Protein AF-A0A485KBS2-F1 (afdb_monomer_lite)

Secondary structure (DSSP, 8-state):
---SSS-----PPTTB-TTTTTSSBPTTEETTTTEEPP---TTSEEE--BTT----EEEPTTB-GGGTTSSBPTTEETTTTEEPPPPPTTEEE--BTT----EEEPTTB-TTTTTSSBPTTEETTTTEEPPP-TTSEEE--STT----EEEPTT--GGGTT----TTEEEETTTTEEEE-TTEETTTTEEPP---SSEEE--S--------S---S--------EEEPTTB-GGGTTSSBPTTEETTTTEEPPPPSSEEE--BTT----EEEPTTB-GGGTTSSBPTTEETTTTEEPPS--SSEEE--BTT---PEEEPTTEEP-SSSTTSEEPTTEETTTTEEPTTHHHHSSGGGGSEEEE--TT-SB-EEEEPTTEESTTS-EE---GGGGGGTHHHHHHHHHHHHHHGGGSTT---------------PPPPPPP--THHHHHHS-GGGGGGBPPGGGEEEEEEEEE-SSEEEEEEEEEETTEEEEEEEEEEPPPSS-HHHHHHHHHHHHHHHTT---TTBPPEEEEEEETTEEEEEEE--SEEHHHHHH-GGG-SPPPHHHHHHHHHHHHHHHHHHHHTTEE-S--SGGGEEE-TT--EEE--GGG-EE--SS----------GGG--GGGGT---HHHHHHHHHHHHHHHHHHHHHTS-TTTT----HHHHHHHHHTT------TTS-HHHHHHHHHHT-SSTTTSPPHHHHHHHTT-GGGGPPPPGGGGGG-----------------------------------

Radius of gyration: 54.66 Å; chains: 1; bounding box: 151×90×175 Å

Foldseek 3Di:
DDDPDDPPFQDEDPQADRVVSRPKGDAQFAACNRHHADCLPPPQWGAQHMHHGPSFTDGDPQADSVVSSPKGDAQFEAQNRHGADDAPPQWGFQHMHHGPSFTPGDPQADRVNSRPWGDAQFEACVRHHADQLPPFFGFQRGNHGPSFTDGDPPADSLLSGDDDDPQWDADSVVSDTDGDQQFADPVGHGADPLPDFWGFQRLPPPPPDDDDDDDPDDSPGPRQTPGHPQADSVPSRCKGDPQFEACVRHGQDDADQFGAQHMNHGPSFTDHDPQADSVVSRPKGDPQFEACVRHGADPAQDQFDFQHMHHGPSATDHDPQFAQDPVHHRQDGDQQFDDRVRAHAPCCVPCVDRLNVFFDWDCDPPDSHTATDGHPQFDDRSSPDGDDDDPPPPPPVVVVVVVVVPVVVPVVPPPPDDDDDDDDDDDDDDDDDDADFDDDPVVVVVLADPVGPQFEAECVQKAFDDFDDQDPFFTWTFIWGRDPVGTDTKIKGWGGDDPDDPVVNSVLVSFQCVLQVPDDDQQAWHWRHWYDDRRIIITITHDFDFFQLCCLPPPVNPAAPDVVLLLQLLLSVLVRLLSCVVQQKFQQADARRQWGQHPVRHTHGDDSSVMDHDDVPDQDDDPPHYDLQLFALCNVPDTDSLLRQLRVLSSSLLRLQCNGVSARWAHPPVDDSVRSSVVVLVPDGGDRDPLAQPLSVVLSCLSRDNDSVSRDGSVVVSVSSVPPSSRPHDDPVVVPPPPPDDDDDDDDDDDDDDDDDPPPDHDDSDPDDPDD

Organism: NCBI:txid120398

Structure (mmCIF, N/CA/C/O backbone):
data_AF-A0A485KBS2-F1
#
_entry.id   AF-A0A485KBS2-F1
#
loop_
_atom_site.group_PDB
_atom_site.id
_atom_site.type_symbol
_atom_site.label_atom_id
_atom_site.label_alt_id
_atom_site.label_comp_id
_atom_site.label_asym_id
_atom_site.label_entity_id
_atom_site.label_seq_id
_atom_site.pdbx_PDB_ins_code
_atom_site.Cartn_x
_atom_site.Cartn_y
_atom_site.Cartn_z
_atom_site.occupancy
_atom_site.B_iso_or_equiv
_atom_site.auth_seq_id
_atom_site.auth_comp_id
_atom_site.auth_asym_id
_atom_site.auth_atom_id
_atom_site.pdbx_PDB_model_num
ATOM 1 N N . MET A 1 1 ? -77.356 12.445 111.298 1.00 38.09 1 MET A N 1
ATOM 2 C CA . MET A 1 1 ? -77.947 12.709 112.631 1.00 38.09 1 MET A CA 1
ATOM 3 C C . MET A 1 1 ? -79.437 12.919 112.439 1.00 38.09 1 MET A C 1
ATOM 5 O O . MET A 1 1 ? -79.795 13.729 111.599 1.00 38.09 1 MET A O 1
ATOM 9 N N . ALA A 1 2 ? -80.283 12.173 113.151 1.00 38.12 2 ALA A N 1
ATOM 10 C CA . ALA A 1 2 ? -81.729 12.369 113.115 1.00 38.12 2 ALA A CA 1
ATOM 11 C C . ALA A 1 2 ? -82.112 13.521 114.058 1.00 38.12 2 ALA A C 1
ATOM 13 O O . ALA A 1 2 ? -81.892 13.429 115.265 1.00 38.12 2 ALA A O 1
ATOM 14 N N . GLY A 1 3 ? -82.644 14.602 113.489 1.00 41.22 3 GLY A N 1
ATOM 15 C CA . GLY A 1 3 ? -83.333 15.674 114.199 1.00 41.22 3 GLY A CA 1
ATOM 16 C C . GLY A 1 3 ? -84.840 15.514 114.015 1.00 41.22 3 GLY A C 1
ATOM 17 O O . GLY A 1 3 ? -85.313 15.184 112.934 1.00 41.22 3 GLY A O 1
ATOM 18 N N . ILE A 1 4 ? -85.566 15.682 115.111 1.00 54.38 4 ILE A N 1
ATOM 19 C CA . ILE A 1 4 ? -86.996 15.432 115.279 1.00 54.38 4 ILE A CA 1
ATOM 20 C C . ILE A 1 4 ? -87.801 16.491 114.494 1.00 54.38 4 ILE A C 1
ATOM 22 O O . ILE A 1 4 ? -87.544 17.680 114.653 1.00 54.38 4 ILE A O 1
ATOM 26 N N . ASN A 1 5 ? -88.779 16.033 113.696 1.00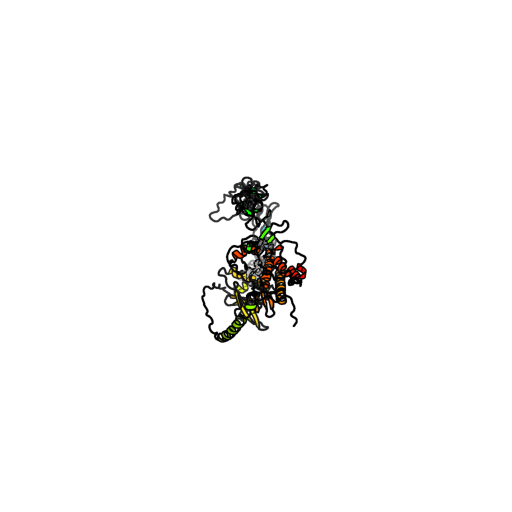 51.56 5 ASN A N 1
ATOM 27 C CA . ASN A 1 5 ? -89.671 16.759 112.763 1.00 51.56 5 ASN A CA 1
ATOM 28 C C . ASN A 1 5 ? -89.079 17.176 111.398 1.00 51.56 5 ASN A C 1
ATOM 30 O O . ASN A 1 5 ? -88.668 18.314 111.194 1.00 51.56 5 ASN A O 1
ATOM 34 N N . GLY A 1 6 ? -89.168 16.271 110.422 1.00 50.50 6 GLY A N 1
ATOM 35 C CA . GLY A 1 6 ? -88.982 16.520 108.989 1.00 50.50 6 GLY A CA 1
ATOM 36 C C . GLY A 1 6 ? -89.168 15.207 108.227 1.00 50.50 6 GLY A C 1
ATOM 37 O O . GLY A 1 6 ? -88.868 14.156 108.784 1.00 50.50 6 GLY A O 1
ATOM 38 N N . THR A 1 7 ? -89.747 15.238 107.030 1.00 56.06 7 THR A N 1
ATOM 39 C CA . THR A 1 7 ? -90.053 14.077 106.170 1.00 56.06 7 THR A CA 1
ATOM 40 C C . THR A 1 7 ? -88.865 13.111 106.088 1.00 56.06 7 THR A C 1
ATOM 42 O O . THR A 1 7 ? -87.730 13.563 106.055 1.00 56.06 7 THR A O 1
ATOM 45 N N . GLY A 1 8 ? -89.098 11.795 106.163 1.00 57.03 8 GLY A N 1
ATOM 46 C CA . GLY A 1 8 ? -88.063 10.763 106.354 1.00 57.03 8 GLY A CA 1
ATOM 47 C C . GLY A 1 8 ? -87.098 10.552 105.180 1.00 57.03 8 GLY A C 1
ATOM 48 O O . GLY A 1 8 ? -86.964 9.429 104.703 1.00 57.03 8 GLY A O 1
ATOM 49 N N . ASP A 1 9 ? -86.412 11.604 104.755 1.00 60.50 9 ASP A N 1
ATOM 50 C CA . ASP A 1 9 ? -85.468 11.613 103.647 1.00 60.50 9 ASP A CA 1
ATOM 51 C C . ASP A 1 9 ? -84.053 11.294 104.163 1.00 60.50 9 ASP A C 1
ATOM 53 O O . ASP A 1 9 ? -83.560 11.878 105.136 1.00 60.50 9 ASP A O 1
ATOM 57 N N . CYS A 1 10 ? -83.389 10.312 103.545 1.00 65.31 10 CYS A N 1
ATOM 58 C CA . CYS A 1 10 ? -82.023 9.933 103.896 1.00 65.31 10 CYS A CA 1
ATOM 59 C C . CYS A 1 10 ? -81.042 11.056 103.518 1.00 65.31 10 CYS A C 1
ATOM 61 O O . CYS A 1 10 ? -80.838 11.346 102.345 1.00 65.31 10 CYS A O 1
ATOM 63 N N . ALA A 1 11 ? -80.386 11.663 104.512 1.00 76.19 11 ALA A N 1
ATOM 64 C CA . ALA A 1 11 ? -79.285 12.594 104.268 1.00 76.19 11 ALA A CA 1
ATOM 65 C C . ALA A 1 11 ? -77.998 11.811 103.949 1.00 76.19 11 ALA A C 1
ATOM 67 O O . ALA A 1 11 ? -77.319 11.327 104.859 1.00 76.19 11 ALA A O 1
ATOM 68 N N . CYS A 1 12 ? -77.683 11.671 102.662 1.00 80.75 12 CYS A N 1
ATOM 69 C CA . CYS A 1 12 ? -76.478 10.994 102.186 1.00 80.75 12 CYS A CA 1
ATOM 70 C C . CYS A 1 12 ? -75.277 11.950 102.057 1.00 80.75 12 CYS A C 1
ATOM 72 O O . CYS A 1 12 ? -75.464 13.151 101.845 1.00 80.75 12 CYS A O 1
ATOM 74 N N . PRO A 1 13 ? -74.032 11.442 102.148 1.00 83.06 13 PRO A N 1
ATOM 75 C CA . PRO A 1 13 ? -72.854 12.169 101.676 1.00 83.06 13 PRO A CA 1
ATOM 76 C C . PRO A 1 13 ? -72.992 12.550 100.193 1.00 83.06 13 PRO A C 1
ATOM 78 O O . PRO A 1 13 ? -73.672 11.859 99.433 1.00 83.06 13 PRO A O 1
ATOM 81 N N . ALA A 1 14 ? -72.340 13.639 99.776 1.00 83.88 14 ALA A N 1
ATOM 82 C CA . ALA A 1 14 ? -72.397 14.114 98.392 1.00 83.88 14 ALA A CA 1
ATOM 83 C C . ALA A 1 14 ? -71.989 13.008 97.396 1.00 83.88 14 ALA A C 1
ATOM 85 O O . ALA A 1 14 ? -70.997 12.319 97.621 1.00 83.88 14 ALA A O 1
ATOM 86 N N . GLY A 1 15 ? -72.765 12.845 96.319 1.00 84.56 15 GLY A N 1
ATOM 87 C CA . GLY A 1 15 ? -72.539 11.835 95.276 1.00 84.56 15 GLY A CA 1
ATOM 88 C C . GLY A 1 15 ? -73.272 10.500 95.475 1.00 84.56 15 GLY A C 1
ATOM 89 O O . GLY A 1 15 ? -73.365 9.728 94.525 1.00 84.56 15 GLY A O 1
ATOM 90 N N . PHE A 1 16 ? -73.839 10.227 96.656 1.00 88.38 16 PHE A N 1
ATOM 91 C CA . PHE A 1 16 ? -74.647 9.026 96.925 1.00 88.38 16 PHE A CA 1
ATOM 92 C C . PHE A 1 16 ? -76.142 9.279 96.698 1.00 88.38 16 PHE A C 1
ATOM 94 O O . PHE A 1 16 ? -76.636 10.365 96.997 1.00 88.38 16 PHE A O 1
ATOM 101 N N . ASP A 1 17 ? -76.859 8.269 96.203 1.00 86.75 17 ASP A N 1
ATOM 102 C CA . ASP A 1 17 ? -78.280 8.353 95.855 1.00 86.75 17 ASP A CA 1
ATOM 103 C C . ASP A 1 17 ? -79.184 8.199 97.104 1.00 86.75 17 ASP A C 1
ATOM 105 O O . ASP A 1 17 ? -79.175 7.142 97.753 1.00 86.75 17 ASP A O 1
ATOM 109 N N . PRO A 1 18 ? -79.967 9.231 97.478 1.00 83.81 18 PRO A N 1
ATOM 110 C CA . PRO A 1 18 ? -80.898 9.164 98.604 1.00 83.81 18 PRO A CA 1
ATOM 111 C C . PRO A 1 18 ? -82.014 8.132 98.422 1.00 83.81 18 PRO A C 1
ATOM 113 O O . PRO A 1 18 ? -82.422 7.516 99.413 1.00 83.81 18 PRO A O 1
ATOM 116 N N . ASP A 1 19 ? -82.461 7.884 97.187 1.00 84.31 19 ASP A N 1
ATOM 117 C CA . ASP A 1 19 ? -83.569 6.967 96.886 1.00 84.31 19 ASP A CA 1
ATOM 118 C C . ASP A 1 19 ? -83.177 5.508 97.149 1.00 84.31 19 ASP A C 1
ATOM 120 O O . ASP A 1 19 ? -84.007 4.674 97.524 1.00 84.31 19 ASP A O 1
ATOM 124 N N . THR A 1 20 ? -81.880 5.199 97.053 1.00 84.50 20 THR A N 1
ATOM 125 C CA . THR A 1 20 ? -81.323 3.883 97.395 1.00 84.50 20 THR A CA 1
ATOM 126 C C . THR A 1 20 ? -80.817 3.801 98.832 1.00 84.50 20 THR A C 1
ATOM 128 O O . THR A 1 20 ? -80.126 2.846 99.194 1.00 84.50 20 THR A O 1
ATOM 131 N N . ARG A 1 21 ? -81.169 4.773 99.689 1.00 84.94 21 ARG A N 1
ATOM 132 C CA . ARG A 1 21 ? -80.670 4.892 101.071 1.00 84.94 21 ARG A CA 1
ATOM 133 C C . ARG A 1 21 ? -79.140 4.949 101.133 1.00 84.94 21 ARG A C 1
ATOM 135 O O . ARG A 1 21 ? -78.528 4.326 102.001 1.00 84.94 21 ARG A O 1
ATOM 142 N N . CYS A 1 22 ? -78.528 5.686 100.209 1.00 85.25 22 CYS A N 1
ATOM 143 C CA . CYS A 1 22 ? -77.080 5.837 100.073 1.00 85.25 22 CYS A CA 1
ATOM 144 C C . CYS A 1 22 ? -76.331 4.532 99.732 1.00 85.25 22 CYS A C 1
ATOM 146 O O . CYS A 1 22 ? -75.134 4.430 99.999 1.00 85.25 22 CYS A O 1
ATOM 148 N N . ALA A 1 23 ? -77.011 3.517 99.183 1.00 84.25 23 ALA A N 1
ATOM 149 C CA . ALA A 1 23 ? -76.381 2.244 98.818 1.00 84.25 23 ALA A CA 1
ATOM 150 C C . ALA A 1 23 ? -75.720 2.273 97.429 1.00 84.25 23 ALA A C 1
ATOM 152 O O . ALA A 1 23 ? -74.858 1.442 97.144 1.00 84.25 23 ALA A O 1
ATOM 153 N N . THR A 1 24 ? -76.111 3.213 96.567 1.00 89.44 24 THR A N 1
ATOM 154 C CA . THR A 1 24 ? -75.535 3.418 95.233 1.00 89.44 24 THR A CA 1
ATOM 155 C C . THR A 1 24 ? -75.072 4.857 95.053 1.00 89.44 24 THR A C 1
ATOM 157 O O . THR A 1 24 ? -75.486 5.764 95.776 1.00 89.44 24 THR A O 1
ATOM 160 N N . CYS A 1 25 ? -74.203 5.062 94.069 1.00 90.44 25 CYS A N 1
ATOM 161 C CA . CYS A 1 25 ? -73.851 6.398 93.618 1.00 90.44 25 CYS A CA 1
ATOM 162 C C . CYS A 1 25 ? -74.989 6.999 92.789 1.00 90.44 25 CYS A C 1
ATOM 164 O O . CYS A 1 25 ? -75.715 6.265 92.114 1.00 90.44 25 CYS A O 1
ATOM 166 N N . LEU A 1 26 ? -75.117 8.325 92.824 1.00 88.56 26 LEU A N 1
ATOM 167 C CA . LEU A 1 26 ? -75.896 9.073 91.842 1.00 88.56 26 LEU A CA 1
ATOM 168 C C . LEU A 1 26 ? -75.329 8.819 90.433 1.00 88.56 26 LEU A C 1
ATOM 170 O O . LEU A 1 26 ? -74.138 8.512 90.304 1.00 88.56 26 LEU A O 1
ATOM 174 N N . PRO A 1 27 ? -76.134 8.984 89.367 1.00 85.94 27 PRO A N 1
ATOM 175 C CA . PRO A 1 27 ? -75.633 8.916 87.997 1.00 85.94 27 PRO A CA 1
ATOM 176 C C . PRO A 1 27 ? -74.390 9.796 87.805 1.00 85.94 27 PRO A C 1
ATOM 178 O O . PRO A 1 27 ? -74.294 10.884 88.382 1.00 85.94 27 PRO A O 1
ATOM 181 N N . SER A 1 28 ? -73.431 9.332 86.998 1.00 84.19 28 SER A N 1
ATOM 182 C CA . SER A 1 28 ? -72.145 10.020 86.784 1.00 84.19 28 SER A CA 1
ATOM 183 C C . SER A 1 28 ? -71.289 10.184 88.048 1.00 84.19 28 SER A C 1
ATOM 185 O O . SER A 1 28 ? -70.494 11.117 88.132 1.00 84.19 28 SER A O 1
ATOM 187 N N . HIS A 1 29 ? -71.421 9.287 89.028 1.00 90.00 29 HIS A N 1
ATOM 188 C CA . HIS A 1 29 ? -70.497 9.164 90.157 1.00 90.00 29 HIS A CA 1
ATOM 189 C C . HIS A 1 29 ? -70.011 7.715 90.285 1.00 90.00 29 HIS A C 1
ATOM 191 O O . HIS A 1 29 ? -70.781 6.778 90.073 1.00 90.00 29 HIS A O 1
ATOM 197 N N . TYR A 1 30 ? -68.738 7.516 90.625 1.00 91.94 30 TYR A N 1
ATOM 198 C CA . TYR A 1 30 ? -68.086 6.208 90.596 1.00 91.94 30 TYR A CA 1
ATOM 199 C C . TYR A 1 30 ? -67.288 5.887 91.864 1.00 91.94 30 TYR A C 1
ATOM 201 O O . TYR A 1 30 ? -66.849 6.764 92.617 1.00 91.94 30 TYR A O 1
ATOM 209 N N . GLY A 1 31 ? -67.065 4.590 92.067 1.00 89.75 31 GLY A N 1
ATOM 210 C CA . GLY A 1 31 ? -66.231 4.049 93.132 1.00 89.75 31 GLY A CA 1
ATOM 211 C C . GLY A 1 31 ? -66.891 4.065 94.518 1.00 89.75 31 GLY A C 1
ATOM 212 O O . GLY A 1 31 ? -67.999 4.568 94.701 1.00 89.75 31 GLY A O 1
ATOM 213 N N . PRO A 1 32 ? -66.202 3.538 95.544 1.00 87.06 32 PRO A N 1
ATOM 214 C CA . PRO A 1 32 ? -66.773 3.332 96.879 1.00 87.06 32 PRO A CA 1
ATOM 215 C C . PRO A 1 32 ? -67.056 4.631 97.649 1.00 87.06 32 PRO A C 1
ATOM 217 O O . PRO A 1 32 ? -67.730 4.598 98.673 1.00 87.06 32 PRO A O 1
ATOM 220 N N . GLN A 1 33 ? -66.523 5.763 97.183 1.00 89.81 33 GLN A N 1
ATOM 221 C CA . GLN A 1 33 ? -66.775 7.094 97.742 1.00 89.81 33 GLN A CA 1
ATOM 222 C C . GLN A 1 33 ? -67.725 7.928 96.871 1.00 89.81 33 GLN A C 1
ATOM 224 O O . GLN A 1 33 ? -67.959 9.085 97.202 1.00 89.81 33 GLN A O 1
ATOM 229 N N . CYS A 1 34 ? -68.239 7.360 95.772 1.00 89.56 34 CYS A N 1
ATOM 230 C CA . CYS A 1 34 ? -69.084 8.039 94.793 1.00 89.56 34 CYS A CA 1
ATOM 231 C C . CYS A 1 34 ? -68.521 9.402 94.371 1.00 89.56 34 CYS A C 1
ATOM 233 O O . CYS A 1 34 ? -69.157 10.439 94.541 1.00 89.56 34 CYS A O 1
ATOM 235 N N . LEU A 1 35 ? -67.302 9.390 93.829 1.00 91.12 35 LEU A N 1
ATOM 236 C CA . LEU A 1 35 ? -66.651 10.576 93.274 1.00 91.12 35 LEU A CA 1
ATOM 237 C C . LEU A 1 35 ? -67.284 10.937 91.924 1.00 91.12 35 LEU A C 1
ATOM 239 O O . LEU A 1 35 ? -67.660 10.027 91.188 1.00 91.12 35 LEU A O 1
ATOM 243 N N . PRO A 1 36 ? -67.381 12.224 91.557 1.00 88.38 36 PRO A N 1
ATOM 244 C CA . PRO A 1 36 ? -67.933 12.614 90.265 1.00 88.38 36 PRO A CA 1
ATOM 245 C C . PRO A 1 36 ? -67.081 12.060 89.117 1.00 88.38 36 PRO A C 1
ATOM 247 O O . PRO A 1 36 ? -65.849 12.130 89.136 1.00 88.38 36 PRO A O 1
ATOM 250 N N . CYS A 1 37 ? -67.747 11.508 88.108 1.00 86.88 37 CYS A N 1
ATOM 251 C CA . CYS A 1 37 ? -67.139 11.147 86.839 1.00 86.88 37 CYS A CA 1
ATOM 252 C C . CYS A 1 37 ? -66.608 12.390 86.123 1.00 86.88 37 CYS A C 1
ATOM 254 O O . CYS A 1 37 ? -67.181 13.477 86.200 1.00 86.88 37 CYS A O 1
ATOM 256 N N . ARG A 1 38 ? -65.530 12.194 85.367 1.00 83.75 38 ARG A N 1
ATOM 257 C CA . ARG A 1 38 ? -65.091 13.148 84.345 1.00 83.75 38 ARG A CA 1
ATOM 258 C C . ARG A 1 38 ? -66.042 13.140 83.148 1.00 83.75 38 ARG A C 1
ATOM 260 O O . ARG A 1 38 ? -66.760 12.166 82.921 1.00 83.75 38 ARG A O 1
ATOM 267 N N . GLU A 1 39 ? -66.045 14.233 82.395 1.00 83.81 39 GLU A N 1
ATOM 268 C CA . GLU A 1 39 ? -66.892 14.395 81.216 1.00 83.81 39 GLU A CA 1
ATOM 269 C C . GLU A 1 39 ? -66.385 13.507 80.068 1.00 83.81 39 GLU A C 1
ATOM 271 O O . GLU A 1 39 ? -65.326 13.755 79.509 1.00 83.81 39 GLU A O 1
ATOM 276 N N . CYS A 1 40 ? -67.144 12.462 79.723 1.00 86.06 40 CYS A N 1
ATOM 277 C CA . CYS A 1 40 ? -66.803 11.512 78.652 1.00 86.06 40 CYS A CA 1
ATOM 278 C C . CYS A 1 40 ? -67.435 11.869 77.292 1.00 86.06 40 CYS A C 1
ATOM 280 O O . CYS A 1 40 ? -67.632 10.992 76.452 1.00 86.06 40 CYS A O 1
ATOM 282 N N . HIS A 1 41 ? -67.819 13.138 77.108 1.00 84.00 41 HIS A N 1
ATOM 283 C CA . HIS A 1 41 ? -68.405 13.685 75.879 1.00 84.00 41 HIS A CA 1
ATOM 284 C C . HIS A 1 41 ? -69.559 12.847 75.291 1.00 84.00 41 HIS A C 1
ATOM 286 O O . HIS A 1 41 ? -69.509 12.384 74.151 1.00 84.00 41 HIS A O 1
ATOM 292 N N . PHE A 1 42 ? -70.633 12.660 76.068 1.00 79.56 42 PHE A N 1
ATOM 293 C CA . PHE A 1 42 ? -71.865 12.007 75.604 1.00 79.56 42 PHE A CA 1
ATOM 294 C C . PHE A 1 42 ? -72.412 12.684 74.326 1.00 79.56 42 PHE A C 1
ATOM 296 O O . PHE A 1 42 ? -72.481 13.914 74.287 1.00 79.56 42 PHE A O 1
ATOM 303 N N . PRO A 1 43 ? -72.846 11.934 73.292 1.00 79.62 43 PRO A N 1
ATOM 304 C CA . PRO A 1 43 ? -73.061 10.483 73.254 1.00 79.62 43 PRO A CA 1
ATOM 305 C C . PRO A 1 43 ? -71.842 9.647 72.820 1.00 79.62 43 PRO A C 1
ATOM 307 O O . PRO A 1 43 ? -71.984 8.442 72.623 1.00 79.62 43 PRO A O 1
ATOM 310 N N . HIS A 1 44 ? -70.659 10.244 72.639 1.00 84.88 44 HIS A N 1
ATOM 311 C CA . HIS A 1 44 ? -69.475 9.552 72.107 1.00 84.88 44 HIS A CA 1
ATOM 312 C C . HIS A 1 44 ? -68.805 8.627 73.125 1.00 84.88 44 HIS A C 1
ATOM 314 O O . HIS A 1 44 ? -68.153 7.655 72.741 1.00 84.88 44 HIS A O 1
ATOM 320 N N . GLY A 1 45 ? -68.982 8.899 74.415 1.00 86.12 45 GLY A N 1
ATOM 321 C CA . GLY A 1 45 ? -68.510 8.046 75.492 1.00 86.12 45 GLY A CA 1
ATOM 322 C C . GLY A 1 45 ? -69.400 8.112 76.723 1.00 86.12 45 GLY A C 1
ATOM 323 O O . GLY A 1 45 ? -70.100 9.095 76.964 1.00 86.12 45 GLY A O 1
ATOM 324 N N . ASN A 1 46 ? -69.354 7.042 77.513 1.00 88.56 46 ASN A N 1
ATOM 325 C CA . ASN A 1 46 ? -70.005 6.960 78.817 1.00 88.56 46 ASN A CA 1
ATOM 326 C C . ASN A 1 46 ? -68.962 6.711 79.903 1.00 88.56 46 ASN A C 1
ATOM 328 O O . ASN A 1 46 ? -68.023 5.936 79.703 1.00 88.56 46 ASN A O 1
ATOM 332 N N . CYS A 1 47 ? -69.144 7.346 81.060 1.00 88.44 47 CYS A N 1
ATOM 333 C CA . CYS A 1 47 ? -68.349 7.018 82.234 1.00 88.44 47 CYS A CA 1
ATOM 334 C C . CYS A 1 47 ? -68.722 5.621 82.731 1.00 88.44 47 CYS A C 1
ATOM 336 O O . CYS A 1 47 ? -69.901 5.279 82.800 1.00 88.44 47 CYS A O 1
ATOM 338 N N . ASN A 1 48 ? -67.725 4.832 83.119 1.00 88.19 48 ASN A N 1
ATOM 339 C CA . ASN A 1 48 ? -67.950 3.627 83.905 1.00 88.19 48 ASN A CA 1
ATOM 340 C C . ASN A 1 48 ? -68.261 4.015 85.364 1.00 88.19 48 ASN A C 1
ATOM 342 O O . ASN A 1 48 ? -67.349 4.106 86.197 1.00 88.19 48 ASN A O 1
ATOM 346 N N . ASP A 1 49 ? -69.534 4.319 85.625 1.00 86.62 49 ASP A N 1
ATOM 347 C CA . ASP A 1 49 ? -70.061 4.847 86.882 1.00 86.62 49 ASP A CA 1
ATOM 348 C C . ASP A 1 49 ? -70.643 3.758 87.810 1.00 86.62 49 ASP A C 1
ATOM 350 O O . ASP A 1 49 ? -70.522 2.555 87.573 1.00 86.62 49 ASP A O 1
ATOM 354 N N . GLY A 1 50 ? -71.186 4.174 88.955 1.00 87.56 50 GLY A N 1
ATOM 355 C CA . GLY A 1 50 ? -71.684 3.281 89.997 1.00 87.56 50 GLY A CA 1
ATOM 356 C C . GLY A 1 50 ? -70.616 2.851 91.007 1.00 87.56 50 GLY A C 1
ATOM 357 O O . GLY A 1 50 ? -69.421 3.120 90.873 1.00 87.56 50 GLY A O 1
ATOM 358 N N . ILE A 1 51 ? -71.050 2.153 92.060 1.00 87.81 51 ILE A N 1
ATOM 359 C CA . ILE A 1 51 ? -70.206 1.875 93.238 1.00 87.81 51 ILE A CA 1
ATOM 360 C C . ILE A 1 51 ? -68.990 0.978 92.931 1.00 87.81 51 ILE A C 1
ATOM 362 O O . ILE A 1 51 ? -67.997 1.010 93.656 1.00 87.81 51 ILE A O 1
ATOM 366 N N . GLN A 1 52 ? -69.063 0.196 91.846 1.00 89.56 52 GLN A N 1
ATOM 367 C CA . GLN A 1 52 ? -67.973 -0.640 91.321 1.00 89.56 52 GLN A CA 1
ATOM 368 C C . GLN A 1 52 ? -67.277 -0.033 90.088 1.00 89.56 52 GLN A C 1
ATOM 370 O O . GLN A 1 52 ? -66.311 -0.611 89.590 1.00 89.56 52 GLN A O 1
ATOM 375 N N . GLY A 1 53 ? -67.758 1.107 89.588 1.00 86.31 53 GLY A N 1
ATOM 376 C CA . GLY A 1 53 ? -67.189 1.801 88.438 1.00 86.31 53 GLY A CA 1
ATOM 377 C C . GLY A 1 53 ? -65.790 2.347 88.727 1.00 86.31 53 GLY A C 1
ATOM 378 O O . GLY A 1 53 ? -65.456 2.676 89.868 1.00 86.31 53 GLY A O 1
ATOM 379 N N . ASN A 1 54 ? -64.957 2.445 87.688 1.00 88.06 54 ASN A N 1
ATOM 380 C CA . ASN A 1 54 ? -63.574 2.929 87.784 1.00 88.06 54 ASN A CA 1
ATOM 381 C C . ASN A 1 54 ? -63.375 4.359 87.252 1.00 88.06 54 ASN A C 1
ATOM 383 O O . ASN A 1 54 ? -62.242 4.838 87.232 1.00 88.06 54 ASN A O 1
ATOM 387 N N . GLY A 1 55 ? -64.441 5.025 86.794 1.00 85.31 55 GLY A N 1
ATOM 388 C CA . GLY A 1 55 ? -64.381 6.416 86.337 1.00 85.31 55 GLY A CA 1
ATOM 389 C C . GLY A 1 55 ? -63.645 6.634 85.009 1.00 85.31 55 GLY A C 1
ATOM 390 O O . GLY A 1 55 ? -63.357 7.776 84.639 1.00 85.31 55 GLY A O 1
ATOM 391 N N . LEU A 1 56 ? -63.291 5.563 84.290 1.00 88.69 56 LEU A N 1
ATOM 392 C CA . LEU A 1 56 ? -62.739 5.650 82.938 1.00 88.69 56 LEU A CA 1
ATOM 393 C C . LEU A 1 56 ? -63.868 5.820 81.914 1.00 88.69 56 LEU A C 1
ATOM 395 O O . LEU A 1 56 ? -64.951 5.252 82.072 1.00 88.69 56 LEU A O 1
ATOM 399 N N . CYS A 1 57 ? -63.592 6.569 80.849 1.00 89.19 57 CYS A N 1
ATOM 400 C CA . CYS A 1 57 ? -64.518 6.727 79.738 1.00 89.19 57 CYS A CA 1
ATOM 401 C C . CYS A 1 57 ? -64.460 5.510 78.807 1.00 89.19 57 CYS A C 1
ATOM 403 O O . CYS A 1 57 ? -63.388 5.101 78.360 1.00 89.19 57 CYS A O 1
ATOM 405 N N . SER A 1 58 ? -65.624 4.941 78.500 1.00 88.44 58 SER A N 1
ATOM 406 C CA . SER A 1 58 ? -65.790 3.930 77.457 1.00 88.44 58 SER A CA 1
ATOM 407 C C . SER A 1 58 ? -66.282 4.614 76.186 1.00 88.44 58 SER A C 1
ATOM 409 O O . SER A 1 58 ? -67.441 5.026 76.124 1.00 88.44 58 SER A O 1
ATOM 411 N N . CYS A 1 59 ? -65.407 4.741 75.188 1.00 89.06 59 CYS A N 1
ATOM 412 C CA . CYS A 1 59 ? -65.698 5.453 73.944 1.00 89.06 59 CYS A CA 1
ATOM 413 C C . CYS A 1 59 ? -66.317 4.555 72.867 1.00 89.06 59 CYS A C 1
ATOM 415 O O . CYS A 1 59 ? -66.032 3.357 72.791 1.00 89.06 59 CYS A O 1
ATOM 417 N N . ALA A 1 60 ? -67.125 5.152 71.993 1.00 87.44 60 ALA A N 1
ATOM 418 C CA . ALA A 1 60 ? -67.583 4.541 70.754 1.00 87.44 60 ALA A CA 1
ATOM 419 C C . ALA A 1 60 ? -66.409 4.280 69.788 1.00 87.44 60 ALA A C 1
ATOM 421 O O . ALA A 1 60 ? -65.348 4.902 69.875 1.00 87.44 60 ALA A O 1
ATOM 422 N N . VAL A 1 61 ? -66.601 3.346 68.851 1.00 87.00 61 VAL A N 1
ATOM 423 C CA . VAL A 1 61 ? -65.577 2.968 67.863 1.00 87.00 61 VAL A CA 1
ATOM 424 C C . VAL A 1 61 ? -65.111 4.201 67.083 1.00 87.00 61 VAL A C 1
ATOM 426 O O . VAL A 1 61 ? -65.935 4.932 66.545 1.00 87.00 61 VAL A O 1
ATOM 429 N N . GLY A 1 62 ? -63.793 4.407 67.021 1.00 85.88 62 GLY A N 1
ATOM 430 C CA . GLY A 1 62 ? -63.168 5.539 66.330 1.00 85.88 62 GLY A CA 1
ATOM 431 C C . GLY A 1 62 ? -62.829 6.734 67.226 1.00 85.88 62 GLY A C 1
ATOM 432 O O . GLY A 1 62 ? -62.049 7.577 66.795 1.00 85.88 62 GLY A O 1
ATOM 433 N N . TYR A 1 63 ? -63.327 6.797 68.467 1.00 90.19 63 TYR A N 1
ATOM 434 C CA . TYR A 1 63 ? -63.036 7.876 69.424 1.00 90.19 63 TYR A CA 1
ATOM 435 C C . TYR A 1 63 ? -61.912 7.504 70.391 1.00 90.19 63 TYR A C 1
ATOM 437 O O . TYR A 1 63 ? -61.811 6.369 70.857 1.00 90.19 63 TYR A O 1
ATOM 445 N N . ASN A 1 64 ? -61.058 8.468 70.715 1.00 88.06 64 ASN A N 1
ATOM 446 C CA . ASN A 1 64 ? -59.838 8.251 71.471 1.00 88.06 64 ASN A CA 1
ATOM 447 C C . ASN A 1 64 ? -60.077 8.293 72.992 1.00 88.06 64 ASN A C 1
ATOM 449 O O . ASN A 1 64 ? -60.372 9.335 73.578 1.00 88.06 64 ASN A O 1
ATOM 453 N N . ALA A 1 65 ? -59.894 7.141 73.642 1.00 85.12 65 ALA A N 1
ATOM 454 C CA . ALA A 1 65 ? -60.079 6.984 75.083 1.00 85.12 65 ALA A CA 1
ATOM 455 C C . ALA A 1 65 ? -59.017 7.686 75.942 1.00 85.12 65 ALA A C 1
ATOM 457 O O . ALA A 1 65 ? -59.261 7.909 77.125 1.00 85.12 65 ALA A O 1
ATOM 458 N N . SER A 1 66 ? -57.853 8.052 75.388 1.00 85.19 66 SER A N 1
ATOM 459 C CA . SER A 1 66 ? -56.827 8.779 76.153 1.00 85.19 66 SER A CA 1
ATOM 460 C C . SER A 1 66 ? -57.172 10.253 76.376 1.00 85.19 66 SER A C 1
ATOM 462 O O . SER A 1 66 ? -56.647 10.860 77.306 1.00 85.19 66 SER A O 1
ATOM 464 N N . VAL A 1 67 ? -58.072 10.802 75.558 1.00 86.62 67 VAL A N 1
ATOM 465 C CA . VAL A 1 67 ? -58.598 12.172 75.655 1.00 86.62 67 VAL A CA 1
ATOM 466 C C . VAL A 1 67 ? -60.088 12.164 75.994 1.00 86.62 67 VAL A C 1
ATOM 468 O O . VAL A 1 67 ? -60.837 13.019 75.540 1.00 86.62 67 VAL A O 1
ATOM 471 N N . ASP A 1 68 ? -60.536 11.164 76.758 1.00 88.06 68 ASP A N 1
ATOM 472 C CA . ASP A 1 68 ? -61.904 11.079 77.284 1.00 88.06 68 ASP A CA 1
ATOM 473 C C . ASP A 1 68 ? -63.003 11.152 76.202 1.00 88.06 68 ASP A C 1
ATOM 475 O O . ASP A 1 68 ? -64.081 11.701 76.410 1.00 88.06 68 ASP A O 1
ATOM 479 N N . CYS A 1 69 ? -62.735 10.549 75.036 1.00 89.38 69 CYS A N 1
ATOM 480 C CA . CYS A 1 69 ? -63.626 10.519 73.869 1.00 89.38 69 CYS A CA 1
ATOM 481 C C . CYS A 1 69 ? -63.867 11.896 73.220 1.00 89.38 69 CYS A C 1
ATOM 483 O O . CYS A 1 69 ? -64.792 12.048 72.420 1.00 89.38 69 CYS A O 1
ATOM 485 N N . ALA A 1 70 ? -63.030 12.887 73.541 1.00 87.25 70 ALA A N 1
ATOM 486 C CA . ALA A 1 70 ? -63.127 14.243 73.016 1.00 87.25 70 ALA A CA 1
ATOM 487 C C . ALA A 1 70 ? -62.630 14.391 71.570 1.00 87.25 70 ALA A C 1
ATOM 489 O O . ALA A 1 70 ? -62.882 15.430 70.974 1.00 87.25 70 ALA A O 1
ATOM 490 N N . ASP A 1 71 ? -61.918 13.402 71.014 1.00 89.75 71 ASP A N 1
ATOM 491 C CA . ASP A 1 71 ? -61.387 13.437 69.642 1.00 89.75 71 ASP A CA 1
ATOM 492 C C . ASP A 1 71 ? -61.331 12.032 69.015 1.00 89.75 71 ASP A C 1
ATOM 494 O O . ASP A 1 71 ? -61.517 11.022 69.702 1.00 89.75 71 ASP A O 1
ATOM 498 N N . CYS A 1 72 ? -61.071 11.953 67.713 1.00 90.44 72 CYS A N 1
ATOM 499 C CA . CYS A 1 72 ? -60.923 10.697 66.985 1.00 90.44 72 CYS A CA 1
ATOM 500 C C . CYS A 1 72 ? -59.558 10.033 67.224 1.00 90.44 72 CYS A C 1
ATOM 502 O O . CYS A 1 72 ? -58.556 10.686 67.508 1.00 90.44 72 CYS A O 1
ATOM 504 N N . MET A 1 73 ? -59.508 8.709 67.080 1.00 88.50 73 MET A N 1
ATOM 505 C CA . MET A 1 73 ? -58.258 7.957 66.976 1.00 88.50 73 MET A CA 1
ATOM 506 C C . MET A 1 73 ? -57.552 8.250 65.646 1.00 88.50 73 MET A C 1
ATOM 508 O O . MET A 1 73 ? -58.184 8.647 64.662 1.00 88.50 73 MET A O 1
ATOM 512 N N . ASP A 1 74 ? -56.248 7.975 65.590 1.00 84.88 74 ASP A N 1
ATOM 513 C CA . ASP A 1 74 ? -55.486 8.036 64.343 1.00 84.88 74 ASP A CA 1
ATOM 514 C C . ASP A 1 74 ? -56.173 7.187 63.263 1.00 84.88 74 ASP A C 1
ATOM 516 O O . ASP A 1 74 ? -56.575 6.046 63.500 1.00 84.88 74 ASP A O 1
ATOM 520 N N . SER A 1 75 ? -56.284 7.735 62.051 1.00 84.69 75 SER A N 1
ATOM 521 C CA . SER A 1 75 ? -57.023 7.143 60.919 1.00 84.69 75 SER A CA 1
ATOM 522 C C . SER A 1 75 ? -58.554 7.184 61.016 1.00 84.69 75 SER A C 1
ATOM 524 O O . SER A 1 75 ? -59.216 6.508 60.228 1.00 84.69 75 SER A O 1
ATOM 526 N N . PHE A 1 76 ? -59.131 7.990 61.907 1.00 90.00 76 PHE A N 1
ATOM 527 C CA . PHE A 1 76 ? -60.563 8.303 61.920 1.00 90.00 76 PHE A CA 1
ATOM 528 C C . PHE A 1 76 ? -60.781 9.818 61.838 1.00 90.00 76 PHE A C 1
ATOM 530 O O . PHE A 1 76 ? -59.997 10.589 62.389 1.00 90.00 76 PHE A O 1
ATOM 537 N N . PHE A 1 77 ? -61.819 10.264 61.129 1.00 91.62 77 PHE A N 1
ATOM 538 C CA . PHE A 1 77 ? -62.031 11.683 60.833 1.00 91.62 77 PHE A CA 1
ATOM 539 C C . PHE A 1 77 ? -63.499 12.113 60.898 1.00 91.62 77 PHE A C 1
ATOM 541 O O . PHE A 1 77 ? -64.423 11.299 60.785 1.00 91.62 77 PHE A O 1
ATOM 548 N N . GLY A 1 78 ? -63.696 13.423 61.027 1.00 88.25 78 GLY A N 1
ATOM 549 C CA . GLY A 1 78 ? -64.998 14.073 60.997 1.00 88.25 78 GLY A CA 1
ATOM 550 C C . GLY A 1 78 ? -65.781 13.937 62.307 1.00 88.25 78 GLY A C 1
ATOM 551 O O . GLY A 1 78 ? -65.347 13.265 63.243 1.00 88.25 78 GLY A O 1
ATOM 552 N N . PRO A 1 79 ? -66.981 14.538 62.383 1.00 84.69 79 PRO A N 1
ATOM 553 C CA . PRO A 1 79 ? -67.734 14.675 63.633 1.00 84.69 79 PRO A CA 1
ATOM 554 C C . PRO A 1 79 ? -68.205 13.341 64.231 1.00 84.69 79 PRO A C 1
ATOM 556 O O . PRO A 1 79 ? -68.527 13.283 65.414 1.00 84.69 79 PRO A O 1
ATOM 559 N N . THR A 1 80 ? -68.249 12.278 63.423 1.00 87.25 80 THR A N 1
ATOM 560 C CA . THR A 1 80 ? -68.635 10.922 63.841 1.00 87.25 80 THR A CA 1
ATOM 561 C C . THR A 1 80 ? -67.450 9.956 63.926 1.00 87.25 80 THR A C 1
ATOM 563 O O . THR A 1 80 ? -67.676 8.755 64.043 1.00 87.25 80 THR A O 1
ATOM 566 N N . CYS A 1 81 ? -66.213 10.444 63.767 1.00 89.88 81 CYS A N 1
ATOM 567 C CA . CYS A 1 81 ? -64.993 9.637 63.683 1.00 89.88 81 CYS A CA 1
ATOM 568 C C . CYS A 1 81 ? -65.136 8.428 62.744 1.00 89.88 81 CYS A C 1
ATOM 570 O O . CYS A 1 81 ? -65.044 7.276 63.161 1.00 89.88 81 CYS A O 1
ATOM 572 N N . ALA A 1 82 ? -65.388 8.686 61.459 1.00 89.56 82 ALA A N 1
ATOM 573 C CA . ALA A 1 82 ? -65.459 7.653 60.428 1.00 89.56 82 ALA A CA 1
ATOM 574 C C . ALA A 1 82 ? -64.049 7.194 60.004 1.00 89.56 82 ALA A C 1
ATOM 576 O O . ALA A 1 82 ? -63.126 8.008 60.000 1.00 89.56 82 ALA A O 1
ATOM 577 N N . PRO A 1 83 ? -63.846 5.921 59.618 1.00 89.25 83 PRO A N 1
ATOM 578 C CA . PRO A 1 83 ? -62.529 5.432 59.218 1.00 89.25 83 PRO A CA 1
ATOM 579 C C . PRO A 1 83 ? -62.039 6.105 57.929 1.00 89.25 83 PRO A C 1
ATOM 581 O O . PRO A 1 83 ? -62.751 6.180 56.924 1.00 89.25 83 PRO A O 1
ATOM 584 N N . CYS A 1 84 ? -60.784 6.545 57.943 1.00 87.88 84 CYS A N 1
ATOM 585 C CA . CYS A 1 84 ? -60.070 7.028 56.772 1.00 87.88 84 CYS A CA 1
ATOM 586 C C . CYS A 1 84 ? -59.882 5.906 55.746 1.00 87.88 84 CYS A C 1
ATOM 588 O O . CYS A 1 84 ? -59.551 4.767 56.078 1.00 87.88 84 CYS A O 1
ATOM 590 N N . LYS A 1 85 ? -59.985 6.253 54.461 1.00 86.00 85 LYS A N 1
ATOM 591 C CA . LYS A 1 85 ? -59.429 5.414 53.391 1.00 86.00 85 LYS A CA 1
ATOM 592 C C . LYS A 1 85 ? -57.893 5.447 53.466 1.00 86.00 85 LYS A C 1
ATOM 594 O O . LYS A 1 85 ? -57.313 6.421 53.946 1.00 86.00 85 LYS A O 1
ATOM 599 N N . SER A 1 86 ? -57.211 4.422 52.960 1.00 84.19 86 SER A N 1
ATOM 600 C CA . SER A 1 86 ? -55.742 4.407 52.918 1.00 84.19 86 SER A CA 1
ATOM 601 C C . SER A 1 86 ? -55.197 5.477 51.962 1.00 84.19 86 SER A C 1
ATOM 603 O O . SER A 1 86 ? -55.771 5.728 50.901 1.00 84.19 86 SER A O 1
ATOM 605 N N . CYS A 1 87 ? -54.122 6.154 52.359 1.00 87.06 87 CYS A N 1
ATOM 606 C CA . CYS A 1 87 ? -53.321 7.013 51.483 1.00 87.06 87 CYS A CA 1
ATOM 607 C C . CYS A 1 87 ? -52.118 6.216 50.963 1.00 87.06 87 CYS A C 1
ATOM 609 O O . CYS A 1 87 ? -51.712 5.229 51.583 1.00 87.06 87 CYS A O 1
ATOM 611 N N . HIS A 1 88 ? -51.551 6.619 49.826 1.00 86.38 88 HIS A N 1
ATOM 612 C CA . HIS A 1 88 ? -50.272 6.072 49.375 1.00 86.38 88 HIS A CA 1
ATOM 613 C C . HIS A 1 88 ? -49.150 6.430 50.370 1.00 86.38 88 HIS A C 1
ATOM 615 O O . HIS A 1 88 ? -49.289 7.369 51.150 1.00 86.38 88 HIS A O 1
ATOM 621 N N . ALA A 1 89 ? -48.011 5.729 50.321 1.00 82.81 89 ALA A N 1
ATOM 622 C CA . ALA A 1 89 ? -46.900 5.894 51.272 1.00 82.81 89 ALA A CA 1
ATOM 623 C C . ALA A 1 89 ? -46.321 7.326 51.360 1.00 82.81 89 ALA A C 1
ATOM 625 O O . ALA A 1 89 ? -45.549 7.622 52.266 1.00 82.81 89 ALA A O 1
ATOM 626 N N . GLN A 1 90 ? -46.683 8.204 50.421 1.00 84.31 90 GLN A N 1
ATOM 627 C CA . GLN A 1 90 ? -46.255 9.603 50.355 1.00 84.31 90 GLN A CA 1
ATOM 628 C C . GLN A 1 90 ? -47.252 10.590 50.998 1.00 84.31 90 GLN A C 1
ATOM 630 O O . GLN A 1 90 ? -47.100 11.800 50.821 1.00 84.31 90 GLN A O 1
ATOM 635 N N . GLY A 1 91 ? -48.270 10.116 51.726 1.00 86.25 91 GLY A N 1
ATOM 636 C CA . GLY A 1 91 ? -49.204 10.986 52.442 1.00 86.25 91 GLY A CA 1
ATOM 637 C C . GLY A 1 91 ? -49.905 10.334 53.631 1.00 86.25 91 GLY A C 1
ATOM 638 O O . GLY A 1 91 ? -49.879 9.117 53.808 1.00 86.25 91 GLY A O 1
ATOM 639 N N . VAL A 1 92 ? -50.540 11.172 54.452 1.00 88.88 92 VAL A N 1
ATOM 640 C CA . VAL A 1 92 ? -51.239 10.779 55.688 1.00 88.88 92 VAL A CA 1
ATOM 641 C C . VAL A 1 92 ? -52.678 11.291 55.643 1.00 88.88 92 VAL A C 1
ATOM 643 O O . VAL A 1 92 ? -52.945 12.335 55.055 1.00 88.88 92 VAL A O 1
ATOM 646 N N . CYS A 1 93 ? -53.626 10.558 56.230 1.00 88.94 93 CYS A N 1
ATOM 647 C CA . CYS A 1 93 ? -55.012 11.020 56.300 1.00 88.94 93 CYS A CA 1
ATOM 648 C C . CYS A 1 93 ? -55.134 12.266 57.189 1.00 88.94 93 CYS A C 1
ATOM 650 O O . CYS A 1 93 ? -54.572 12.293 58.283 1.00 88.94 93 CYS A O 1
ATOM 652 N N . ASN A 1 94 ? -55.921 13.250 56.762 1.00 88.81 94 ASN A N 1
ATOM 653 C CA . ASN A 1 94 ? -56.367 14.357 57.598 1.00 88.81 94 ASN A CA 1
ATOM 654 C C . ASN A 1 94 ? -57.422 13.856 58.605 1.00 88.81 94 ASN A C 1
ATOM 656 O O . ASN A 1 94 ? -58.622 13.833 58.314 1.00 88.81 94 ASN A O 1
ATOM 660 N N . HIS A 1 95 ? -56.945 13.359 59.746 1.00 87.94 95 HIS A N 1
ATOM 661 C CA . HIS A 1 95 ? -57.736 12.717 60.800 1.00 87.94 95 HIS A CA 1
ATOM 662 C C . HIS A 1 95 ? -58.152 13.702 61.912 1.00 87.94 95 HIS A C 1
ATOM 664 O O . HIS A 1 95 ? -57.784 14.874 61.888 1.00 87.94 95 HIS A O 1
ATOM 670 N N . GLY A 1 96 ? -58.922 13.223 62.895 1.00 86.81 96 GLY A N 1
ATOM 671 C CA . GLY A 1 96 ? -59.464 14.037 63.992 1.00 86.81 96 GLY A CA 1
ATOM 672 C C . GLY A 1 96 ? -60.858 14.598 63.695 1.00 86.81 96 GLY A C 1
ATOM 673 O O . GLY A 1 96 ? -61.359 14.508 62.570 1.00 86.81 96 GLY A O 1
ATOM 674 N N . LEU A 1 97 ? -61.497 15.202 64.697 1.00 85.19 97 LEU A N 1
ATOM 675 C CA . LEU A 1 97 ? -62.878 15.700 64.584 1.00 85.19 97 LEU A CA 1
ATOM 676 C C . LEU A 1 97 ? -63.070 16.781 63.515 1.00 85.19 97 LEU A C 1
ATOM 678 O O . LEU A 1 97 ? -64.124 16.842 62.883 1.00 85.19 97 LEU A O 1
ATOM 682 N N . ALA A 1 98 ? -62.059 17.629 63.317 1.00 86.50 98 ALA A N 1
ATOM 683 C CA . ALA A 1 98 ? -62.048 18.662 62.280 1.00 86.50 98 ALA A CA 1
ATOM 684 C C . ALA A 1 98 ? -61.472 18.167 60.940 1.00 86.50 98 ALA A C 1
ATOM 686 O O . ALA A 1 98 ? -61.462 18.917 59.964 1.00 86.50 98 ALA A O 1
ATOM 687 N N . GLY A 1 99 ? -60.975 16.928 60.897 1.00 86.06 99 GLY A N 1
ATOM 688 C CA . GLY A 1 99 ? -60.439 16.310 59.694 1.00 86.06 99 GLY A CA 1
ATOM 689 C C . GLY A 1 99 ? -61.536 16.006 58.677 1.00 86.06 99 GLY A C 1
ATOM 690 O O . GLY A 1 99 ? -62.671 15.685 59.032 1.00 86.06 99 GLY A O 1
ATOM 691 N N . ASP A 1 100 ? -61.186 16.084 57.397 1.00 87.88 100 ASP A N 1
ATOM 692 C CA . ASP A 1 100 ? -62.075 15.833 56.255 1.00 87.88 100 ASP A CA 1
ATOM 693 C C . ASP A 1 100 ? -61.802 14.488 55.558 1.00 87.88 100 ASP A C 1
ATOM 695 O O . ASP A 1 100 ? -62.491 14.128 54.600 1.00 87.88 100 ASP A O 1
ATOM 699 N N . GLY A 1 101 ? -60.811 13.725 56.035 1.00 85.62 101 GLY A N 1
ATOM 700 C CA . GLY A 1 101 ? -60.463 12.410 55.497 1.00 85.62 101 GLY A CA 1
ATOM 701 C C . GLY A 1 101 ? -59.686 12.443 54.177 1.00 85.62 101 GLY A C 1
ATOM 702 O O . GLY A 1 101 ? -59.426 11.383 53.584 1.00 85.62 101 GLY A O 1
ATOM 703 N N . ALA A 1 102 ? -59.310 13.634 53.700 1.00 87.88 102 ALA A N 1
ATOM 704 C CA . ALA A 1 102 ? -58.440 13.804 52.543 1.00 87.88 102 ALA A CA 1
ATOM 705 C C . ALA A 1 102 ? -56.998 13.378 52.869 1.00 87.88 102 ALA A C 1
ATOM 707 O O . ALA A 1 102 ? -56.594 13.319 54.030 1.00 87.88 102 ALA A O 1
ATOM 708 N N . CYS A 1 103 ? -56.208 13.049 51.845 1.00 90.25 103 CYS A N 1
ATOM 709 C CA . CYS A 1 103 ? -54.791 12.748 52.043 1.00 90.25 103 CYS A CA 1
ATOM 710 C C . CYS A 1 103 ? -53.968 14.037 52.012 1.00 90.25 103 CYS A C 1
ATOM 712 O O . CYS A 1 103 ? -53.978 14.764 51.023 1.00 90.25 103 CYS A O 1
ATOM 714 N N . LEU A 1 104 ? -53.206 14.275 53.072 1.00 89.06 104 LEU A N 1
ATOM 715 C CA . LEU A 1 104 ? -52.163 15.289 53.126 1.00 89.06 104 LEU A CA 1
ATOM 716 C C . LEU A 1 104 ? -50.900 14.697 52.491 1.00 89.06 104 LEU A C 1
ATOM 718 O O . LEU A 1 104 ? -50.212 13.876 53.104 1.00 89.06 104 LEU A O 1
ATOM 722 N N . CYS A 1 105 ? -50.639 15.058 51.235 1.00 89.38 105 CYS A N 1
ATOM 723 C CA . CYS A 1 105 ? -49.524 14.533 50.450 1.00 89.38 105 CYS A CA 1
ATOM 724 C C . CYS A 1 105 ? -48.240 15.353 50.616 1.00 89.38 105 CYS A C 1
ATOM 726 O O . CYS A 1 105 ? -48.275 16.554 50.892 1.00 89.38 105 CYS A O 1
ATOM 728 N N . ARG A 1 106 ? -47.091 14.712 50.381 1.00 87.50 106 ARG A N 1
ATOM 729 C CA . ARG A 1 106 ? -45.805 15.397 50.196 1.00 87.50 106 ARG A CA 1
ATOM 730 C C . ARG A 1 106 ? -45.857 16.338 48.983 1.00 87.50 106 ARG A C 1
ATOM 732 O O . ARG A 1 106 ? -46.573 16.074 48.021 1.00 87.50 106 ARG A O 1
ATOM 739 N N . GLU A 1 107 ? -45.076 17.419 49.025 1.00 85.25 107 GLU A N 1
ATOM 740 C CA . GLU A 1 107 ? -44.993 18.400 47.935 1.00 85.25 107 GLU A CA 1
ATOM 741 C C . GLU A 1 107 ? -44.780 17.724 46.569 1.00 85.25 107 GLU A C 1
ATOM 743 O O . GLU A 1 107 ? -43.922 16.853 46.429 1.00 85.25 107 GLU A O 1
ATOM 748 N N . GLY A 1 108 ? -45.579 18.131 45.579 1.00 83.19 108 GLY A N 1
ATOM 749 C CA . GLY A 1 108 ? -45.550 17.593 44.218 1.00 83.19 108 GLY A CA 1
ATOM 750 C C . GLY A 1 108 ? -46.503 16.423 43.961 1.00 83.19 108 GLY A C 1
ATOM 751 O O . GLY A 1 108 ? -46.724 16.108 42.797 1.00 83.19 108 GLY A O 1
ATOM 752 N N . PHE A 1 109 ? -47.101 15.812 44.990 1.00 87.56 109 PHE A N 1
ATOM 753 C CA . PHE A 1 109 ? -48.085 14.730 44.846 1.00 87.56 109 PHE A CA 1
ATOM 754 C C . PHE A 1 109 ? -49.526 15.239 44.965 1.00 87.56 109 PHE A C 1
ATOM 756 O O . PHE A 1 109 ? -49.826 16.111 45.782 1.00 87.56 109 PHE A O 1
ATOM 763 N N . ASP A 1 110 ? -50.421 14.648 44.177 1.00 87.00 110 ASP A N 1
ATOM 764 C CA . ASP A 1 110 ? -51.812 15.073 44.054 1.00 87.00 110 ASP A CA 1
ATOM 765 C C . ASP A 1 110 ? -52.710 14.417 45.121 1.00 87.00 110 ASP A C 1
ATOM 767 O O . ASP A 1 110 ? -52.827 13.186 45.206 1.00 87.00 110 ASP A O 1
ATOM 771 N N . ALA A 1 111 ? -53.367 15.257 45.925 1.00 85.44 111 ALA A N 1
ATOM 772 C CA . ALA A 1 111 ? -54.278 14.852 46.991 1.00 85.44 111 ALA A CA 1
ATOM 773 C C . ALA A 1 111 ? -55.566 14.199 46.470 1.00 85.44 111 ALA A C 1
ATOM 775 O O . ALA A 1 111 ? -56.065 13.268 47.115 1.00 85.44 111 ALA A O 1
ATOM 776 N N . ASP A 1 112 ? -56.052 14.591 45.288 1.00 85.62 112 ASP A N 1
ATOM 777 C CA . ASP A 1 112 ? -57.259 14.013 44.681 1.00 85.62 112 ASP A CA 1
ATOM 778 C C . ASP A 1 112 ? -57.027 12.549 44.289 1.00 85.62 112 ASP A C 1
ATOM 780 O O . ASP A 1 112 ? -57.905 11.693 44.429 1.00 85.62 112 ASP A O 1
ATOM 784 N N . THR A 1 113 ? -55.791 12.225 43.901 1.00 86.75 113 THR A N 1
ATOM 785 C CA . THR A 1 113 ? -55.349 10.847 43.629 1.00 86.75 113 THR A CA 1
ATOM 786 C C . THR A 1 113 ? -54.851 10.111 44.872 1.00 86.75 113 THR A C 1
ATOM 788 O O . THR A 1 113 ? -54.289 9.024 44.770 1.00 86.75 113 THR A O 1
ATOM 791 N N . ARG A 1 114 ? -55.053 10.665 46.075 1.00 89.31 114 ARG A N 1
ATOM 792 C CA . ARG A 1 114 ? -54.575 10.080 47.342 1.00 89.31 114 ARG A CA 1
ATOM 793 C C . ARG A 1 114 ? -53.058 9.832 47.348 1.00 89.31 114 ARG A C 1
ATOM 795 O O . ARG A 1 114 ? -52.584 8.846 47.925 1.00 89.31 114 ARG A O 1
ATOM 802 N N . CYS A 1 115 ? -52.312 10.751 46.734 1.00 89.19 115 CYS A N 1
ATOM 803 C CA . CYS A 1 115 ? -50.853 10.773 46.626 1.00 89.19 115 CYS A CA 1
ATOM 804 C C . CYS A 1 115 ? -50.243 9.666 45.749 1.00 89.19 115 CYS A C 1
ATOM 806 O O . CYS A 1 115 ? -49.091 9.279 45.974 1.00 89.19 115 CYS A O 1
ATOM 808 N N . THR A 1 116 ? -50.994 9.121 44.784 1.00 86.19 116 THR A N 1
ATOM 809 C CA . THR A 1 116 ? -50.440 8.158 43.816 1.00 86.19 116 THR A CA 1
ATOM 810 C C . THR A 1 116 ? -49.842 8.837 42.591 1.00 86.19 116 THR A C 1
ATOM 812 O O . THR A 1 116 ? -48.879 8.311 42.043 1.00 86.19 116 THR A O 1
ATOM 815 N N . ASN A 1 117 ? -50.376 9.992 42.180 1.00 86.38 117 ASN A N 1
ATOM 816 C CA . ASN A 1 117 ? -49.902 10.743 41.017 1.00 86.38 117 ASN A CA 1
ATOM 817 C C . ASN A 1 117 ? -49.241 12.064 41.415 1.00 86.38 117 ASN A C 1
ATOM 819 O O . ASN A 1 117 ? -49.406 12.552 42.534 1.00 86.38 117 ASN A O 1
ATOM 823 N N . CYS A 1 118 ? -48.505 12.641 40.466 1.00 86.50 118 CYS A N 1
ATOM 824 C CA . CYS A 1 118 ? -47.945 13.978 40.591 1.00 86.50 118 CYS A CA 1
ATOM 825 C C . CYS A 1 118 ? -48.997 15.052 40.304 1.00 86.50 118 CYS A C 1
ATOM 827 O O . CYS A 1 118 ? -49.863 14.873 39.449 1.00 86.50 118 CYS A O 1
ATOM 829 N N . SER A 1 119 ? -48.883 16.178 41.001 1.00 86.31 119 SER A N 1
ATOM 830 C CA . SER A 1 119 ? -49.615 17.406 40.706 1.00 86.31 119 SER A CA 1
ATOM 831 C C . SER A 1 119 ? -49.100 18.043 39.414 1.00 86.31 119 SER A C 1
ATOM 833 O O . SER A 1 119 ? -47.965 17.813 38.996 1.00 86.31 119 SER A O 1
ATOM 835 N N . THR A 1 120 ? -49.908 18.904 38.798 1.00 83.06 120 THR A N 1
ATOM 836 C CA . THR A 1 120 ? -49.558 19.594 37.547 1.00 83.06 120 THR A CA 1
ATOM 837 C C . THR A 1 120 ? -48.207 20.316 37.642 1.00 83.06 120 THR A C 1
ATOM 839 O O . THR A 1 120 ? -47.945 21.035 38.611 1.00 83.06 120 THR A O 1
ATOM 842 N N . ASN A 1 121 ? -47.372 20.187 36.607 1.00 79.31 121 ASN A N 1
ATOM 843 C CA . ASN A 1 121 ? -45.978 20.649 36.528 1.00 79.31 121 ASN A CA 1
ATOM 844 C C . ASN A 1 121 ? -44.976 19.903 37.426 1.00 79.31 121 ASN A C 1
ATOM 846 O O . ASN A 1 121 ? -43.916 20.458 37.731 1.00 79.31 121 ASN A O 1
ATOM 850 N N . TYR A 1 122 ? -45.266 18.672 37.840 1.00 85.12 122 TYR A N 1
ATOM 851 C CA . TYR A 1 122 ? -44.308 17.792 38.511 1.00 85.12 122 TYR A CA 1
ATOM 852 C C . TYR A 1 122 ? -44.236 16.442 37.787 1.00 85.12 122 TYR A C 1
ATOM 854 O O . TYR A 1 122 ? -45.267 15.894 37.431 1.00 85.12 122 TYR A O 1
ATOM 862 N N . PHE A 1 123 ? -43.038 15.893 37.568 1.00 87.44 123 PHE A N 1
ATOM 863 C CA . PHE A 1 123 ? -42.829 14.703 36.733 1.00 87.44 123 PHE A CA 1
ATOM 864 C C . PHE A 1 123 ? -41.961 13.629 37.402 1.00 87.44 123 PHE A C 1
ATOM 866 O O . PHE A 1 123 ? -41.159 13.907 38.303 1.00 87.44 123 PHE A O 1
ATOM 873 N N . GLY A 1 124 ? -42.091 12.393 36.920 1.00 82.94 124 GLY A N 1
ATOM 874 C CA . GLY A 1 124 ? -41.281 11.253 37.353 1.00 82.94 124 GLY A CA 1
ATOM 875 C C . GLY A 1 124 ? -41.694 10.652 38.702 1.00 82.94 124 GLY A C 1
ATOM 876 O O . GLY A 1 124 ? -42.545 11.174 39.416 1.00 82.94 124 GLY A O 1
ATOM 877 N N . ALA A 1 125 ? -41.046 9.548 39.086 1.00 81.06 125 ALA A N 1
ATOM 878 C CA . ALA A 1 125 ? -41.413 8.746 40.263 1.00 81.06 125 ALA A CA 1
ATOM 879 C C . ALA A 1 125 ? -41.366 9.499 41.610 1.00 81.06 125 ALA A C 1
ATOM 881 O O . ALA A 1 125 ? -42.040 9.110 42.560 1.00 81.06 125 ALA A O 1
ATOM 882 N N . ASN A 1 126 ? -40.577 10.573 41.689 1.00 84.56 126 ASN A N 1
ATOM 883 C CA . ASN A 1 126 ? -40.465 11.421 42.877 1.00 84.56 126 ASN A CA 1
ATOM 884 C C . ASN A 1 126 ? -41.256 12.733 42.761 1.00 84.56 126 ASN A C 1
ATOM 886 O O . ASN A 1 126 ? -41.114 13.573 43.644 1.00 84.56 126 ASN A O 1
ATOM 890 N N . CYS A 1 127 ? -42.027 12.924 41.683 1.00 85.88 127 CYS A N 1
ATOM 891 C CA . CYS A 1 127 ? -42.736 14.160 41.364 1.00 85.88 127 CYS A CA 1
ATOM 892 C C . CYS A 1 127 ? -41.828 15.388 41.506 1.00 85.88 127 CYS A C 1
ATOM 894 O O . CYS A 1 127 ? -41.935 16.168 42.446 1.00 85.88 127 CYS A O 1
ATOM 896 N N . THR A 1 128 ? -40.888 15.539 40.573 1.00 86.56 128 THR A N 1
ATOM 897 C CA . THR A 1 128 ? -39.923 16.649 40.521 1.00 86.56 128 THR A CA 1
ATOM 898 C C . THR A 1 128 ? -40.515 17.818 39.748 1.00 86.56 128 THR A C 1
ATOM 900 O O . THR A 1 128 ? -41.115 17.611 38.700 1.00 86.56 128 THR A O 1
ATOM 903 N N . ARG A 1 129 ? -40.333 19.057 40.216 1.00 86.06 129 ARG A N 1
ATOM 904 C CA . ARG A 1 129 ? -40.901 20.240 39.553 1.00 86.06 129 ARG A CA 1
ATOM 905 C C . ARG A 1 129 ? -40.326 20.438 38.143 1.00 86.06 129 ARG A C 1
ATOM 907 O O . ARG A 1 129 ? -39.110 20.493 37.968 1.00 86.06 129 ARG A O 1
ATOM 914 N N . CYS A 1 130 ? -41.201 20.619 37.161 1.00 82.69 130 CYS A N 1
ATOM 915 C CA . CYS A 1 130 ? -40.855 20.969 35.788 1.00 82.69 130 CYS A CA 1
ATOM 916 C C . CYS A 1 130 ? -40.188 22.348 35.690 1.00 82.69 130 CYS A C 1
ATOM 918 O O . CYS A 1 130 ? -40.555 23.300 36.386 1.00 82.69 130 CYS A O 1
ATOM 920 N N . ALA A 1 131 ? -39.248 22.482 34.754 1.00 76.50 131 ALA A N 1
ATOM 921 C CA . ALA A 1 131 ? -38.674 23.769 34.384 1.00 76.50 131 ALA A CA 1
ATOM 922 C C . ALA A 1 131 ? -39.603 24.515 33.395 1.00 76.50 131 ALA A C 1
ATOM 924 O O . ALA A 1 131 ? -40.268 23.895 32.575 1.00 76.50 131 ALA A O 1
ATOM 925 N N . SER A 1 132 ? -39.659 25.854 33.456 1.00 76.50 132 SER A N 1
ATOM 926 C CA . SER A 1 132 ? -40.586 26.666 32.634 1.00 76.50 132 SER A CA 1
ATOM 927 C C . SER A 1 132 ? -40.390 26.487 31.115 1.00 76.50 132 SER A C 1
ATOM 929 O O . SER A 1 132 ? -39.269 26.618 30.626 1.00 76.50 132 SER A O 1
ATOM 931 N N . CYS A 1 133 ? -41.470 26.274 30.356 1.00 76.56 133 CYS A N 1
ATOM 932 C CA . CYS A 1 133 ? -41.460 26.187 28.883 1.00 76.56 133 CYS A CA 1
ATOM 933 C C . CYS A 1 133 ? -41.730 27.541 28.194 1.00 76.56 133 CYS A C 1
ATOM 935 O O . CYS A 1 133 ? -42.344 27.599 27.130 1.00 76.56 133 CYS A O 1
ATOM 937 N N . HIS A 1 134 ? -41.340 28.645 28.850 1.00 72.69 134 HIS A N 1
ATOM 938 C CA . HIS A 1 134 ? -41.387 30.027 28.342 1.00 72.69 134 HIS A CA 1
ATOM 939 C C . HIS A 1 134 ? -42.730 30.475 27.717 1.00 72.69 134 HIS A C 1
ATOM 941 O O . HIS A 1 134 ? -42.776 31.424 26.938 1.00 72.69 134 HIS A O 1
ATOM 947 N N . GLY A 1 135 ? -43.839 29.834 28.105 1.00 70.12 135 GLY A N 1
ATOM 948 C CA . GLY A 1 135 ? -45.201 30.195 27.698 1.00 70.12 135 GLY A CA 1
ATOM 949 C C . GLY A 1 135 ? -45.599 29.795 26.271 1.00 70.12 135 GLY A C 1
ATOM 950 O O . GLY A 1 135 ? -46.624 30.276 25.797 1.00 70.12 135 GLY A O 1
ATOM 951 N N . ARG A 1 136 ? -44.811 28.955 25.584 1.00 74.62 136 ARG A N 1
ATOM 952 C CA . ARG A 1 136 ? -45.049 28.500 24.191 1.00 74.62 136 ARG A CA 1
ATOM 953 C C . ARG A 1 136 ? -45.029 26.968 24.062 1.00 74.62 136 ARG A C 1
ATOM 955 O O . ARG A 1 136 ? -44.543 26.404 23.081 1.00 74.62 136 ARG A O 1
ATOM 962 N N . GLY A 1 137 ? -45.478 26.304 25.122 1.00 78.06 137 GLY A N 1
ATOM 963 C CA . GLY A 1 137 ? -45.490 24.855 25.271 1.00 78.06 137 GLY A CA 1
ATOM 964 C C . GLY A 1 137 ? -45.842 24.439 26.697 1.00 78.06 137 GLY A C 1
ATOM 965 O O . GLY A 1 137 ? -45.999 25.284 27.584 1.00 78.06 137 GLY A O 1
ATOM 966 N N . TYR A 1 138 ? -45.936 23.134 26.927 1.00 83.19 138 TYR A N 1
ATOM 967 C CA . TYR A 1 138 ? -46.223 22.540 28.234 1.00 83.19 138 TYR A CA 1
ATOM 968 C C . TYR A 1 138 ? -45.182 21.479 28.604 1.00 83.19 138 TYR A C 1
ATOM 970 O O . TYR A 1 138 ? -44.505 20.927 27.740 1.00 83.19 138 TYR A O 1
ATOM 978 N N . CYS A 1 139 ? -45.017 21.216 29.901 1.00 84.44 139 CYS A N 1
ATOM 979 C CA . CYS A 1 139 ? -44.103 20.179 30.377 1.00 84.44 139 CYS A CA 1
ATOM 980 C C . CYS A 1 139 ? -44.748 18.796 30.250 1.00 84.44 139 CYS A C 1
ATOM 982 O O . CYS A 1 139 ? -45.932 18.648 30.540 1.00 84.44 139 CYS A O 1
ATOM 984 N N . ASN A 1 140 ? -43.970 17.776 29.889 1.00 83.94 140 ASN A N 1
ATOM 985 C CA . ASN A 1 140 ? -44.371 16.380 30.044 1.00 83.94 140 ASN A CA 1
ATOM 986 C C . ASN A 1 140 ? -44.353 15.982 31.533 1.00 83.94 140 ASN A C 1
ATOM 988 O O . ASN A 1 140 ? -43.388 15.398 32.030 1.00 83.94 140 ASN A O 1
ATOM 992 N N . ASP A 1 141 ? -45.417 16.342 32.246 1.00 80.88 141 ASP A N 1
ATOM 993 C CA . ASP A 1 141 ? -45.567 16.275 33.702 1.00 80.88 141 ASP A CA 1
ATOM 994 C C . ASP A 1 141 ? -46.261 14.996 34.204 1.00 80.88 141 ASP A C 1
ATOM 996 O O . ASP A 1 141 ? -46.886 14.965 35.260 1.00 80.88 141 ASP A O 1
ATOM 1000 N N . THR A 1 142 ? -46.148 13.899 33.453 1.00 76.38 142 THR A N 1
ATOM 1001 C CA . THR A 1 142 ? -46.702 12.602 33.869 1.00 76.38 142 THR A CA 1
ATOM 1002 C C . THR A 1 142 ? -45.741 11.834 34.792 1.00 76.38 142 THR A C 1
ATOM 1004 O O . THR A 1 142 ? -44.536 12.094 34.830 1.00 76.38 142 THR A O 1
ATOM 1007 N N . LEU A 1 143 ? -46.245 10.824 35.520 1.00 75.19 143 LEU A N 1
ATOM 1008 C CA . LEU A 1 143 ? -45.422 9.921 36.354 1.00 75.19 143 LEU A CA 1
ATOM 1009 C C . LEU A 1 143 ? -44.307 9.208 35.566 1.00 75.19 143 LEU A C 1
ATOM 1011 O O . LEU A 1 143 ? -43.256 8.899 36.124 1.00 75.19 143 LEU A O 1
ATOM 1015 N N . VAL A 1 144 ? -44.549 8.944 34.279 1.00 78.31 144 VAL A N 1
ATOM 1016 C CA . VAL A 1 144 ? -43.589 8.366 33.319 1.00 78.31 144 VAL A CA 1
ATOM 1017 C C . VAL A 1 144 ? -42.946 9.425 32.416 1.00 78.31 144 VAL A C 1
ATOM 1019 O O . VAL A 1 144 ? -42.173 9.087 31.524 1.00 78.31 144 VAL A O 1
ATOM 1022 N N . GLY A 1 145 ? -43.279 10.697 32.629 1.00 73.25 145 GLY A N 1
ATOM 1023 C CA . GLY A 1 145 ? -42.757 11.823 31.875 1.00 73.25 145 GLY A CA 1
ATOM 1024 C C . GLY A 1 145 ? -41.291 12.088 32.194 1.00 73.25 145 GLY A C 1
ATOM 1025 O O . GLY A 1 145 ? -40.795 11.768 33.274 1.00 73.25 145 GLY A O 1
ATOM 1026 N N . ASP A 1 146 ? -40.599 12.686 31.233 1.00 80.19 146 ASP A N 1
ATOM 1027 C CA . ASP A 1 146 ? -39.174 13.021 31.278 1.00 80.19 146 ASP A CA 1
ATOM 1028 C C . ASP A 1 146 ? -38.911 14.496 31.626 1.00 80.19 146 ASP A C 1
ATOM 1030 O O . ASP A 1 146 ? -37.757 14.921 31.700 1.00 80.19 146 ASP A O 1
ATOM 1034 N N . GLY A 1 147 ? -39.971 15.283 31.844 1.00 78.75 147 GLY A N 1
ATOM 1035 C CA . GLY A 1 147 ? -39.879 16.699 32.192 1.00 78.75 147 GLY A CA 1
ATOM 1036 C C . GLY A 1 147 ? -39.483 17.613 31.031 1.00 78.75 147 GLY A C 1
ATOM 1037 O O . GLY A 1 147 ? -39.175 18.785 31.261 1.00 78.75 147 GLY A O 1
ATOM 1038 N N . GLN A 1 148 ? -39.472 17.108 29.791 1.00 83.94 148 GLN A N 1
ATOM 1039 C CA . GLN A 1 148 ? -39.181 17.916 28.608 1.00 83.94 148 GLN A CA 1
ATOM 1040 C C . GLN A 1 148 ? -40.375 18.784 28.190 1.00 83.94 148 GLN A C 1
ATOM 1042 O O . GLN A 1 148 ? -41.536 18.460 28.450 1.00 83.94 148 GLN A O 1
ATOM 1047 N N . CYS A 1 149 ? -40.078 19.903 27.523 1.00 82.44 149 CYS A N 1
ATOM 1048 C CA . CYS A 1 149 ? -41.097 20.794 26.978 1.00 82.44 149 CYS A CA 1
ATOM 1049 C C . CYS A 1 149 ? -41.644 20.255 25.656 1.00 82.44 149 CYS A C 1
ATOM 1051 O O . CYS A 1 149 ? -40.903 20.083 24.688 1.00 82.44 149 CYS A O 1
ATOM 1053 N N . VAL A 1 150 ? -42.957 20.073 25.596 1.00 82.25 150 VAL A N 1
ATOM 1054 C CA . VAL A 1 150 ? -43.708 19.879 24.359 1.00 82.25 150 VAL A CA 1
ATOM 1055 C C . VAL A 1 150 ? -44.098 21.261 23.842 1.00 82.25 150 VAL A C 1
ATOM 1057 O O . VAL A 1 150 ? -44.875 21.970 24.482 1.00 82.25 150 VAL A O 1
ATOM 1060 N N . CYS A 1 151 ? -43.505 21.670 22.723 1.00 81.69 151 CYS A N 1
ATOM 1061 C CA . CYS A 1 151 ? -43.645 23.024 22.191 1.00 81.69 151 CYS A CA 1
ATOM 1062 C C . CYS A 1 151 ? -44.752 23.152 21.138 1.00 81.69 151 CYS A C 1
ATOM 1064 O O . CYS A 1 151 ? -45.060 22.194 20.429 1.00 81.69 151 CYS A O 1
ATOM 1066 N N . ASP A 1 152 ? -45.294 24.364 21.002 1.00 79.38 152 ASP A N 1
ATOM 1067 C CA . ASP A 1 152 ? -46.218 24.720 19.924 1.00 79.38 152 ASP A CA 1
ATOM 1068 C C . ASP A 1 152 ? -45.547 24.593 18.538 1.00 79.38 152 ASP A C 1
ATOM 1070 O O . ASP A 1 152 ? -44.321 24.621 18.400 1.00 79.38 152 ASP A O 1
ATOM 1074 N N . VAL A 1 153 ? -46.351 24.479 17.476 1.00 68.81 153 VAL A N 1
ATOM 1075 C CA . VAL A 1 153 ? -45.850 24.345 16.095 1.00 68.81 153 VAL A CA 1
ATOM 1076 C C . VAL A 1 153 ? -44.923 25.517 15.737 1.00 68.81 153 VAL A C 1
ATOM 1078 O O . VAL A 1 153 ? -45.320 26.676 15.831 1.00 68.81 153 VAL A O 1
ATOM 1081 N N . GLY A 1 154 ? -43.694 25.207 15.305 1.00 60.47 154 GLY A N 1
ATOM 1082 C CA . GLY A 1 154 ? -42.651 26.193 14.970 1.00 60.47 154 GLY A CA 1
ATOM 1083 C C . GLY A 1 154 ? -41.588 26.400 16.056 1.00 60.47 154 GLY A C 1
ATOM 1084 O O . GLY A 1 154 ? -40.622 27.124 15.833 1.00 60.47 154 GLY A O 1
ATOM 1085 N N . TYR A 1 155 ? -41.726 25.736 17.202 1.00 65.69 155 TYR A N 1
ATOM 1086 C CA . TYR A 1 155 ? -40.799 25.812 18.327 1.00 65.69 155 TYR A CA 1
ATOM 1087 C C . TYR A 1 155 ? -40.170 24.445 18.611 1.00 65.69 155 TYR A C 1
ATOM 1089 O O . TYR A 1 155 ? -40.798 23.407 18.405 1.00 65.69 155 TYR A O 1
ATOM 1097 N N . THR A 1 156 ? -38.926 24.424 19.098 1.00 70.12 156 THR A N 1
ATOM 1098 C CA . THR A 1 156 ? -38.212 23.161 19.352 1.00 70.12 156 THR A CA 1
ATOM 1099 C C . THR A 1 156 ? -38.105 22.857 20.851 1.00 70.12 156 THR A C 1
ATOM 1101 O O . THR A 1 156 ? -37.810 23.767 21.635 1.00 70.12 156 THR A O 1
ATOM 1104 N N . PRO A 1 157 ? -38.263 21.586 21.272 1.00 66.94 157 PRO A N 1
ATOM 1105 C CA . PRO A 1 157 ? -38.004 21.162 22.652 1.00 66.94 157 PRO A CA 1
ATOM 1106 C C . PRO A 1 157 ? -36.576 21.478 23.117 1.00 66.94 157 PRO A C 1
ATOM 1108 O O . PRO A 1 157 ? -36.369 21.855 24.270 1.00 66.94 157 PRO A O 1
ATOM 1111 N N . ALA A 1 158 ? -35.600 21.412 22.200 1.00 68.31 158 ALA A N 1
ATOM 1112 C CA . ALA A 1 158 ? -34.199 21.751 22.459 1.00 68.31 158 ALA A CA 1
ATOM 1113 C C . ALA A 1 158 ? -34.003 23.226 22.851 1.00 68.31 158 ALA A C 1
ATOM 1115 O O . ALA A 1 158 ? -33.143 23.533 23.673 1.00 68.31 158 ALA A O 1
ATOM 1116 N N . SER A 1 159 ? -34.824 24.131 22.307 1.00 65.00 159 SER A N 1
ATOM 1117 C CA . SER A 1 159 ? -34.809 25.556 22.649 1.00 65.00 159 SER A CA 1
ATOM 1118 C C . SER A 1 159 ? -35.761 25.939 23.776 1.00 65.00 159 SER A C 1
ATOM 1120 O O . SER A 1 159 ? -35.982 27.129 24.000 1.00 65.00 159 SER A O 1
ATOM 1122 N N . ARG A 1 160 ? -36.356 24.959 24.479 1.00 70.38 160 ARG A N 1
ATOM 1123 C CA . ARG A 1 160 ? -37.402 25.184 25.497 1.00 70.38 160 ARG A CA 1
ATOM 1124 C C . ARG A 1 160 ? -38.493 26.142 25.003 1.00 70.38 160 ARG A C 1
ATOM 1126 O O . ARG A 1 160 ? -39.010 26.961 25.762 1.00 70.38 160 ARG A O 1
ATOM 1133 N N . CYS A 1 161 ? -38.816 26.015 23.719 1.00 73.88 161 CYS A N 1
ATOM 1134 C CA . CYS A 1 161 ? -39.821 26.788 23.009 1.00 73.88 161 CYS A CA 1
ATOM 1135 C C . CYS A 1 161 ? -39.513 28.293 22.810 1.00 73.88 161 CYS A C 1
ATOM 1137 O O . CYS A 1 161 ? -40.418 29.125 22.865 1.00 73.88 161 CYS A O 1
ATOM 1139 N N . VAL A 1 162 ? -38.254 28.659 22.524 1.00 68.00 162 VAL A N 1
ATOM 1140 C CA . VAL A 1 162 ? -37.832 30.029 22.134 1.00 68.00 162 VAL A CA 1
ATOM 1141 C C . VAL A 1 162 ? -37.630 30.151 20.608 1.00 68.00 162 VAL A C 1
ATOM 1143 O O . VAL A 1 162 ? -37.139 29.202 19.991 1.00 68.00 162 VAL A O 1
ATOM 1146 N N . LEU A 1 163 ? -37.998 31.303 20.013 1.00 65.12 163 LEU A N 1
ATOM 1147 C CA . LEU A 1 163 ? -37.807 31.663 18.589 1.00 65.12 163 LEU A CA 1
ATOM 1148 C C . LEU A 1 163 ? -36.633 32.658 18.428 1.00 65.12 163 LEU A C 1
ATOM 1150 O O . LEU A 1 163 ? -36.519 33.573 19.244 1.00 65.12 163 LEU A O 1
ATOM 1154 N N . CYS A 1 164 ? -35.805 32.506 17.388 1.00 66.81 164 CYS A N 1
ATOM 1155 C CA . CYS A 1 164 ? -34.752 33.460 16.994 1.00 66.81 164 CYS A CA 1
ATOM 1156 C C . CYS A 1 164 ? -35.173 34.274 15.754 1.00 66.81 164 CYS A C 1
ATOM 1158 O O . CYS A 1 164 ? -36.003 33.801 14.980 1.00 66.81 164 CYS A O 1
ATOM 1160 N N . ASP A 1 165 ? -34.622 35.483 15.580 1.00 64.31 165 ASP A N 1
ATOM 1161 C CA . ASP A 1 165 ? -34.893 36.353 14.420 1.00 64.31 165 ASP A CA 1
ATOM 1162 C C . ASP A 1 165 ? -34.305 35.784 13.109 1.00 64.31 165 ASP A C 1
ATOM 1164 O O . ASP A 1 165 ? -33.339 35.020 13.132 1.00 64.31 165 ASP A O 1
ATOM 1168 N N . ASP A 1 166 ? -34.842 36.191 11.951 1.00 59.25 166 ASP A N 1
ATOM 1169 C CA . ASP A 1 166 ? -34.353 35.753 10.633 1.00 59.25 166 ASP A CA 1
ATOM 1170 C C . ASP A 1 166 ? -32.846 36.023 10.462 1.00 59.25 166 ASP A C 1
ATOM 1172 O O . ASP A 1 166 ? -32.364 37.146 10.634 1.00 59.25 166 ASP A O 1
ATOM 1176 N N . GLY A 1 167 ? -32.091 34.976 10.116 1.00 59.50 167 GLY A N 1
ATOM 1177 C CA . GLY A 1 167 ? -30.625 35.016 10.036 1.00 59.50 167 GLY A CA 1
ATOM 1178 C C . GLY A 1 167 ? -29.901 34.650 11.340 1.00 59.50 167 GLY A C 1
ATOM 1179 O O . GLY A 1 167 ? -28.669 34.705 11.370 1.00 59.50 167 GLY A O 1
ATOM 1180 N N . TRP A 1 168 ? -30.629 34.238 12.386 1.00 68.69 168 TRP A N 1
ATOM 1181 C CA . TRP A 1 168 ? -30.093 33.790 13.676 1.00 68.69 168 TRP A CA 1
ATOM 1182 C C . TRP A 1 168 ? -30.559 32.365 14.034 1.00 68.69 168 TRP A C 1
ATOM 1184 O O . TRP A 1 168 ? -31.739 32.047 13.941 1.00 68.69 168 TRP A O 1
ATOM 1194 N N . ASP A 1 169 ? -29.639 31.528 14.519 1.00 67.44 169 ASP A N 1
ATOM 1195 C CA . ASP A 1 169 ? -29.874 30.161 15.006 1.00 67.44 169 ASP A CA 1
ATOM 1196 C C . ASP A 1 169 ? -29.782 30.078 16.540 1.00 67.44 169 ASP A C 1
ATOM 1198 O O . ASP A 1 169 ? -28.993 30.781 17.170 1.00 67.44 169 ASP A O 1
ATOM 1202 N N . PHE A 1 170 ? -30.549 29.184 17.173 1.00 68.81 170 PHE A N 1
ATOM 1203 C CA . PHE A 1 170 ? -30.504 28.985 18.627 1.00 68.81 170 PHE A CA 1
ATOM 1204 C C . PHE A 1 170 ? -29.316 28.107 19.051 1.00 68.81 170 PHE A C 1
ATOM 1206 O O . PHE A 1 170 ? -29.182 26.972 18.594 1.00 68.81 170 PHE A O 1
ATOM 1213 N N . ASN A 1 171 ? -28.481 28.595 19.973 1.00 66.94 171 ASN A N 1
ATOM 1214 C CA . ASN A 1 171 ? -27.407 27.812 20.581 1.00 66.94 171 ASN A CA 1
ATOM 1215 C C . ASN A 1 171 ? -27.895 27.143 21.886 1.00 66.94 171 ASN A C 1
ATOM 1217 O O . ASN A 1 171 ? -28.131 27.845 22.875 1.00 66.94 171 ASN A O 1
ATOM 1221 N N . PRO A 1 172 ? -28.004 25.800 21.938 1.00 58.59 172 PRO A N 1
ATOM 1222 C CA . PRO A 1 172 ? -28.513 25.083 23.109 1.00 58.59 172 PRO A CA 1
ATOM 1223 C C . PRO A 1 172 ? -27.545 25.070 24.299 1.00 58.59 172 PRO A C 1
ATOM 1225 O O . PRO A 1 172 ? -27.974 24.848 25.428 1.00 58.59 172 PRO A O 1
ATOM 1228 N N . THR A 1 173 ? -26.255 25.333 24.082 1.00 65.00 173 THR A N 1
ATOM 1229 C CA . THR A 1 173 ? -25.243 25.375 25.148 1.00 65.00 173 THR A CA 1
ATOM 1230 C C . THR A 1 173 ? -25.288 26.699 25.902 1.00 65.00 173 THR A C 1
ATOM 1232 O O . THR A 1 173 ? -25.185 26.725 27.126 1.00 65.00 173 THR A O 1
ATOM 1235 N N . THR A 1 174 ? -25.438 27.811 25.178 1.00 63.59 174 THR A N 1
ATOM 1236 C CA . THR A 1 174 ? -25.466 29.160 25.767 1.00 63.59 174 THR A CA 1
ATOM 1237 C C . THR A 1 174 ? -26.878 29.677 26.021 1.00 63.59 174 THR A C 1
ATOM 1239 O O . THR A 1 174 ? -27.027 30.713 26.663 1.00 63.59 174 THR A O 1
ATOM 1242 N N . MET A 1 175 ? -27.906 28.964 25.543 1.00 62.22 175 MET A N 1
ATOM 1243 C CA . MET A 1 175 ? -29.318 29.355 25.630 1.00 62.22 175 MET A CA 1
ATOM 1244 C C . MET A 1 175 ? -29.588 30.736 25.003 1.00 62.22 175 MET A C 1
ATOM 1246 O O . MET A 1 175 ? -30.354 31.537 25.537 1.00 62.22 175 MET A O 1
ATOM 1250 N N . SER A 1 176 ? -28.940 31.037 23.872 1.00 64.94 176 SER A N 1
ATOM 1251 C CA . SER A 1 176 ? -29.026 32.335 23.186 1.00 64.94 176 SER A CA 1
ATOM 1252 C C . SER A 1 176 ? -29.060 32.183 21.665 1.00 64.94 176 SER A C 1
ATOM 1254 O O . SER A 1 176 ? -28.470 31.251 21.121 1.00 64.94 176 SER A O 1
ATOM 1256 N N . CYS A 1 177 ? -29.686 33.131 20.966 1.00 69.00 177 CYS A N 1
ATOM 1257 C CA . CYS A 1 177 ? -29.612 33.211 19.506 1.00 69.00 177 CYS A CA 1
ATOM 1258 C C . CYS A 1 177 ? -28.222 33.695 19.064 1.00 69.00 177 CYS A C 1
ATOM 1260 O O . CYS A 1 177 ? -27.677 34.645 19.627 1.00 69.00 177 CYS A O 1
ATOM 1262 N N . GLN A 1 178 ? -27.646 33.040 18.063 1.00 68.88 178 GLN A N 1
ATOM 1263 C CA . GLN A 1 178 ? -26.357 33.354 17.449 1.00 68.88 178 GLN A CA 1
ATOM 1264 C C . GLN A 1 178 ? -26.517 33.466 15.932 1.00 68.88 178 GLN A C 1
ATOM 1266 O O . GLN A 1 178 ? -27.495 32.988 15.377 1.00 68.88 178 GLN A O 1
ATOM 1271 N N . CYS A 1 179 ? -25.564 34.088 15.248 1.00 69.25 179 CYS A N 1
ATOM 1272 C CA . CYS A 1 179 ? -25.649 34.265 13.801 1.00 69.25 179 CYS A CA 1
ATOM 1273 C C . CYS A 1 179 ? -25.712 32.932 13.043 1.00 69.25 179 CYS A C 1
ATOM 1275 O O . CYS A 1 179 ? -24.886 32.053 13.305 1.00 69.25 179 CYS A O 1
ATOM 1277 N N . ALA A 1 180 ? -26.651 32.794 12.103 1.00 66.25 180 ALA A N 1
ATOM 1278 C CA . ALA A 1 180 ? -26.788 31.594 11.283 1.00 66.25 180 ALA A CA 1
ATOM 1279 C C . ALA A 1 180 ? -25.547 31.392 10.380 1.00 66.25 180 ALA A C 1
ATOM 1281 O O . ALA A 1 180 ? -24.946 32.379 9.948 1.00 66.25 180 ALA A O 1
ATOM 1282 N N . PRO A 1 181 ? -25.176 30.146 10.017 1.00 62.88 181 PRO A N 1
ATOM 1283 C CA . PRO A 1 181 ? -23.929 29.817 9.310 1.00 62.88 181 PRO A CA 1
ATOM 1284 C C . PRO A 1 181 ? -23.642 30.586 8.007 1.00 62.88 181 PRO A C 1
ATOM 1286 O O . PRO A 1 181 ? -22.484 30.733 7.630 1.00 62.88 181 PRO A O 1
ATOM 1289 N N . ASN A 1 182 ? -24.673 31.100 7.327 1.00 67.06 182 ASN A N 1
ATOM 1290 C CA . ASN A 1 182 ? -24.550 31.850 6.066 1.00 67.06 182 ASN A CA 1
ATOM 1291 C C . ASN A 1 182 ? -24.629 33.380 6.241 1.00 67.06 182 ASN A C 1
ATOM 1293 O O . ASN A 1 182 ? -24.896 34.106 5.277 1.00 67.06 182 ASN A O 1
ATOM 1297 N N . HIS A 1 183 ? -24.448 33.870 7.467 1.00 72.94 183 HIS A N 1
ATOM 1298 C CA . HIS A 1 183 ? -24.530 35.283 7.819 1.00 72.94 183 HIS A CA 1
ATOM 1299 C C . HIS A 1 183 ? -23.281 35.722 8.596 1.00 72.94 183 HIS A C 1
ATOM 1301 O O . HIS A 1 183 ? -22.648 34.921 9.279 1.00 72.94 183 HIS A O 1
ATOM 1307 N N . TYR A 1 184 ? -22.901 36.997 8.482 1.00 74.38 184 TYR A N 1
ATOM 1308 C CA . TYR A 1 184 ? -21.676 37.531 9.081 1.00 74.38 184 TYR A CA 1
ATOM 1309 C C . TYR A 1 184 ? -21.888 38.868 9.801 1.00 74.38 184 TYR A C 1
ATOM 1311 O O . TYR A 1 184 ? -22.796 39.652 9.493 1.00 74.38 184 TYR A O 1
ATOM 1319 N N . GLY A 1 185 ? -20.990 39.143 10.748 1.00 65.69 185 GLY A N 1
ATOM 1320 C CA . GLY A 1 185 ? -20.919 40.402 11.485 1.00 65.69 185 GLY A CA 1
ATOM 1321 C C . GLY A 1 185 ? -21.991 40.575 12.576 1.00 65.69 185 GLY A C 1
ATOM 1322 O O . GLY A 1 185 ? -22.894 39.755 12.724 1.00 65.69 185 GLY A O 1
ATOM 1323 N N . PRO A 1 186 ? -21.929 41.679 13.345 1.00 62.19 186 PRO A N 1
ATOM 1324 C CA . PRO A 1 186 ? -22.769 41.907 14.529 1.00 62.19 186 PRO A CA 1
ATOM 1325 C C . PRO A 1 186 ? -24.258 42.135 14.223 1.00 62.19 186 PRO A C 1
ATOM 1327 O O . PRO A 1 186 ? -25.065 42.217 15.142 1.00 62.19 186 PRO A O 1
ATOM 1330 N N . SER A 1 187 ? -24.622 42.271 12.946 1.00 68.31 187 SER A N 1
ATOM 1331 C CA . SER A 1 187 ? -26.008 42.439 12.488 1.00 68.31 187 SER A CA 1
ATOM 1332 C C . SER A 1 187 ? -26.493 41.272 11.626 1.00 68.31 187 SER A C 1
ATOM 1334 O O . SER A 1 187 ? -27.507 41.432 10.960 1.00 68.31 187 SER A O 1
ATOM 1336 N N . CYS A 1 188 ? -25.750 40.160 11.573 1.00 67.56 188 CYS A N 1
ATOM 1337 C CA . CYS A 1 188 ? -26.078 38.969 10.786 1.00 67.56 188 CYS A CA 1
ATOM 1338 C C . CYS A 1 188 ? -26.544 39.263 9.364 1.00 67.56 188 CYS A C 1
ATOM 1340 O O . CYS A 1 188 ? -27.677 38.993 8.982 1.00 67.56 188 CYS A O 1
ATOM 1342 N N . ARG A 1 189 ? -25.646 39.838 8.560 1.00 75.56 189 ARG A N 1
ATOM 1343 C CA . ARG A 1 189 ? -25.916 40.113 7.143 1.00 75.56 189 ARG A CA 1
ATOM 1344 C C . ARG A 1 189 ? -25.666 38.868 6.309 1.00 75.56 189 ARG A C 1
ATOM 1346 O O . ARG A 1 189 ? -24.710 38.150 6.582 1.00 75.56 189 ARG A O 1
ATOM 1353 N N . SER A 1 190 ? -26.483 38.637 5.284 1.00 74.06 190 SER A N 1
ATOM 1354 C CA . SER A 1 190 ? -26.311 37.492 4.387 1.00 74.06 190 SER A CA 1
ATOM 1355 C C . SER A 1 190 ? -24.986 37.578 3.637 1.00 74.06 190 SER A C 1
ATOM 1357 O O . SER A 1 190 ? -24.594 38.639 3.146 1.00 74.06 190 SER A O 1
ATOM 1359 N N . CYS A 1 191 ? -24.293 36.451 3.557 1.00 74.56 191 CYS A N 1
ATOM 1360 C CA . CYS A 1 191 ? -23.030 36.345 2.850 1.00 74.56 191 CYS A CA 1
ATOM 1361 C C . CYS A 1 191 ? -23.190 36.464 1.320 1.00 74.56 191 CYS A C 1
ATOM 1363 O O . CYS A 1 191 ? -24.189 35.991 0.772 1.00 74.56 191 CYS A O 1
ATOM 1365 N N . PRO A 1 192 ? -22.210 37.058 0.608 1.00 72.81 192 PRO A N 1
ATOM 1366 C CA . PRO A 1 192 ? -22.159 37.009 -0.853 1.00 72.81 192 PRO A CA 1
ATOM 1367 C C . PRO A 1 192 ? -22.018 35.562 -1.361 1.00 72.81 192 PRO A C 1
ATOM 1369 O O . PRO A 1 192 ? -21.538 34.683 -0.645 1.00 72.81 192 PRO A O 1
ATOM 1372 N N . ILE A 1 193 ? -22.443 35.305 -2.606 1.00 74.69 193 ILE A N 1
ATOM 1373 C CA . ILE A 1 193 ? -22.370 33.969 -3.217 1.00 74.69 193 ILE A CA 1
ATOM 1374 C C . ILE A 1 193 ? -20.897 33.621 -3.475 1.00 74.69 193 ILE A C 1
ATOM 1376 O O . ILE A 1 193 ? -20.311 34.096 -4.444 1.00 74.69 193 ILE A O 1
ATOM 1380 N N . CYS A 1 194 ? -20.321 32.796 -2.599 1.00 74.19 194 CYS A N 1
ATOM 1381 C CA . CYS A 1 194 ? -18.978 32.216 -2.739 1.00 74.19 194 CYS A CA 1
ATOM 1382 C C . CYS A 1 194 ? -19.002 30.798 -3.353 1.00 74.19 194 CYS A C 1
ATOM 1384 O O . CYS A 1 194 ? -17.961 30.174 -3.525 1.00 74.19 194 CYS A O 1
ATOM 1386 N N . ALA A 1 195 ? -20.198 30.269 -3.642 1.00 68.25 195 ALA A N 1
ATOM 1387 C CA . ALA A 1 195 ? -20.412 28.908 -4.125 1.00 68.25 195 ALA A CA 1
ATOM 1388 C C . ALA A 1 195 ? -20.115 28.774 -5.635 1.00 68.25 195 ALA A C 1
ATOM 1390 O O . ALA A 1 195 ? -20.428 29.700 -6.389 1.00 68.25 195 ALA A O 1
ATOM 1391 N N . PRO A 1 196 ? -19.585 27.620 -6.097 1.00 70.94 196 PRO A N 1
ATOM 1392 C CA . PRO A 1 196 ? -19.450 26.359 -5.354 1.00 70.94 196 PRO A CA 1
ATOM 1393 C C . PRO A 1 196 ? -18.155 26.191 -4.544 1.00 70.94 196 PRO A C 1
ATOM 1395 O O . PRO A 1 196 ? -18.122 25.315 -3.687 1.00 70.94 196 PRO A O 1
ATOM 1398 N N . HIS A 1 197 ? -17.117 26.994 -4.793 1.00 81.12 197 HIS A N 1
ATOM 1399 C CA . HIS A 1 197 ? -15.736 26.671 -4.394 1.00 81.12 197 HIS A CA 1
ATOM 1400 C C . HIS A 1 197 ? -15.140 27.641 -3.370 1.00 81.12 197 HIS A C 1
ATOM 1402 O O . HIS A 1 197 ? -13.975 28.042 -3.434 1.00 81.12 197 HIS A O 1
ATOM 1408 N N . GLY A 1 198 ? -15.975 28.082 -2.438 1.00 78.19 198 GLY A N 1
ATOM 1409 C CA . GLY A 1 198 ? -15.566 28.967 -1.367 1.00 78.19 198 GLY A CA 1
ATOM 1410 C C . GLY A 1 198 ? -16.656 29.158 -0.330 1.00 78.19 198 GLY A C 1
ATOM 1411 O O . GLY A 1 198 ? -17.847 28.943 -0.572 1.00 78.19 198 GLY A O 1
ATOM 1412 N N . ARG A 1 199 ? -16.236 29.601 0.852 1.00 81.94 199 ARG A N 1
ATOM 1413 C CA . ARG A 1 199 ? -17.116 29.890 1.984 1.00 81.94 199 ARG A CA 1
ATOM 1414 C C . ARG A 1 199 ? -16.970 31.328 2.435 1.00 81.94 199 ARG A C 1
ATOM 1416 O O . ARG A 1 199 ? -15.912 31.929 2.321 1.00 81.94 199 ARG A O 1
ATOM 1423 N N . CYS A 1 200 ? -18.031 31.888 2.983 1.00 79.25 200 CYS A N 1
ATOM 1424 C CA . CYS A 1 200 ? -17.993 33.235 3.530 1.00 79.25 200 CYS A CA 1
ATOM 1425 C C . CYS A 1 200 ? -17.270 33.271 4.881 1.00 79.25 200 CYS A C 1
ATOM 1427 O O . CYS A 1 200 ? -17.499 32.415 5.736 1.00 79.25 200 CYS A O 1
ATOM 1429 N N . ASN A 1 201 ? -16.446 34.291 5.112 1.00 76.12 201 ASN A N 1
ATOM 1430 C CA . ASN A 1 201 ? -15.865 34.571 6.419 1.00 76.12 201 ASN A CA 1
ATOM 1431 C C . ASN A 1 201 ? -16.929 35.131 7.384 1.00 76.12 201 ASN A C 1
ATOM 1433 O O . ASN A 1 201 ? -17.071 36.347 7.551 1.00 76.12 201 ASN A O 1
ATOM 1437 N N . ALA A 1 202 ? -17.679 34.226 8.014 1.00 67.38 202 ALA A N 1
ATOM 1438 C CA . ALA A 1 202 ? -18.737 34.539 8.974 1.00 67.38 202 ALA A CA 1
ATOM 1439 C C . ALA A 1 202 ? -18.212 34.930 10.371 1.00 67.38 202 ALA A C 1
ATOM 1441 O O . ALA A 1 202 ? -18.939 35.531 11.161 1.00 67.38 202 ALA A O 1
ATOM 1442 N N . GLY A 1 203 ? -16.941 34.637 10.682 1.00 62.91 203 GLY A N 1
ATOM 1443 C CA . GLY A 1 203 ? -16.330 34.934 11.984 1.00 62.91 203 GLY A CA 1
ATOM 1444 C C . GLY A 1 203 ? -16.800 34.042 13.139 1.00 62.91 203 GLY A C 1
ATOM 1445 O O . GLY A 1 203 ? -16.522 34.369 14.289 1.00 62.91 203 GLY A O 1
ATOM 1446 N N . ASN A 1 204 ? -17.493 32.942 12.829 1.00 57.41 204 ASN A N 1
ATOM 1447 C CA . ASN A 1 204 ? -17.988 31.935 13.773 1.00 57.41 204 ASN A CA 1
ATOM 1448 C C . ASN A 1 204 ? -17.223 30.596 13.666 1.00 57.41 204 ASN A C 1
ATOM 1450 O O . ASN A 1 204 ? -17.697 29.579 14.170 1.00 57.41 204 ASN A O 1
ATOM 1454 N N . ASP A 1 205 ? -16.051 30.578 13.012 1.00 48.84 205 ASP A N 1
ATOM 1455 C CA . ASP A 1 205 ? -15.229 29.370 12.865 1.00 48.84 205 ASP A CA 1
ATOM 1456 C C . ASP A 1 205 ? -14.769 28.906 14.256 1.00 48.84 205 ASP A C 1
ATOM 1458 O O . ASP A 1 205 ? -13.859 29.472 14.862 1.00 48.84 205 ASP A O 1
ATOM 1462 N N . GLY A 1 206 ? -15.438 27.873 14.776 1.00 46.72 206 GLY A N 1
ATOM 1463 C CA . GLY A 1 206 ? -15.223 27.236 16.078 1.00 46.72 206 GLY A CA 1
ATOM 1464 C C . GLY A 1 206 ? -13.869 26.539 16.244 1.00 46.72 206 GLY A C 1
ATOM 1465 O O . GLY A 1 206 ? -13.778 25.516 16.921 1.00 46.72 206 GLY A O 1
ATOM 1466 N N . THR A 1 207 ? -12.798 27.065 15.653 1.00 38.09 207 THR A N 1
ATOM 1467 C CA . THR A 1 207 ? -11.435 26.642 15.954 1.00 38.09 207 THR A CA 1
ATOM 1468 C C . THR A 1 207 ? -11.024 27.233 17.298 1.00 38.09 207 THR A C 1
ATOM 1470 O O . THR A 1 207 ? -10.661 28.405 17.401 1.00 38.09 207 THR A O 1
ATOM 1473 N N . LEU A 1 208 ? -11.079 26.397 18.337 1.00 40.50 208 LEU A N 1
ATOM 1474 C CA . LEU A 1 208 ? -10.377 26.582 19.605 1.00 40.50 208 LEU A CA 1
ATOM 1475 C C . LEU A 1 208 ? -8.873 26.767 19.341 1.00 40.50 208 LEU A C 1
ATOM 1477 O O . LEU A 1 208 ? -8.096 25.817 19.371 1.00 40.50 208 LEU A O 1
ATOM 1481 N N . SER A 1 209 ? -8.452 28.003 19.090 1.00 32.81 209 SER A N 1
ATOM 1482 C CA . SER A 1 209 ? -7.055 28.408 19.194 1.00 32.81 209 SER A CA 1
ATOM 1483 C C . SER A 1 209 ? -6.821 28.975 20.591 1.00 32.81 209 SER A C 1
ATOM 1485 O O . SER A 1 209 ? -7.247 30.080 20.907 1.00 32.81 209 SER A O 1
ATOM 1487 N N . SER A 1 210 ? -6.166 28.152 21.408 1.00 37.22 210 SER A N 1
ATOM 1488 C CA . SER A 1 210 ? -5.435 28.435 22.646 1.00 37.22 210 SER A CA 1
ATOM 1489 C C . SER A 1 210 ? -5.388 29.883 23.169 1.00 37.22 210 SER A C 1
ATOM 1491 O O . SER A 1 210 ? -4.853 30.789 22.537 1.00 37.22 210 SER A O 1
ATOM 1493 N N . SER A 1 211 ? -5.719 29.967 24.463 1.00 41.81 211 SER A N 1
ATOM 1494 C CA . SER A 1 211 ? -5.189 30.867 25.501 1.00 41.81 211 SER A CA 1
ATOM 1495 C C . SER A 1 211 ? -5.593 32.352 25.503 1.00 41.81 211 SER A C 1
ATOM 1497 O O . SER A 1 211 ? -5.287 33.111 24.595 1.00 41.81 211 SER A O 1
ATOM 1499 N N . TYR A 1 212 ? -6.138 32.735 26.668 1.00 37.41 212 TYR A N 1
ATOM 1500 C CA . TYR A 1 212 ? -6.440 34.071 27.207 1.00 37.41 212 TYR A CA 1
ATOM 1501 C C . TYR A 1 212 ? -7.810 34.710 26.881 1.00 37.41 212 TYR A C 1
ATOM 1503 O O . TYR A 1 212 ? -8.022 35.302 25.835 1.00 37.41 212 TYR A O 1
ATOM 1511 N N . HIS A 1 213 ? -8.685 34.648 27.899 1.00 35.00 213 HIS A N 1
ATOM 1512 C CA . HIS A 1 213 ? -9.896 35.442 28.177 1.00 35.00 213 HIS A CA 1
ATOM 1513 C C . HIS A 1 213 ? -10.986 35.570 27.087 1.00 35.00 213 HIS A C 1
ATOM 1515 O O . HIS A 1 213 ? -10.817 36.315 26.124 1.00 35.00 213 HIS A O 1
ATOM 1521 N N . PRO A 1 214 ? -12.192 34.999 27.296 1.00 36.72 214 PRO A N 1
ATOM 1522 C CA . PRO A 1 214 ? -13.339 35.311 26.454 1.00 36.72 214 PRO A CA 1
ATOM 1523 C C . PRO A 1 214 ? -13.888 36.697 26.827 1.00 36.72 214 PRO A C 1
ATOM 1525 O O . PRO A 1 214 ? -14.375 36.909 27.936 1.00 36.72 214 PRO A O 1
ATOM 1528 N N . SER A 1 215 ? -13.808 37.650 25.897 1.00 33.75 215 SER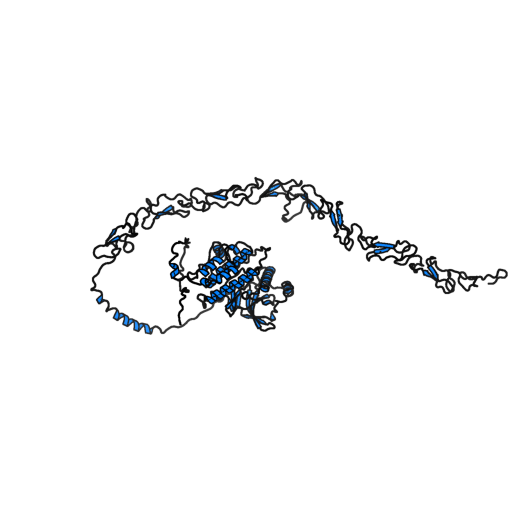 A N 1
ATOM 1529 C CA . SER A 1 215 ? -14.626 38.871 25.917 1.00 33.75 215 SER A CA 1
ATOM 1530 C C . SER A 1 215 ? -15.797 38.716 24.934 1.00 33.75 215 SER A C 1
ATOM 1532 O O . SER A 1 215 ? -15.578 38.197 23.840 1.00 33.75 215 SER A O 1
ATOM 1534 N N . PRO A 1 216 ? -17.025 39.182 25.238 1.00 40.03 216 PRO A N 1
ATOM 1535 C CA . PRO A 1 216 ? -18.243 38.710 24.561 1.00 40.03 216 PRO A CA 1
ATOM 1536 C C . PRO A 1 216 ? -18.567 39.369 23.204 1.00 40.03 216 PRO A C 1
ATOM 1538 O O . PRO A 1 216 ? -19.703 39.283 22.751 1.00 40.03 216 PRO A O 1
ATOM 1541 N N . HIS A 1 217 ? -17.636 40.076 22.547 1.00 41.38 217 HIS A N 1
ATOM 1542 C CA . HIS A 1 217 ? -18.022 41.079 21.535 1.00 41.38 217 HIS A CA 1
ATOM 1543 C C . HIS A 1 217 ? -17.262 41.116 20.200 1.00 41.38 217 HIS A C 1
ATOM 1545 O O . HIS A 1 217 ? -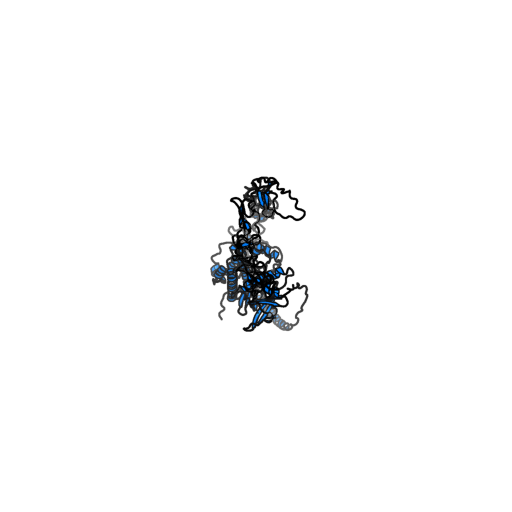17.300 42.148 19.533 1.00 41.38 217 HIS A O 1
ATOM 1551 N N . ARG A 1 218 ? -16.617 40.043 19.724 1.00 43.75 218 ARG A N 1
ATOM 1552 C CA . ARG A 1 218 ? -16.042 40.065 18.358 1.00 43.75 218 ARG A CA 1
ATOM 1553 C C . ARG A 1 218 ? -16.175 38.746 17.593 1.00 43.75 218 ARG A C 1
ATOM 1555 O O . ARG A 1 218 ? -15.179 38.084 17.338 1.00 43.75 218 ARG A O 1
ATOM 1562 N N . ALA A 1 219 ? -17.383 38.435 17.123 1.00 50.31 219 ALA A N 1
ATOM 1563 C CA . ALA A 1 219 ? -17.521 37.695 15.866 1.00 50.31 219 ALA A CA 1
ATOM 1564 C C . ALA A 1 219 ? -17.106 38.653 14.729 1.00 50.31 219 ALA A C 1
ATOM 1566 O O . ALA A 1 219 ? -17.885 39.490 14.276 1.00 50.31 219 ALA A O 1
ATOM 1567 N N . SER A 1 220 ? -15.821 38.628 14.371 1.00 55.34 220 SER A N 1
ATOM 1568 C CA . SER A 1 220 ? -15.172 39.573 13.447 1.00 55.34 220 SER A CA 1
ATOM 1569 C C . SER A 1 220 ? -15.124 39.038 12.009 1.00 55.34 220 SER A C 1
ATOM 1571 O O . SER A 1 220 ? -14.099 39.155 11.340 1.00 55.34 220 SER A O 1
ATOM 1573 N N . GLY A 1 221 ? -16.203 38.413 11.539 1.00 63.12 221 GLY A N 1
ATOM 1574 C CA . GLY A 1 221 ? -16.328 38.026 10.134 1.00 63.12 221 GLY A CA 1
ATOM 1575 C C . GLY A 1 221 ? -16.493 39.265 9.259 1.00 63.12 221 GLY A C 1
ATOM 1576 O O . GLY A 1 221 ? -17.328 40.118 9.562 1.00 63.12 221 GLY A O 1
ATOM 1577 N N . ASP A 1 222 ? -15.695 39.392 8.199 1.00 73.88 222 ASP A N 1
ATOM 1578 C CA . ASP A 1 222 ? -15.724 40.535 7.275 1.00 73.88 222 ASP A CA 1
ATOM 1579 C C . ASP A 1 222 ? -16.547 40.272 6.001 1.00 73.88 222 ASP A C 1
ATOM 1581 O O . ASP A 1 222 ? -16.695 41.170 5.169 1.00 73.88 222 ASP A O 1
ATOM 1585 N N . GLY A 1 223 ? -17.114 39.069 5.858 1.00 72.50 223 GLY A N 1
ATOM 1586 C CA . GLY A 1 223 ? -17.976 38.693 4.737 1.00 72.50 223 GLY A CA 1
ATOM 1587 C C . GLY A 1 223 ? -17.238 38.432 3.426 1.00 72.50 223 GLY A C 1
ATOM 1588 O O . GLY A 1 223 ? -17.883 38.276 2.390 1.00 72.50 223 GLY A O 1
ATOM 1589 N N . ARG A 1 224 ? -15.899 38.393 3.438 1.00 80.50 224 ARG A N 1
ATOM 1590 C CA . ARG A 1 224 ? -15.105 38.015 2.262 1.00 80.50 224 ARG A CA 1
ATOM 1591 C C . ARG A 1 224 ? -15.212 36.517 1.998 1.00 80.50 224 ARG A C 1
ATOM 1593 O O . ARG A 1 224 ? -15.324 35.727 2.934 1.00 80.50 224 ARG A O 1
ATOM 1600 N N . CYS A 1 225 ? -15.150 36.131 0.727 1.00 82.75 225 CYS A N 1
ATOM 1601 C CA . CYS A 1 225 ? -15.057 34.726 0.365 1.00 82.75 225 CYS A CA 1
ATOM 1602 C C . CYS A 1 225 ? -13.655 34.198 0.687 1.00 82.75 225 CYS A C 1
ATOM 1604 O O . CYS A 1 225 ? -12.652 34.763 0.260 1.00 82.75 225 CYS A O 1
ATOM 1606 N N . ILE A 1 226 ? -13.613 33.118 1.452 1.00 82.88 226 ILE A N 1
ATOM 1607 C CA . ILE A 1 226 ? -12.462 32.250 1.655 1.00 82.88 226 ILE A CA 1
ATOM 1608 C C . ILE A 1 226 ? -12.587 31.171 0.585 1.00 82.88 226 ILE A C 1
ATOM 1610 O O . ILE A 1 226 ? -13.457 30.303 0.689 1.00 82.88 226 ILE A O 1
ATOM 1614 N N . CYS A 1 227 ? -11.787 31.276 -0.470 1.00 85.38 227 CYS A N 1
ATOM 1615 C CA . CYS A 1 227 ? -11.843 30.337 -1.578 1.00 85.38 227 CYS A CA 1
ATOM 1616 C C . CYS A 1 227 ? -11.104 29.040 -1.264 1.00 85.38 227 CYS A C 1
ATOM 1618 O O . CYS A 1 227 ? -10.126 29.023 -0.512 1.00 85.38 227 CYS A O 1
ATOM 1620 N N . ASP A 1 228 ? -11.574 27.952 -1.866 1.00 86.19 228 ASP A N 1
ATOM 1621 C CA . ASP A 1 228 ? -10.870 26.680 -1.843 1.00 86.19 228 ASP A CA 1
ATOM 1622 C C . ASP A 1 228 ? -9.518 26.806 -2.577 1.00 86.19 228 ASP A C 1
ATOM 1624 O O . ASP A 1 228 ? -9.351 27.662 -3.456 1.00 86.19 228 ASP A O 1
ATOM 1628 N N . PRO A 1 229 ? -8.519 25.967 -2.251 1.00 84.81 229 PRO A N 1
ATOM 1629 C CA . PRO A 1 229 ? -7.212 26.022 -2.898 1.00 84.81 229 PRO A CA 1
ATOM 1630 C C . PRO A 1 229 ? -7.310 25.962 -4.429 1.00 84.81 229 PRO A C 1
ATOM 1632 O O . PRO A 1 229 ? -7.962 25.081 -4.980 1.00 84.81 229 PRO A O 1
ATOM 1635 N N . GLY A 1 230 ? -6.638 26.894 -5.112 1.00 82.44 230 GLY A N 1
ATOM 1636 C CA . GLY A 1 230 ? -6.640 26.996 -6.578 1.00 82.44 230 GLY A CA 1
ATOM 1637 C C . GLY A 1 230 ? -7.698 27.937 -7.156 1.00 82.44 230 GLY A C 1
ATOM 1638 O O . GLY A 1 230 ? -7.609 28.304 -8.329 1.00 82.44 230 GLY A O 1
ATOM 1639 N N . TRP A 1 231 ? -8.640 28.407 -6.339 1.00 86.81 231 TRP A N 1
ATOM 1640 C CA . TRP A 1 231 ? -9.661 29.374 -6.729 1.00 86.81 231 TRP A CA 1
ATOM 1641 C C . TRP A 1 231 ? -9.235 30.807 -6.411 1.00 86.81 231 TRP A C 1
ATOM 1643 O O . TRP A 1 231 ? -8.428 31.072 -5.524 1.00 86.81 231 TRP A O 1
ATOM 1653 N N . SER A 1 232 ? -9.741 31.751 -7.198 1.00 84.12 232 SER A N 1
ATOM 1654 C CA . SER A 1 232 ? -9.310 33.143 -7.168 1.00 84.12 232 SER A CA 1
ATOM 1655 C C . SER A 1 232 ? -10.180 33.995 -6.243 1.00 84.12 232 SER A C 1
ATOM 1657 O O . SER A 1 232 ? -11.338 34.307 -6.558 1.00 84.12 232 SER A O 1
ATOM 1659 N N . ASP A 1 233 ? -9.569 34.456 -5.149 1.00 79.31 233 ASP A N 1
ATOM 1660 C CA . ASP A 1 233 ? -10.157 35.348 -4.137 1.00 79.31 233 ASP A CA 1
ATOM 1661 C C . ASP A 1 233 ? -10.687 36.670 -4.713 1.00 79.31 233 ASP A C 1
ATOM 1663 O O . ASP A 1 233 ? -11.590 37.287 -4.151 1.00 79.31 233 ASP A O 1
ATOM 1667 N N . SER A 1 234 ? -10.168 37.114 -5.863 1.00 80.19 234 SER A N 1
ATOM 1668 C CA . SER A 1 234 ? -10.600 38.358 -6.514 1.00 80.19 234 SER A CA 1
ATOM 1669 C C . SER A 1 234 ? -11.940 38.244 -7.248 1.00 80.19 234 SER A C 1
ATOM 1671 O O . SER A 1 234 ? -12.498 39.259 -7.661 1.00 80.19 234 SER A O 1
ATOM 1673 N N . THR A 1 235 ? -12.466 37.027 -7.417 1.00 76.94 235 THR A N 1
ATOM 1674 C CA . THR A 1 235 ? -13.667 36.750 -8.224 1.00 76.94 235 THR A CA 1
ATOM 1675 C C . THR A 1 235 ? -14.743 35.977 -7.466 1.00 76.94 235 THR A C 1
ATOM 1677 O O . THR A 1 235 ? -15.574 35.328 -8.087 1.00 76.94 235 THR A O 1
ATOM 1680 N N . ASN A 1 236 ? -14.751 36.028 -6.131 1.00 79.31 236 ASN A N 1
ATOM 1681 C CA . ASN A 1 236 ? -15.679 35.250 -5.297 1.00 79.31 236 ASN A CA 1
ATOM 1682 C C . ASN A 1 236 ? -15.605 33.735 -5.571 1.00 79.31 236 ASN A C 1
ATOM 1684 O O . ASN A 1 236 ? -16.625 33.054 -5.552 1.00 79.31 236 ASN A O 1
ATOM 1688 N N . CYS A 1 237 ? -14.401 33.215 -5.835 1.00 85.50 237 CYS A N 1
ATOM 1689 C CA . CYS A 1 237 ? -14.151 31.778 -5.978 1.00 85.50 237 CYS A CA 1
ATOM 1690 C C . CYS A 1 237 ? -14.847 31.111 -7.177 1.00 85.50 237 CYS A C 1
ATOM 1692 O O . CYS A 1 237 ? -15.178 29.932 -7.126 1.00 85.50 237 CYS A O 1
ATOM 1694 N N . VAL A 1 238 ? -15.064 31.855 -8.268 1.00 83.38 238 VAL A N 1
ATOM 1695 C CA . VAL A 1 238 ? -15.676 31.321 -9.506 1.00 83.38 238 VAL A CA 1
ATOM 1696 C C . VAL A 1 238 ? -14.691 31.187 -10.669 1.00 83.38 238 VAL A C 1
ATOM 1698 O O . VAL A 1 238 ? -15.048 30.686 -11.734 1.00 83.38 238 VAL A O 1
ATOM 1701 N N . THR A 1 239 ? -13.449 31.647 -10.497 1.00 85.31 239 THR A N 1
ATOM 1702 C CA . THR A 1 239 ? -12.374 31.481 -11.485 1.00 85.31 239 THR A CA 1
ATOM 1703 C C . THR A 1 239 ? -11.119 30.919 -10.836 1.00 85.31 239 THR A C 1
ATOM 1705 O O . THR A 1 239 ? -10.920 31.070 -9.631 1.00 85.31 239 THR A O 1
ATOM 1708 N N . CYS A 1 240 ? -10.266 30.289 -11.641 1.00 86.56 240 CYS A N 1
ATOM 1709 C CA . CYS A 1 240 ? -9.011 29.724 -11.167 1.00 86.56 240 CYS A CA 1
ATOM 1710 C C . CYS A 1 240 ? -7.953 30.800 -10.939 1.00 86.56 240 CYS A C 1
ATOM 1712 O O . CYS A 1 240 ? -7.834 31.762 -11.702 1.00 86.56 240 CYS A O 1
ATOM 1714 N N . MET A 1 241 ? -7.149 30.599 -9.903 1.00 87.94 241 MET A N 1
ATOM 1715 C CA . MET A 1 241 ? -5.891 31.302 -9.707 1.00 87.94 241 MET A CA 1
ATOM 1716 C C . MET A 1 241 ? -4.912 30.936 -10.837 1.00 87.94 241 MET A C 1
ATOM 1718 O O . MET A 1 241 ? -5.002 29.859 -11.426 1.00 87.94 241 MET A O 1
ATOM 1722 N N . SER A 1 242 ? -3.963 31.822 -11.153 1.00 86.06 242 SER A N 1
ATOM 1723 C CA . SER A 1 242 ? -2.936 31.503 -12.155 1.00 86.06 242 SER A CA 1
ATOM 1724 C C . SER A 1 242 ? -2.146 30.255 -11.752 1.00 86.06 242 SER A C 1
ATOM 1726 O O . SER A 1 242 ? -1.827 30.063 -10.577 1.00 86.06 242 SER A O 1
ATOM 1728 N N . GLY A 1 243 ? -1.858 29.394 -12.728 1.00 84.38 243 GLY A N 1
ATOM 1729 C CA . GLY A 1 243 ? -1.299 28.065 -12.488 1.00 84.38 243 GLY A CA 1
ATOM 1730 C C . GLY A 1 243 ? -2.329 27.005 -12.088 1.00 84.38 243 GLY A C 1
ATOM 1731 O O . GLY A 1 243 ? -1.925 25.914 -11.702 1.00 84.38 243 GLY A O 1
ATOM 1732 N N . TYR A 1 244 ? -3.629 27.283 -12.197 1.00 88.44 244 TYR A N 1
ATOM 1733 C CA . TYR A 1 244 ? -4.701 26.299 -12.039 1.00 88.44 244 TYR A CA 1
ATOM 1734 C C . TYR A 1 244 ? -5.636 26.331 -13.256 1.00 88.44 244 TYR A C 1
ATOM 1736 O O . TYR A 1 244 ? -5.861 27.391 -13.850 1.00 88.44 244 TYR A O 1
ATOM 1744 N N . PHE A 1 245 ? -6.158 25.172 -13.661 1.00 89.69 245 PHE A N 1
ATOM 1745 C CA . PHE A 1 245 ? -6.911 25.016 -14.905 1.00 89.69 245 PHE A CA 1
ATOM 1746 C C . PHE A 1 245 ? -8.155 24.131 -14.768 1.00 89.69 245 PHE A C 1
ATOM 1748 O O . PHE A 1 245 ? -8.258 23.294 -13.870 1.00 89.69 245 PHE A O 1
ATOM 1755 N N . GLY A 1 246 ? -9.081 24.288 -15.713 1.00 85.88 246 GLY A N 1
ATOM 1756 C CA . GLY A 1 246 ? -10.292 23.475 -15.812 1.00 85.88 246 GLY A CA 1
ATOM 1757 C C . GLY A 1 246 ? -11.397 23.882 -14.834 1.00 85.88 246 GLY A C 1
ATOM 1758 O O . GLY A 1 246 ? -11.264 24.838 -14.072 1.00 85.88 246 GLY A O 1
ATOM 1759 N N . LEU A 1 247 ? -12.513 23.150 -14.879 1.00 83.19 247 LEU A N 1
ATOM 1760 C CA . LEU A 1 247 ? -13.719 23.462 -14.101 1.00 83.19 247 LEU A CA 1
ATOM 1761 C C . LEU A 1 247 ? -13.532 23.306 -12.588 1.00 83.19 247 LEU A C 1
ATOM 1763 O O . LEU A 1 247 ? -14.211 23.994 -11.842 1.00 83.19 247 LEU A O 1
ATOM 1767 N N . ASP A 1 248 ? -12.595 22.461 -12.159 1.00 86.00 248 ASP A N 1
ATOM 1768 C CA . ASP A 1 248 ? -12.287 22.230 -10.742 1.00 86.00 248 ASP A CA 1
ATOM 1769 C C . ASP A 1 248 ? -11.042 23.002 -10.272 1.00 86.00 248 ASP A C 1
ATOM 1771 O O . ASP A 1 248 ? -10.565 22.785 -9.160 1.00 86.00 248 ASP A O 1
ATOM 1775 N N . CYS A 1 249 ? -10.485 23.870 -11.129 1.00 87.38 249 CYS A N 1
ATOM 1776 C CA . CYS A 1 249 ? -9.232 24.585 -10.893 1.00 87.38 249 CYS A CA 1
ATOM 1777 C C . CYS A 1 249 ? -8.128 23.665 -10.360 1.00 87.38 249 CYS A C 1
ATOM 1779 O O . CYS A 1 249 ? -7.578 23.876 -9.283 1.00 87.38 249 CYS A O 1
ATOM 1781 N N . ALA A 1 250 ? -7.800 22.633 -11.136 1.00 87.25 250 ALA A N 1
ATOM 1782 C CA . ALA A 1 250 ? -6.727 21.698 -10.835 1.00 87.25 250 ALA A CA 1
ATOM 1783 C C . ALA A 1 250 ? -5.356 22.346 -11.060 1.00 87.25 250 ALA A C 1
ATOM 1785 O O . ALA A 1 250 ? -5.183 23.155 -11.970 1.00 87.25 250 ALA A O 1
ATOM 1786 N N . LEU A 1 251 ? -4.361 21.976 -10.251 1.00 88.56 251 LEU A N 1
ATOM 1787 C CA . LEU A 1 251 ? -3.011 22.524 -10.376 1.00 88.56 251 LEU A CA 1
ATOM 1788 C C . LEU A 1 251 ? -2.415 22.187 -11.751 1.00 88.56 251 LEU A C 1
ATOM 1790 O O . LEU A 1 251 ? -2.339 21.022 -12.148 1.00 88.56 251 LEU A O 1
ATOM 1794 N N . CYS A 1 252 ? -1.939 23.210 -12.454 1.00 86.50 252 CYS A N 1
ATOM 1795 C CA . CYS A 1 252 ? -1.179 23.044 -13.680 1.00 86.50 252 CYS A CA 1
ATOM 1796 C C . CYS A 1 252 ? 0.096 22.246 -13.431 1.00 86.50 252 CYS A C 1
ATOM 1798 O O . CYS A 1 252 ? 0.839 22.476 -12.472 1.00 86.50 252 CYS A O 1
ATOM 1800 N N . ARG A 1 253 ? 0.404 21.347 -14.366 1.00 83.88 253 ARG A N 1
ATOM 1801 C CA . ARG A 1 253 ? 1.690 20.653 -14.373 1.00 83.88 253 ARG A CA 1
ATOM 1802 C C . ARG A 1 253 ? 2.814 21.655 -14.625 1.00 83.88 253 ARG A C 1
ATOM 1804 O O . ARG A 1 253 ? 2.627 22.681 -15.281 1.00 83.88 253 ARG A O 1
ATOM 1811 N N . LYS A 1 254 ? 4.002 21.347 -14.103 1.00 85.69 254 LYS A N 1
ATOM 1812 C CA . LYS A 1 254 ? 5.198 22.132 -14.412 1.00 85.69 254 LYS A CA 1
ATOM 1813 C C . LYS A 1 254 ? 5.598 21.846 -15.853 1.00 85.69 254 LYS A C 1
ATOM 1815 O O . LYS A 1 254 ? 5.953 20.722 -16.179 1.00 85.69 254 LYS A O 1
ATOM 1820 N N . CYS A 1 255 ? 5.543 22.875 -16.682 1.00 87.94 255 CYS A N 1
ATOM 1821 C CA . CYS A 1 255 ? 6.099 22.838 -18.023 1.00 87.94 255 CYS A CA 1
ATOM 1822 C C . CYS A 1 255 ? 7.572 23.238 -17.942 1.00 87.94 255 CYS A C 1
ATOM 1824 O O . CYS A 1 255 ? 7.906 24.154 -17.190 1.00 87.94 255 CYS A O 1
ATOM 1826 N N . GLY A 1 256 ? 8.445 22.556 -18.684 1.00 87.25 256 GLY A N 1
ATOM 1827 C CA . GLY A 1 256 ? 9.866 22.895 -18.777 1.00 87.25 256 GLY A CA 1
ATOM 1828 C C . GLY A 1 256 ? 10.074 24.256 -19.448 1.00 87.25 256 GLY A C 1
ATOM 1829 O O . GLY A 1 256 ? 9.869 25.308 -18.850 1.00 87.25 256 GLY A O 1
ATOM 1830 N N . ASN A 1 257 ? 10.454 24.259 -20.725 1.00 88.31 257 ASN A N 1
ATOM 1831 C CA . ASN A 1 257 ? 10.546 25.486 -21.524 1.00 88.31 257 ASN A CA 1
ATOM 1832 C C . ASN A 1 257 ? 9.198 25.841 -22.174 1.00 88.31 257 ASN A C 1
ATOM 1834 O O . ASN A 1 257 ? 9.049 25.853 -23.400 1.00 88.31 257 ASN A O 1
ATOM 1838 N N . GLY A 1 258 ? 8.192 26.129 -21.350 1.00 88.19 258 GLY A N 1
ATOM 1839 C CA . GLY A 1 258 ? 6.845 26.477 -21.798 1.00 88.19 258 GLY A CA 1
ATOM 1840 C C . GLY A 1 258 ? 5.976 27.039 -20.679 1.00 88.19 258 GLY A C 1
ATOM 1841 O O . GLY A 1 258 ? 6.441 27.252 -19.561 1.00 88.19 258 GLY A O 1
ATOM 1842 N N . ARG A 1 259 ? 4.697 27.267 -20.977 1.00 90.25 259 ARG A N 1
ATOM 1843 C CA . ARG A 1 259 ? 3.689 27.647 -19.976 1.00 90.25 259 ARG A CA 1
ATOM 1844 C C . ARG A 1 259 ? 2.515 26.682 -20.007 1.00 90.25 259 ARG A C 1
ATOM 1846 O O . ARG A 1 259 ? 2.188 26.160 -21.068 1.00 90.25 259 ARG A O 1
ATOM 1853 N N . CYS A 1 260 ? 1.880 26.477 -18.862 1.00 88.75 260 CYS A N 1
ATOM 1854 C CA . CYS A 1 260 ? 0.625 25.740 -18.813 1.00 88.75 260 CYS A CA 1
ATOM 1855 C C . CYS A 1 260 ? -0.498 26.578 -19.432 1.00 88.75 260 CYS A C 1
ATOM 1857 O O . CYS A 1 260 ? -0.530 27.797 -19.251 1.00 88.75 260 CYS A O 1
ATOM 1859 N N . ASP A 1 261 ? -1.407 25.921 -20.143 1.00 89.38 261 ASP A N 1
ATOM 1860 C CA . ASP A 1 261 ? -2.704 26.474 -20.519 1.00 89.38 261 ASP A CA 1
ATOM 1861 C C . ASP A 1 261 ? -3.633 26.506 -19.292 1.00 89.38 261 ASP A C 1
ATOM 1863 O O . ASP A 1 261 ? -4.413 25.578 -19.053 1.00 89.38 261 ASP A O 1
ATOM 1867 N N . ASP A 1 262 ? -3.463 27.544 -18.467 1.00 86.50 262 ASP A N 1
ATOM 1868 C CA . ASP A 1 262 ? -4.220 27.784 -17.239 1.00 86.50 262 ASP A CA 1
ATOM 1869 C C . ASP A 1 262 ? -5.545 28.527 -17.506 1.00 86.50 262 ASP A C 1
ATOM 1871 O O . ASP A 1 262 ? -5.869 28.851 -18.648 1.00 86.50 262 ASP A O 1
ATOM 1875 N N . SER A 1 263 ? -6.335 28.772 -16.454 1.00 82.44 263 SER A N 1
ATOM 1876 C CA . SER A 1 263 ? -7.715 29.308 -16.446 1.00 82.44 263 SER A CA 1
ATOM 1877 C C . SER A 1 263 ? -8.819 28.255 -16.358 1.00 82.44 263 SER A C 1
ATOM 1879 O O . SER A 1 263 ? -8.641 27.085 -16.690 1.00 82.44 263 SER A O 1
ATOM 1881 N N . SER A 1 264 ? -10.024 28.700 -15.989 1.00 81.75 264 SER A N 1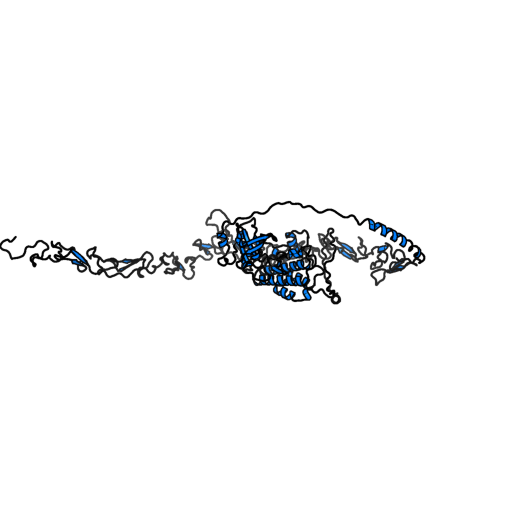
ATOM 1882 C CA . SER A 1 264 ? -11.217 27.845 -15.905 1.00 81.75 264 SER A CA 1
ATOM 1883 C C . SER A 1 264 ? -11.634 27.210 -17.238 1.00 81.75 264 SER A C 1
ATOM 1885 O O . SER A 1 264 ? -12.432 26.275 -17.249 1.00 81.75 264 SER A O 1
ATOM 1887 N N . ARG A 1 265 ? -11.098 27.694 -18.369 1.00 86.06 265 ARG A N 1
ATOM 1888 C CA . ARG A 1 265 ? -11.277 27.105 -19.710 1.00 86.06 265 ARG A CA 1
ATOM 1889 C C . ARG A 1 265 ? -10.002 26.472 -20.273 1.00 86.06 265 ARG A C 1
ATOM 1891 O O . ARG A 1 265 ? -10.042 25.957 -21.387 1.00 86.06 265 ARG A O 1
ATOM 1898 N N . GLY A 1 266 ? -8.897 26.550 -19.538 1.00 84.50 266 GLY A N 1
ATOM 1899 C CA . GLY A 1 266 ? -7.617 25.983 -19.934 1.00 84.50 266 GLY A CA 1
ATOM 1900 C C . GLY A 1 266 ? -7.663 24.459 -19.950 1.00 84.50 266 GLY A C 1
ATOM 1901 O O . GLY A 1 266 ? -8.410 23.828 -19.199 1.00 84.50 266 GLY A O 1
ATOM 1902 N N . THR A 1 267 ? -6.859 23.864 -20.824 1.00 86.88 267 THR A N 1
ATOM 1903 C CA . THR A 1 267 ? -6.732 22.409 -20.992 1.00 86.88 267 THR A CA 1
ATOM 1904 C C . THR A 1 267 ? -5.712 21.780 -20.044 1.00 86.88 267 THR A C 1
ATOM 1906 O O . THR A 1 267 ? -5.652 20.554 -19.935 1.00 86.88 267 THR A O 1
ATOM 1909 N N . GLY A 1 268 ? -4.885 22.598 -19.384 1.00 84.88 268 GLY A N 1
ATOM 1910 C CA . GLY A 1 268 ? -3.803 22.141 -18.511 1.00 84.88 268 GLY A CA 1
ATOM 1911 C C . GLY A 1 268 ? -2.615 21.523 -19.235 1.00 84.88 268 GLY A C 1
ATOM 1912 O O . GLY A 1 268 ? -1.707 21.000 -18.587 1.00 84.88 268 GLY A O 1
ATOM 1913 N N . GLN A 1 269 ? -2.615 21.553 -20.569 1.00 89.56 269 GLN A N 1
ATOM 1914 C CA . GLN A 1 269 ? -1.500 21.086 -21.380 1.00 89.56 269 GLN A CA 1
ATOM 1915 C C . GLN A 1 269 ? -0.396 22.140 -21.451 1.00 89.56 269 GLN A C 1
ATOM 1917 O O . GLN A 1 269 ? -0.636 23.347 -21.360 1.00 89.56 269 GLN A O 1
ATOM 1922 N N . CYS A 1 270 ? 0.837 21.674 -21.630 1.00 90.19 270 CYS A N 1
ATOM 1923 C CA . CYS A 1 270 ? 1.981 22.555 -21.776 1.00 90.19 270 CYS A CA 1
ATOM 1924 C C . CYS A 1 270 ? 2.070 23.135 -23.190 1.00 90.19 270 CYS A C 1
ATOM 1926 O O . CYS A 1 270 ? 2.216 22.421 -24.181 1.00 90.19 270 CYS A O 1
ATOM 1928 N N . ILE A 1 271 ? 2.055 24.461 -23.269 1.00 90.75 271 ILE A N 1
ATOM 1929 C CA . ILE A 1 271 ? 2.337 25.224 -24.480 1.00 90.75 271 ILE A CA 1
ATOM 1930 C C . ILE A 1 271 ? 3.853 25.442 -24.541 1.00 90.75 271 ILE A C 1
ATOM 1932 O O . ILE A 1 271 ? 4.403 26.291 -23.830 1.00 90.75 271 ILE A O 1
ATOM 1936 N N . CYS A 1 272 ? 4.530 24.643 -25.369 1.00 91.06 272 CYS A N 1
ATOM 1937 C CA . CYS A 1 272 ? 5.989 24.620 -25.469 1.00 91.06 272 CYS A CA 1
ATOM 1938 C C . CYS A 1 272 ? 6.572 25.717 -26.358 1.00 91.06 272 CYS A C 1
ATOM 1940 O O . CYS A 1 272 ? 6.011 26.093 -27.388 1.00 91.06 272 CYS A O 1
ATOM 1942 N N . SER A 1 273 ? 7.763 26.183 -25.981 1.00 90.81 273 SER A N 1
ATOM 1943 C CA . SER A 1 273 ? 8.600 27.023 -26.836 1.00 90.81 273 SER A CA 1
ATOM 1944 C C . SER A 1 273 ? 9.102 26.228 -28.047 1.00 90.81 273 SER A C 1
ATOM 1946 O O . SER A 1 273 ? 9.235 25.004 -28.001 1.00 90.81 273 SER A O 1
ATOM 1948 N N . ARG A 1 274 ? 9.403 26.920 -29.152 1.00 89.75 274 ARG A N 1
ATOM 1949 C CA . ARG A 1 274 ? 9.857 26.289 -30.402 1.00 89.75 274 ARG A CA 1
ATOM 1950 C C . ARG A 1 274 ? 11.075 25.383 -30.165 1.00 89.75 274 ARG A C 1
ATOM 1952 O O . ARG A 1 274 ? 12.048 25.822 -29.566 1.00 89.75 274 ARG A O 1
ATOM 1959 N N . GLY A 1 275 ? 11.020 24.156 -30.689 1.00 86.12 275 GLY A N 1
ATOM 1960 C CA . GLY A 1 275 ? 12.092 23.159 -30.577 1.00 86.12 275 GLY A CA 1
ATOM 1961 C C . GLY A 1 275 ? 11.948 22.192 -29.396 1.00 86.12 275 GLY A C 1
ATOM 1962 O O . GLY A 1 275 ? 12.657 21.191 -29.362 1.00 86.12 275 GLY A O 1
ATOM 1963 N N . TYR A 1 276 ? 11.012 22.432 -28.473 1.00 90.19 276 TYR A N 1
ATOM 1964 C CA . TYR A 1 276 ? 10.715 21.546 -27.343 1.00 90.19 276 TYR A CA 1
ATOM 1965 C C . TYR A 1 276 ? 9.485 20.678 -27.622 1.00 90.19 276 TYR A C 1
ATOM 1967 O O . TYR A 1 276 ? 8.533 21.125 -28.262 1.00 90.19 276 TYR A O 1
ATOM 1975 N N . SER A 1 277 ? 9.507 19.433 -27.148 1.00 88.56 277 SER A N 1
ATOM 1976 C CA . SER A 1 277 ? 8.449 18.453 -27.400 1.00 88.56 277 SER A CA 1
ATOM 1977 C C . SER A 1 277 ? 7.301 18.576 -26.398 1.00 88.56 277 SER A C 1
ATOM 1979 O O . SER A 1 277 ? 7.525 18.545 -25.181 1.00 88.56 277 SER A O 1
ATOM 1981 N N . THR A 1 278 ? 6.070 18.633 -26.912 1.00 86.69 278 THR A N 1
ATOM 1982 C CA . THR A 1 278 ? 4.828 18.575 -26.126 1.00 86.69 278 THR A CA 1
ATOM 1983 C C . THR A 1 278 ? 4.614 17.213 -25.468 1.00 86.69 278 THR A C 1
ATOM 1985 O O . THR A 1 278 ? 3.995 17.154 -24.416 1.00 86.69 278 THR A O 1
ATOM 1988 N N . GLU A 1 279 ? 5.179 16.132 -26.016 1.00 86.62 279 GLU A N 1
ATOM 1989 C CA . GLU A 1 279 ? 5.144 14.792 -25.398 1.00 86.62 279 GLU A CA 1
ATOM 1990 C C . GLU A 1 279 ? 5.978 14.717 -24.115 1.00 86.62 279 GLU A C 1
ATOM 1992 O O . GLU A 1 279 ? 5.750 13.875 -23.253 1.00 86.62 279 GLU A O 1
ATOM 1997 N N . SER A 1 280 ? 6.962 15.607 -23.993 1.00 86.44 280 SER A N 1
ATOM 1998 C CA . SER A 1 280 ? 7.856 15.687 -22.841 1.00 86.44 280 SER A CA 1
ATOM 1999 C C . SER A 1 280 ? 7.528 16.844 -21.902 1.00 86.44 280 SER A C 1
ATOM 2001 O O . SER A 1 280 ? 8.411 17.270 -21.165 1.00 86.44 280 SER A O 1
ATOM 2003 N N . ASP A 1 281 ? 6.330 17.431 -21.987 1.00 88.50 281 ASP A N 1
ATOM 2004 C CA . ASP A 1 281 ? 5.947 18.628 -21.220 1.00 88.50 281 ASP A CA 1
ATOM 2005 C C . ASP A 1 281 ? 6.991 19.765 -21.323 1.00 88.50 281 ASP A C 1
ATOM 2007 O O . ASP A 1 281 ? 7.295 20.489 -20.371 1.00 88.50 281 ASP A O 1
ATOM 2011 N N . CYS A 1 282 ? 7.567 19.927 -22.518 1.00 91.56 282 CYS A N 1
ATOM 2012 C CA . CYS A 1 282 ? 8.609 20.901 -22.845 1.00 91.56 282 CYS A CA 1
ATOM 2013 C C . CYS A 1 282 ? 9.946 20.712 -22.110 1.00 91.56 282 CYS A C 1
ATOM 2015 O O . CYS A 1 282 ? 10.740 21.656 -22.043 1.00 91.56 282 CYS A O 1
ATOM 2017 N N . TYR A 1 283 ? 10.207 19.532 -21.545 1.00 88.94 283 TYR A N 1
ATOM 2018 C CA . TYR A 1 283 ? 11.498 19.217 -20.937 1.00 88.94 283 TYR A CA 1
ATOM 2019 C C . TYR A 1 283 ? 12.521 18.764 -21.970 1.00 88.94 283 TYR A C 1
ATOM 2021 O O . TYR A 1 283 ? 13.671 19.162 -21.868 1.00 88.94 283 TYR A O 1
ATOM 2029 N N . ASN A 1 284 ? 12.123 17.991 -22.981 1.00 90.50 284 ASN A N 1
ATOM 2030 C CA . ASN A 1 284 ? 13.030 17.492 -24.011 1.00 90.50 284 ASN A CA 1
ATOM 2031 C C . ASN A 1 284 ? 12.880 18.240 -25.336 1.00 90.50 284 ASN A C 1
ATOM 2033 O O . ASN A 1 284 ? 11.849 18.846 -25.637 1.00 90.50 284 ASN A O 1
ATOM 2037 N N . CYS A 1 285 ? 13.920 18.143 -26.162 1.00 89.94 285 CYS A N 1
ATOM 2038 C CA . CYS A 1 285 ? 13.877 18.626 -27.534 1.00 89.94 285 CYS A CA 1
ATOM 2039 C C . CYS A 1 285 ? 12.951 17.763 -28.392 1.00 89.94 285 CYS A C 1
ATOM 2041 O O . CYS A 1 285 ? 12.924 16.540 -28.255 1.00 89.94 285 CYS A O 1
ATOM 2043 N N . ALA A 1 286 ? 12.222 18.406 -29.297 1.00 88.12 286 ALA A N 1
ATOM 2044 C CA . ALA A 1 286 ? 11.503 17.734 -30.367 1.00 88.12 286 ALA A CA 1
ATOM 2045 C C . ALA A 1 286 ? 12.484 17.060 -31.340 1.00 88.12 286 ALA A C 1
ATOM 2047 O O . ALA A 1 286 ? 13.665 17.416 -31.413 1.00 88.12 286 ALA A O 1
ATOM 2048 N N . GLN A 1 287 ? 11.992 16.083 -32.103 1.00 85.56 287 GLN A N 1
ATOM 2049 C CA . GLN A 1 287 ? 12.798 15.390 -33.105 1.00 85.56 287 GLN A CA 1
ATOM 2050 C C . GLN A 1 287 ? 13.431 16.396 -34.080 1.00 85.56 287 GLN A C 1
ATOM 2052 O O . GLN A 1 287 ? 12.772 17.321 -34.555 1.00 85.56 287 GLN A O 1
ATOM 2057 N N . GLY A 1 288 ? 14.731 16.237 -34.347 1.00 81.19 288 GLY A N 1
ATOM 2058 C CA . GLY A 1 288 ? 15.496 17.174 -35.175 1.00 81.19 288 GLY A CA 1
ATOM 2059 C C . GLY A 1 288 ? 16.001 18.423 -34.442 1.00 81.19 288 GLY A C 1
ATOM 2060 O O . GLY A 1 288 ? 16.539 19.312 -35.095 1.00 81.19 288 GLY A O 1
ATOM 2061 N N . PHE A 1 289 ? 15.874 18.501 -33.113 1.00 87.38 289 PHE A N 1
ATOM 2062 C CA . PHE A 1 289 ? 16.462 19.557 -32.282 1.00 87.38 289 PHE A CA 1
ATOM 2063 C C . PHE A 1 289 ? 17.397 18.961 -31.216 1.00 87.38 289 PHE A C 1
ATOM 2065 O O . PHE A 1 289 ? 17.176 17.846 -30.742 1.00 87.38 289 PHE A O 1
ATOM 2072 N N . PHE A 1 290 ? 18.454 19.683 -30.841 1.00 88.94 290 PHE A N 1
ATOM 2073 C CA . PHE A 1 290 ? 19.507 19.195 -29.948 1.00 88.94 290 PHE A CA 1
ATOM 2074 C C . PHE A 1 290 ? 20.042 20.265 -28.985 1.00 88.94 290 PHE A C 1
ATOM 2076 O O . PHE A 1 290 ? 19.907 21.468 -29.220 1.00 88.94 290 PHE A O 1
ATOM 2083 N N . GLY A 1 291 ? 20.694 19.810 -27.915 1.00 85.00 291 GLY A N 1
ATOM 2084 C CA . GLY A 1 291 ? 21.370 20.652 -26.930 1.00 85.00 291 GLY A CA 1
ATOM 2085 C C . GLY A 1 291 ? 20.433 21.303 -25.908 1.00 85.00 291 GLY A C 1
ATOM 2086 O O . GLY A 1 291 ? 19.212 21.203 -25.993 1.00 85.00 291 GLY A O 1
ATOM 2087 N N . ALA A 1 292 ? 21.017 22.012 -24.937 1.00 84.44 292 ALA A N 1
ATOM 2088 C CA . ALA A 1 292 ? 20.291 22.586 -23.795 1.00 84.44 292 ALA A CA 1
ATOM 2089 C C . ALA A 1 292 ? 19.202 23.607 -24.175 1.00 84.44 292 ALA A C 1
ATOM 2091 O O . ALA A 1 292 ? 18.271 23.817 -23.407 1.00 84.44 292 ALA A O 1
ATOM 2092 N N . ASN A 1 293 ? 19.322 24.222 -25.355 1.00 88.06 293 ASN A N 1
ATOM 2093 C CA . ASN A 1 293 ? 18.352 25.183 -25.879 1.00 88.06 293 ASN A CA 1
ATOM 2094 C C . ASN A 1 293 ? 17.493 24.610 -27.017 1.00 88.06 293 ASN A C 1
ATOM 2096 O O . ASN A 1 293 ? 16.768 25.371 -27.654 1.00 88.06 293 ASN A O 1
ATOM 2100 N N . CYS A 1 294 ? 17.607 23.307 -27.303 1.00 88.50 294 CYS A N 1
ATOM 2101 C CA . CYS A 1 294 ? 16.916 22.626 -28.394 1.00 88.50 294 CYS A CA 1
ATOM 2102 C C . CYS A 1 294 ? 17.008 23.385 -29.722 1.00 88.50 294 CYS A C 1
ATOM 2104 O O . CYS A 1 294 ? 16.012 23.830 -30.288 1.00 88.50 294 CYS A O 1
ATOM 2106 N N . THR A 1 295 ? 18.233 23.549 -30.218 1.00 88.56 295 THR A N 1
ATOM 2107 C CA . THR A 1 295 ? 18.535 24.146 -31.524 1.00 88.56 295 THR A CA 1
ATOM 2108 C C . THR A 1 295 ? 18.333 23.133 -32.643 1.00 88.56 295 THR A C 1
ATOM 2110 O O . THR A 1 295 ? 18.580 21.950 -32.443 1.00 88.56 295 THR A O 1
ATOM 2113 N N . ALA A 1 296 ? 17.899 23.569 -33.827 1.00 85.94 296 ALA A N 1
ATOM 2114 C CA . ALA A 1 296 ? 17.670 22.657 -34.950 1.00 85.94 296 ALA A CA 1
ATOM 2115 C C . ALA A 1 296 ? 18.973 21.964 -35.390 1.00 85.94 296 ALA A C 1
ATOM 2117 O O . ALA A 1 296 ? 20.014 22.613 -35.503 1.00 85.94 296 ALA A O 1
ATOM 2118 N N . CYS A 1 297 ? 18.902 20.659 -35.654 1.00 85.12 297 CYS A N 1
ATOM 2119 C CA . CYS A 1 297 ? 19.978 19.871 -36.248 1.00 85.12 297 CYS A CA 1
ATOM 2120 C C . CYS A 1 297 ? 20.374 20.417 -37.632 1.00 85.12 297 CYS A C 1
ATOM 2122 O O . CYS A 1 297 ? 19.520 20.958 -38.346 1.00 85.12 297 CYS A O 1
ATOM 2124 N N . PRO A 1 298 ? 21.643 20.239 -38.048 1.00 74.69 298 PRO A N 1
ATOM 2125 C CA . PRO A 1 298 ? 22.044 20.439 -39.437 1.00 74.69 298 PRO A CA 1
ATOM 2126 C C . PRO A 1 298 ? 21.165 19.583 -40.358 1.00 74.69 298 PRO A C 1
ATOM 2128 O O . PRO A 1 298 ? 20.898 18.424 -40.048 1.00 74.69 298 PRO A O 1
ATOM 2131 N N . GLN A 1 299 ? 20.683 20.161 -41.460 1.00 66.62 299 GLN A N 1
ATOM 2132 C CA . GLN A 1 299 ? 19.646 19.530 -42.284 1.00 66.62 299 GLN A CA 1
ATOM 2133 C C . GLN A 1 299 ? 20.124 18.334 -43.121 1.00 66.62 299 GLN A C 1
ATOM 2135 O O . GLN A 1 299 ? 19.274 17.591 -43.599 1.00 66.62 299 GLN A O 1
ATOM 2140 N N . ASP A 1 300 ? 21.433 18.129 -43.294 1.00 73.25 300 ASP A N 1
ATOM 2141 C CA . ASP A 1 300 ? 21.957 17.104 -44.199 1.00 73.25 300 ASP A CA 1
ATOM 2142 C C . ASP A 1 300 ? 23.088 16.298 -43.542 1.00 73.25 300 ASP A C 1
ATOM 2144 O O . ASP A 1 300 ? 24.238 16.736 -43.478 1.00 73.25 300 ASP A O 1
ATOM 2148 N N . CYS A 1 301 ? 22.732 15.135 -42.990 1.00 78.38 301 CYS A N 1
ATOM 2149 C CA . CYS A 1 301 ? 23.684 14.152 -42.474 1.00 78.38 301 CYS A CA 1
ATOM 2150 C C . CYS A 1 301 ? 24.060 13.095 -43.525 1.00 78.38 301 CYS A C 1
ATOM 2152 O O . CYS A 1 301 ? 24.645 12.087 -43.138 1.00 78.38 301 CYS A O 1
ATOM 2154 N N . GLY A 1 302 ? 23.716 13.282 -44.810 1.00 82.25 302 GLY A N 1
ATOM 2155 C CA . GLY A 1 302 ? 23.962 12.289 -45.856 1.00 82.25 302 GLY A CA 1
ATOM 2156 C C . GLY A 1 302 ? 23.403 10.912 -45.476 1.00 82.25 302 GLY A C 1
ATOM 2157 O O . GLY A 1 302 ? 22.207 10.772 -45.223 1.00 82.25 302 GLY A O 1
ATOM 2158 N N . HIS A 1 303 ? 24.287 9.914 -45.387 1.00 84.31 303 HIS A N 1
ATOM 2159 C CA . HIS A 1 303 ? 23.992 8.563 -44.893 1.00 84.31 303 HIS A CA 1
ATOM 2160 C C . HIS A 1 303 ? 24.258 8.449 -43.382 1.00 84.31 303 HIS A C 1
ATOM 2162 O O . HIS A 1 303 ? 25.242 7.848 -42.937 1.00 84.31 303 HIS A O 1
ATOM 2168 N N . GLY A 1 304 ? 23.425 9.117 -42.582 1.00 82.19 304 GLY A N 1
ATOM 2169 C CA . GLY A 1 304 ? 23.558 9.121 -41.130 1.00 82.19 304 GLY A CA 1
ATOM 2170 C C . GLY A 1 304 ? 22.440 9.855 -40.393 1.00 82.19 304 GLY A C 1
ATOM 2171 O O . GLY A 1 304 ? 21.551 10.469 -40.981 1.00 82.19 304 GLY A O 1
ATOM 2172 N N . THR A 1 305 ? 22.499 9.826 -39.063 1.00 86.88 305 THR A N 1
ATOM 2173 C CA . THR A 1 305 ? 21.491 10.415 -38.169 1.00 86.88 305 THR A CA 1
ATOM 2174 C C . THR A 1 305 ? 22.083 11.510 -37.285 1.00 86.88 305 THR A C 1
ATOM 2176 O O . THR A 1 305 ? 23.171 11.369 -36.727 1.00 86.88 305 THR A O 1
ATOM 2179 N N . CYS A 1 306 ? 21.379 12.637 -37.135 1.00 86.44 306 CYS A N 1
ATOM 2180 C CA . CYS A 1 306 ? 21.800 13.695 -36.213 1.00 86.44 306 CYS A CA 1
ATOM 2181 C C . CYS A 1 306 ? 21.624 13.246 -34.757 1.00 86.44 306 CYS A C 1
ATOM 2183 O O . CYS A 1 306 ? 20.571 12.731 -34.380 1.00 86.44 306 CYS A O 1
ATOM 2185 N N . SER A 1 307 ? 22.616 13.525 -33.910 1.00 86.38 307 SER A N 1
ATOM 2186 C CA . SER A 1 307 ? 22.490 13.391 -32.458 1.00 86.38 307 SER A CA 1
ATOM 2187 C C . SER A 1 307 ? 21.526 14.449 -31.892 1.00 86.38 307 SER A C 1
ATOM 2189 O O . SER A 1 307 ? 21.944 15.532 -31.476 1.00 86.38 307 SER A O 1
ATOM 2191 N N . SER A 1 308 ? 20.226 14.140 -31.915 1.00 82.56 308 SER A N 1
ATOM 2192 C CA . SER A 1 308 ? 19.141 14.969 -31.374 1.00 82.56 308 SER A CA 1
ATOM 2193 C C . SER A 1 308 ? 18.884 14.731 -29.878 1.00 82.56 308 SER A C 1
ATOM 2195 O O . SER A 1 308 ? 19.359 13.755 -29.298 1.00 82.56 308 SER A O 1
ATOM 2197 N N . GLY A 1 309 ? 18.093 15.603 -29.251 1.00 83.94 309 GLY A N 1
ATOM 2198 C CA . GLY A 1 309 ? 17.752 15.546 -27.826 1.00 83.94 309 GLY A CA 1
ATOM 2199 C C . GLY A 1 309 ? 18.601 16.482 -26.961 1.00 83.94 309 GLY A C 1
ATOM 2200 O O . GLY A 1 309 ? 19.574 17.075 -27.423 1.00 83.94 309 GLY A O 1
ATOM 2201 N N . MET A 1 310 ? 18.252 16.614 -25.677 1.00 83.38 310 MET A N 1
ATOM 2202 C CA . MET A 1 310 ? 18.914 17.569 -24.768 1.00 83.38 310 MET A CA 1
ATOM 2203 C C . MET A 1 310 ? 20.414 17.313 -24.574 1.00 83.38 310 MET A C 1
ATOM 2205 O O . MET A 1 310 ? 21.190 18.253 -24.426 1.00 83.38 310 MET A O 1
ATOM 2209 N N . LEU A 1 311 ? 20.812 16.038 -24.577 1.00 84.31 311 LEU A N 1
ATOM 2210 C CA . LEU A 1 311 ? 22.212 15.606 -24.503 1.00 84.31 311 LEU A CA 1
ATOM 2211 C C . LEU A 1 311 ? 22.836 15.406 -25.891 1.00 84.31 311 LEU A C 1
ATOM 2213 O O . LEU A 1 311 ? 24.000 15.024 -25.993 1.00 84.31 311 LEU A O 1
ATOM 2217 N N . GLY A 1 312 ? 22.053 15.628 -26.948 1.00 81.12 312 GLY A N 1
ATOM 2218 C CA . GLY A 1 312 ? 22.506 15.518 -28.320 1.00 81.12 312 GLY A CA 1
ATOM 2219 C C . GLY A 1 312 ? 23.555 16.579 -28.625 1.00 81.12 312 GLY A C 1
ATOM 2220 O O . GLY A 1 312 ? 23.403 17.748 -28.267 1.00 81.12 312 GLY A O 1
ATOM 2221 N N . SER A 1 313 ? 24.631 16.170 -29.287 1.00 80.62 313 SER A N 1
ATOM 2222 C CA . SER A 1 313 ? 25.730 17.051 -29.696 1.00 80.62 313 SER A CA 1
ATOM 2223 C C . SER A 1 313 ? 25.444 17.793 -31.002 1.00 80.62 313 SER A C 1
ATOM 2225 O O . SER A 1 313 ? 26.242 18.638 -31.403 1.00 80.62 313 SER A O 1
ATOM 2227 N N . GLY A 1 314 ? 24.358 17.443 -31.704 1.00 78.88 314 GLY A N 1
ATOM 2228 C CA . GLY A 1 314 ? 24.062 17.952 -33.045 1.00 78.88 314 GLY A CA 1
ATOM 2229 C C . GLY A 1 314 ? 25.025 17.459 -34.122 1.00 78.88 314 GLY A C 1
ATOM 2230 O O . GLY A 1 314 ? 24.971 17.923 -35.258 1.00 78.88 314 GLY A O 1
ATOM 2231 N N . THR A 1 315 ? 25.922 16.531 -33.780 1.00 83.25 315 THR A N 1
ATOM 2232 C CA . THR A 1 315 ? 26.826 15.889 -34.735 1.00 83.25 315 THR A CA 1
ATOM 2233 C C . THR A 1 315 ? 26.117 14.725 -35.411 1.00 83.25 315 THR A C 1
ATOM 2235 O O . THR A 1 315 ? 25.419 13.956 -34.750 1.00 83.25 315 THR A O 1
ATOM 2238 N N . CYS A 1 316 ? 26.334 14.567 -36.713 1.00 85.38 316 CYS A N 1
ATOM 2239 C CA . CYS A 1 316 ? 25.861 13.405 -37.455 1.00 85.38 316 CYS A CA 1
ATOM 2240 C C . CYS A 1 316 ? 26.651 12.151 -37.061 1.00 85.38 316 CYS A C 1
ATOM 2242 O O . CYS A 1 316 ? 27.882 12.182 -37.013 1.00 85.38 316 CYS A O 1
ATOM 2244 N N . SER A 1 317 ? 25.938 11.065 -36.790 1.00 86.31 317 SER A N 1
ATOM 2245 C CA . SER A 1 317 ? 26.467 9.711 -36.684 1.00 86.31 317 SER A CA 1
ATOM 2246 C C . SER A 1 317 ? 26.259 9.021 -38.023 1.00 86.31 317 SER A C 1
ATOM 2248 O O . SER A 1 317 ? 25.122 8.923 -38.474 1.00 86.31 317 SER A O 1
ATOM 2250 N N . CYS A 1 318 ? 27.340 8.577 -38.653 1.00 86.88 318 CYS A N 1
ATOM 2251 C CA . CYS A 1 318 ? 27.285 7.953 -39.970 1.00 86.88 318 CYS A CA 1
ATOM 2252 C C . CYS A 1 318 ? 26.901 6.478 -39.885 1.00 86.88 318 CYS A C 1
ATOM 2254 O O . CYS A 1 318 ? 27.249 5.810 -38.908 1.00 86.88 318 CYS A O 1
ATOM 2256 N N . ASP A 1 319 ? 26.205 5.994 -40.910 1.00 87.06 319 ASP A N 1
ATOM 2257 C CA . ASP A 1 319 ? 25.894 4.579 -41.081 1.00 87.06 319 ASP A CA 1
ATOM 2258 C C . ASP A 1 319 ? 27.181 3.770 -41.342 1.00 87.06 319 ASP A C 1
ATOM 2260 O O . ASP A 1 319 ? 28.242 4.322 -41.656 1.00 87.06 319 ASP A O 1
ATOM 2264 N N . GLU A 1 320 ? 27.119 2.448 -41.171 1.00 84.25 320 GLU A N 1
ATOM 2265 C CA . GLU A 1 320 ? 28.286 1.572 -41.318 1.00 84.25 320 GLU A CA 1
ATOM 2266 C C . GLU A 1 320 ? 28.949 1.739 -42.696 1.00 84.25 320 GLU A C 1
ATOM 2268 O O . GLU A 1 320 ? 28.279 1.826 -43.721 1.00 84.25 320 GLU A O 1
ATOM 2273 N N . GLY A 1 321 ? 30.281 1.835 -42.712 1.00 82.31 321 GLY A N 1
ATOM 2274 C CA . GLY A 1 321 ? 31.053 2.085 -43.931 1.00 82.31 321 GLY A CA 1
ATOM 2275 C C . GLY A 1 321 ? 31.182 3.559 -44.330 1.00 82.31 321 GLY A C 1
ATOM 2276 O O . GLY A 1 321 ? 32.055 3.873 -45.138 1.00 82.31 321 GLY A O 1
ATOM 2277 N N . TRP A 1 322 ? 30.424 4.483 -43.729 1.00 88.44 322 TRP A N 1
ATOM 2278 C CA . TRP A 1 322 ? 30.481 5.915 -44.037 1.00 88.44 322 TRP A CA 1
ATOM 2279 C C . TRP A 1 322 ? 31.371 6.693 -43.062 1.00 88.44 322 TRP A C 1
ATOM 2281 O O . TRP A 1 322 ? 31.320 6.549 -41.841 1.00 88.44 322 TRP A O 1
ATOM 2291 N N . ALA A 1 323 ? 32.215 7.558 -43.612 1.00 84.62 323 ALA A N 1
ATOM 2292 C CA . ALA A 1 323 ? 33.171 8.368 -42.882 1.00 84.62 323 ALA A CA 1
ATOM 2293 C C . ALA A 1 323 ? 32.561 9.702 -42.444 1.00 84.62 323 ALA A C 1
ATOM 2295 O O . ALA A 1 323 ? 31.897 10.414 -43.204 1.00 84.62 323 ALA A O 1
ATOM 2296 N N . TRP A 1 324 ? 32.863 10.079 -41.205 1.00 85.56 324 TRP A N 1
ATOM 2297 C CA . TRP A 1 324 ? 32.495 11.377 -40.665 1.00 85.56 324 TRP A CA 1
ATOM 2298 C C . TRP A 1 324 ? 33.488 12.468 -41.090 1.00 85.56 324 TRP A C 1
ATOM 2300 O O . TRP A 1 324 ? 34.704 12.297 -40.989 1.00 85.56 324 TRP A O 1
ATOM 2310 N N . SER A 1 325 ? 32.968 13.625 -41.507 1.00 79.19 325 SER A N 1
ATOM 2311 C CA . SER A 1 325 ? 33.744 14.825 -41.835 1.00 79.19 325 SER A CA 1
ATOM 2312 C C . SER A 1 325 ? 33.011 16.083 -41.370 1.00 79.19 325 SER A C 1
ATOM 2314 O O . SER A 1 325 ? 31.785 16.124 -41.331 1.00 79.19 325 SER A O 1
ATOM 2316 N N . ARG A 1 326 ? 33.764 17.140 -41.029 1.00 74.50 326 ARG A N 1
ATOM 2317 C CA . ARG A 1 326 ? 33.197 18.423 -40.569 1.00 74.50 326 ARG A CA 1
ATOM 2318 C C . ARG A 1 326 ? 32.482 19.219 -41.663 1.00 74.50 326 ARG A C 1
ATOM 2320 O O . ARG A 1 326 ? 31.687 20.085 -41.321 1.00 74.50 326 ARG A O 1
ATOM 2327 N N . GLN A 1 327 ? 32.823 19.001 -42.933 1.00 76.62 327 GLN A N 1
ATOM 2328 C CA . GLN A 1 327 ? 32.239 19.749 -44.054 1.00 76.62 327 GLN A CA 1
ATOM 2329 C C . GLN A 1 327 ? 31.053 19.000 -44.666 1.00 76.62 327 GLN A C 1
ATOM 2331 O O . GLN A 1 327 ? 29.994 19.593 -44.807 1.00 76.62 327 GLN A O 1
ATOM 2336 N N . ASN A 1 328 ? 31.222 17.701 -44.936 1.00 78.75 328 ASN A N 1
ATOM 2337 C CA . ASN A 1 328 ? 30.188 16.821 -45.484 1.00 78.75 328 ASN A CA 1
ATOM 2338 C C . ASN A 1 328 ? 30.163 15.515 -44.665 1.00 78.75 328 ASN A C 1
ATOM 2340 O O . ASN A 1 328 ? 30.933 14.595 -44.956 1.00 78.75 328 ASN A O 1
ATOM 2344 N N . PRO A 1 329 ? 29.391 15.446 -43.571 1.00 81.62 329 PRO A N 1
ATOM 2345 C CA . PRO A 1 329 ? 29.333 14.247 -42.749 1.00 81.62 329 PRO A CA 1
ATOM 2346 C C . PRO A 1 329 ? 28.638 13.110 -43.506 1.00 81.62 329 PRO A C 1
ATOM 2348 O O . PRO A 1 329 ? 27.574 13.311 -44.077 1.00 81.62 329 PRO A O 1
ATOM 2351 N N . CYS A 1 330 ? 29.226 11.911 -43.468 1.00 86.06 330 CYS A N 1
ATOM 2352 C CA . CYS A 1 330 ? 28.606 10.677 -43.960 1.00 86.06 330 CYS A CA 1
ATOM 2353 C C . CYS A 1 330 ? 28.327 10.661 -45.471 1.00 86.06 330 CYS A C 1
ATOM 2355 O O . CYS A 1 330 ? 27.327 10.115 -45.928 1.00 86.06 330 CYS A O 1
ATOM 2357 N N . THR A 1 331 ? 29.225 11.266 -46.253 1.00 85.12 331 THR A N 1
ATOM 2358 C CA . THR A 1 331 ? 29.137 11.302 -47.725 1.00 85.12 331 THR A CA 1
ATOM 2359 C C . THR A 1 331 ? 30.315 10.619 -48.426 1.00 85.12 331 THR A C 1
ATOM 2361 O O . THR A 1 331 ? 30.388 10.621 -49.650 1.00 85.12 331 THR A O 1
ATOM 2364 N N . THR A 1 332 ? 31.283 10.088 -47.679 1.00 86.25 332 THR A N 1
ATOM 2365 C CA . THR A 1 332 ? 32.469 9.390 -48.210 1.00 86.25 332 THR A CA 1
ATOM 2366 C C . THR A 1 332 ? 32.684 8.088 -47.456 1.00 86.25 332 THR A C 1
ATOM 2368 O O . THR A 1 332 ? 32.353 8.039 -46.279 1.00 86.25 332 THR A O 1
ATOM 2371 N N . CYS A 1 333 ? 33.287 7.072 -48.069 1.00 87.31 333 CYS A N 1
ATOM 2372 C CA . CYS A 1 333 ? 33.515 5.784 -47.408 1.00 87.31 333 CYS A CA 1
ATOM 2373 C C . CYS A 1 333 ? 34.690 5.796 -46.420 1.00 87.31 333 CYS A C 1
ATOM 2375 O O . CYS A 1 333 ? 35.667 6.531 -46.590 1.00 87.31 333 CYS A O 1
ATOM 2377 N N . LEU A 1 334 ? 34.610 4.947 -45.396 1.00 89.00 334 LEU A N 1
ATOM 2378 C CA . LEU A 1 334 ? 35.719 4.616 -44.505 1.00 89.00 334 LEU A CA 1
ATOM 2379 C C . LEU A 1 334 ? 36.808 3.821 -45.252 1.00 89.00 334 LEU A C 1
ATOM 2381 O O . LEU A 1 334 ? 36.514 3.131 -46.230 1.00 89.00 334 LEU A O 1
ATOM 2385 N N . PRO A 1 335 ? 38.071 3.865 -44.789 1.00 86.81 335 PRO A N 1
ATOM 2386 C CA . PRO A 1 335 ? 39.128 3.011 -45.323 1.00 86.81 335 PRO A CA 1
ATOM 2387 C C . PRO A 1 335 ? 38.715 1.531 -45.330 1.00 86.81 335 PRO A C 1
ATOM 2389 O O . PRO A 1 335 ? 38.201 1.028 -44.334 1.00 86.81 335 PRO A O 1
ATOM 2392 N N . GLY A 1 336 ? 38.921 0.853 -46.464 1.00 82.62 336 GLY A N 1
ATOM 2393 C CA . GLY A 1 336 ? 38.511 -0.543 -46.663 1.00 82.62 336 GLY A CA 1
ATOM 2394 C C . GLY A 1 336 ? 37.097 -0.742 -47.205 1.00 82.62 336 GLY A C 1
ATOM 2395 O O . GLY A 1 336 ? 36.760 -1.862 -47.584 1.00 82.62 336 GLY A O 1
ATOM 2396 N N . TYR A 1 337 ? 36.300 0.325 -47.292 1.00 88.31 337 TYR A N 1
ATOM 2397 C CA . TYR A 1 337 ? 34.985 0.324 -47.922 1.00 88.31 337 TYR A CA 1
ATOM 2398 C C . TYR A 1 337 ? 35.057 0.998 -49.294 1.00 88.31 337 TYR A C 1
ATOM 2400 O O . TYR A 1 337 ? 35.746 2.007 -49.464 1.00 88.31 337 TYR A O 1
ATOM 2408 N N . ILE A 1 338 ? 34.368 0.439 -50.287 1.00 84.38 338 ILE A N 1
ATOM 2409 C CA . ILE A 1 338 ? 34.430 0.905 -51.679 1.00 84.38 338 ILE A CA 1
ATOM 2410 C C . ILE A 1 338 ? 33.042 0.997 -52.317 1.00 84.38 338 ILE A C 1
ATOM 2412 O O . ILE A 1 338 ? 32.089 0.361 -51.872 1.00 84.38 338 ILE A O 1
ATOM 2416 N N . GLY A 1 339 ? 32.950 1.742 -53.419 1.00 82.56 339 GLY A N 1
ATOM 2417 C CA . GLY A 1 339 ? 31.713 1.891 -54.186 1.00 82.56 339 GLY A CA 1
ATOM 2418 C C . GLY A 1 339 ? 30.746 2.940 -53.615 1.00 82.56 339 GLY A C 1
ATOM 2419 O O . GLY A 1 339 ? 31.042 3.558 -52.595 1.00 82.56 339 GLY A O 1
ATOM 2420 N N . PRO A 1 340 ? 29.610 3.178 -54.296 1.00 79.31 340 PRO A N 1
ATOM 2421 C CA . PRO A 1 340 ? 28.647 4.222 -53.931 1.00 79.31 340 PRO A CA 1
ATOM 2422 C C . PRO A 1 340 ? 27.901 3.937 -52.622 1.00 79.31 340 PRO A C 1
ATOM 2424 O O . PRO A 1 340 ? 27.491 4.880 -51.959 1.00 79.31 340 PRO A O 1
ATOM 2427 N N . ASP A 1 341 ? 27.780 2.665 -52.240 1.00 83.56 341 ASP A N 1
ATOM 2428 C CA . ASP A 1 341 ? 27.106 2.231 -51.009 1.00 83.56 341 ASP A CA 1
ATOM 2429 C C . ASP A 1 341 ? 28.089 1.926 -49.868 1.00 83.56 341 ASP A C 1
ATOM 2431 O O . ASP A 1 341 ? 27.687 1.387 -48.843 1.00 83.56 341 ASP A O 1
ATOM 2435 N N . CYS A 1 342 ? 29.381 2.231 -50.059 1.00 86.50 342 CYS A N 1
ATOM 2436 C CA . CYS A 1 342 ? 30.452 1.958 -49.104 1.00 86.50 342 CYS A CA 1
ATOM 2437 C C . CYS A 1 342 ? 30.390 0.533 -48.532 1.00 86.50 342 CYS A C 1
ATOM 2439 O O . CYS A 1 342 ? 30.135 0.348 -47.347 1.00 86.50 342 CYS A O 1
ATOM 2441 N N . VAL A 1 343 ? 30.649 -0.478 -49.371 1.00 86.25 343 VAL A N 1
ATOM 2442 C CA . VAL A 1 343 ? 30.665 -1.899 -48.968 1.00 86.25 343 VAL A CA 1
ATOM 2443 C C . VAL A 1 343 ? 32.066 -2.357 -48.569 1.00 86.25 343 VAL A C 1
ATOM 2445 O O . VAL A 1 343 ? 33.053 -1.948 -49.185 1.00 86.25 343 VAL A O 1
ATOM 2448 N N . LEU A 1 344 ? 32.167 -3.212 -47.546 1.00 88.75 344 LEU A N 1
ATOM 2449 C CA . LEU A 1 344 ? 33.450 -3.668 -47.000 1.00 88.75 344 LEU A CA 1
ATOM 2450 C C . LEU A 1 344 ? 34.181 -4.583 -47.988 1.00 88.75 344 LEU A C 1
ATOM 2452 O O . LEU A 1 344 ? 33.596 -5.531 -48.508 1.00 88.75 344 LEU A O 1
ATOM 2456 N N . CYS A 1 345 ? 35.474 -4.358 -48.201 1.00 88.56 345 CYS A N 1
ATOM 2457 C CA . CYS A 1 345 ? 36.312 -5.265 -48.976 1.00 88.56 345 CYS A CA 1
ATOM 2458 C C . CYS A 1 345 ? 36.813 -6.457 -48.150 1.00 88.56 345 CYS A C 1
ATOM 2460 O O . CYS A 1 345 ? 37.383 -6.257 -47.071 1.00 88.56 345 CYS A O 1
ATOM 2462 N N . PRO A 1 346 ? 36.695 -7.691 -48.671 1.00 84.94 346 PRO A N 1
ATOM 2463 C CA . PRO A 1 346 ? 37.278 -8.871 -48.045 1.00 84.94 346 PRO A CA 1
ATOM 2464 C C . PRO A 1 346 ? 38.791 -8.734 -47.816 1.00 84.94 346 PRO A C 1
ATOM 2466 O O . PRO A 1 346 ? 39.499 -8.081 -48.585 1.00 84.94 346 PRO A O 1
ATOM 2469 N N . GLY A 1 347 ? 39.288 -9.332 -46.731 1.00 76.44 347 GLY A N 1
ATOM 2470 C CA . GLY A 1 347 ? 40.703 -9.294 -46.338 1.00 76.44 347 GLY A CA 1
ATOM 2471 C C . GLY A 1 347 ? 41.168 -7.989 -45.670 1.00 76.44 347 GLY A C 1
ATOM 2472 O O . GLY A 1 347 ? 42.214 -7.986 -45.021 1.00 76.44 347 GLY A O 1
ATOM 2473 N N . TYR A 1 348 ? 40.397 -6.893 -45.745 1.00 85.81 348 TYR A N 1
ATOM 2474 C CA . TYR A 1 348 ? 40.809 -5.598 -45.182 1.00 85.81 348 TYR A CA 1
ATOM 2475 C C . TYR A 1 348 ? 40.868 -5.583 -43.651 1.00 85.81 348 TYR A C 1
ATOM 2477 O O . TYR A 1 348 ? 41.832 -5.075 -43.084 1.00 85.81 348 TYR A O 1
ATOM 2485 N N . LEU A 1 349 ? 39.868 -6.159 -42.973 1.00 82.62 349 LEU A N 1
ATOM 2486 C CA . LEU A 1 349 ? 39.821 -6.176 -41.503 1.00 82.62 349 LEU A CA 1
ATOM 2487 C C . LEU A 1 349 ? 40.991 -6.950 -40.878 1.00 82.62 349 LEU A C 1
ATOM 2489 O O . LEU A 1 349 ? 41.407 -6.629 -39.768 1.00 82.62 349 LEU A O 1
ATOM 2493 N N . GLU A 1 350 ? 41.522 -7.948 -41.585 1.00 79.19 350 GLU A N 1
ATOM 2494 C CA . GLU A 1 350 ? 42.583 -8.823 -41.078 1.00 79.19 350 GLU A CA 1
ATOM 2495 C C . GLU A 1 350 ? 43.986 -8.311 -41.424 1.00 79.19 350 GLU A C 1
ATOM 2497 O O . GLU A 1 350 ? 44.902 -8.413 -40.610 1.00 79.19 350 GLU A O 1
ATOM 2502 N N . SER A 1 351 ? 44.164 -7.733 -42.615 1.00 78.44 351 SER A N 1
ATOM 2503 C CA . SER A 1 351 ? 45.482 -7.338 -43.136 1.00 78.44 351 SER A CA 1
ATOM 2504 C C . SER A 1 351 ? 45.732 -5.825 -43.161 1.00 78.44 351 SER A C 1
ATOM 2506 O O . SER A 1 351 ? 46.861 -5.389 -43.384 1.00 78.44 351 SER A O 1
ATOM 2508 N N . GLY A 1 352 ? 44.689 -5.005 -42.991 1.00 82.56 352 GLY A N 1
ATOM 2509 C CA . GLY A 1 352 ? 44.730 -3.560 -43.244 1.00 82.56 352 GLY A CA 1
ATOM 2510 C C . GLY A 1 352 ? 44.879 -3.185 -44.726 1.00 82.56 352 GLY A C 1
ATOM 2511 O O . GLY A 1 352 ? 45.011 -2.003 -45.051 1.00 82.56 352 GLY A O 1
ATOM 2512 N N . LEU A 1 353 ? 44.863 -4.171 -45.629 1.00 84.31 353 LEU A N 1
ATOM 2513 C CA . LEU A 1 353 ? 45.024 -4.028 -47.072 1.00 84.31 353 LEU A CA 1
ATOM 2514 C C . LEU A 1 353 ? 43.808 -4.628 -47.788 1.00 84.31 353 LEU A C 1
ATOM 2516 O O . LEU A 1 353 ? 43.278 -5.667 -47.400 1.00 84.31 353 LEU A O 1
ATOM 2520 N N . LEU A 1 354 ? 43.342 -3.968 -48.848 1.00 85.38 354 LEU A N 1
ATOM 2521 C CA . LEU A 1 354 ? 42.235 -4.485 -49.659 1.00 85.38 354 LEU A CA 1
ATOM 2522 C C . LEU A 1 354 ? 42.662 -5.833 -50.269 1.00 85.38 354 LEU A C 1
ATOM 2524 O O . LEU A 1 354 ? 43.767 -5.925 -50.804 1.00 85.38 354 LEU A O 1
ATOM 2528 N N . CYS A 1 355 ? 41.822 -6.870 -50.161 1.00 87.81 355 CYS A N 1
ATOM 2529 C CA . CYS A 1 355 ? 42.120 -8.216 -50.670 1.00 87.81 355 CYS A CA 1
ATOM 2530 C C . CYS A 1 355 ? 43.448 -8.790 -50.157 1.00 87.81 355 CYS A C 1
ATOM 2532 O O . CYS A 1 355 ? 44.223 -9.364 -50.921 1.00 87.81 355 CYS A O 1
ATOM 2534 N N . SER A 1 356 ? 43.756 -8.556 -48.878 1.00 84.44 356 SER A N 1
ATOM 2535 C CA . SER A 1 356 ? 45.000 -9.000 -48.231 1.00 84.44 356 SER A CA 1
ATOM 2536 C C . SER A 1 356 ? 46.287 -8.491 -48.894 1.00 84.44 356 SER A C 1
ATOM 2538 O O . SER A 1 356 ? 47.369 -9.004 -48.628 1.00 84.44 356 SER A O 1
ATOM 2540 N N . GLY A 1 357 ? 46.187 -7.467 -49.753 1.00 86.81 357 GLY A N 1
ATOM 2541 C CA . GLY A 1 357 ? 47.298 -6.963 -50.564 1.00 86.81 357 GLY A CA 1
ATOM 2542 C C . GLY A 1 357 ? 47.642 -7.829 -51.782 1.00 86.81 357 GLY A C 1
ATOM 2543 O O . GLY A 1 357 ? 48.662 -7.579 -52.421 1.00 86.81 357 GLY A O 1
ATOM 2544 N N . HIS A 1 358 ? 46.811 -8.823 -52.104 1.00 88.44 358 HIS A N 1
ATOM 2545 C CA . HIS A 1 358 ? 47.035 -9.825 -53.151 1.00 88.44 358 HIS A CA 1
ATOM 2546 C C . HIS A 1 358 ? 45.878 -9.880 -54.158 1.00 88.44 358 HIS A C 1
ATOM 2548 O O . HIS A 1 358 ? 45.514 -10.955 -54.636 1.00 88.44 358 HIS A O 1
ATOM 2554 N N . GLY A 1 359 ? 45.262 -8.733 -54.451 1.00 87.38 359 GLY A N 1
ATOM 2555 C CA . GLY A 1 359 ? 44.183 -8.632 -55.427 1.00 87.38 359 GLY A CA 1
ATOM 2556 C C . GLY A 1 359 ? 43.563 -7.240 -55.520 1.00 87.38 359 GLY A C 1
ATOM 2557 O O . GLY A 1 359 ? 43.949 -6.312 -54.804 1.00 87.38 359 GLY A O 1
ATOM 2558 N N . VAL A 1 360 ? 42.569 -7.099 -56.398 1.00 89.06 360 VAL A N 1
ATOM 2559 C CA . VAL A 1 360 ? 41.782 -5.868 -56.575 1.00 89.06 360 VAL A CA 1
ATOM 2560 C C . VAL A 1 360 ? 40.366 -6.084 -56.054 1.00 89.06 360 VAL A C 1
ATOM 2562 O O . VAL A 1 360 ? 39.724 -7.079 -56.379 1.00 89.06 360 VAL A O 1
ATOM 2565 N N . CYS A 1 361 ? 39.866 -5.145 -55.248 1.00 88.31 361 CYS A N 1
ATOM 2566 C CA . CYS A 1 361 ? 38.506 -5.202 -54.722 1.00 88.31 361 CYS A CA 1
ATOM 2567 C C . CYS A 1 361 ? 37.536 -4.431 -55.626 1.00 88.31 361 CYS A C 1
ATOM 2569 O O . CYS A 1 361 ? 37.775 -3.260 -55.933 1.00 88.31 361 CYS A O 1
ATOM 2571 N N . VAL A 1 362 ? 36.426 -5.060 -56.009 1.00 87.69 362 VAL A N 1
ATOM 2572 C CA . VAL A 1 362 ? 35.369 -4.464 -56.837 1.00 87.69 362 VAL A CA 1
ATOM 2573 C C . VAL A 1 362 ? 34.018 -4.477 -56.106 1.00 87.69 362 VAL A C 1
ATOM 2575 O O . VAL A 1 362 ? 33.683 -5.466 -55.444 1.00 87.69 362 VAL A O 1
ATOM 2578 N N . PRO A 1 363 ? 33.218 -3.394 -56.184 1.00 81.31 363 PRO A N 1
ATOM 2579 C CA . PRO A 1 363 ? 31.900 -3.357 -55.563 1.00 81.31 363 PRO A CA 1
ATOM 2580 C C . PRO A 1 363 ? 30.912 -4.180 -56.399 1.00 81.31 363 PRO A C 1
ATOM 2582 O O . PRO A 1 363 ? 30.870 -4.056 -57.624 1.00 81.31 363 PRO A O 1
ATOM 2585 N N . HIS A 1 364 ? 30.096 -5.012 -55.752 1.00 76.81 364 HIS A N 1
ATOM 2586 C CA . HIS A 1 364 ? 29.097 -5.837 -56.432 1.00 76.81 364 HIS A CA 1
ATOM 2587 C C . HIS A 1 364 ? 27.687 -5.382 -56.042 1.00 76.81 364 HIS A C 1
ATOM 2589 O O . HIS A 1 364 ? 27.314 -5.475 -54.879 1.00 76.81 364 HIS A O 1
ATOM 2595 N N . ALA A 1 365 ? 26.875 -4.971 -57.022 1.00 63.84 365 ALA A N 1
ATOM 2596 C CA . ALA A 1 365 ? 25.583 -4.291 -56.822 1.00 63.84 365 ALA A CA 1
ATOM 2597 C C . ALA A 1 365 ? 24.521 -5.051 -55.988 1.00 63.84 365 ALA A C 1
ATOM 2599 O O . ALA A 1 365 ? 23.517 -4.470 -55.604 1.00 63.84 365 ALA A O 1
ATOM 2600 N N . ASN A 1 366 ? 24.742 -6.339 -55.703 1.00 68.69 366 ASN A N 1
ATOM 2601 C CA . ASN A 1 366 ? 23.808 -7.229 -54.995 1.00 68.69 366 ASN A CA 1
ATOM 2602 C C . ASN A 1 366 ? 24.415 -7.893 -53.743 1.00 68.69 366 ASN A C 1
ATOM 2604 O O . ASN A 1 366 ? 23.885 -8.896 -53.264 1.00 68.69 366 ASN A O 1
ATOM 2608 N N . ARG A 1 367 ? 25.561 -7.422 -53.240 1.00 66.88 367 ARG A N 1
ATOM 2609 C CA . ARG A 1 367 ? 26.192 -7.977 -52.032 1.00 66.88 367 ARG A CA 1
ATOM 2610 C C . ARG A 1 367 ? 26.559 -6.857 -51.068 1.00 66.88 367 ARG A C 1
ATOM 2612 O O . ARG A 1 367 ? 27.024 -5.810 -51.493 1.00 66.88 367 ARG A O 1
ATOM 2619 N N . SER A 1 368 ? 26.414 -7.121 -49.772 1.00 73.19 368 SER A N 1
ATOM 2620 C CA . SER A 1 368 ? 26.843 -6.227 -48.684 1.00 73.19 368 SER A CA 1
ATOM 2621 C C . SER A 1 368 ? 28.367 -6.163 -48.501 1.00 73.19 368 SER A C 1
ATOM 2623 O O . SER A 1 368 ? 28.863 -5.439 -47.644 1.00 73.19 368 SER A O 1
ATOM 2625 N N . VAL A 1 369 ? 29.119 -6.928 -49.299 1.00 78.38 369 VAL A N 1
ATOM 2626 C CA . VAL A 1 369 ? 30.575 -7.066 -49.231 1.00 78.38 369 VAL A CA 1
ATOM 2627 C C . VAL A 1 369 ? 31.127 -7.015 -50.658 1.00 78.38 369 VAL A C 1
ATOM 2629 O O . VAL A 1 369 ? 30.540 -7.600 -51.575 1.00 78.38 369 VAL A O 1
ATOM 2632 N N . GLY A 1 370 ? 32.245 -6.313 -50.847 1.00 82.69 370 GLY A N 1
ATOM 2633 C CA . GLY A 1 370 ? 32.992 -6.284 -52.104 1.00 82.69 370 GLY A CA 1
ATOM 2634 C C . GLY A 1 370 ? 33.515 -7.669 -52.499 1.00 82.69 370 GLY A C 1
ATOM 2635 O O . GLY A 1 370 ? 33.529 -8.604 -51.700 1.00 82.69 370 GLY A O 1
ATOM 2636 N N . ILE A 1 371 ? 33.942 -7.822 -53.748 1.00 87.75 371 ILE A N 1
ATOM 2637 C CA . ILE A 1 371 ? 34.534 -9.067 -54.253 1.00 87.75 371 ILE A CA 1
ATOM 2638 C C . ILE A 1 371 ? 36.003 -8.814 -54.566 1.00 87.75 371 ILE A C 1
ATOM 2640 O O . ILE A 1 371 ? 36.334 -7.802 -55.181 1.00 87.75 371 ILE A O 1
ATOM 2644 N N . CYS A 1 372 ? 36.870 -9.733 -54.146 1.00 88.56 372 CYS A N 1
ATOM 2645 C CA . CYS A 1 372 ? 38.292 -9.686 -54.448 1.00 88.56 372 CYS A CA 1
ATOM 2646 C C . CYS A 1 372 ? 38.639 -10.530 -55.673 1.00 88.56 372 CYS A C 1
ATOM 2648 O O . CYS A 1 372 ? 38.338 -11.721 -55.729 1.00 88.56 372 CYS A O 1
ATOM 2650 N N . GLU A 1 373 ? 39.312 -9.911 -56.637 1.00 90.19 373 GLU A N 1
ATOM 2651 C CA . GLU A 1 373 ? 39.958 -10.585 -57.760 1.00 90.19 373 GLU A CA 1
ATOM 2652 C C . GLU A 1 373 ? 41.427 -10.844 -57.395 1.00 90.19 373 GLU A C 1
ATOM 2654 O O . GLU A 1 373 ? 42.222 -9.905 -57.339 1.00 90.19 373 GLU A O 1
ATOM 2659 N N . CYS A 1 374 ? 41.771 -12.102 -57.088 1.00 87.94 374 CYS A N 1
ATOM 2660 C CA . CYS A 1 374 ? 43.074 -12.474 -56.525 1.00 87.94 374 CYS A CA 1
ATOM 2661 C C . CYS A 1 374 ? 44.204 -12.610 -57.550 1.00 87.94 374 CYS A C 1
ATOM 2663 O O . CYS A 1 374 ? 44.014 -13.121 -58.655 1.00 87.94 374 CYS A O 1
ATOM 2665 N N . ASP A 1 375 ? 45.411 -12.235 -57.125 1.00 86.75 375 ASP A N 1
ATOM 2666 C CA . ASP A 1 375 ? 46.662 -12.440 -57.846 1.00 86.75 375 ASP A CA 1
ATOM 2667 C C . ASP A 1 375 ? 47.014 -13.934 -57.965 1.00 86.75 375 ASP A C 1
ATOM 2669 O O . ASP A 1 375 ? 46.663 -14.771 -57.128 1.00 86.75 375 ASP A O 1
ATOM 2673 N N . ALA A 1 376 ? 47.775 -14.294 -59.004 1.00 75.50 376 ALA A N 1
ATOM 2674 C CA . ALA A 1 376 ? 48.135 -15.685 -59.272 1.00 75.50 376 ALA A CA 1
ATOM 2675 C C . ALA A 1 376 ? 48.867 -16.348 -58.081 1.00 75.50 376 ALA A C 1
ATOM 2677 O O . ALA A 1 376 ? 49.926 -15.872 -57.655 1.00 75.50 376 ALA A O 1
ATOM 2678 N N . ARG A 1 377 ? 48.350 -17.515 -57.649 1.00 75.19 377 ARG A N 1
ATOM 2679 C CA . ARG A 1 377 ? 48.754 -18.350 -56.484 1.00 75.19 377 ARG A CA 1
ATOM 2680 C C . ARG A 1 377 ? 48.087 -18.010 -55.149 1.00 75.19 377 ARG A C 1
ATOM 2682 O O . ARG A 1 377 ? 48.378 -18.688 -54.164 1.00 75.19 377 ARG A O 1
ATOM 2689 N N . TYR A 1 378 ? 47.186 -17.032 -55.135 1.00 80.88 378 TYR A N 1
ATOM 2690 C CA . TYR A 1 378 ? 46.339 -16.734 -53.988 1.00 80.88 378 TYR A CA 1
ATOM 2691 C C . TYR A 1 378 ? 44.884 -17.085 -54.298 1.00 80.88 378 TYR A C 1
ATOM 2693 O O . TYR A 1 378 ? 44.381 -16.839 -55.393 1.00 80.88 378 TYR A O 1
ATOM 2701 N N . THR A 1 379 ? 44.214 -17.701 -53.333 1.00 80.44 379 THR A N 1
ATOM 2702 C CA . THR A 1 379 ? 42.794 -18.065 -53.396 1.00 80.44 379 THR A CA 1
ATOM 2703 C C . THR A 1 379 ? 42.116 -17.690 -52.077 1.00 80.44 379 THR A C 1
ATOM 2705 O O . THR A 1 379 ? 42.781 -17.245 -51.143 1.00 80.44 379 THR A O 1
ATOM 2708 N N . GLY A 1 380 ? 40.794 -17.821 -51.996 1.00 80.62 380 GLY A N 1
ATOM 2709 C CA . GLY A 1 380 ? 40.016 -17.363 -50.839 1.00 80.62 380 GLY A CA 1
ATOM 2710 C C . GLY A 1 380 ? 39.191 -16.115 -51.147 1.00 80.62 380 GLY A C 1
ATOM 2711 O O . GLY A 1 380 ? 39.275 -15.555 -52.240 1.00 80.62 380 GLY A O 1
ATOM 2712 N N . ILE A 1 381 ? 38.337 -15.711 -50.205 1.00 83.38 381 ILE A N 1
ATOM 2713 C CA . ILE A 1 381 ? 37.347 -14.638 -50.422 1.00 83.38 381 ILE A CA 1
ATOM 2714 C C . ILE A 1 381 ? 38.022 -13.257 -50.388 1.00 83.38 381 ILE A C 1
ATOM 2716 O O . ILE A 1 381 ? 37.547 -12.329 -51.039 1.00 83.38 381 ILE A O 1
ATOM 2720 N N . GLY A 1 382 ? 39.144 -13.131 -49.680 1.00 85.62 382 GLY A N 1
ATOM 2721 C CA . GLY A 1 382 ? 40.014 -11.960 -49.605 1.00 85.62 382 GLY A CA 1
ATOM 2722 C C . GLY A 1 382 ? 41.466 -12.252 -49.996 1.00 85.62 382 GLY A C 1
ATOM 2723 O O . GLY A 1 382 ? 42.352 -11.543 -49.525 1.00 85.62 382 GLY A O 1
ATOM 2724 N N . CYS A 1 383 ? 41.712 -13.259 -50.843 1.00 87.12 383 CYS A N 1
ATOM 2725 C CA . CYS A 1 383 ? 43.038 -13.642 -51.354 1.00 87.12 383 CYS A CA 1
ATOM 2726 C C . CYS A 1 383 ? 44.060 -14.054 -50.280 1.00 87.12 383 CYS A C 1
ATOM 2728 O O . CYS A 1 383 ? 45.262 -13.837 -50.422 1.00 87.12 383 CYS A O 1
ATOM 2730 N N . GLU A 1 384 ? 43.575 -14.651 -49.198 1.00 83.12 384 GLU A N 1
ATOM 2731 C CA . GLU A 1 384 ? 44.336 -15.003 -48.001 1.00 83.12 384 GLU A CA 1
ATOM 2732 C C . GLU A 1 384 ? 45.072 -16.355 -48.083 1.00 83.12 384 GLU A C 1
ATOM 2734 O O . GLU A 1 384 ? 46.004 -16.603 -47.317 1.00 83.12 384 GLU A O 1
ATOM 2739 N N . VAL A 1 385 ? 44.689 -17.246 -49.004 1.00 81.56 385 VAL A N 1
ATOM 2740 C CA . VAL A 1 385 ? 45.218 -18.618 -49.076 1.00 81.56 385 VAL A CA 1
ATOM 2741 C C . VAL A 1 385 ? 46.318 -18.734 -50.128 1.00 81.56 385 VAL A C 1
ATOM 2743 O O . VAL A 1 385 ? 46.045 -18.662 -51.325 1.00 81.56 385 VAL A O 1
ATOM 2746 N N . TYR A 1 386 ? 47.550 -18.992 -49.680 1.00 76.81 386 TYR A N 1
ATOM 2747 C CA . TYR A 1 386 ? 48.709 -19.291 -50.531 1.00 76.81 386 TYR A CA 1
ATOM 2748 C C . TYR A 1 386 ? 48.914 -20.809 -50.701 1.00 76.81 386 TYR A C 1
ATOM 2750 O O . TYR A 1 386 ? 49.025 -21.531 -49.708 1.00 76.81 386 TYR A O 1
ATOM 2758 N N . GLU A 1 387 ? 49.036 -21.318 -51.931 1.00 71.00 387 GLU A N 1
ATOM 2759 C CA . GLU A 1 387 ? 49.291 -22.753 -52.175 1.00 71.00 387 GLU A CA 1
ATOM 2760 C C . GLU A 1 387 ? 50.795 -23.133 -52.103 1.00 71.00 387 GLU A C 1
ATOM 2762 O O . GLU A 1 387 ? 51.624 -22.574 -52.824 1.00 71.00 387 GLU A O 1
ATOM 2767 N N . PHE A 1 388 ? 51.163 -24.128 -51.266 1.00 56.25 388 PHE A N 1
ATOM 2768 C CA . PHE A 1 388 ? 52.551 -24.612 -51.038 1.00 56.25 388 PHE A CA 1
ATOM 2769 C C . PHE A 1 388 ? 52.727 -26.129 -51.363 1.00 56.25 388 PHE A C 1
ATOM 2771 O O . PHE A 1 388 ? 51.805 -26.899 -51.092 1.00 56.25 388 PHE A O 1
ATOM 2778 N N . PRO A 1 389 ? 53.884 -26.631 -51.879 1.00 55.19 389 PRO A N 1
ATOM 2779 C CA . PRO A 1 389 ? 54.031 -28.030 -52.327 1.00 55.19 389 PRO A CA 1
ATOM 2780 C C . PRO A 1 389 ? 54.355 -29.034 -51.194 1.00 55.19 389 PRO A C 1
ATOM 2782 O O . PRO A 1 389 ? 55.221 -28.797 -50.355 1.00 55.19 389 PRO A O 1
ATOM 2785 N N . LEU A 1 390 ? 53.721 -30.213 -51.228 1.00 54.03 390 LEU A N 1
ATOM 2786 C CA . LEU A 1 390 ? 53.564 -31.198 -50.135 1.00 54.03 390 LEU A CA 1
ATOM 2787 C C . LEU A 1 390 ? 54.821 -31.923 -49.575 1.00 54.03 390 LEU A C 1
ATOM 2789 O O . LEU A 1 390 ? 54.686 -32.785 -48.708 1.00 54.03 390 LEU A O 1
ATOM 2793 N N . ALA A 1 391 ? 56.044 -31.640 -50.029 1.00 55.97 391 ALA A N 1
ATOM 2794 C CA . ALA A 1 391 ? 57.210 -32.502 -49.753 1.00 55.97 391 ALA A CA 1
ATOM 2795 C C . ALA A 1 391 ? 57.819 -32.387 -48.331 1.00 55.97 391 ALA A C 1
ATOM 2797 O O . ALA A 1 391 ? 58.635 -33.221 -47.945 1.00 55.97 391 ALA A O 1
ATOM 2798 N N . LEU A 1 392 ? 57.442 -31.381 -47.534 1.00 56.00 392 LEU A N 1
ATOM 2799 C CA . LEU A 1 392 ? 58.124 -31.035 -46.271 1.00 56.00 392 LEU A CA 1
ATOM 2800 C C . LEU A 1 392 ? 57.471 -31.634 -45.004 1.00 56.00 392 LEU A C 1
ATOM 2802 O O . LEU A 1 392 ? 58.088 -31.672 -43.941 1.00 56.00 392 LEU A O 1
ATOM 2806 N N . VAL A 1 393 ? 56.244 -32.156 -45.107 1.00 58.47 393 VAL A N 1
ATOM 2807 C CA . VAL A 1 393 ? 55.422 -32.565 -43.947 1.00 58.47 393 VAL A CA 1
ATOM 2808 C C . VAL A 1 393 ? 55.867 -33.902 -43.329 1.00 58.47 393 VAL A C 1
ATOM 2810 O O . VAL A 1 393 ? 55.728 -34.107 -42.124 1.00 58.47 393 VAL A O 1
ATOM 2813 N N . CYS A 1 394 ? 56.483 -34.803 -44.098 1.00 56.41 394 CYS A N 1
ATOM 2814 C CA . CYS A 1 394 ? 56.842 -36.140 -43.604 1.00 56.41 394 CYS A CA 1
ATOM 2815 C C . CYS A 1 394 ? 58.036 -36.166 -42.624 1.00 56.41 394 CYS A C 1
ATOM 2817 O O . CYS A 1 394 ? 58.180 -37.129 -41.875 1.00 56.41 394 CYS A O 1
ATOM 2819 N N . GLY A 1 395 ? 58.883 -35.130 -42.588 1.00 57.06 395 GLY A N 1
ATOM 2820 C CA . GLY A 1 395 ? 60.101 -35.119 -41.761 1.00 57.06 395 GLY A CA 1
ATOM 2821 C C . GLY A 1 395 ? 59.881 -34.810 -40.274 1.00 57.06 395 GLY A C 1
ATOM 2822 O O . GLY A 1 395 ? 60.652 -35.257 -39.429 1.00 57.06 395 GLY A O 1
ATOM 2823 N N . LEU A 1 396 ? 58.822 -34.072 -39.928 1.00 61.25 396 LEU A N 1
ATOM 2824 C CA . LEU A 1 396 ? 58.623 -33.550 -38.567 1.00 61.25 396 LEU A CA 1
ATOM 2825 C C . LEU A 1 396 ? 57.902 -34.532 -37.625 1.00 61.25 396 LEU A C 1
ATOM 2827 O O . LEU A 1 396 ? 58.040 -34.432 -36.406 1.00 61.25 396 LEU A O 1
ATOM 2831 N N . GLY A 1 397 ? 57.191 -35.527 -38.167 1.00 62.62 397 GLY A N 1
ATOM 2832 C CA . GLY A 1 397 ? 56.393 -36.473 -37.376 1.00 62.62 397 GLY A CA 1
ATOM 2833 C C . GLY A 1 397 ? 57.206 -37.421 -36.483 1.00 62.62 397 GLY A C 1
ATOM 2834 O O . GLY A 1 397 ? 56.717 -37.858 -35.444 1.00 62.62 397 GLY A O 1
ATOM 2835 N N . LEU A 1 398 ? 58.463 -37.712 -36.832 1.00 63.09 398 LEU A N 1
ATOM 2836 C CA . LEU A 1 398 ? 59.284 -38.693 -36.106 1.00 63.09 398 LEU A CA 1
ATOM 2837 C C . LEU A 1 398 ? 59.921 -38.142 -34.817 1.00 63.09 398 LEU A C 1
ATOM 2839 O O . LEU A 1 398 ? 60.279 -38.917 -33.934 1.00 63.09 398 LEU A O 1
ATOM 2843 N N . ILE A 1 399 ? 60.028 -36.818 -34.667 1.00 65.81 399 ILE A N 1
ATOM 2844 C CA . ILE A 1 399 ? 60.705 -36.176 -33.523 1.00 65.81 399 ILE A CA 1
ATOM 2845 C C . ILE A 1 399 ? 59.776 -36.074 -32.298 1.00 65.81 399 ILE A C 1
ATOM 2847 O O . ILE A 1 399 ? 60.228 -36.153 -31.156 1.00 65.81 399 ILE A O 1
ATOM 2851 N N . VAL A 1 400 ? 58.464 -35.963 -32.519 1.00 63.88 400 VAL A N 1
ATOM 2852 C CA . VAL A 1 400 ? 57.460 -35.725 -31.464 1.00 63.88 400 VAL A CA 1
ATOM 2853 C C . VAL A 1 400 ? 57.181 -36.973 -30.614 1.00 63.88 400 VAL A C 1
ATOM 2855 O O . VAL A 1 400 ? 56.868 -36.867 -29.431 1.00 63.88 400 VAL A O 1
ATOM 2858 N N . LEU A 1 401 ? 57.344 -38.175 -31.171 1.00 66.38 401 LEU A N 1
ATOM 2859 C CA . LEU A 1 401 ? 57.033 -39.417 -30.452 1.00 66.38 401 LEU A CA 1
ATOM 2860 C C . LEU A 1 401 ? 58.078 -39.782 -29.382 1.00 66.38 401 LEU A C 1
ATOM 2862 O O . LEU A 1 401 ? 57.750 -40.467 -28.414 1.00 66.38 401 LEU A O 1
ATOM 2866 N N . ALA A 1 402 ? 59.314 -39.289 -29.499 1.00 61.41 402 ALA A N 1
ATOM 2867 C CA . ALA A 1 402 ? 60.386 -39.583 -28.546 1.00 61.41 402 ALA A CA 1
ATOM 2868 C C . ALA A 1 402 ? 60.306 -38.743 -27.254 1.00 61.41 402 ALA A C 1
ATOM 2870 O O . ALA A 1 402 ? 60.736 -39.195 -26.192 1.00 61.41 402 ALA A O 1
ATOM 2871 N N . THR A 1 403 ? 59.736 -37.536 -27.313 1.00 64.19 403 THR A N 1
ATOM 2872 C CA . THR A 1 403 ? 59.695 -36.596 -26.177 1.00 64.19 403 THR A CA 1
ATOM 2873 C C . THR A 1 403 ? 58.575 -36.916 -25.182 1.00 64.19 403 THR A C 1
ATOM 2875 O O . THR A 1 403 ? 58.745 -36.738 -23.975 1.00 64.19 403 THR A O 1
ATOM 2878 N N . LEU A 1 404 ? 57.460 -37.481 -25.654 1.00 64.50 404 LEU A N 1
ATOM 2879 C CA . LEU A 1 404 ? 56.300 -37.826 -24.823 1.00 64.50 404 LEU A CA 1
ATOM 2880 C C . LEU A 1 404 ? 56.552 -39.009 -23.868 1.00 64.50 404 LEU A C 1
ATOM 2882 O O . LEU A 1 404 ? 55.969 -39.062 -22.784 1.00 64.50 404 LEU A O 1
ATOM 2886 N N . GLY A 1 405 ? 57.474 -39.916 -24.205 1.00 63.78 405 GLY A N 1
ATOM 2887 C CA . GLY A 1 405 ? 57.815 -41.065 -23.357 1.00 63.78 405 GLY A CA 1
ATOM 2888 C C . GLY A 1 405 ? 58.560 -40.703 -22.063 1.00 63.78 405 GLY A C 1
ATOM 2889 O O . GLY A 1 405 ? 58.434 -41.404 -21.061 1.00 63.78 405 GLY A O 1
ATOM 2890 N N . PHE A 1 406 ? 59.304 -39.592 -22.044 1.00 57.47 406 PHE A N 1
ATOM 2891 C CA . PHE A 1 406 ? 60.165 -39.217 -20.913 1.00 57.47 406 PHE A CA 1
ATOM 2892 C C . PHE A 1 406 ? 59.405 -38.480 -19.792 1.00 57.47 406 PHE A C 1
ATOM 2894 O O . PHE A 1 406 ? 59.707 -38.650 -18.610 1.00 57.47 406 PHE A O 1
ATOM 2901 N N . CYS A 1 407 ? 58.361 -37.716 -20.132 1.00 53.62 407 CYS A N 1
ATOM 2902 C CA . CYS A 1 407 ? 57.585 -36.927 -19.164 1.00 53.62 407 CYS A CA 1
ATOM 2903 C C . CYS A 1 407 ? 56.701 -37.770 -18.229 1.00 53.62 407 CYS A C 1
ATOM 2905 O O . CYS A 1 407 ? 56.506 -37.404 -17.068 1.00 53.62 407 CYS A O 1
ATOM 2907 N N . MET A 1 408 ? 56.192 -38.917 -18.689 1.00 57.38 408 MET A N 1
ATOM 2908 C CA . MET A 1 408 ? 55.244 -39.723 -17.906 1.00 57.38 408 MET A CA 1
ATOM 2909 C C . MET A 1 408 ? 55.874 -40.423 -16.687 1.00 57.38 408 MET A C 1
ATOM 2911 O O . MET A 1 408 ? 55.179 -40.702 -15.708 1.00 57.38 408 MET A O 1
ATOM 2915 N N . CYS A 1 409 ? 57.189 -40.664 -16.691 1.00 51.03 409 CYS A N 1
ATOM 2916 C CA . CYS A 1 409 ? 57.891 -41.309 -15.574 1.00 51.03 409 CYS A CA 1
ATOM 2917 C C . CYS A 1 409 ? 58.163 -40.364 -14.387 1.00 51.03 409 CYS A C 1
ATOM 2919 O O . CYS A 1 409 ? 58.241 -40.822 -13.245 1.00 51.03 409 CYS A O 1
ATOM 2921 N N . SER A 1 410 ? 58.255 -39.054 -14.624 1.00 54.66 410 SER A N 1
ATOM 2922 C CA . SER A 1 410 ? 58.630 -38.057 -13.606 1.00 54.66 410 SER A CA 1
ATOM 2923 C C . SER A 1 410 ? 57.454 -37.620 -12.721 1.00 54.66 410 SER A C 1
ATOM 2925 O O . SER A 1 410 ? 57.629 -37.351 -11.533 1.00 54.66 410 SER A O 1
ATOM 2927 N N . MET A 1 411 ? 56.231 -37.631 -13.262 1.00 53.09 411 MET A N 1
ATOM 2928 C CA . MET A 1 411 ? 55.017 -37.153 -12.579 1.00 53.09 411 MET A CA 1
ATOM 2929 C C . MET A 1 411 ? 54.513 -38.090 -11.466 1.00 53.09 411 MET A C 1
ATOM 2931 O O . MET A 1 411 ? 53.823 -37.651 -10.549 1.00 53.09 411 MET A O 1
ATOM 2935 N N . ARG A 1 412 ? 54.890 -39.378 -11.470 1.00 50.69 412 ARG A N 1
ATOM 2936 C CA . ARG A 1 412 ? 54.425 -40.359 -10.464 1.00 50.69 412 ARG A CA 1
ATOM 2937 C C . ARG A 1 412 ? 55.102 -40.246 -9.088 1.00 50.69 412 ARG A C 1
ATOM 2939 O O . ARG A 1 412 ? 54.682 -40.935 -8.163 1.00 50.69 412 ARG A O 1
ATOM 2946 N N . ARG A 1 413 ? 56.125 -39.396 -8.916 1.00 47.84 413 ARG A N 1
ATOM 2947 C CA . ARG A 1 413 ? 56.873 -39.266 -7.645 1.00 47.84 413 ARG A CA 1
ATOM 2948 C C . ARG A 1 413 ? 56.438 -38.106 -6.737 1.00 47.84 413 ARG A C 1
ATOM 2950 O O . ARG A 1 413 ? 56.800 -38.130 -5.567 1.00 47.84 413 ARG A O 1
ATOM 2957 N N . LEU A 1 414 ? 55.642 -37.144 -7.213 1.00 48.41 414 LEU A N 1
ATOM 2958 C CA . LEU A 1 414 ? 55.310 -35.923 -6.451 1.00 48.41 414 LEU A CA 1
ATOM 2959 C C . LEU A 1 414 ? 53.930 -35.915 -5.762 1.00 48.41 414 LEU A C 1
ATOM 2961 O O . LEU A 1 414 ? 53.662 -35.031 -4.959 1.00 48.41 414 LEU A O 1
ATOM 2965 N N . ALA A 1 415 ? 53.073 -36.914 -5.982 1.00 46.88 415 ALA A N 1
ATOM 2966 C CA . ALA A 1 415 ? 51.697 -36.929 -5.460 1.00 46.88 415 ALA A CA 1
ATOM 2967 C C . ALA A 1 415 ? 51.529 -37.499 -4.026 1.00 46.88 415 ALA A C 1
ATOM 2969 O O . ALA A 1 415 ? 50.445 -37.956 -3.676 1.00 46.88 415 ALA A O 1
ATOM 2970 N N . ARG A 1 416 ? 52.578 -37.528 -3.186 1.00 46.47 416 ARG A N 1
ATOM 2971 C CA . ARG A 1 416 ? 52.544 -38.176 -1.849 1.00 46.47 416 ARG A CA 1
ATOM 2972 C C . ARG A 1 416 ? 52.625 -37.251 -0.624 1.00 46.47 416 ARG A C 1
ATOM 2974 O O . ARG A 1 416 ? 52.786 -37.763 0.478 1.00 46.47 416 ARG A O 1
ATOM 2981 N N . GLN A 1 417 ? 52.475 -35.933 -0.748 1.00 37.53 417 GLN A N 1
ATOM 2982 C CA . GLN A 1 417 ? 52.496 -35.037 0.421 1.00 37.53 417 GLN A CA 1
ATOM 2983 C C . GLN A 1 417 ? 51.361 -34.010 0.396 1.00 37.53 417 GLN A C 1
ATOM 2985 O O . GLN A 1 417 ? 51.454 -32.957 -0.220 1.00 37.53 417 GLN A O 1
ATOM 2990 N N . THR A 1 418 ? 50.302 -34.320 1.134 1.00 38.91 418 THR A N 1
ATOM 2991 C CA . THR A 1 418 ? 49.256 -33.393 1.585 1.00 38.91 418 THR A CA 1
ATOM 2992 C C . THR A 1 418 ? 49.099 -33.587 3.085 1.00 38.91 418 THR A C 1
ATOM 2994 O O . THR A 1 418 ? 49.040 -34.749 3.484 1.00 38.91 418 THR A O 1
ATOM 2997 N N . GLN A 1 419 ? 49.012 -32.507 3.879 1.00 36.78 419 GLN A N 1
ATOM 2998 C CA . GLN A 1 419 ? 48.162 -32.359 5.082 1.00 36.78 419 GLN A CA 1
ATOM 2999 C C . GLN A 1 419 ? 48.393 -31.003 5.805 1.00 36.78 419 GLN A C 1
ATOM 3001 O O . GLN A 1 419 ? 49.496 -30.463 5.780 1.00 36.78 419 GLN A O 1
ATOM 3006 N N . ILE A 1 420 ? 47.347 -30.584 6.544 1.00 33.81 420 ILE A N 1
ATOM 3007 C CA . ILE A 1 420 ? 47.248 -29.642 7.691 1.00 33.81 420 ILE A CA 1
ATOM 3008 C C . ILE A 1 420 ? 46.897 -28.146 7.420 1.00 33.81 420 ILE A C 1
ATOM 3010 O O . ILE A 1 420 ? 47.779 -27.366 7.085 1.00 33.81 420 ILE A O 1
ATOM 3014 N N . PHE A 1 421 ? 45.634 -27.720 7.665 1.00 26.36 421 PHE A N 1
ATOM 3015 C CA . PHE A 1 421 ? 45.192 -26.860 8.809 1.00 26.36 421 PHE A CA 1
ATOM 3016 C C . PHE A 1 421 ? 43.695 -26.426 8.750 1.00 26.36 421 PHE A C 1
ATOM 3018 O O . PHE A 1 421 ? 43.156 -26.158 7.682 1.00 26.36 421 PHE A O 1
ATOM 3025 N N . HIS A 1 422 ? 43.050 -26.345 9.928 1.00 31.25 422 HIS A N 1
ATOM 3026 C CA . HIS A 1 422 ? 41.637 -25.977 10.220 1.00 31.25 422 HIS A CA 1
ATOM 3027 C C . HIS A 1 422 ? 41.591 -24.681 11.119 1.00 31.25 422 HIS A C 1
ATOM 3029 O O . HIS A 1 422 ? 42.665 -24.141 11.383 1.00 31.25 422 HIS A O 1
ATOM 3035 N N . PRO A 1 423 ? 40.437 -24.119 11.585 1.00 42.56 423 PRO A N 1
ATOM 3036 C CA . PRO A 1 423 ? 40.100 -22.677 11.552 1.00 42.56 423 PRO A CA 1
ATOM 3037 C C . PRO A 1 423 ? 39.988 -21.993 12.947 1.00 42.56 423 PRO A C 1
ATOM 3039 O O . PRO A 1 423 ? 40.032 -22.673 13.970 1.00 42.56 423 PRO A O 1
ATOM 3042 N N . GLN A 1 424 ? 39.770 -20.664 13.027 1.00 30.33 424 GLN A N 1
ATOM 3043 C CA . GLN A 1 424 ? 39.401 -19.985 14.291 1.00 30.33 424 GLN A CA 1
ATOM 3044 C C . GLN A 1 424 ? 38.321 -18.886 14.193 1.00 30.33 424 GLN A C 1
ATOM 3046 O O . GLN A 1 424 ? 38.188 -18.170 13.206 1.00 30.33 424 GLN A O 1
ATOM 3051 N N . VAL A 1 425 ? 37.582 -18.824 15.308 1.00 33.03 425 VAL A N 1
ATOM 3052 C CA . VAL A 1 425 ? 36.389 -18.071 15.737 1.00 33.03 425 VAL A CA 1
ATOM 3053 C C . VAL A 1 425 ? 36.699 -16.616 16.125 1.00 33.03 425 VAL A C 1
ATOM 3055 O O . VAL A 1 425 ? 37.730 -16.368 16.741 1.00 33.03 425 VAL A O 1
ATOM 3058 N N . LEU A 1 426 ? 35.754 -15.681 15.927 1.00 32.50 426 LEU A N 1
ATOM 3059 C CA . LEU A 1 426 ? 35.751 -14.371 16.604 1.00 32.50 426 LEU A CA 1
ATOM 3060 C C . LEU A 1 426 ? 34.351 -13.957 17.107 1.00 32.50 426 LEU A C 1
ATOM 3062 O O . LEU A 1 426 ? 33.409 -13.795 16.339 1.00 32.50 426 LEU A O 1
ATOM 3066 N N . ARG A 1 427 ? 34.266 -13.763 18.433 1.00 31.23 427 ARG A N 1
ATOM 3067 C CA . ARG A 1 427 ? 33.199 -13.096 19.204 1.00 31.23 427 ARG A CA 1
ATOM 3068 C C . ARG A 1 427 ? 33.304 -11.569 19.071 1.00 31.23 427 ARG A C 1
ATOM 3070 O O . ARG A 1 427 ? 34.401 -11.036 19.226 1.00 31.23 427 ARG A O 1
ATOM 3077 N N . ARG A 1 428 ? 32.169 -10.862 19.010 1.00 28.56 428 ARG A N 1
ATOM 3078 C CA . ARG A 1 428 ? 31.990 -9.515 19.598 1.00 28.56 428 ARG A CA 1
ATOM 3079 C C . ARG A 1 428 ? 30.500 -9.191 19.735 1.00 28.56 428 ARG A C 1
ATOM 3081 O O . ARG A 1 428 ? 29.751 -9.402 18.793 1.00 28.56 428 ARG A O 1
ATOM 3088 N N . GLY A 1 429 ? 30.086 -8.727 20.914 1.00 30.28 429 GLY A N 1
ATOM 3089 C CA . GLY A 1 429 ? 28.702 -8.349 21.207 1.00 30.28 429 GLY A CA 1
ATOM 3090 C C . GLY A 1 429 ? 28.500 -6.842 21.319 1.00 30.28 429 GLY A C 1
ATOM 3091 O O . GLY A 1 429 ? 29.473 -6.120 21.512 1.00 30.28 429 GLY A O 1
ATOM 3092 N N . SER A 1 430 ? 27.235 -6.415 21.261 1.00 25.77 430 SER A N 1
ATOM 3093 C CA . SER A 1 430 ? 26.666 -5.285 22.016 1.00 25.77 430 SER A CA 1
ATOM 3094 C C . SER A 1 430 ? 25.168 -5.104 21.708 1.00 25.77 430 SER A C 1
ATOM 3096 O O . SER A 1 430 ? 24.761 -5.221 20.555 1.00 25.77 430 SER A O 1
ATOM 3098 N N . THR A 1 431 ? 24.413 -4.729 22.755 1.00 29.14 431 THR A N 1
ATOM 3099 C CA . THR A 1 431 ? 23.049 -4.139 22.805 1.00 29.14 431 THR A CA 1
ATOM 3100 C C . THR A 1 431 ? 21.828 -5.031 22.516 1.00 29.14 431 THR A C 1
ATOM 3102 O O . THR A 1 431 ? 21.390 -5.166 21.382 1.00 29.14 431 THR A O 1
ATOM 3105 N N . PHE A 1 432 ? 21.220 -5.552 23.593 1.00 32.12 432 PHE A N 1
ATOM 3106 C CA . PHE A 1 432 ? 19.831 -6.038 23.638 1.00 32.12 432 PHE A CA 1
ATOM 3107 C C . PHE A 1 432 ? 18.888 -4.881 24.042 1.00 32.12 432 PHE A C 1
ATOM 3109 O O . PHE A 1 432 ? 19.231 -4.162 24.985 1.00 32.12 432 PHE A O 1
ATOM 3116 N N . PRO A 1 433 ? 17.722 -4.683 23.397 1.00 35.81 433 PRO A N 1
ATOM 3117 C CA . PRO A 1 433 ? 16.702 -3.751 23.879 1.00 35.81 433 PRO A CA 1
ATOM 3118 C C . PRO A 1 433 ? 15.948 -4.338 25.089 1.00 35.81 433 PRO A C 1
ATOM 3120 O O . PRO A 1 433 ? 15.727 -5.546 25.167 1.00 35.81 433 PRO A O 1
ATOM 3123 N N . GLY A 1 434 ? 15.621 -3.479 26.061 1.00 36.53 434 GLY A N 1
ATOM 3124 C CA . GLY A 1 434 ? 15.053 -3.839 27.367 1.00 36.53 434 GLY A CA 1
ATOM 3125 C C . GLY A 1 434 ? 13.583 -4.283 27.340 1.00 36.53 434 GLY A C 1
ATOM 3126 O O . GLY A 1 434 ? 12.822 -3.907 26.454 1.00 36.53 434 GLY A O 1
ATOM 3127 N N . TYR A 1 435 ? 13.206 -5.083 28.342 1.00 40.53 435 TYR A N 1
ATOM 3128 C CA . TYR A 1 435 ? 11.870 -5.659 28.541 1.00 40.53 435 TYR A CA 1
ATOM 3129 C C . TYR A 1 435 ? 10.972 -4.722 29.374 1.00 40.53 435 TYR A C 1
ATOM 3131 O O . TYR A 1 435 ? 11.457 -4.114 30.327 1.00 40.53 435 TYR A O 1
ATOM 3139 N N . LEU A 1 436 ? 9.676 -4.626 29.047 1.00 40.78 436 LEU A N 1
ATOM 3140 C CA . LEU A 1 436 ? 8.660 -3.948 29.862 1.00 40.78 436 LEU A CA 1
ATOM 3141 C C . LEU A 1 436 ? 7.927 -4.960 30.760 1.00 40.78 436 LEU A C 1
ATOM 3143 O O . LEU A 1 436 ? 7.575 -6.055 30.325 1.00 40.78 436 LEU A O 1
ATOM 3147 N N . GLU A 1 437 ? 7.687 -4.570 32.008 1.00 41.91 437 GLU A N 1
ATOM 3148 C CA . GLU A 1 437 ? 7.040 -5.360 33.056 1.00 41.91 437 GLU A CA 1
ATOM 3149 C C . GLU A 1 437 ? 5.530 -5.046 33.122 1.00 41.91 437 GLU A C 1
ATOM 3151 O O . GLU A 1 437 ? 5.143 -3.892 33.284 1.00 41.91 437 GLU A O 1
ATOM 3156 N N . ILE A 1 438 ? 4.659 -6.057 33.017 1.00 45.22 438 ILE A N 1
ATOM 3157 C CA . ILE A 1 438 ? 3.205 -5.926 33.264 1.00 45.22 438 ILE A CA 1
ATOM 3158 C C . ILE A 1 438 ? 2.921 -6.262 34.727 1.00 45.22 438 ILE A C 1
ATOM 3160 O O . ILE A 1 438 ? 3.351 -7.318 35.175 1.00 45.22 438 ILE A O 1
ATOM 3164 N N . SER A 1 439 ? 2.217 -5.400 35.467 1.00 42.75 439 SER A N 1
ATOM 3165 C CA . SER A 1 439 ? 2.150 -5.372 36.938 1.00 42.75 439 SER A CA 1
ATOM 3166 C C . SER A 1 439 ? 1.310 -6.454 37.633 1.00 42.75 439 SER A C 1
ATOM 3168 O O . SER A 1 439 ? 1.690 -6.810 38.752 1.00 42.75 439 SER A O 1
ATOM 3170 N N . ASP A 1 440 ? 0.279 -7.055 37.025 1.00 44.78 440 ASP A N 1
ATOM 3171 C CA . ASP A 1 440 ? -0.521 -8.090 37.715 1.00 44.78 440 ASP A CA 1
ATOM 3172 C C . ASP A 1 440 ? -1.297 -9.047 36.773 1.00 44.78 440 ASP A C 1
ATOM 3174 O O . ASP A 1 440 ? -1.500 -8.760 35.596 1.00 44.78 440 ASP A O 1
ATOM 3178 N N . VAL A 1 441 ? -1.705 -10.218 37.283 1.00 45.06 441 VAL A N 1
ATOM 3179 C CA . VAL A 1 441 ? -2.429 -11.294 36.559 1.00 45.06 441 VAL A CA 1
ATOM 3180 C C . VAL A 1 441 ? -3.879 -10.899 36.234 1.00 45.06 441 VAL A C 1
ATOM 3182 O O . VAL A 1 441 ? -4.445 -11.374 35.250 1.00 45.06 441 VAL A O 1
ATOM 3185 N N . SER A 1 442 ? -4.458 -9.980 37.009 1.00 50.06 442 SER A N 1
ATOM 3186 C CA . SER A 1 442 ? -5.792 -9.400 36.795 1.00 50.06 442 SER A CA 1
ATOM 3187 C C . SER A 1 442 ? -5.906 -8.598 35.493 1.00 50.06 442 SER A C 1
ATOM 3189 O O . SER A 1 442 ? -6.982 -8.549 34.897 1.00 50.06 442 SER A O 1
ATOM 3191 N N . ASP A 1 443 ? -4.798 -8.050 34.985 1.00 48.66 443 ASP A N 1
ATOM 3192 C CA . ASP A 1 443 ? -4.780 -7.380 33.685 1.00 48.66 443 ASP A CA 1
ATOM 3193 C C . ASP A 1 443 ? -4.955 -8.394 32.536 1.00 48.66 443 ASP A C 1
ATOM 3195 O O . ASP A 1 443 ? -5.596 -8.086 31.535 1.00 48.66 443 ASP A O 1
ATOM 3199 N N . LEU A 1 444 ? -4.480 -9.641 32.686 1.00 50.22 444 LEU A N 1
ATOM 3200 C CA . LEU A 1 444 ? -4.648 -10.707 31.685 1.00 50.22 444 LEU A CA 1
ATOM 3201 C C . LEU A 1 444 ? -6.110 -11.146 31.532 1.00 50.22 444 LEU A C 1
ATOM 3203 O O . LEU A 1 444 ? -6.553 -11.369 30.409 1.00 50.22 444 LEU A O 1
ATOM 3207 N N . GLU A 1 445 ? -6.880 -11.182 32.623 1.00 48.69 445 GLU A N 1
ATOM 3208 C CA . GLU A 1 445 ? -8.335 -11.400 32.575 1.00 48.69 445 GLU A CA 1
ATOM 3209 C C . GLU A 1 445 ? -9.096 -10.202 31.970 1.00 48.69 445 GLU A C 1
ATOM 3211 O O . GLU A 1 445 ? -10.176 -10.379 31.418 1.00 48.69 445 GLU A O 1
ATOM 3216 N N . PHE A 1 446 ? -8.523 -8.992 31.999 1.00 44.22 446 PHE A N 1
ATOM 3217 C CA . PHE A 1 446 ? -9.039 -7.810 31.292 1.00 44.22 446 PHE A CA 1
ATOM 3218 C C . PHE A 1 446 ? -8.595 -7.755 29.811 1.00 44.22 446 PHE A C 1
ATOM 3220 O O . PHE A 1 446 ? -9.238 -7.126 28.963 1.00 44.22 446 PHE A O 1
ATOM 3227 N N . PHE A 1 447 ? -7.490 -8.418 29.450 1.00 45.00 447 PHE A N 1
ATOM 3228 C CA . PHE A 1 447 ? -6.985 -8.496 28.071 1.00 45.00 447 PHE A CA 1
ATOM 3229 C C . PHE A 1 447 ? -7.770 -9.458 27.178 1.00 45.00 447 PHE A C 1
ATOM 3231 O O . PHE A 1 447 ? -7.685 -9.346 25.953 1.00 45.00 447 PHE A O 1
ATOM 3238 N N . VAL A 1 448 ? -8.544 -10.347 27.792 1.00 49.75 448 VAL A N 1
ATOM 3239 C CA . VAL A 1 448 ? -9.111 -11.562 27.222 1.00 49.75 448 VAL A CA 1
ATOM 3240 C C . VAL A 1 448 ? -10.610 -11.538 27.554 1.00 49.75 448 VAL A C 1
ATOM 3242 O O . VAL A 1 448 ? -10.985 -11.663 28.710 1.00 49.75 448 VAL A O 1
ATOM 3245 N N . SER A 1 449 ? -11.482 -11.280 26.570 1.00 47.66 449 SER A N 1
ATOM 3246 C CA . SER A 1 449 ? -12.948 -11.209 26.756 1.00 47.66 449 SER A CA 1
ATOM 3247 C C . SER A 1 449 ? -13.554 -12.424 27.496 1.00 47.66 449 SER A C 1
ATOM 3249 O O . SER A 1 449 ? -12.933 -13.480 27.617 1.00 47.66 449 SER A O 1
ATOM 3251 N N . ALA A 1 450 ? -14.805 -12.327 27.951 1.00 45.94 450 ALA A N 1
ATOM 3252 C CA . ALA A 1 450 ? -15.489 -13.434 28.632 1.00 45.94 450 ALA A CA 1
ATOM 3253 C C . ALA A 1 450 ? -15.534 -14.752 27.814 1.00 45.94 450 ALA A C 1
ATOM 3255 O O . ALA A 1 450 ? -15.553 -15.826 28.411 1.00 45.94 450 ALA A O 1
ATOM 3256 N N . ASP A 1 451 ? -15.440 -14.677 26.479 1.00 50.62 451 ASP A N 1
ATOM 3257 C CA . ASP A 1 451 ? -15.425 -15.822 25.549 1.00 50.62 451 ASP A CA 1
ATOM 3258 C C . ASP A 1 451 ? -14.063 -16.540 25.438 1.00 50.62 451 ASP A C 1
ATOM 3260 O O . ASP A 1 451 ? -13.894 -17.445 24.626 1.00 50.62 451 ASP A O 1
ATOM 3264 N N . SER A 1 452 ? -13.050 -16.121 26.203 1.00 53.75 452 SER A N 1
ATOM 3265 C CA . SER A 1 452 ? -11.652 -16.482 25.929 1.00 53.75 452 SER A CA 1
ATOM 3266 C C . SER A 1 452 ? -10.890 -17.215 27.038 1.00 53.75 452 SER A C 1
ATOM 3268 O O . SER A 1 452 ? -9.677 -17.404 26.954 1.00 53.75 452 SER A O 1
ATOM 3270 N N . ARG A 1 453 ? -11.606 -17.734 28.039 1.00 56.22 453 ARG A N 1
ATOM 3271 C CA . ARG A 1 453 ? -11.033 -18.676 29.018 1.00 56.22 453 ARG A CA 1
ATOM 3272 C C . ARG A 1 453 ? -10.638 -20.028 28.405 1.00 56.22 453 ARG A C 1
ATOM 3274 O O . ARG A 1 453 ? -9.791 -20.709 28.972 1.00 56.22 453 ARG A O 1
ATOM 3281 N N . ASP A 1 454 ? -11.178 -20.374 27.238 1.00 67.06 454 ASP A N 1
ATOM 3282 C CA . ASP A 1 454 ? -10.986 -21.687 26.606 1.00 67.06 454 ASP A CA 1
ATOM 3283 C C . ASP A 1 454 ? -9.592 -21.901 25.990 1.00 67.06 454 ASP A C 1
ATOM 3285 O O . ASP A 1 454 ? -9.199 -23.040 25.745 1.00 67.06 454 ASP A O 1
ATOM 3289 N N . TRP A 1 455 ? -8.823 -20.833 25.751 1.00 82.31 455 TRP A N 1
ATOM 3290 C CA . TRP A 1 455 ? -7.499 -20.904 25.113 1.00 82.31 455 TRP A CA 1
ATOM 3291 C C . TRP A 1 455 ? -6.346 -20.415 26.000 1.00 82.31 455 TRP A C 1
ATOM 3293 O O . TRP A 1 455 ? -5.226 -20.223 25.518 1.00 82.31 455 TRP A O 1
ATOM 3303 N N . LEU A 1 456 ? -6.579 -20.214 27.300 1.00 85.31 456 LEU A N 1
ATOM 3304 C CA . LEU A 1 456 ? -5.506 -19.913 28.246 1.00 85.31 456 LEU A CA 1
ATOM 3305 C C . LEU A 1 456 ? -4.802 -21.209 28.669 1.00 85.31 456 LEU A C 1
ATOM 3307 O O . LEU A 1 456 ? -5.403 -22.097 29.271 1.00 85.31 456 LEU A O 1
ATOM 3311 N N . ILE A 1 457 ? -3.510 -21.303 28.375 1.00 88.88 457 ILE A N 1
ATOM 3312 C CA . ILE A 1 457 ? -2.661 -22.439 28.724 1.00 88.88 457 ILE A CA 1
ATOM 3313 C C . ILE A 1 457 ? -1.835 -22.062 29.962 1.00 88.88 457 ILE A C 1
ATOM 3315 O O . ILE A 1 457 ? -1.095 -21.076 29.909 1.00 88.88 457 ILE A O 1
ATOM 3319 N N . PRO A 1 458 ? -1.922 -22.824 31.071 1.00 87.81 458 PRO A N 1
ATOM 3320 C CA . PRO A 1 458 ? -1.019 -22.654 32.205 1.00 87.81 458 PRO A CA 1
ATOM 3321 C C . PRO A 1 458 ? 0.429 -22.831 31.754 1.00 87.81 458 PRO A C 1
ATOM 3323 O O . PRO A 1 458 ? 0.739 -23.791 31.046 1.00 87.81 458 PRO A O 1
ATOM 3326 N N . PHE A 1 459 ? 1.332 -21.944 32.169 1.00 89.25 459 PHE A N 1
ATOM 3327 C CA . PHE A 1 459 ? 2.729 -22.033 31.738 1.00 89.25 459 PHE A CA 1
ATOM 3328 C C . PHE A 1 459 ? 3.402 -23.319 32.226 1.00 89.25 459 PHE A C 1
ATOM 3330 O O . PHE A 1 459 ? 4.271 -23.856 31.550 1.00 89.25 459 PHE A O 1
ATOM 3337 N N . GLU A 1 460 ? 2.949 -23.871 33.349 1.00 89.50 460 GLU A N 1
ATOM 3338 C CA . GLU A 1 460 ? 3.393 -25.154 33.899 1.00 89.50 460 GLU A CA 1
ATOM 3339 C C . GLU A 1 460 ? 3.060 -26.337 32.978 1.00 89.50 460 GLU A C 1
ATOM 3341 O O . GLU A 1 460 ? 3.690 -27.390 33.068 1.00 89.50 460 GLU A O 1
ATOM 3346 N N . ALA A 1 461 ? 2.093 -26.171 32.071 1.00 89.81 461 ALA A N 1
ATOM 3347 C CA . ALA A 1 461 ? 1.795 -27.149 31.034 1.00 89.81 461 ALA A CA 1
ATOM 3348 C C . ALA A 1 461 ? 2.783 -27.078 29.856 1.00 89.81 461 ALA A C 1
ATOM 3350 O O . ALA A 1 461 ? 2.706 -27.915 28.959 1.00 89.81 461 ALA A O 1
ATOM 3351 N N . LEU A 1 462 ? 3.706 -26.113 29.827 1.00 93.75 462 LEU A N 1
ATOM 3352 C CA . LEU A 1 462 ? 4.687 -25.928 28.762 1.00 93.75 462 LEU A CA 1
ATOM 3353 C C . LEU A 1 462 ? 6.105 -26.199 29.273 1.00 93.75 462 LEU A C 1
ATOM 3355 O O . LEU A 1 462 ? 6.605 -25.535 30.177 1.00 93.75 462 LEU A O 1
ATOM 3359 N N . THR A 1 463 ? 6.810 -27.114 28.613 1.00 93.38 463 THR A N 1
ATOM 3360 C CA . THR A 1 463 ? 8.257 -27.283 28.784 1.00 93.38 463 THR A CA 1
ATOM 3361 C C . THR A 1 463 ? 8.971 -26.683 27.579 1.00 93.38 463 THR A C 1
ATOM 3363 O O . THR A 1 463 ? 9.011 -27.303 26.513 1.00 93.38 463 THR A O 1
ATOM 3366 N N . LEU A 1 464 ? 9.540 -25.483 27.739 1.00 92.44 464 LEU A N 1
ATOM 3367 C CA . LEU A 1 464 ? 10.373 -24.855 26.707 1.00 92.44 464 LEU A CA 1
ATOM 3368 C C . LEU A 1 464 ? 11.640 -25.691 26.484 1.00 92.44 464 LEU A C 1
ATOM 3370 O O . LEU A 1 464 ? 12.348 -26.005 27.441 1.00 92.44 464 LEU A O 1
ATOM 3374 N N . GLN A 1 465 ? 11.931 -26.051 25.233 1.00 92.44 465 GLN A N 1
ATOM 3375 C CA . GLN A 1 465 ? 13.125 -26.820 24.876 1.00 92.44 465 GLN A CA 1
ATOM 3376 C C . GLN A 1 465 ? 14.129 -25.936 24.123 1.00 92.44 465 GLN A C 1
ATOM 3378 O O . GLN A 1 465 ? 14.708 -25.018 24.702 1.00 92.44 465 GLN A O 1
ATOM 3383 N N . ARG A 1 466 ? 14.379 -26.213 22.838 1.00 92.06 466 ARG A N 1
ATOM 3384 C CA . ARG A 1 466 ? 15.371 -25.489 22.036 1.00 92.06 466 ARG A CA 1
ATOM 3385 C C . ARG A 1 466 ? 14.773 -24.243 21.392 1.00 92.06 466 ARG A C 1
ATOM 3387 O O . ARG A 1 466 ? 13.651 -24.276 20.891 1.00 92.06 466 ARG A O 1
ATOM 3394 N N . GLU A 1 467 ? 15.557 -23.173 21.337 1.00 92.31 467 GLU A N 1
ATOM 3395 C CA . GLU A 1 467 ? 15.265 -22.019 20.484 1.00 92.31 467 GLU A CA 1
ATOM 3396 C C . GLU A 1 467 ? 15.395 -22.444 19.014 1.00 92.31 467 GLU A C 1
ATOM 3398 O O . GLU A 1 467 ? 16.387 -23.064 18.622 1.00 92.31 467 GLU A O 1
ATOM 3403 N N . VAL A 1 468 ? 14.367 -22.162 18.216 1.00 86.31 468 VAL A N 1
ATOM 3404 C CA . VAL A 1 468 ? 14.313 -22.504 16.784 1.00 86.31 468 VAL A CA 1
ATOM 3405 C C . VAL A 1 468 ? 14.298 -21.275 15.885 1.00 86.31 468 VAL A C 1
ATOM 3407 O O . VAL A 1 468 ? 14.603 -21.388 14.702 1.00 86.31 468 VAL A O 1
ATOM 3410 N N . GLY A 1 469 ? 13.991 -20.101 16.434 1.00 80.12 469 GLY A N 1
ATOM 3411 C CA . GLY A 1 469 ? 14.002 -18.855 15.685 1.00 80.12 469 GLY A CA 1
ATOM 3412 C C . GLY A 1 469 ? 14.017 -17.637 16.595 1.00 80.12 469 GLY A C 1
ATOM 3413 O O . GLY A 1 469 ? 13.480 -17.660 17.701 1.00 80.12 469 GLY A O 1
ATOM 3414 N N . ASN A 1 470 ? 14.620 -16.564 16.098 1.00 79.00 470 ASN A N 1
ATOM 3415 C CA . ASN A 1 470 ? 14.686 -15.275 16.764 1.00 79.00 470 ASN A CA 1
ATOM 3416 C C . ASN A 1 470 ? 14.427 -14.183 15.724 1.00 79.00 470 ASN A C 1
ATOM 3418 O O . ASN A 1 470 ? 15.235 -13.993 14.813 1.00 79.00 470 ASN A O 1
ATOM 3422 N N . GLY A 1 471 ? 13.270 -13.536 15.817 1.00 67.81 471 GLY A N 1
ATOM 3423 C CA . GLY A 1 471 ? 12.797 -12.558 14.845 1.00 67.81 471 GLY A CA 1
ATOM 3424 C C . GLY A 1 471 ? 12.413 -11.231 15.488 1.00 67.81 471 GLY A C 1
ATOM 3425 O O . GLY A 1 471 ? 12.536 -11.028 16.690 1.00 67.81 471 GLY A O 1
ATOM 3426 N N . THR A 1 472 ? 11.897 -10.312 14.679 1.00 64.56 472 THR A N 1
ATOM 3427 C CA . THR A 1 472 ? 11.465 -8.980 15.133 1.00 64.56 472 THR A CA 1
ATOM 3428 C C . THR A 1 472 ? 10.302 -9.027 16.125 1.00 64.56 472 THR A C 1
ATOM 3430 O O . THR A 1 472 ? 10.218 -8.175 17.004 1.00 64.56 472 THR A O 1
ATOM 3433 N N . SER A 1 473 ? 9.420 -10.022 16.006 1.00 66.31 473 SER A N 1
ATOM 3434 C CA . SER A 1 473 ? 8.226 -10.180 16.841 1.00 66.31 473 SER A CA 1
ATOM 3435 C C . SER A 1 473 ? 8.473 -10.968 18.134 1.00 66.31 473 SER A C 1
ATOM 3437 O O . SER A 1 473 ? 7.677 -10.880 19.069 1.00 66.31 473 SER A O 1
ATOM 3439 N N . GLY A 1 474 ? 9.568 -11.729 18.229 1.00 76.75 474 GLY A N 1
ATOM 3440 C CA . GLY A 1 474 ? 9.830 -12.587 19.381 1.00 76.75 474 GLY A CA 1
ATOM 3441 C C . GLY A 1 474 ? 10.825 -13.717 19.125 1.00 76.75 474 GLY A C 1
ATOM 3442 O O . GLY A 1 474 ? 11.355 -13.884 18.025 1.00 76.75 474 GLY A O 1
ATOM 3443 N N . GLN A 1 475 ? 11.025 -14.538 20.154 1.00 86.19 475 GLN A N 1
ATOM 3444 C CA . GLN A 1 475 ? 11.759 -15.803 20.070 1.00 86.19 475 GLN A CA 1
ATOM 3445 C C . GLN A 1 475 ? 10.804 -16.976 20.021 1.00 86.19 475 GLN A C 1
ATOM 3447 O O . GLN A 1 475 ? 9.843 -17.025 20.781 1.00 86.19 475 GLN A O 1
ATOM 3452 N N . VAL A 1 476 ? 11.099 -17.953 19.180 1.00 90.12 476 VAL A N 1
ATOM 3453 C CA . VAL A 1 476 ? 10.297 -19.163 19.033 1.00 90.12 476 VAL A CA 1
ATOM 3454 C C . VAL A 1 476 ? 11.075 -20.341 19.594 1.00 90.12 476 VAL A C 1
ATOM 3456 O O . VAL A 1 476 ? 12.225 -20.581 19.221 1.00 90.12 476 VAL A O 1
ATOM 3459 N N . PHE A 1 477 ? 10.427 -21.092 20.475 1.00 93.06 477 PHE A N 1
ATOM 3460 C CA . PHE A 1 477 ? 10.953 -22.308 21.077 1.00 93.06 477 PHE A CA 1
ATOM 3461 C C . PHE A 1 477 ? 10.175 -23.513 20.561 1.00 93.06 477 PHE A C 1
ATOM 3463 O O . PHE A 1 477 ? 8.944 -23.497 20.548 1.00 93.06 477 PHE A O 1
ATOM 3470 N N . GLN A 1 478 ? 10.883 -24.582 20.202 1.00 94.56 478 GLN A N 1
ATOM 3471 C CA . GLN A 1 478 ? 10.273 -25.905 20.224 1.00 94.56 478 GLN A CA 1
ATOM 3472 C C . GLN A 1 478 ? 10.012 -26.255 21.689 1.00 94.56 478 GLN A C 1
ATOM 3474 O O . GLN A 1 478 ? 10.908 -26.115 22.522 1.00 94.56 478 GLN A O 1
ATOM 3479 N N . SER A 1 479 ? 8.803 -26.699 22.000 1.00 95.00 479 SER A N 1
ATOM 3480 C CA . SER A 1 479 ? 8.375 -26.972 23.369 1.00 95.00 479 SER A CA 1
ATOM 3481 C C . SER A 1 479 ? 7.502 -28.220 23.431 1.00 95.00 479 SER A C 1
ATOM 3483 O O . SER A 1 479 ? 6.930 -28.643 22.426 1.00 95.00 479 SER A O 1
ATOM 3485 N N . LEU A 1 480 ? 7.378 -28.801 24.621 1.00 94.88 480 LEU A N 1
ATOM 3486 C CA . LEU A 1 480 ? 6.375 -29.827 24.905 1.00 94.88 480 LEU A CA 1
ATOM 3487 C C . LEU A 1 480 ? 5.179 -29.183 25.595 1.00 94.88 480 LEU A C 1
ATOM 3489 O O . LEU A 1 480 ? 5.350 -28.484 26.590 1.00 94.88 480 LEU A O 1
ATOM 3493 N N . TYR A 1 481 ? 3.985 -29.448 25.081 1.00 94.44 481 TYR A N 1
ATOM 3494 C CA . TYR A 1 481 ? 2.722 -29.096 25.711 1.00 94.44 481 TYR A CA 1
ATOM 3495 C C . TYR A 1 481 ? 2.104 -30.334 26.364 1.00 94.44 481 TYR A C 1
ATOM 3497 O O . TYR A 1 481 ? 1.785 -31.318 25.693 1.00 94.44 481 TYR A O 1
ATOM 3505 N N . HIS A 1 482 ? 1.961 -30.281 27.684 1.00 90.94 482 HIS A N 1
ATOM 3506 C CA . HIS A 1 482 ? 1.395 -31.319 28.535 1.00 90.94 482 HIS A CA 1
ATOM 3507 C C . HIS A 1 482 ? -0.117 -31.110 28.650 1.00 90.94 482 HIS A C 1
ATOM 3509 O O . HIS A 1 482 ? -0.589 -30.307 29.452 1.00 90.94 482 HIS A O 1
ATOM 3515 N N . SER A 1 483 ? -0.887 -31.829 27.836 1.00 82.38 483 SER A N 1
ATOM 3516 C CA . SER A 1 483 ? -2.353 -31.803 27.882 1.00 82.38 483 SER A CA 1
ATOM 3517 C C . SER A 1 483 ? -2.901 -33.082 28.524 1.00 82.38 483 SER A C 1
ATOM 3519 O O . SER A 1 483 ? -2.201 -34.092 28.608 1.00 82.38 483 SER A O 1
ATOM 3521 N N . GLY A 1 484 ? -4.174 -33.083 28.936 1.00 69.81 484 GLY A N 1
ATOM 3522 C CA . GLY A 1 484 ? -4.831 -34.268 29.513 1.00 69.81 484 GLY A CA 1
ATOM 3523 C C . GLY A 1 484 ? -4.858 -35.507 28.598 1.00 69.81 484 GLY A C 1
ATOM 3524 O O . GLY A 1 484 ? -5.135 -36.601 29.079 1.00 69.81 484 GLY A O 1
ATOM 3525 N N . GLY A 1 485 ? -4.544 -35.352 27.303 1.00 68.50 485 GLY A N 1
ATOM 3526 C CA . GLY A 1 485 ? -4.414 -36.435 26.320 1.00 68.50 485 GLY A CA 1
ATOM 3527 C C . GLY A 1 485 ? -2.974 -36.875 26.012 1.00 68.50 485 GLY A C 1
ATOM 3528 O O . GLY A 1 485 ? -2.788 -37.734 25.155 1.00 68.50 485 GLY A O 1
ATOM 3529 N N . GLY A 1 486 ? -1.958 -36.305 26.675 1.00 79.25 486 GLY A N 1
ATOM 3530 C CA . GLY A 1 486 ? -0.539 -36.603 26.449 1.00 79.25 486 GLY A CA 1
ATOM 3531 C C . GLY A 1 486 ? 0.301 -35.379 26.064 1.00 79.25 486 GLY A C 1
ATOM 3532 O O . GLY A 1 486 ? -0.168 -34.235 26.088 1.00 79.25 486 GLY A O 1
ATOM 3533 N N . ASN A 1 487 ? 1.565 -35.635 25.713 1.00 86.88 487 ASN A N 1
ATOM 3534 C CA . ASN A 1 487 ? 2.533 -34.600 25.346 1.00 86.88 487 ASN A CA 1
ATOM 3535 C C . ASN A 1 487 ? 2.497 -34.343 23.837 1.00 86.88 487 ASN A C 1
ATOM 3537 O O . ASN A 1 487 ? 2.717 -35.266 23.056 1.00 86.88 487 ASN A O 1
ATOM 3541 N N . SER A 1 488 ? 2.285 -33.090 23.440 1.00 90.44 488 SER A N 1
ATOM 3542 C CA . SER A 1 488 ? 2.359 -32.645 22.042 1.00 90.44 488 SER A CA 1
ATOM 3543 C C . SER A 1 488 ? 3.568 -31.737 21.835 1.00 9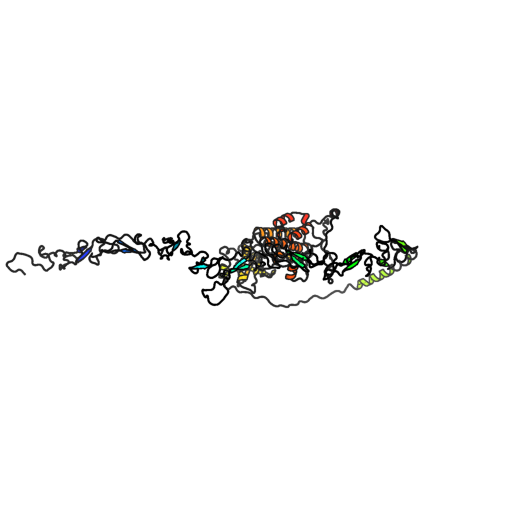0.44 488 SER A C 1
ATOM 3545 O O . SER A 1 488 ? 3.902 -30.942 22.713 1.00 90.44 488 SER A O 1
ATOM 3547 N N . VAL A 1 489 ? 4.236 -31.843 20.687 1.00 93.50 489 VAL A N 1
ATOM 3548 C CA . VAL A 1 489 ? 5.317 -30.917 20.322 1.00 93.50 489 VAL A CA 1
ATOM 3549 C C . VAL A 1 489 ? 4.691 -29.660 19.723 1.00 93.50 489 VAL A C 1
ATOM 3551 O O . VAL A 1 489 ? 3.928 -29.748 18.767 1.00 93.50 489 VAL A O 1
ATOM 3554 N N . VAL A 1 490 ? 5.009 -28.496 20.286 1.00 95.12 490 VAL A N 1
ATOM 3555 C CA . VAL A 1 490 ? 4.426 -27.201 19.903 1.00 95.12 490 VAL A CA 1
ATOM 3556 C C . VAL A 1 490 ? 5.506 -26.139 19.711 1.00 95.12 490 VAL A C 1
ATOM 3558 O O . VAL A 1 490 ? 6.603 -26.230 20.268 1.00 95.12 490 VAL A O 1
ATOM 3561 N N . ALA A 1 491 ? 5.198 -25.119 18.916 1.00 94.81 491 ALA A N 1
ATOM 3562 C CA . ALA A 1 491 ? 5.985 -23.901 18.823 1.00 94.81 491 ALA A CA 1
ATOM 3563 C C . ALA A 1 491 ? 5.456 -22.883 19.837 1.00 94.81 491 ALA A C 1
ATOM 3565 O O . ALA A 1 491 ? 4.275 -22.532 19.824 1.00 94.81 491 ALA A O 1
ATOM 3566 N N . VAL A 1 492 ? 6.336 -22.394 20.708 1.00 93.81 492 VAL A N 1
ATOM 3567 C CA . VAL A 1 492 ? 6.019 -21.363 21.700 1.00 93.81 492 VAL A CA 1
ATOM 3568 C C . VAL A 1 492 ? 6.765 -20.087 21.338 1.00 93.81 492 VAL A C 1
ATOM 3570 O O . VAL A 1 492 ? 7.984 -20.005 21.491 1.00 93.81 492 VAL A O 1
ATOM 3573 N N . LYS A 1 493 ? 6.031 -19.088 20.849 1.00 90.38 493 LYS A N 1
ATOM 3574 C CA . LYS A 1 493 ? 6.550 -17.765 20.493 1.00 90.38 493 LYS A CA 1
ATOM 3575 C C . LYS A 1 493 ? 6.479 -16.850 21.713 1.00 90.38 493 LYS A C 1
ATOM 3577 O O . LYS A 1 493 ? 5.402 -16.438 22.130 1.00 90.38 493 LYS A O 1
ATOM 3582 N N . ARG A 1 494 ? 7.641 -16.545 22.280 1.00 87.31 494 ARG A N 1
ATOM 3583 C CA . ARG A 1 494 ? 7.875 -15.550 23.327 1.00 87.31 494 ARG A CA 1
ATOM 3584 C C . ARG A 1 494 ? 7.993 -14.168 22.697 1.00 87.31 494 ARG A C 1
ATOM 3586 O O . ARG A 1 494 ? 8.957 -13.914 21.979 1.00 87.31 494 ARG A O 1
ATOM 3593 N N . LEU A 1 495 ? 7.048 -13.278 22.967 1.00 80.06 495 LEU A N 1
ATOM 3594 C CA . LEU A 1 495 ? 7.001 -11.967 22.314 1.00 80.06 495 LEU A CA 1
ATOM 3595 C C . LEU A 1 495 ? 8.003 -10.974 22.920 1.00 80.06 495 LEU A C 1
ATOM 3597 O O . LEU A 1 495 ? 8.216 -10.953 24.134 1.00 80.06 495 LEU A O 1
ATOM 3601 N N . TYR A 1 496 ? 8.616 -10.145 22.068 1.00 69.00 496 TYR A N 1
ATOM 3602 C CA . TYR A 1 496 ? 9.506 -9.061 22.497 1.00 69.00 496 TYR A CA 1
ATOM 3603 C C . TYR A 1 496 ? 8.726 -7.794 22.854 1.00 69.00 496 TYR A C 1
ATOM 3605 O O . TYR A 1 496 ? 7.787 -7.418 22.160 1.00 69.00 496 TYR A O 1
ATOM 3613 N N . SER A 1 497 ? 9.164 -7.093 23.902 1.00 56.59 497 SER A N 1
ATOM 3614 C CA . SER A 1 497 ? 8.637 -5.769 24.237 1.00 56.59 497 SER A CA 1
ATOM 3615 C C . SER A 1 497 ? 9.287 -4.701 23.350 1.00 56.59 497 SER A C 1
ATOM 3617 O O . SER A 1 497 ? 10.516 -4.602 23.348 1.00 56.59 497 SER A O 1
ATOM 3619 N N . PRO A 1 498 ? 8.527 -3.855 22.634 1.00 47.81 498 PRO A N 1
ATOM 3620 C CA . PRO A 1 498 ? 9.089 -2.662 22.018 1.00 47.81 498 PRO A CA 1
ATOM 3621 C C . PRO A 1 498 ? 9.510 -1.646 23.098 1.00 47.81 498 PRO A C 1
ATOM 3623 O O . PRO A 1 498 ? 8.920 -1.579 24.175 1.00 47.81 498 PRO A O 1
ATOM 3626 N N . VAL A 1 499 ? 10.524 -0.828 22.794 1.00 42.97 499 VAL A N 1
ATOM 3627 C CA . VAL A 1 499 ? 11.033 0.270 23.653 1.00 42.97 499 VAL A CA 1
ATOM 3628 C C . VAL A 1 499 ? 9.985 1.392 23.831 1.00 42.97 499 VAL A C 1
ATOM 3630 O O . VAL A 1 499 ? 10.113 2.254 24.696 1.00 42.97 499 VAL A O 1
ATOM 3633 N N . THR A 1 500 ? 8.918 1.372 23.029 1.00 40.28 500 THR A N 1
ATOM 3634 C CA . THR A 1 500 ? 7.846 2.370 22.967 1.00 40.28 500 THR A CA 1
ATOM 3635 C C . THR A 1 500 ? 6.503 1.789 23.424 1.00 40.28 500 THR A C 1
ATOM 3637 O O . THR A 1 500 ? 5.939 0.957 22.722 1.00 40.28 500 THR A O 1
ATOM 3640 N N . GLY A 1 501 ? 5.972 2.285 24.549 1.00 49.91 501 GLY A N 1
ATOM 3641 C CA . GLY A 1 501 ? 4.541 2.281 24.904 1.00 49.91 501 GLY A CA 1
ATOM 3642 C C . GLY A 1 501 ? 3.866 0.921 25.158 1.00 49.91 501 GLY A C 1
ATOM 3643 O O . GLY A 1 501 ? 3.600 0.157 24.236 1.00 49.91 501 GLY A O 1
ATOM 3644 N N . GLN A 1 502 ? 3.463 0.678 26.408 1.00 53.28 502 GLN A N 1
ATOM 3645 C CA . GLN A 1 502 ? 2.712 -0.508 26.854 1.00 53.28 502 GLN A CA 1
ATOM 3646 C C . GLN A 1 502 ? 1.419 -0.764 26.046 1.00 53.28 502 GLN A C 1
ATOM 3648 O O . GLN A 1 502 ? 1.074 -1.913 25.779 1.00 53.28 502 GLN A O 1
ATOM 3653 N N . GLU A 1 503 ? 0.742 0.294 25.588 1.00 57.12 503 GLU A N 1
ATOM 3654 C CA . GLU A 1 503 ? -0.503 0.215 24.805 1.00 57.12 503 GLU A CA 1
ATOM 3655 C C . GLU A 1 503 ? -0.309 -0.365 23.392 1.00 57.12 503 GLU A C 1
ATOM 3657 O O . GLU A 1 503 ? -1.152 -1.119 22.900 1.00 57.12 503 GLU A O 1
ATOM 3662 N N . TYR A 1 504 ? 0.820 -0.069 22.736 1.00 56.78 504 TYR A N 1
ATOM 3663 C CA . TYR A 1 504 ? 1.096 -0.547 21.378 1.00 56.78 504 TYR A CA 1
ATOM 3664 C C . TYR A 1 504 ? 1.267 -2.069 21.357 1.00 56.78 504 TYR A C 1
ATOM 3666 O O . TYR A 1 504 ? 0.628 -2.769 20.568 1.00 56.78 504 TYR A O 1
ATOM 3674 N N . PHE A 1 505 ? 2.065 -2.587 22.293 1.00 62.66 505 PHE A N 1
ATOM 3675 C CA . PHE A 1 505 ? 2.298 -4.019 22.470 1.00 62.66 505 PHE A CA 1
ATOM 3676 C C . PHE A 1 505 ? 1.004 -4.786 22.786 1.00 62.66 505 PHE A C 1
ATOM 3678 O O . PHE A 1 505 ? 0.751 -5.845 22.210 1.00 62.66 505 PHE A O 1
ATOM 3685 N N . GLN A 1 506 ? 0.139 -4.219 23.634 1.00 62.56 506 GLN A N 1
ATOM 3686 C CA . GLN A 1 506 ? -1.169 -4.801 23.953 1.00 62.56 506 GLN A CA 1
ATOM 3687 C C . GLN A 1 506 ? -2.083 -4.889 22.725 1.00 62.56 506 GLN A C 1
ATOM 3689 O O . GLN A 1 506 ? -2.764 -5.898 22.534 1.00 62.56 506 GLN A O 1
ATOM 3694 N N . SER A 1 507 ? -2.093 -3.857 21.876 1.00 63.66 507 SER A N 1
ATOM 3695 C CA . SER A 1 507 ? -2.914 -3.838 20.660 1.00 63.66 507 SER A CA 1
ATOM 3696 C C . SER A 1 507 ? -2.467 -4.883 19.629 1.00 63.66 507 SER A C 1
ATOM 3698 O O . SER A 1 507 ? -3.311 -5.562 19.042 1.00 63.66 507 SER A O 1
ATOM 3700 N N . PHE A 1 508 ? -1.153 -5.068 19.467 1.00 64.69 508 PHE A N 1
ATOM 3701 C CA . PHE A 1 508 ? -0.559 -6.062 18.573 1.00 64.69 508 PHE A CA 1
ATOM 3702 C C . PHE A 1 508 ? -0.873 -7.488 19.037 1.00 64.69 508 PHE A C 1
ATOM 3704 O O . PHE A 1 508 ? -1.395 -8.291 18.265 1.00 64.69 508 PHE A O 1
ATOM 3711 N N . PHE A 1 509 ? -0.650 -7.777 20.324 1.00 72.31 509 PHE A N 1
ATOM 3712 C CA . PHE A 1 509 ? -0.939 -9.086 20.908 1.00 72.31 509 PHE A CA 1
ATOM 3713 C C . PHE A 1 509 ? -2.423 -9.453 20.805 1.00 72.31 509 PHE A C 1
ATOM 3715 O O . PHE A 1 509 ? -2.763 -10.532 20.318 1.00 72.31 509 PHE A O 1
ATOM 3722 N N . ARG A 1 510 ? -3.324 -8.541 21.205 1.00 71.31 510 ARG A N 1
ATOM 3723 C CA . ARG A 1 510 ? -4.776 -8.760 21.094 1.00 71.31 510 ARG A CA 1
ATOM 3724 C C . ARG A 1 510 ? -5.183 -9.029 19.647 1.00 71.31 510 ARG A C 1
ATOM 3726 O O . ARG A 1 510 ? -6.004 -9.911 19.404 1.00 71.31 510 ARG A O 1
ATOM 3733 N N . ARG A 1 511 ? -4.599 -8.308 18.684 1.00 71.06 511 ARG A N 1
ATOM 3734 C CA . ARG A 1 511 ? -4.875 -8.505 17.257 1.00 71.06 511 ARG A CA 1
ATOM 3735 C C . ARG A 1 511 ? -4.423 -9.884 16.777 1.00 71.06 511 ARG A C 1
ATOM 3737 O O . ARG A 1 511 ? -5.271 -10.615 16.270 1.00 71.06 511 ARG A O 1
ATOM 3744 N N . GLU A 1 512 ? -3.156 -10.253 16.975 1.00 77.44 512 GLU A N 1
ATOM 3745 C CA . GLU A 1 512 ? -2.599 -11.544 16.529 1.00 77.44 512 GLU A CA 1
ATOM 3746 C C . GLU A 1 512 ? -3.411 -12.720 17.100 1.00 77.44 512 GLU A C 1
ATOM 3748 O O . GLU A 1 512 ? -3.843 -13.595 16.351 1.00 77.44 512 GLU A O 1
ATOM 3753 N N . VAL A 1 513 ? -3.741 -12.685 18.396 1.00 80.94 513 VAL A N 1
ATOM 3754 C CA . VAL A 1 513 ? -4.539 -13.731 19.065 1.00 80.94 513 VAL A CA 1
ATOM 3755 C C . VAL A 1 513 ? -5.996 -13.752 18.588 1.00 80.94 513 VAL A C 1
ATOM 3757 O O . VAL A 1 513 ? -6.553 -14.823 18.335 1.00 80.94 513 VAL A O 1
ATOM 3760 N N . SER A 1 514 ? -6.634 -12.588 18.418 1.00 79.00 514 SER A N 1
ATOM 3761 C CA . SER A 1 514 ? -8.031 -12.509 17.954 1.00 79.00 514 SER A CA 1
ATOM 3762 C C . SER A 1 514 ? -8.228 -13.009 16.520 1.00 79.00 514 SER A C 1
ATOM 3764 O O . SER A 1 514 ? -9.316 -13.478 16.183 1.00 79.00 514 SER A O 1
ATOM 3766 N N . ILE A 1 515 ? -7.188 -12.908 15.686 1.00 82.75 515 ILE A N 1
ATOM 3767 C CA . ILE A 1 515 ? -7.163 -13.471 14.337 1.00 82.75 515 ILE A CA 1
ATOM 3768 C C . ILE A 1 515 ? -6.898 -14.974 14.438 1.00 82.75 515 ILE A C 1
ATOM 3770 O O . ILE A 1 515 ? -7.749 -15.756 14.024 1.00 82.75 515 ILE A O 1
ATOM 3774 N N . LEU A 1 516 ? -5.780 -15.382 15.048 1.00 87.06 516 LEU A N 1
ATOM 3775 C CA . LEU A 1 516 ? -5.357 -16.784 15.147 1.00 87.06 516 LEU A CA 1
ATOM 3776 C C . LEU A 1 516 ? -6.427 -17.704 15.748 1.00 87.06 516 LEU A C 1
ATOM 3778 O O . LEU A 1 516 ? -6.672 -18.781 15.216 1.00 87.06 516 LEU A O 1
ATOM 3782 N N . SER A 1 517 ? -7.117 -17.261 16.801 1.00 85.69 517 SER A N 1
ATOM 3783 C CA . SER A 1 517 ? -8.185 -18.036 17.459 1.00 85.69 517 SER A CA 1
ATOM 3784 C C . SER A 1 517 ? -9.374 -18.372 16.551 1.00 85.69 517 SER A C 1
ATOM 3786 O O . SER A 1 517 ? -10.121 -19.308 16.833 1.00 85.69 517 SER A O 1
ATOM 3788 N N . LYS A 1 518 ? -9.556 -17.643 15.444 1.00 85.12 518 LYS A N 1
ATOM 3789 C CA . LYS A 1 518 ? -10.657 -17.842 14.489 1.00 85.12 518 LYS A CA 1
ATOM 3790 C C . LYS A 1 518 ? -10.245 -18.651 13.258 1.00 85.12 518 LYS A C 1
ATOM 3792 O O . LYS A 1 518 ? -11.107 -18.996 12.448 1.00 85.12 518 LYS A O 1
ATOM 3797 N N . LEU A 1 519 ? -8.959 -18.958 13.094 1.00 89.50 519 LEU A N 1
ATOM 3798 C CA . LEU A 1 519 ? -8.430 -19.614 11.901 1.00 89.50 519 LEU A CA 1
ATOM 3799 C C . LEU A 1 519 ? -8.280 -21.118 12.124 1.00 89.50 519 LEU A C 1
ATOM 3801 O O . LEU A 1 519 ? -7.539 -21.567 12.990 1.00 89.50 519 LEU A O 1
ATOM 3805 N N . HIS A 1 520 ? -8.981 -21.897 11.301 1.00 91.75 520 HIS A N 1
ATOM 3806 C CA . HIS A 1 520 ? -8.915 -23.355 11.303 1.00 91.75 520 HIS A CA 1
ATOM 3807 C C . HIS A 1 520 ? -8.862 -23.850 9.861 1.00 91.75 520 HIS A C 1
ATOM 3809 O O . HIS A 1 520 ? -9.881 -23.876 9.170 1.00 91.75 520 HIS A O 1
ATOM 3815 N N . HIS A 1 521 ? -7.666 -24.210 9.401 1.00 95.56 521 HIS A N 1
ATOM 3816 C CA . HIS A 1 521 ? -7.429 -24.692 8.046 1.00 95.56 521 HIS A CA 1
ATOM 3817 C C . HIS A 1 521 ? -6.160 -25.557 8.020 1.00 95.56 521 HIS A C 1
ATOM 3819 O O . HIS A 1 521 ? -5.203 -25.194 8.698 1.00 95.56 521 HIS A O 1
ATOM 3825 N N . PRO A 1 522 ? -6.102 -26.658 7.245 1.00 94.44 522 PRO A N 1
ATOM 3826 C CA . PRO A 1 522 ? -4.933 -27.547 7.196 1.00 94.44 522 PRO A CA 1
ATOM 3827 C C . PRO A 1 522 ? -3.638 -26.877 6.718 1.00 94.44 522 PRO A C 1
ATOM 3829 O O . PRO A 1 522 ? -2.572 -27.430 6.942 1.00 94.44 522 PRO A O 1
ATOM 3832 N N . HIS A 1 523 ? -3.735 -25.716 6.059 1.00 97.00 523 HIS A N 1
ATOM 3833 C CA . HIS A 1 523 ? -2.582 -24.946 5.564 1.00 97.00 523 HIS A CA 1
ATOM 3834 C C . HIS A 1 523 ? -2.372 -23.593 6.251 1.00 97.00 523 HIS A C 1
ATOM 3836 O O . HIS A 1 523 ? -1.731 -22.689 5.714 1.00 97.00 523 HIS A O 1
ATOM 3842 N N . VAL A 1 524 ? -2.948 -23.431 7.439 1.00 95.62 524 VAL A N 1
ATOM 3843 C CA . VAL A 1 524 ? -2.737 -22.282 8.322 1.00 95.62 524 VAL A CA 1
ATOM 3844 C C . VAL A 1 524 ? -2.353 -22.831 9.684 1.00 95.62 524 VAL A C 1
ATOM 3846 O O . VAL A 1 524 ? -2.997 -23.756 10.171 1.00 95.62 524 VAL A O 1
ATOM 3849 N N . VAL A 1 525 ? -1.313 -22.269 10.300 1.00 93.88 525 VAL A N 1
ATOM 3850 C CA . VAL A 1 525 ? -0.796 -22.778 11.573 1.00 93.88 525 VAL A CA 1
ATOM 3851 C C . VAL A 1 525 ? -1.905 -22.852 12.628 1.00 93.88 525 VAL A C 1
ATOM 3853 O O . VAL A 1 525 ? -2.620 -21.875 12.873 1.00 93.88 525 VAL A O 1
ATOM 3856 N N . ARG A 1 526 ? -2.060 -24.017 13.266 1.00 92.06 526 ARG A N 1
ATOM 3857 C CA . ARG A 1 526 ? -3.059 -24.194 14.318 1.00 92.06 526 ARG A CA 1
ATOM 3858 C C . ARG A 1 526 ? -2.648 -23.420 15.561 1.00 92.06 526 ARG A C 1
ATOM 3860 O O . ARG A 1 526 ? -1.529 -23.561 16.055 1.00 92.06 526 ARG A O 1
ATOM 3867 N N . PHE A 1 527 ? -3.584 -22.653 16.098 1.00 92.38 527 PHE A N 1
ATOM 3868 C CA . PHE A 1 527 ? -3.454 -21.983 17.384 1.00 92.38 527 PHE A CA 1
ATOM 3869 C C . PHE A 1 527 ? -3.974 -22.887 18.509 1.00 92.38 527 PHE A C 1
ATOM 3871 O O . PHE A 1 527 ? -5.096 -23.384 18.437 1.00 92.38 527 PHE A O 1
ATOM 3878 N N . TYR A 1 528 ? -3.155 -23.108 19.540 1.00 90.38 528 TYR A N 1
ATOM 3879 C CA . TYR A 1 528 ? -3.556 -23.854 20.742 1.00 90.38 528 TYR A CA 1
ATOM 3880 C C . TYR A 1 528 ? -4.020 -22.917 21.847 1.00 90.38 528 TYR A C 1
ATOM 3882 O O . TYR A 1 528 ? -4.947 -23.244 22.582 1.00 90.38 528 TYR A O 1
ATOM 3890 N N . GLY A 1 529 ? -3.359 -21.770 21.982 1.00 89.81 529 GLY A N 1
ATOM 3891 C CA . GLY A 1 529 ? -3.657 -20.843 23.053 1.00 89.81 529 GLY A CA 1
ATOM 3892 C C . GLY A 1 529 ? -2.550 -19.847 23.328 1.00 89.81 529 GLY A C 1
ATOM 3893 O O . GLY A 1 529 ? -1.543 -19.775 22.618 1.00 89.81 529 GLY A O 1
ATOM 3894 N N . VAL A 1 530 ? -2.739 -19.084 24.397 1.00 89.25 530 VAL A N 1
ATOM 3895 C CA . VAL A 1 530 ? -1.699 -18.213 24.947 1.00 89.25 530 VAL A CA 1
ATOM 3896 C C . VAL A 1 530 ? -1.303 -18.691 26.328 1.00 89.25 530 VAL A C 1
ATOM 3898 O O . VAL A 1 530 ? -2.109 -19.264 27.053 1.00 89.25 530 VAL A O 1
ATOM 3901 N N . SER A 1 531 ? -0.075 -18.390 26.715 1.00 87.81 531 SER A N 1
ATOM 3902 C CA . SER A 1 531 ? 0.409 -18.591 28.072 1.00 87.81 531 SER A CA 1
ATOM 3903 C C . SER A 1 531 ? 1.046 -17.307 28.584 1.00 87.81 531 SER A C 1
ATOM 3905 O O . SER A 1 531 ? 1.506 -16.462 27.813 1.00 87.81 531 SER A O 1
ATOM 3907 N N . TYR A 1 532 ? 1.100 -17.170 29.902 1.00 82.12 532 TYR A N 1
ATOM 3908 C CA . TYR A 1 532 ? 1.713 -16.031 30.569 1.00 82.12 532 TYR A CA 1
ATOM 3909 C C . TYR A 1 532 ? 2.567 -16.508 31.738 1.00 82.12 532 TYR A C 1
ATOM 3911 O O . TYR A 1 532 ? 2.112 -17.298 32.560 1.00 82.12 532 TYR A O 1
ATOM 3919 N N . TYR A 1 533 ? 3.809 -16.032 31.809 1.00 79.94 533 TYR A N 1
ATOM 3920 C CA . TYR A 1 533 ? 4.714 -16.341 32.915 1.00 79.94 533 TYR A CA 1
ATOM 3921 C C . TYR A 1 533 ? 5.730 -15.232 33.117 1.00 79.94 533 TYR A C 1
ATOM 3923 O O . TYR A 1 533 ? 6.308 -14.729 32.153 1.00 79.94 533 TYR A O 1
ATOM 3931 N N . SER A 1 534 ? 5.963 -14.866 34.381 1.00 74.56 534 SER A N 1
ATOM 3932 C CA . SER A 1 534 ? 6.931 -13.836 34.773 1.00 74.56 534 SER A CA 1
ATOM 3933 C C . SER A 1 534 ? 6.794 -12.536 33.965 1.00 74.56 534 SER A C 1
ATOM 3935 O O . SER A 1 534 ? 7.793 -11.947 33.556 1.00 74.56 534 SER A O 1
ATOM 3937 N N . ARG A 1 535 ? 5.552 -12.087 33.738 1.00 66.19 535 ARG A N 1
ATOM 3938 C CA . ARG A 1 535 ? 5.239 -10.854 32.994 1.00 66.19 535 ARG A CA 1
ATOM 3939 C C . ARG A 1 535 ? 5.522 -10.903 31.487 1.00 66.19 535 ARG A C 1
ATOM 3941 O O . ARG A 1 535 ? 5.550 -9.863 30.842 1.00 66.19 535 ARG A O 1
ATOM 3948 N N . ILE A 1 536 ? 5.677 -12.100 30.917 1.00 75.31 536 ILE A N 1
ATOM 3949 C CA . ILE A 1 536 ? 5.930 -12.326 29.488 1.00 75.31 536 ILE A CA 1
ATOM 3950 C C . ILE A 1 536 ? 4.764 -13.099 28.865 1.00 75.31 536 ILE A C 1
ATOM 3952 O O . ILE A 1 536 ? 4.262 -14.057 29.457 1.00 75.31 536 ILE A O 1
ATOM 3956 N N . LEU A 1 537 ? 4.359 -12.687 27.660 1.00 82.44 537 LEU A N 1
ATOM 3957 C CA . LEU A 1 537 ? 3.316 -13.335 26.864 1.00 82.44 537 LEU A CA 1
ATOM 3958 C C . LEU A 1 537 ? 3.908 -14.340 25.877 1.00 82.44 537 LEU A C 1
ATOM 3960 O O . LEU A 1 537 ? 4.926 -14.085 25.222 1.00 82.44 537 LEU A O 1
ATOM 3964 N N . TYR A 1 538 ? 3.218 -15.467 25.753 1.00 87.62 538 TYR A N 1
ATOM 3965 C CA . TYR A 1 538 ? 3.585 -16.581 24.896 1.00 87.62 538 TYR A CA 1
ATOM 3966 C C . TYR A 1 538 ? 2.398 -16.972 24.018 1.00 87.62 538 TYR A C 1
ATOM 3968 O O . TYR A 1 538 ? 1.283 -17.115 24.514 1.00 87.62 538 TYR A O 1
ATOM 3976 N N . ILE A 1 539 ? 2.643 -17.189 22.729 1.00 90.06 539 ILE A N 1
ATOM 3977 C CA . ILE A 1 539 ? 1.667 -17.743 21.781 1.00 90.06 539 ILE A CA 1
ATOM 3978 C C . ILE A 1 539 ? 2.063 -19.191 21.483 1.00 90.06 539 ILE A C 1
ATOM 3980 O O . ILE A 1 539 ? 3.223 -19.456 21.160 1.00 90.06 539 ILE A O 1
ATOM 3984 N N . VAL A 1 540 ? 1.113 -20.121 21.599 1.00 93.00 540 VAL A N 1
ATOM 3985 C CA . VAL A 1 540 ? 1.326 -21.561 21.402 1.00 93.00 540 VAL A CA 1
ATOM 3986 C C . VAL A 1 540 ? 0.651 -22.011 20.107 1.00 93.00 540 VAL A C 1
ATOM 3988 O O . VAL A 1 540 ? -0.558 -21.849 19.930 1.00 93.00 540 VAL A O 1
ATOM 3991 N N . THR A 1 541 ? 1.439 -22.580 19.198 1.00 94.25 541 THR A N 1
ATOM 3992 C CA . THR A 1 541 ? 1.022 -22.990 17.844 1.00 94.25 541 THR A CA 1
ATOM 3993 C C . THR A 1 541 ? 1.627 -24.339 17.452 1.00 94.25 541 THR A C 1
ATOM 3995 O O . THR A 1 541 ? 2.480 -24.863 18.173 1.00 94.25 541 THR A O 1
ATOM 3998 N N . ASP A 1 542 ? 1.207 -24.912 16.322 1.00 93.31 542 ASP A N 1
ATOM 3999 C CA . ASP A 1 542 ? 1.846 -26.116 15.773 1.00 93.31 542 ASP A CA 1
ATOM 4000 C C . ASP A 1 542 ? 3.351 -25.914 15.564 1.00 93.31 542 ASP A C 1
ATOM 4002 O O . ASP A 1 542 ? 3.807 -24.895 15.039 1.00 93.31 542 ASP A O 1
ATOM 4006 N N . PHE A 1 543 ? 4.134 -26.921 15.952 1.00 93.81 543 PHE A N 1
ATOM 4007 C CA . PHE A 1 543 ? 5.548 -26.970 15.615 1.00 93.81 543 PHE A CA 1
ATOM 4008 C C . PHE A 1 543 ? 5.741 -27.528 14.205 1.00 93.81 543 PHE A C 1
ATOM 4010 O O . PHE A 1 543 ? 5.241 -28.601 13.885 1.00 93.81 543 PHE A O 1
ATOM 4017 N N . CYS A 1 544 ? 6.516 -26.823 13.385 1.00 93.94 544 CYS A N 1
ATOM 4018 C CA . CYS A 1 544 ? 6.901 -27.262 12.048 1.00 93.94 544 CYS A CA 1
ATOM 4019 C C . CYS A 1 544 ? 8.419 -27.466 11.984 1.00 93.94 544 CYS A C 1
ATOM 4021 O O . CYS A 1 544 ? 9.179 -26.783 12.675 1.00 93.94 544 CYS A O 1
ATOM 4023 N N . GLN A 1 545 ? 8.869 -28.406 11.155 1.00 91.25 545 GLN A N 1
ATOM 4024 C CA . GLN A 1 545 ? 10.256 -28.865 11.156 1.00 91.25 545 GLN A CA 1
ATOM 4025 C C . GLN A 1 545 ? 11.209 -27.842 10.529 1.00 91.25 545 GLN A C 1
ATOM 4027 O O . GLN A 1 545 ? 12.362 -27.714 10.955 1.00 91.25 545 GLN A O 1
ATOM 4032 N N . THR A 1 546 ? 10.741 -27.112 9.515 1.00 91.81 546 THR A N 1
ATOM 4033 C CA . THR A 1 546 ? 11.534 -26.107 8.805 1.00 91.81 546 THR A CA 1
ATOM 4034 C C . THR A 1 546 ? 10.655 -25.005 8.209 1.00 91.81 546 THR A C 1
ATOM 4036 O O . THR A 1 546 ? 9.429 -25.105 8.208 1.00 91.81 546 THR A O 1
ATOM 4039 N N . SER A 1 547 ? 11.281 -23.942 7.710 1.00 93.00 547 SER A N 1
ATOM 4040 C CA . SER A 1 547 ? 10.626 -22.916 6.898 1.00 93.00 547 SER A CA 1
ATOM 4041 C C . SER A 1 547 ? 11.060 -23.041 5.443 1.00 93.00 547 SER A C 1
ATOM 4043 O O . SER A 1 547 ? 12.159 -23.512 5.129 1.00 93.00 547 SER A O 1
ATOM 4045 N N . LEU A 1 548 ? 10.233 -22.541 4.534 1.00 93.38 548 LEU A N 1
ATOM 4046 C CA . LEU A 1 548 ? 10.577 -22.481 3.122 1.00 93.38 548 LEU A CA 1
ATOM 4047 C C . LEU A 1 548 ? 11.805 -21.586 2.878 1.00 93.38 548 LEU A C 1
ATOM 4049 O O . LEU A 1 548 ? 12.609 -21.887 1.998 1.00 93.38 548 LEU A O 1
ATOM 4053 N N . SER A 1 549 ? 12.017 -20.540 3.692 1.00 92.00 549 SER A N 1
ATOM 4054 C CA . SER A 1 549 ? 13.254 -19.742 3.652 1.00 92.00 549 SER A CA 1
ATOM 4055 C C . SER A 1 549 ? 14.489 -20.579 3.960 1.00 92.00 549 SER A C 1
ATOM 4057 O O . SER A 1 549 ? 15.482 -20.467 3.248 1.00 92.00 549 SER A O 1
ATOM 4059 N N . HIS A 1 550 ? 14.425 -21.448 4.974 1.00 89.75 550 HIS A N 1
ATOM 4060 C CA . HIS A 1 550 ? 15.535 -22.327 5.315 1.00 89.75 550 HIS A CA 1
ATOM 4061 C C . HIS A 1 550 ? 15.825 -23.298 4.170 1.00 89.75 550 HIS A C 1
ATOM 4063 O O . HIS A 1 550 ? 16.985 -23.485 3.824 1.00 89.75 550 HIS A O 1
ATOM 4069 N N . LEU A 1 551 ? 14.800 -23.848 3.510 1.00 90.19 551 LEU A N 1
ATOM 4070 C CA . LEU A 1 551 ? 15.020 -24.662 2.314 1.00 90.19 551 LEU A CA 1
ATOM 4071 C C . LEU A 1 551 ? 15.639 -23.858 1.168 1.00 90.19 551 LEU A C 1
ATOM 4073 O O . LEU A 1 551 ? 16.510 -24.379 0.489 1.00 90.19 551 LEU A O 1
ATOM 4077 N N . ILE A 1 552 ? 15.202 -22.625 0.902 1.00 89.25 552 ILE A N 1
ATOM 4078 C CA . ILE A 1 552 ? 15.743 -21.776 -0.181 1.00 89.25 552 ILE A CA 1
ATOM 4079 C C . ILE A 1 552 ? 17.195 -21.378 0.067 1.00 89.25 552 ILE A C 1
ATOM 4081 O O . ILE A 1 552 ? 18.011 -21.444 -0.848 1.00 89.25 552 ILE A O 1
ATOM 4085 N N . GLU A 1 553 ? 17.537 -21.010 1.295 1.00 84.69 553 GLU A N 1
ATOM 4086 C CA . GLU A 1 553 ? 18.858 -20.475 1.619 1.00 84.69 553 GLU A CA 1
ATOM 4087 C C . GLU A 1 553 ? 19.883 -21.563 1.970 1.00 84.69 553 GLU A C 1
ATOM 4089 O O . GLU A 1 553 ? 21.086 -21.296 1.941 1.00 84.69 553 GLU A O 1
ATOM 4094 N N . ASN A 1 554 ? 19.447 -22.789 2.286 1.00 81.81 554 ASN A N 1
ATOM 4095 C CA . ASN A 1 554 ? 20.346 -23.859 2.707 1.00 81.81 554 ASN A CA 1
ATOM 4096 C C . ASN A 1 554 ? 21.239 -24.345 1.542 1.00 81.81 554 ASN A C 1
ATOM 4098 O O . ASN A 1 554 ? 20.744 -24.930 0.570 1.00 81.81 554 ASN A O 1
ATOM 4102 N N . PRO A 1 555 ? 22.578 -24.198 1.654 1.00 71.81 555 PRO A N 1
ATOM 4103 C CA . PRO A 1 555 ? 23.515 -24.630 0.621 1.00 71.81 555 PRO A CA 1
ATOM 4104 C C . PRO A 1 555 ? 23.500 -26.139 0.343 1.00 71.81 555 PRO A C 1
ATOM 4106 O O . PRO A 1 555 ? 23.941 -26.554 -0.724 1.00 71.81 555 PRO A O 1
ATOM 4109 N N . GLN A 1 556 ? 23.034 -26.955 1.295 1.00 71.94 556 GLN A N 1
ATOM 4110 C CA . GLN A 1 556 ? 22.961 -28.415 1.165 1.00 71.94 556 GLN A CA 1
ATOM 4111 C C . GLN A 1 556 ? 21.770 -28.873 0.317 1.00 71.94 556 GLN A C 1
ATOM 4113 O O . GLN A 1 556 ? 21.781 -29.975 -0.215 1.00 71.94 556 GLN A O 1
ATOM 4118 N N . THR A 1 557 ? 20.760 -28.018 0.151 1.00 69.06 557 THR A N 1
ATOM 4119 C CA . THR A 1 557 ? 19.593 -28.254 -0.711 1.00 69.06 557 THR A CA 1
ATOM 4120 C C . THR A 1 557 ? 19.718 -27.500 -2.040 1.00 69.06 557 THR A C 1
ATOM 4122 O O . THR A 1 557 ? 18.716 -27.087 -2.625 1.00 69.06 557 THR A O 1
ATOM 4125 N N . LYS A 1 558 ? 20.951 -27.246 -2.505 1.00 65.31 558 LYS A N 1
ATOM 4126 C CA . LYS A 1 558 ? 21.212 -26.536 -3.766 1.00 65.31 558 LYS A CA 1
ATOM 4127 C C . LYS A 1 558 ? 20.706 -27.344 -4.959 1.00 65.31 558 LYS A C 1
ATOM 4129 O O . LYS A 1 558 ? 21.126 -28.475 -5.172 1.00 65.31 558 LYS A O 1
ATOM 4134 N N . GLY A 1 559 ? 19.830 -26.724 -5.741 1.00 70.38 559 GLY A N 1
ATOM 4135 C CA . GLY A 1 559 ? 19.161 -27.327 -6.892 1.00 70.38 559 GLY A CA 1
ATOM 4136 C C . GLY A 1 559 ? 17.695 -26.890 -6.968 1.00 70.38 559 GLY A C 1
ATOM 4137 O O . GLY A 1 559 ? 17.169 -26.381 -5.970 1.00 70.38 559 GLY A O 1
ATOM 4138 N N . PRO A 1 560 ? 17.047 -27.036 -8.138 1.00 79.50 560 PRO A N 1
ATOM 4139 C CA . PRO A 1 560 ? 15.620 -26.774 -8.278 1.00 79.50 560 PRO A CA 1
ATOM 4140 C C . PRO A 1 560 ? 14.826 -27.705 -7.359 1.00 79.50 560 PRO A C 1
ATOM 4142 O O . PRO A 1 560 ? 15.243 -28.832 -7.086 1.00 79.50 560 PRO A O 1
ATOM 4145 N N . PHE A 1 561 ? 13.681 -27.227 -6.877 1.00 88.81 561 PHE A N 1
ATOM 4146 C CA . PHE A 1 561 ? 12.742 -28.112 -6.204 1.00 88.81 561 PHE A CA 1
ATOM 4147 C C . PHE A 1 561 ? 12.241 -29.176 -7.181 1.00 88.81 561 PHE A C 1
ATOM 4149 O O . PHE A 1 561 ? 12.049 -28.902 -8.365 1.00 88.81 561 PHE A O 1
ATOM 4156 N N . GLU A 1 562 ? 12.022 -30.385 -6.671 1.00 90.19 562 GLU A N 1
ATOM 4157 C CA . GLU A 1 562 ? 11.372 -31.434 -7.446 1.00 90.19 562 GLU A CA 1
ATOM 4158 C C . GLU A 1 562 ? 9.952 -30.954 -7.837 1.00 90.19 562 GLU A C 1
ATOM 4160 O O . GLU A 1 562 ? 9.275 -30.343 -7.000 1.00 90.19 562 GLU A O 1
ATOM 4165 N N . PRO A 1 563 ? 9.508 -31.138 -9.098 1.00 90.12 563 PRO A N 1
ATOM 4166 C CA . PRO A 1 563 ? 8.257 -30.555 -9.582 1.00 90.12 563 PRO A CA 1
ATOM 4167 C C . PRO A 1 563 ? 7.018 -30.925 -8.762 1.00 90.12 563 PRO A C 1
ATOM 4169 O O . PRO A 1 563 ? 6.171 -30.059 -8.530 1.00 90.12 563 PRO A O 1
ATOM 4172 N N . THR A 1 564 ? 6.899 -32.170 -8.285 1.00 90.94 564 THR A N 1
ATOM 4173 C CA . THR A 1 564 ? 5.746 -32.580 -7.470 1.00 90.94 564 THR A CA 1
ATOM 4174 C C . THR A 1 564 ? 5.750 -31.909 -6.100 1.00 90.94 564 THR A C 1
ATOM 4176 O O . THR A 1 564 ? 4.708 -31.412 -5.671 1.00 90.94 564 THR A O 1
ATOM 4179 N N . PHE A 1 565 ? 6.911 -31.788 -5.449 1.00 93.50 565 PHE A N 1
ATOM 4180 C CA . PHE A 1 565 ? 7.066 -31.018 -4.214 1.00 93.50 565 PHE A CA 1
ATOM 4181 C C . PHE A 1 565 ? 6.749 -29.535 -4.439 1.00 93.50 565 PHE A C 1
ATOM 4183 O O . PHE A 1 565 ? 5.982 -28.947 -3.676 1.00 93.50 565 PHE A O 1
ATOM 4190 N N . PHE A 1 566 ? 7.291 -28.931 -5.502 1.00 94.31 566 PHE A N 1
ATOM 4191 C CA . PHE A 1 566 ? 7.032 -27.532 -5.845 1.00 94.31 566 PHE A CA 1
ATOM 4192 C C . PHE A 1 566 ? 5.530 -27.279 -5.998 1.00 94.31 566 PHE A C 1
ATOM 4194 O O . PHE A 1 566 ? 4.984 -26.401 -5.328 1.00 94.31 566 PHE A O 1
ATOM 4201 N N . MET A 1 567 ? 4.846 -28.084 -6.817 1.00 94.31 567 MET A N 1
ATOM 4202 C CA . MET A 1 567 ? 3.405 -27.942 -7.032 1.00 94.31 567 MET A CA 1
ATOM 4203 C C . MET A 1 567 ? 2.602 -28.207 -5.765 1.00 94.31 567 MET A C 1
ATOM 4205 O O . MET A 1 567 ? 1.678 -27.446 -5.481 1.00 94.31 567 MET A O 1
ATOM 4209 N N . LYS A 1 568 ? 2.970 -29.221 -4.968 1.00 95.12 568 LYS A N 1
ATOM 4210 C CA . LYS A 1 568 ? 2.338 -29.490 -3.669 1.00 95.12 568 LYS A CA 1
ATOM 4211 C C . LYS A 1 568 ? 2.366 -28.235 -2.797 1.00 95.12 568 LYS A C 1
ATOM 4213 O O . LYS A 1 568 ? 1.316 -27.773 -2.359 1.00 95.12 568 LYS A O 1
ATOM 4218 N N . VAL A 1 569 ? 3.543 -27.644 -2.600 1.00 96.69 569 VAL A N 1
ATOM 4219 C CA . VAL A 1 569 ? 3.714 -26.452 -1.757 1.00 96.69 569 VAL A CA 1
ATOM 4220 C C . VAL A 1 569 ? 2.932 -25.260 -2.318 1.00 96.69 569 VAL A C 1
ATOM 4222 O O . VAL A 1 569 ? 2.202 -24.606 -1.575 1.00 96.69 569 VAL A O 1
ATOM 4225 N N . VAL A 1 570 ? 3.013 -24.994 -3.625 1.00 96.94 570 VAL A N 1
ATOM 4226 C CA . VAL A 1 570 ? 2.305 -23.874 -4.274 1.00 96.94 570 VAL A CA 1
ATOM 4227 C C . VAL A 1 570 ? 0.783 -23.996 -4.143 1.00 96.94 570 VAL A C 1
ATOM 4229 O O . VAL A 1 570 ? 0.109 -23.014 -3.816 1.00 96.94 570 VAL A O 1
ATOM 4232 N N . VAL A 1 571 ? 0.231 -25.193 -4.346 1.00 97.12 571 VAL A N 1
ATOM 4233 C CA . VAL A 1 571 ? -1.208 -25.460 -4.205 1.00 97.12 571 VAL A CA 1
ATOM 4234 C C . VAL A 1 571 ? -1.653 -25.284 -2.754 1.00 97.12 571 VAL A C 1
ATOM 4236 O O . VAL A 1 571 ? -2.670 -24.638 -2.497 1.00 97.12 571 VAL A O 1
ATOM 4239 N N . GLN A 1 572 ? -0.883 -25.794 -1.793 1.00 97.81 572 GLN A N 1
ATOM 4240 C CA . GLN A 1 572 ? -1.225 -25.684 -0.376 1.00 97.81 572 GLN A CA 1
ATOM 4241 C C . GLN A 1 572 ? -1.145 -24.234 0.139 1.00 97.81 572 GLN A C 1
ATOM 4243 O O . GLN A 1 572 ? -2.049 -23.798 0.856 1.00 97.81 572 GLN A O 1
ATOM 4248 N N . ILE A 1 573 ? -0.146 -23.444 -0.287 1.00 98.19 573 ILE A N 1
ATOM 4249 C CA . ILE A 1 573 ? -0.083 -21.997 0.003 1.00 98.19 573 ILE A CA 1
ATOM 4250 C C . ILE A 1 573 ? -1.314 -21.290 -0.573 1.00 98.19 573 ILE A C 1
ATOM 4252 O O . ILE A 1 573 ? -1.969 -20.517 0.126 1.00 98.19 573 ILE A O 1
ATOM 4256 N N . THR A 1 574 ? -1.648 -21.572 -1.835 1.00 97.94 574 THR A N 1
ATOM 4257 C CA . THR A 1 574 ? -2.809 -20.986 -2.525 1.00 97.94 574 THR A CA 1
ATOM 4258 C C . THR A 1 574 ? -4.109 -21.296 -1.784 1.00 97.94 574 THR A C 1
ATOM 4260 O O . THR A 1 574 ? -4.930 -20.404 -1.570 1.00 97.94 574 THR A O 1
ATOM 4263 N N . SER A 1 575 ? -4.273 -22.540 -1.329 1.00 97.62 575 SER A N 1
ATOM 4264 C CA . SER A 1 575 ? -5.416 -22.983 -0.529 1.00 97.62 575 SER A CA 1
ATOM 4265 C C . SER A 1 575 ? -5.498 -22.246 0.813 1.00 97.62 575 SER A C 1
ATOM 4267 O O . SER A 1 575 ? -6.547 -21.692 1.145 1.00 97.62 575 SER A O 1
ATOM 4269 N N . GLY A 1 576 ? -4.388 -22.164 1.556 1.00 97.06 576 GLY A N 1
ATOM 4270 C CA . GLY A 1 576 ? -4.330 -21.451 2.833 1.00 97.06 576 GLY A CA 1
ATOM 4271 C C . GLY A 1 576 ? -4.634 -19.957 2.697 1.00 97.06 576 GLY A C 1
ATOM 4272 O O . GLY A 1 576 ? -5.476 -19.431 3.423 1.00 97.06 576 GLY A O 1
ATOM 4273 N N . MET A 1 577 ? -4.026 -19.278 1.724 1.00 97.50 577 MET A N 1
ATOM 4274 C CA . MET A 1 577 ? -4.278 -17.857 1.467 1.00 97.50 577 MET A CA 1
ATOM 4275 C C . MET A 1 577 ? -5.700 -17.589 0.961 1.00 97.50 577 MET A C 1
ATOM 4277 O O . MET A 1 577 ? -6.332 -16.620 1.386 1.00 97.50 577 MET A O 1
ATOM 4281 N N . GLY A 1 578 ? -6.242 -18.471 0.115 1.00 96.25 578 GLY A N 1
ATOM 4282 C CA . GLY A 1 578 ? -7.641 -18.422 -0.309 1.00 96.25 578 GLY A CA 1
ATOM 4283 C C . GLY A 1 578 ? -8.607 -18.540 0.871 1.00 96.25 578 GLY A C 1
ATOM 4284 O O . GLY A 1 578 ? -9.568 -17.772 0.959 1.00 96.25 578 GLY A O 1
ATOM 4285 N N . PHE A 1 579 ? -8.320 -19.428 1.829 1.00 96.25 579 PHE A N 1
ATOM 4286 C CA . PHE A 1 579 ? -9.076 -19.521 3.077 1.00 96.25 579 PHE A CA 1
ATOM 4287 C C . PHE A 1 579 ? -9.005 -18.222 3.892 1.00 96.25 579 PHE A C 1
ATOM 4289 O O . PHE A 1 579 ? -10.053 -17.714 4.297 1.00 96.25 579 PHE A O 1
ATOM 4296 N N . LEU A 1 580 ? -7.813 -17.646 4.092 1.00 93.94 580 LEU A N 1
ATOM 4297 C CA . LEU A 1 580 ? -7.655 -16.381 4.824 1.00 93.94 580 LEU A CA 1
ATOM 4298 C C . LEU A 1 580 ? -8.490 -15.260 4.195 1.00 93.94 580 LEU A C 1
ATOM 4300 O O . LEU A 1 580 ? -9.277 -14.610 4.887 1.00 93.94 580 LEU A O 1
ATOM 4304 N N . HIS A 1 581 ? -8.399 -15.088 2.875 1.00 93.38 581 HIS A N 1
ATOM 4305 C CA . HIS A 1 581 ? -9.164 -14.068 2.153 1.00 93.38 581 HIS A CA 1
ATOM 4306 C C . HIS A 1 581 ? -10.675 -14.319 2.222 1.00 93.38 581 HIS A C 1
ATOM 4308 O O . HIS A 1 581 ? -11.432 -13.370 2.407 1.00 93.38 581 HIS A O 1
ATOM 4314 N N . SER A 1 582 ? -11.126 -15.579 2.178 1.00 91.88 582 SER A N 1
ATOM 4315 C CA . SER A 1 582 ? -12.548 -15.932 2.361 1.00 91.88 582 SER A CA 1
ATOM 4316 C C . SER A 1 582 ? -13.088 -15.592 3.757 1.00 91.88 582 SER A C 1
ATOM 4318 O O . SER A 1 582 ? -14.291 -15.413 3.941 1.00 91.88 582 SER A O 1
ATOM 4320 N N . ARG A 1 583 ? -12.195 -15.488 4.748 1.00 89.31 583 ARG A N 1
ATOM 4321 C CA . ARG A 1 583 ? -12.490 -15.067 6.123 1.00 89.31 583 ARG A CA 1
ATOM 4322 C C . ARG A 1 583 ? -12.198 -13.593 6.361 1.00 89.31 583 ARG A C 1
ATOM 4324 O O . ARG A 1 583 ? -12.153 -13.173 7.515 1.00 89.31 583 ARG A O 1
ATOM 4331 N N . SER A 1 584 ? -12.020 -12.809 5.296 1.00 86.44 584 SER A N 1
ATOM 4332 C CA . SER A 1 584 ? -11.723 -11.383 5.393 1.00 86.44 584 SER A CA 1
ATOM 4333 C C . SER A 1 584 ? -10.434 -11.098 6.176 1.00 86.44 584 SER A C 1
ATOM 4335 O O . SER A 1 584 ? -10.342 -10.092 6.872 1.00 86.44 584 SER A O 1
ATOM 4337 N N . VAL A 1 585 ? -9.431 -11.977 6.092 1.00 86.56 585 VAL A N 1
ATOM 4338 C CA . VAL A 1 585 ? -8.114 -11.799 6.721 1.00 86.56 585 VAL A CA 1
ATOM 4339 C C . VAL A 1 585 ? -7.070 -11.535 5.641 1.00 86.56 585 VAL A C 1
ATOM 4341 O O . VAL A 1 585 ? -6.893 -12.351 4.742 1.00 86.56 585 VAL A O 1
ATOM 4344 N N . VAL A 1 586 ? -6.354 -10.413 5.749 1.00 88.00 586 VAL A N 1
ATOM 4345 C CA . VAL A 1 586 ? -5.189 -10.101 4.900 1.00 88.00 586 VAL A CA 1
ATOM 4346 C C . VAL A 1 586 ? -3.911 -10.401 5.674 1.00 88.00 586 VAL A C 1
ATOM 4348 O O . VAL A 1 586 ? -3.757 -9.909 6.795 1.00 88.00 586 VAL A O 1
ATOM 4351 N N . HIS A 1 587 ? -2.989 -11.156 5.073 1.00 89.50 587 HIS A N 1
ATOM 4352 C CA . HIS A 1 587 ? -1.764 -11.618 5.727 1.00 89.50 587 HIS A CA 1
ATOM 4353 C C . HIS A 1 587 ? -0.720 -10.501 5.890 1.00 89.50 587 HIS A C 1
ATOM 4355 O O . HIS A 1 587 ? -0.223 -10.287 6.996 1.00 89.50 587 HIS A O 1
ATOM 4361 N N . ARG A 1 588 ? -0.428 -9.757 4.811 1.00 86.12 588 ARG A N 1
ATOM 4362 C CA . ARG A 1 588 ? 0.477 -8.588 4.692 1.00 86.12 588 ARG A CA 1
ATOM 4363 C C . ARG A 1 588 ? 1.983 -8.825 4.801 1.00 86.12 588 ARG A C 1
ATOM 4365 O O . ARG A 1 588 ? 2.748 -7.932 4.449 1.00 86.12 588 ARG A O 1
ATOM 4372 N N . ASP A 1 589 ? 2.419 -9.996 5.250 1.00 87.00 589 ASP A N 1
ATOM 4373 C CA . ASP A 1 589 ? 3.845 -10.368 5.270 1.00 87.00 589 ASP A CA 1
ATOM 4374 C C . ASP A 1 589 ? 4.075 -11.790 4.735 1.00 87.00 589 ASP A C 1
ATOM 4376 O O . ASP A 1 589 ? 4.767 -12.603 5.343 1.00 87.00 589 ASP A O 1
ATOM 4380 N N . LEU A 1 590 ? 3.426 -12.138 3.618 1.00 93.88 590 LEU A N 1
ATOM 4381 C CA . LEU A 1 590 ? 3.620 -13.446 2.988 1.00 93.88 590 LEU A CA 1
ATOM 4382 C C . LEU A 1 590 ? 5.021 -13.515 2.355 1.00 93.88 590 LEU A C 1
ATOM 4384 O O . LEU A 1 590 ? 5.343 -12.764 1.437 1.00 93.88 590 LEU A O 1
ATOM 4388 N N . LYS A 1 591 ? 5.866 -14.417 2.857 1.00 92.56 591 LYS A N 1
ATOM 4389 C CA . LYS A 1 591 ? 7.263 -14.600 2.426 1.00 92.56 591 LYS A CA 1
ATOM 4390 C C . LYS A 1 591 ? 7.753 -16.005 2.797 1.00 92.56 591 LYS A C 1
ATOM 4392 O O . LYS A 1 591 ? 7.142 -16.628 3.665 1.00 92.56 591 LYS A O 1
ATOM 4397 N N . PRO A 1 592 ? 8.888 -16.494 2.258 1.00 93.50 592 PRO A N 1
ATOM 4398 C CA . PRO A 1 592 ? 9.365 -17.848 2.547 1.00 93.50 592 PRO A CA 1
ATOM 4399 C C . PRO A 1 592 ? 9.584 -18.153 4.037 1.00 93.50 592 PRO A C 1
ATOM 4401 O O . PRO A 1 592 ? 9.447 -19.294 4.459 1.00 93.50 592 PRO A O 1
ATOM 4404 N N . ALA A 1 593 ? 9.927 -17.151 4.852 1.00 90.69 593 ALA A N 1
ATOM 4405 C CA . ALA A 1 593 ? 10.123 -17.344 6.291 1.00 90.69 593 ALA A CA 1
ATOM 4406 C C . ALA A 1 593 ? 8.811 -17.599 7.057 1.00 90.69 593 ALA A C 1
ATOM 4408 O O . ALA A 1 593 ? 8.854 -18.190 8.130 1.00 90.69 593 ALA A O 1
ATOM 4409 N N . ASN A 1 594 ? 7.673 -17.199 6.480 1.00 94.00 594 ASN A N 1
ATOM 4410 C CA . ASN A 1 594 ? 6.337 -17.311 7.074 1.00 94.00 594 ASN A CA 1
ATOM 4411 C C . ASN A 1 594 ? 5.519 -18.466 6.458 1.00 94.00 594 ASN A C 1
ATOM 4413 O O . ASN A 1 594 ? 4.320 -18.595 6.696 1.00 94.00 594 ASN A O 1
ATOM 4417 N N . VAL A 1 595 ? 6.174 -19.309 5.654 1.00 96.50 595 VAL A N 1
ATOM 4418 C CA . VAL A 1 595 ? 5.634 -20.562 5.120 1.00 96.50 595 VAL A CA 1
ATOM 4419 C C . VAL A 1 595 ? 6.425 -21.694 5.760 1.00 96.50 595 VAL A C 1
ATOM 4421 O O . VAL A 1 595 ? 7.595 -21.909 5.434 1.00 96.50 595 VAL A O 1
ATOM 4424 N N . LEU A 1 596 ? 5.806 -22.380 6.713 1.00 95.56 596 LEU A N 1
ATOM 4425 C CA . LEU A 1 596 ? 6.415 -23.483 7.445 1.00 95.56 596 LEU A CA 1
ATOM 4426 C C . LEU A 1 596 ? 6.072 -24.820 6.795 1.00 95.56 596 LEU A C 1
ATOM 4428 O O . LEU A 1 596 ? 5.038 -24.944 6.144 1.00 95.56 596 LEU A O 1
ATOM 4432 N N . LEU A 1 597 ? 6.938 -25.810 6.991 1.00 95.44 597 LEU A N 1
ATOM 4433 C CA . LEU A 1 597 ? 6.748 -27.174 6.511 1.00 95.44 597 LEU A CA 1
ATOM 4434 C C . LEU A 1 597 ? 6.780 -28.148 7.687 1.00 95.44 597 LEU A C 1
ATOM 4436 O O . LEU A 1 597 ? 7.694 -28.106 8.523 1.00 95.44 597 LEU A O 1
ATOM 4440 N N . THR A 1 598 ? 5.769 -29.009 7.756 1.00 93.25 598 THR A N 1
ATOM 4441 C CA . THR A 1 598 ? 5.714 -30.131 8.698 1.00 93.25 598 THR A CA 1
ATOM 4442 C C . THR A 1 598 ? 6.789 -31.174 8.369 1.00 93.25 598 THR A C 1
ATOM 4444 O O . THR A 1 598 ? 7.541 -31.057 7.405 1.00 93.25 598 THR A O 1
ATOM 4447 N N . ASP A 1 599 ? 6.872 -32.222 9.181 1.00 89.94 599 ASP A N 1
ATOM 4448 C CA . ASP A 1 599 ? 7.695 -33.408 8.915 1.00 89.94 599 ASP A CA 1
ATOM 4449 C C . ASP A 1 599 ? 7.263 -34.206 7.668 1.00 89.94 599 ASP A C 1
ATOM 4451 O O . ASP A 1 599 ? 8.021 -35.032 7.166 1.00 89.94 599 ASP A O 1
ATOM 4455 N N . THR A 1 600 ? 6.056 -33.946 7.171 1.00 90.75 600 THR A N 1
ATOM 4456 C CA . THR A 1 600 ? 5.417 -34.569 6.003 1.00 90.75 600 THR A CA 1
ATOM 4457 C C . THR A 1 600 ? 5.375 -33.635 4.789 1.00 90.75 600 THR A C 1
ATOM 4459 O O . THR A 1 600 ? 4.660 -33.898 3.817 1.00 90.75 600 THR A O 1
ATOM 4462 N N . ASP A 1 601 ? 6.151 -32.546 4.825 1.00 91.19 601 ASP A N 1
ATOM 4463 C CA . ASP A 1 601 ? 6.207 -31.513 3.788 1.00 91.19 601 ASP A CA 1
ATOM 4464 C C . ASP A 1 601 ? 4.841 -30.867 3.500 1.00 91.19 601 ASP A C 1
ATOM 4466 O O . ASP A 1 601 ? 4.546 -30.503 2.360 1.00 91.19 601 ASP A O 1
ATOM 4470 N N . ASP A 1 602 ? 3.968 -30.778 4.505 1.00 95.31 602 ASP A N 1
ATOM 4471 C CA . ASP A 1 602 ? 2.726 -30.014 4.410 1.00 95.31 602 ASP A CA 1
ATOM 4472 C C . ASP A 1 602 ? 2.953 -28.572 4.865 1.00 95.31 602 ASP A C 1
ATOM 4474 O O . ASP A 1 602 ? 3.663 -28.295 5.833 1.00 95.31 602 ASP A O 1
ATOM 4478 N N . VAL A 1 603 ? 2.357 -27.639 4.131 1.00 97.19 603 VAL A N 1
ATOM 4479 C CA . VAL A 1 603 ? 2.493 -26.203 4.346 1.00 97.19 603 VAL A CA 1
ATOM 4480 C C . VAL A 1 603 ? 1.625 -25.756 5.505 1.00 97.19 603 VAL A C 1
ATOM 4482 O O . VAL A 1 603 ? 0.430 -26.026 5.501 1.00 97.19 603 VAL A O 1
ATOM 4485 N N . ASN A 1 604 ? 2.201 -24.948 6.393 1.00 95.75 604 ASN A N 1
ATOM 4486 C CA . ASN A 1 604 ? 1.498 -24.149 7.389 1.00 95.75 604 ASN A CA 1
ATOM 4487 C C . ASN A 1 604 ? 1.913 -22.676 7.278 1.00 95.75 604 ASN A C 1
ATOM 4489 O O . ASN A 1 604 ? 3.054 -22.315 7.566 1.00 95.75 604 ASN A O 1
ATOM 4493 N N . ILE A 1 605 ? 0.979 -21.808 6.885 1.00 96.56 605 ILE A N 1
ATOM 4494 C CA . ILE A 1 605 ? 1.198 -20.354 6.862 1.00 96.56 605 ILE A CA 1
ATOM 4495 C C . ILE A 1 605 ? 1.154 -19.815 8.297 1.00 96.56 605 ILE A C 1
ATOM 4497 O O . ILE A 1 605 ? 0.232 -20.140 9.052 1.00 96.56 605 ILE A O 1
ATOM 4501 N N . CYS A 1 606 ? 2.140 -19.000 8.677 1.00 90.69 606 CYS A N 1
ATOM 4502 C CA . CYS A 1 606 ? 2.294 -18.479 10.034 1.00 90.69 606 CYS A CA 1
ATOM 4503 C C . CYS A 1 606 ? 2.604 -16.971 10.082 1.00 90.69 606 CYS A C 1
ATOM 4505 O O . CYS A 1 606 ? 2.825 -16.334 9.063 1.00 90.69 606 CYS A O 1
ATOM 4507 N N . ASP A 1 607 ? 2.726 -16.447 11.306 1.00 80.94 607 ASP A N 1
ATOM 4508 C CA . ASP A 1 607 ? 3.121 -15.066 11.632 1.00 80.94 607 ASP A CA 1
ATOM 4509 C C . ASP A 1 607 ? 2.117 -13.986 11.187 1.00 80.94 607 ASP A C 1
ATOM 4511 O O . ASP A 1 607 ? 2.344 -13.185 10.282 1.00 80.94 607 ASP A O 1
ATOM 4515 N N . PHE A 1 608 ? 0.997 -13.932 11.914 1.00 77.62 608 PHE A N 1
ATOM 4516 C CA . PHE A 1 608 ? -0.118 -13.009 11.680 1.00 77.62 608 PHE A CA 1
ATOM 4517 C C . PHE A 1 608 ? 0.042 -11.658 12.393 1.00 77.62 608 PHE A C 1
ATOM 4519 O O . PHE A 1 608 ? -0.918 -10.896 12.515 1.00 77.62 608 PHE A O 1
ATOM 4526 N N . GLY A 1 609 ? 1.248 -11.342 12.873 1.00 64.56 609 GLY A N 1
ATOM 4527 C CA . GLY A 1 609 ? 1.525 -10.116 13.623 1.00 64.56 609 GLY A CA 1
ATOM 4528 C C . GLY A 1 609 ? 1.183 -8.835 12.852 1.00 64.56 609 GLY A C 1
ATOM 4529 O O . GLY A 1 609 ? 0.723 -7.856 13.429 1.00 64.56 609 GLY A O 1
ATOM 4530 N N . LEU A 1 610 ? 1.333 -8.858 11.525 1.00 59.78 610 LEU A N 1
ATOM 4531 C CA . LEU A 1 610 ? 0.981 -7.738 10.643 1.00 59.78 610 LEU A CA 1
ATOM 4532 C C . LEU A 1 610 ? -0.393 -7.893 9.973 1.00 59.78 610 LEU A C 1
ATOM 4534 O O . LEU A 1 610 ? -0.812 -7.011 9.216 1.00 59.78 610 LEU A O 1
ATOM 4538 N N . SER A 1 611 ? -1.104 -8.990 10.239 1.00 58.69 611 SER A N 1
ATOM 4539 C CA . SER A 1 611 ? -2.377 -9.303 9.594 1.00 58.69 611 SER A CA 1
ATOM 4540 C C . SER A 1 611 ? -3.520 -8.434 10.113 1.00 58.69 611 SER A C 1
ATOM 4542 O O . SER A 1 611 ? -3.512 -7.953 11.248 1.00 58.69 611 SER A O 1
ATOM 4544 N N . ARG A 1 612 ? -4.536 -8.216 9.272 1.00 62.06 612 ARG A N 1
ATOM 4545 C CA . ARG A 1 612 ? -5.723 -7.420 9.627 1.00 62.06 612 ARG A CA 1
ATOM 4546 C C . ARG A 1 612 ? -7.009 -8.084 9.163 1.00 62.06 612 ARG A C 1
ATOM 4548 O O . ARG A 1 612 ? -7.044 -8.687 8.092 1.00 62.06 612 ARG A O 1
ATOM 4555 N N . LEU A 1 613 ? -8.061 -7.907 9.960 1.00 52.75 613 LEU A N 1
ATOM 4556 C CA . LEU A 1 613 ? -9.434 -8.152 9.530 1.00 52.75 613 LEU A CA 1
ATOM 4557 C C . LEU A 1 613 ? -9.856 -7.032 8.572 1.00 52.75 613 LEU A C 1
ATOM 4559 O O . LEU A 1 613 ? -9.566 -5.860 8.818 1.00 52.75 613 LEU A O 1
ATOM 4563 N N . ILE A 1 614 ? -10.507 -7.398 7.472 1.00 51.06 614 ILE A N 1
ATOM 4564 C CA . ILE A 1 614 ? -11.134 -6.463 6.542 1.00 51.06 614 ILE A CA 1
ATOM 4565 C C . ILE A 1 614 ? -12.401 -5.950 7.221 1.00 51.06 614 ILE A C 1
ATOM 4567 O O . ILE A 1 614 ? -13.419 -6.636 7.253 1.00 51.06 614 ILE A O 1
ATOM 4571 N N . ASP A 1 615 ? -12.310 -4.752 7.783 1.00 44.78 615 ASP A N 1
ATOM 4572 C CA . ASP A 1 615 ? -13.454 -3.997 8.272 1.00 44.78 615 ASP A CA 1
ATOM 4573 C C . ASP A 1 615 ? -13.834 -2.952 7.202 1.00 44.78 615 ASP A C 1
ATOM 4575 O O . ASP A 1 615 ? -12.968 -2.171 6.788 1.00 44.78 615 ASP A O 1
ATOM 4579 N N . PRO A 1 616 ? -15.076 -2.957 6.685 1.00 40.03 616 PRO A N 1
ATOM 4580 C CA . PRO A 1 616 ? -15.526 -1.982 5.695 1.00 40.03 616 PRO A CA 1
ATOM 4581 C C . PRO A 1 616 ? -15.549 -0.533 6.211 1.00 40.03 616 PRO A C 1
ATOM 4583 O O . PRO A 1 616 ? -15.583 0.374 5.381 1.00 40.03 616 PRO A O 1
ATOM 4586 N N . GLU A 1 617 ? -15.491 -0.294 7.528 1.00 32.75 617 GLU A N 1
ATOM 4587 C CA . GLU A 1 617 ? -15.632 1.049 8.115 1.00 32.75 617 GLU A CA 1
ATOM 4588 C C . GLU A 1 617 ? -14.334 1.655 8.684 1.00 32.75 617 GLU A C 1
ATOM 4590 O O . GLU A 1 617 ? -14.297 2.854 8.966 1.00 32.75 617 GLU A O 1
ATOM 4595 N N . THR A 1 618 ? -13.233 0.899 8.807 1.00 37.38 618 THR A N 1
ATOM 4596 C CA . THR A 1 618 ? -11.987 1.405 9.420 1.00 37.38 618 THR A CA 1
ATOM 4597 C C . THR A 1 618 ? -10.787 1.438 8.463 1.00 37.38 618 THR A C 1
ATOM 4599 O O . THR A 1 618 ? -9.977 0.518 8.353 1.00 37.38 618 THR A O 1
ATOM 4602 N N . THR A 1 619 ? -10.582 2.591 7.819 1.00 36.41 619 THR A N 1
ATOM 4603 C CA . THR A 1 619 ? -9.381 2.914 7.021 1.00 36.41 619 THR A CA 1
ATOM 4604 C C . THR A 1 619 ? -8.207 3.343 7.918 1.00 36.41 619 THR A C 1
ATOM 4606 O O . THR A 1 619 ? -7.636 4.420 7.751 1.00 36.41 619 THR A O 1
ATOM 4609 N N . SER A 1 620 ? -7.828 2.546 8.924 1.00 33.22 620 SER A N 1
ATOM 4610 C CA . SER A 1 620 ? -6.718 2.923 9.813 1.00 33.22 620 SER A CA 1
ATOM 4611 C C . SER A 1 620 ? -5.358 2.661 9.143 1.00 33.22 620 SER A C 1
ATOM 4613 O O . SER A 1 620 ? -4.895 1.516 9.052 1.00 33.22 620 SER A O 1
ATOM 4615 N N . MET A 1 621 ? -4.697 3.721 8.676 1.00 36.03 621 MET A N 1
ATOM 4616 C CA . MET A 1 621 ? -3.306 3.697 8.217 1.00 36.03 621 MET A CA 1
ATOM 4617 C C . MET A 1 621 ? -2.367 3.628 9.430 1.00 36.03 621 MET A C 1
ATOM 4619 O O . MET A 1 621 ? -2.215 4.605 10.153 1.00 36.03 621 MET A O 1
ATOM 4623 N N . THR A 1 622 ? -1.715 2.487 9.655 1.00 36.75 622 THR A N 1
ATOM 4624 C CA . THR A 1 622 ? -0.550 2.417 10.554 1.00 36.75 622 THR A CA 1
ATOM 4625 C C . THR A 1 622 ? 0.634 1.853 9.785 1.00 36.75 622 THR A C 1
ATOM 4627 O O . THR A 1 622 ? 0.482 0.883 9.039 1.00 36.75 622 THR A O 1
ATOM 4630 N N . ALA A 1 623 ? 1.779 2.517 9.953 1.00 36.06 623 ALA A N 1
ATOM 4631 C CA . ALA A 1 623 ? 3.042 2.359 9.235 1.00 36.06 623 ALA A CA 1
ATOM 4632 C C . ALA A 1 623 ? 3.823 1.085 9.615 1.00 36.06 623 ALA A C 1
ATOM 4634 O O . ALA A 1 623 ? 5.039 1.118 9.787 1.00 36.06 623 ALA A O 1
ATOM 4635 N N . GLU A 1 624 ? 3.132 -0.042 9.777 1.00 47.66 624 GLU A N 1
ATOM 4636 C CA . GLU A 1 624 ? 3.790 -1.335 9.951 1.00 47.66 624 GLU A CA 1
ATOM 4637 C C . GLU A 1 624 ? 4.065 -1.927 8.568 1.00 47.66 624 GLU A C 1
ATOM 4639 O O . GLU A 1 624 ? 3.187 -2.479 7.905 1.00 47.66 624 GLU A O 1
ATOM 4644 N N . VAL A 1 625 ? 5.292 -1.710 8.104 1.00 53.47 625 VAL A N 1
ATOM 4645 C CA . VAL A 1 625 ? 5.765 -2.095 6.775 1.00 53.47 625 VAL A CA 1
ATOM 4646 C C . VAL A 1 625 ? 6.268 -3.544 6.857 1.00 53.47 625 VAL A C 1
ATOM 4648 O O . VAL A 1 625 ? 7.186 -3.833 7.621 1.00 53.47 625 VAL A O 1
ATOM 4651 N N . GLY A 1 626 ? 5.649 -4.463 6.105 1.00 58.62 626 GLY A N 1
ATOM 4652 C CA . GLY A 1 626 ? 6.136 -5.833 5.892 1.00 58.62 626 GLY A CA 1
ATOM 4653 C C . GLY A 1 626 ? 7.523 -5.897 5.236 1.00 58.62 626 GLY A C 1
ATOM 4654 O O . GLY A 1 626 ? 8.196 -4.886 5.039 1.00 58.62 626 GLY A O 1
ATOM 4655 N N . THR A 1 627 ? 7.980 -7.097 4.879 1.00 75.69 627 THR A N 1
ATOM 4656 C CA . THR A 1 627 ? 9.331 -7.280 4.317 1.00 75.69 627 THR A CA 1
ATOM 4657 C C . THR A 1 627 ? 9.447 -6.613 2.933 1.00 75.69 627 THR A C 1
ATOM 4659 O O . THR A 1 627 ? 8.798 -7.083 1.997 1.00 75.69 627 THR A O 1
ATOM 4662 N N . PRO A 1 628 ? 10.293 -5.574 2.747 1.00 79.62 628 PRO A N 1
ATOM 4663 C CA . PRO A 1 628 ? 10.301 -4.735 1.540 1.00 79.62 628 PRO A CA 1
ATOM 4664 C C . PRO A 1 628 ? 10.418 -5.509 0.224 1.00 79.62 628 PRO A C 1
ATOM 4666 O O . PRO A 1 628 ? 9.780 -5.158 -0.761 1.00 79.62 628 PRO A O 1
ATOM 4669 N N . SER A 1 629 ? 11.193 -6.598 0.213 1.00 87.75 629 SER A N 1
ATOM 4670 C CA . SER A 1 629 ? 11.418 -7.422 -0.979 1.00 87.75 629 SER A CA 1
ATOM 4671 C C . SER A 1 629 ? 10.203 -8.234 -1.437 1.00 87.75 629 SER A C 1
ATOM 4673 O O . SER A 1 629 ? 10.247 -8.787 -2.525 1.00 87.75 629 SER A O 1
ATOM 4675 N N . TYR A 1 630 ? 9.153 -8.352 -0.627 1.00 90.94 630 TYR A N 1
ATOM 4676 C CA . TYR A 1 630 ? 7.921 -9.078 -0.965 1.00 90.94 630 TYR A CA 1
ATOM 4677 C C . TYR A 1 630 ? 6.701 -8.150 -0.983 1.00 90.94 630 TYR A C 1
ATOM 4679 O O . TYR A 1 630 ? 5.586 -8.591 -1.257 1.00 90.94 630 TYR A O 1
ATOM 4687 N N . MET A 1 631 ? 6.899 -6.868 -0.677 1.00 87.75 631 MET A N 1
ATOM 4688 C CA . MET A 1 631 ? 5.830 -5.895 -0.535 1.00 87.75 631 MET A CA 1
ATOM 4689 C C . MET A 1 631 ? 5.366 -5.372 -1.895 1.00 87.75 631 MET A C 1
ATOM 4691 O O . MET A 1 631 ? 6.178 -5.015 -2.749 1.00 87.75 631 MET A O 1
ATOM 4695 N N . ALA A 1 632 ? 4.049 -5.279 -2.063 1.00 89.12 632 ALA A N 1
ATOM 4696 C CA . ALA A 1 632 ? 3.441 -4.681 -3.241 1.00 89.12 632 ALA A CA 1
ATOM 4697 C C . ALA A 1 632 ? 3.647 -3.150 -3.273 1.00 89.12 632 ALA A C 1
ATOM 4699 O O . ALA A 1 632 ? 3.605 -2.508 -2.219 1.00 89.12 632 ALA A O 1
ATOM 4700 N N . PRO A 1 633 ? 3.835 -2.532 -4.454 1.00 86.00 633 PRO A N 1
ATOM 4701 C CA . PRO A 1 633 ? 4.153 -1.104 -4.570 1.00 86.00 633 PRO A CA 1
ATOM 4702 C C . PRO A 1 633 ? 3.072 -0.189 -3.973 1.00 86.00 633 PRO A C 1
ATOM 4704 O O . PRO A 1 633 ? 3.375 0.857 -3.394 1.00 86.00 633 PRO A O 1
ATOM 4707 N N . GLU A 1 634 ? 1.806 -0.589 -4.058 1.00 83.25 634 GLU A N 1
ATOM 4708 C CA . GLU A 1 634 ? 0.686 0.167 -3.506 1.00 83.25 634 GLU A CA 1
ATOM 4709 C C . GLU A 1 634 ? 0.623 0.114 -1.976 1.00 83.25 634 GLU A C 1
ATOM 4711 O O . GLU A 1 634 ? 0.157 1.065 -1.357 1.00 83.25 634 GLU A O 1
ATOM 4716 N N . MET A 1 635 ? 1.174 -0.925 -1.339 1.00 71.69 635 MET A N 1
ATOM 4717 C CA . MET A 1 635 ? 1.254 -0.994 0.127 1.00 71.69 635 MET A CA 1
ATOM 4718 C C . MET A 1 635 ? 2.219 0.047 0.711 1.00 71.69 635 MET A C 1
ATOM 4720 O O . MET A 1 635 ? 2.105 0.387 1.887 1.00 71.69 635 MET A O 1
ATOM 4724 N N . ALA A 1 636 ? 3.127 0.589 -0.109 1.00 60.53 636 ALA A N 1
ATOM 4725 C CA . ALA A 1 636 ? 3.997 1.702 0.256 1.00 60.53 636 ALA A CA 1
ATOM 4726 C C . ALA A 1 636 ? 3.350 3.085 0.029 1.00 60.53 636 ALA A C 1
ATOM 4728 O O . ALA A 1 636 ? 3.870 4.079 0.533 1.00 60.53 636 ALA A O 1
ATOM 4729 N N . THR A 1 637 ? 2.249 3.174 -0.733 1.00 52.16 637 THR A N 1
ATOM 4730 C CA . THR A 1 637 ? 1.736 4.450 -1.269 1.00 52.16 637 THR A CA 1
ATOM 4731 C C . THR A 1 637 ? 0.248 4.731 -1.012 1.00 52.16 637 THR A C 1
ATOM 4733 O O . THR A 1 637 ? -0.099 5.906 -0.917 1.00 52.16 637 THR A O 1
ATOM 4736 N N . MET A 1 638 ? -0.640 3.736 -0.848 1.00 50.44 638 MET A N 1
ATOM 4737 C CA . MET A 1 638 ? -2.088 3.950 -0.636 1.00 50.44 638 MET A CA 1
ATOM 4738 C C . MET A 1 638 ? -2.766 2.839 0.197 1.00 50.44 638 MET A C 1
ATOM 4740 O O . MET A 1 638 ? -2.521 1.651 0.010 1.00 50.44 638 MET A O 1
ATOM 4744 N N . GLY A 1 639 ? -3.666 3.223 1.114 1.00 46.53 639 GLY A N 1
ATOM 4745 C CA . GLY A 1 639 ? -4.413 2.310 1.990 1.00 46.53 639 GLY A CA 1
ATOM 4746 C C . GLY A 1 639 ? -5.853 2.051 1.523 1.00 46.53 639 GLY A C 1
ATOM 4747 O O . GLY A 1 639 ? -6.634 2.985 1.392 1.00 46.53 639 GLY A O 1
ATOM 4748 N N . GLY A 1 640 ? -6.212 0.777 1.327 1.00 49.12 640 GLY A N 1
ATOM 4749 C CA . GLY A 1 640 ? -7.572 0.302 1.028 1.00 49.12 640 GLY A CA 1
ATOM 4750 C C . GLY A 1 640 ? -7.699 -1.218 1.221 1.00 49.12 640 GLY A C 1
ATOM 4751 O O . GLY A 1 640 ? -6.702 -1.942 1.152 1.00 49.12 640 GLY A O 1
ATOM 4752 N N . THR A 1 641 ? -8.903 -1.726 1.500 1.00 55.41 641 THR A N 1
ATOM 4753 C CA . THR A 1 641 ? -9.151 -3.139 1.868 1.00 55.41 641 THR A CA 1
ATOM 4754 C C . THR A 1 641 ? -9.042 -4.109 0.687 1.00 55.41 641 THR A C 1
ATOM 4756 O O . THR A 1 641 ? -8.301 -5.087 0.780 1.00 55.41 641 THR A O 1
ATOM 4759 N N . GLN A 1 642 ? -9.682 -3.817 -0.455 1.00 57.28 642 GLN A N 1
ATOM 4760 C CA . GLN A 1 642 ? -9.520 -4.619 -1.683 1.00 57.28 642 GLN A CA 1
ATOM 4761 C C . GLN A 1 642 ? -8.073 -4.577 -2.192 1.00 57.28 642 GLN A C 1
ATOM 4763 O O . GLN A 1 642 ? -7.493 -5.613 -2.517 1.00 57.28 642 GLN A O 1
ATOM 4768 N N . THR A 1 643 ? -7.454 -3.397 -2.138 1.00 60.75 643 THR A N 1
ATOM 4769 C CA . THR A 1 643 ? -6.037 -3.170 -2.445 1.00 60.75 643 THR A CA 1
ATOM 4770 C C . THR A 1 643 ? -5.113 -4.041 -1.584 1.00 60.75 643 THR A C 1
ATOM 4772 O O . THR A 1 643 ? -4.113 -4.552 -2.072 1.00 60.75 643 THR A O 1
ATOM 4775 N N . SER A 1 644 ? -5.483 -4.298 -0.323 1.00 74.00 644 SER A N 1
ATOM 4776 C CA . SER A 1 644 ? -4.682 -5.110 0.602 1.00 74.00 644 SER A CA 1
ATOM 4777 C C . SER A 1 644 ? -4.679 -6.606 0.241 1.00 74.00 644 SER A C 1
ATOM 4779 O O . SER A 1 644 ? -3.621 -7.226 0.281 1.00 74.00 644 SER A O 1
ATOM 4781 N N . THR A 1 645 ? -5.818 -7.191 -0.159 1.00 87.69 645 THR A N 1
ATOM 4782 C CA . THR A 1 645 ? -5.862 -8.608 -0.603 1.00 87.69 645 THR A CA 1
ATOM 4783 C C . THR A 1 645 ? -5.026 -8.837 -1.862 1.00 87.69 645 THR A C 1
ATOM 4785 O O . THR A 1 645 ? -4.304 -9.824 -1.972 1.00 87.69 645 THR A O 1
ATOM 4788 N N . LYS A 1 646 ? -5.046 -7.882 -2.795 1.00 93.31 646 LYS A N 1
ATOM 4789 C CA . LYS A 1 646 ? -4.207 -7.912 -3.997 1.00 93.31 646 LYS A CA 1
ATOM 4790 C C . LYS A 1 646 ? -2.723 -7.700 -3.679 1.00 93.31 646 LYS A C 1
ATOM 4792 O O . LYS A 1 646 ? -1.876 -8.174 -4.436 1.00 93.31 646 LYS A O 1
ATOM 4797 N N . GLY A 1 647 ? -2.406 -7.060 -2.553 1.00 91.81 647 GLY A N 1
ATOM 4798 C CA . GLY A 1 647 ? -1.055 -7.002 -1.997 1.00 91.81 647 GLY A CA 1
ATOM 4799 C C . GLY A 1 647 ? -0.509 -8.385 -1.623 1.00 91.81 647 GLY A C 1
ATOM 4800 O O . GLY A 1 647 ? 0.606 -8.720 -2.009 1.00 91.81 647 GLY A O 1
ATOM 4801 N N . ASP A 1 648 ? -1.314 -9.238 -0.978 1.00 93.75 648 ASP A N 1
ATOM 4802 C CA . ASP A 1 648 ? -0.915 -10.626 -0.677 1.00 93.75 648 ASP A CA 1
ATOM 4803 C C . ASP A 1 648 ? -0.678 -11.456 -1.951 1.00 93.75 648 ASP A C 1
ATOM 4805 O O . ASP A 1 648 ? 0.226 -12.292 -1.990 1.00 93.75 648 ASP A O 1
ATOM 4809 N N . VAL A 1 649 ? -1.464 -11.217 -3.010 1.00 97.31 649 VAL A N 1
ATOM 4810 C CA . VAL A 1 649 ? -1.269 -11.867 -4.320 1.00 97.31 649 VAL A CA 1
ATOM 4811 C C . VAL A 1 649 ? 0.065 -11.455 -4.945 1.00 97.31 649 VAL A C 1
ATOM 4813 O O . VAL A 1 649 ? 0.786 -12.298 -5.477 1.00 97.31 649 VAL A O 1
ATOM 4816 N N . TYR A 1 650 ? 0.443 -10.182 -4.829 1.00 96.25 650 TYR A N 1
ATOM 4817 C CA . TYR A 1 650 ? 1.762 -9.719 -5.259 1.00 96.25 650 TYR A CA 1
ATOM 4818 C C . TYR A 1 650 ? 2.878 -10.424 -4.485 1.00 96.25 650 TYR A C 1
ATOM 4820 O O . TYR A 1 650 ? 3.815 -10.951 -5.090 1.00 96.25 650 TYR A O 1
ATOM 4828 N N . SER A 1 651 ? 2.761 -10.493 -3.155 1.00 95.62 651 SER A N 1
ATOM 4829 C CA . SER A 1 651 ? 3.723 -11.206 -2.311 1.00 95.62 651 SER A CA 1
ATOM 4830 C C . SER A 1 651 ? 3.834 -12.684 -2.691 1.00 95.62 651 SER A C 1
ATOM 4832 O O . SER A 1 651 ? 4.937 -13.230 -2.709 1.00 95.62 651 SER A O 1
ATOM 4834 N N . PHE A 1 652 ? 2.721 -13.317 -3.073 1.00 97.94 652 PHE A N 1
ATOM 4835 C CA . PHE A 1 652 ? 2.702 -14.677 -3.606 1.00 97.94 652 PHE A CA 1
ATOM 4836 C C . PHE A 1 652 ? 3.449 -14.800 -4.946 1.00 97.94 652 PHE A C 1
ATOM 4838 O O . PHE A 1 652 ? 4.246 -15.720 -5.105 1.00 97.94 652 PHE A O 1
ATOM 4845 N N . GLY A 1 653 ? 3.291 -13.857 -5.880 1.00 97.38 653 GLY A N 1
ATOM 4846 C CA . GLY A 1 653 ? 4.056 -13.844 -7.137 1.00 97.38 653 GLY A CA 1
ATOM 4847 C C . GLY A 1 653 ? 5.572 -13.774 -6.913 1.00 97.38 653 GLY A C 1
ATOM 4848 O O . GLY A 1 653 ? 6.339 -14.523 -7.518 1.00 97.38 653 GLY A O 1
ATOM 4849 N N . ILE A 1 654 ? 6.012 -12.937 -5.969 1.00 96.62 654 ILE A N 1
ATOM 4850 C CA . ILE A 1 654 ? 7.425 -12.855 -5.571 1.00 96.62 654 ILE A CA 1
ATOM 4851 C C . ILE A 1 654 ? 7.883 -14.137 -4.849 1.00 96.62 654 ILE A C 1
ATOM 4853 O O . ILE A 1 654 ? 9.017 -14.583 -5.024 1.00 96.62 654 ILE A O 1
ATOM 4857 N N . LEU A 1 655 ? 7.013 -14.760 -4.050 1.00 96.50 655 LEU A N 1
ATOM 4858 C CA . LEU A 1 655 ? 7.286 -16.042 -3.399 1.00 96.50 655 LEU A CA 1
ATOM 4859 C C . LEU A 1 655 ? 7.513 -17.164 -4.422 1.00 96.50 655 LEU A C 1
ATOM 4861 O O . LEU A 1 655 ? 8.481 -17.911 -4.277 1.00 96.50 655 LEU A O 1
ATOM 4865 N N . LEU A 1 656 ? 6.687 -17.245 -5.471 1.00 96.12 656 LEU A N 1
ATOM 4866 C CA . LEU A 1 656 ? 6.869 -18.191 -6.578 1.00 96.12 656 LEU A CA 1
ATOM 4867 C C . LEU A 1 656 ? 8.237 -18.018 -7.243 1.00 96.12 656 LEU A C 1
ATOM 4869 O O . LEU A 1 656 ? 8.939 -19.007 -7.465 1.00 96.12 656 LEU A O 1
ATOM 4873 N N . TYR A 1 657 ? 8.654 -16.771 -7.487 1.00 95.06 657 TYR A N 1
ATOM 4874 C CA . TYR A 1 657 ? 9.996 -16.475 -7.984 1.00 95.06 657 TYR A CA 1
ATOM 4875 C C . TYR A 1 657 ? 11.081 -17.030 -7.050 1.00 95.06 657 TYR A C 1
ATOM 4877 O O . TYR A 1 657 ? 11.996 -17.715 -7.512 1.00 95.06 657 TYR A O 1
ATOM 4885 N N . SER A 1 658 ? 10.997 -16.768 -5.741 1.00 93.25 658 SER A N 1
ATOM 4886 C CA . SER A 1 658 ? 12.004 -17.233 -4.774 1.00 93.25 658 SER A CA 1
ATOM 4887 C C . SER A 1 658 ? 12.068 -18.757 -4.700 1.00 93.25 658 SER A C 1
ATOM 4889 O O . SER A 1 658 ? 13.151 -19.330 -4.583 1.00 93.25 658 SER A O 1
ATOM 4891 N N . MET A 1 659 ? 10.913 -19.423 -4.789 1.00 93.12 659 MET A N 1
ATOM 4892 C CA . MET A 1 659 ? 10.828 -20.881 -4.816 1.00 93.12 659 MET A CA 1
ATOM 4893 C C . MET A 1 659 ? 11.472 -21.461 -6.075 1.00 93.12 659 MET A C 1
ATOM 4895 O O . MET A 1 659 ? 12.269 -22.390 -5.965 1.00 93.12 659 MET A O 1
ATOM 4899 N N . TRP A 1 660 ? 11.150 -20.911 -7.249 1.00 91.69 660 TRP A N 1
ATOM 4900 C CA . TRP A 1 660 ? 11.638 -21.423 -8.529 1.00 91.69 660 TRP A CA 1
ATOM 4901 C C . TRP A 1 660 ? 13.128 -21.145 -8.734 1.00 91.69 660 TRP A C 1
ATOM 4903 O O . TRP A 1 660 ? 13.908 -22.048 -9.022 1.00 91.69 660 TRP A O 1
ATOM 4913 N N . SER A 1 661 ? 13.542 -19.893 -8.528 1.00 88.12 661 SER A N 1
ATOM 4914 C CA . SER A 1 661 ? 14.932 -19.459 -8.706 1.00 88.12 661 SER A CA 1
ATOM 4915 C C . SER A 1 661 ? 15.868 -19.932 -7.594 1.00 88.12 661 SER A C 1
ATOM 4917 O O . SER A 1 661 ? 17.085 -19.839 -7.748 1.00 88.12 661 SER A O 1
ATOM 4919 N N . ARG A 1 662 ? 15.317 -20.397 -6.461 1.00 87.31 662 ARG A N 1
ATOM 4920 C CA . ARG A 1 662 ? 16.069 -20.769 -5.251 1.00 87.31 662 ARG A CA 1
ATOM 4921 C C . ARG A 1 662 ? 16.977 -19.623 -4.779 1.00 87.31 662 ARG A C 1
ATOM 4923 O O . ARG A 1 662 ? 18.086 -19.844 -4.298 1.00 87.31 662 ARG A O 1
ATOM 4930 N N . SER A 1 663 ? 16.510 -18.384 -4.950 1.00 84.69 663 SER A N 1
ATOM 4931 C CA . SER A 1 663 ? 17.285 -17.163 -4.726 1.00 84.69 663 SER A CA 1
ATOM 4932 C C . SER A 1 663 ? 16.437 -16.050 -4.105 1.00 84.69 663 SER A C 1
ATOM 4934 O O . SER A 1 663 ? 15.208 -16.114 -4.085 1.00 84.69 663 SER A O 1
ATOM 4936 N N . LYS A 1 664 ? 17.091 -15.008 -3.578 1.00 85.44 664 LYS A N 1
ATOM 4937 C CA . LYS A 1 664 ? 16.391 -13.811 -3.089 1.00 85.44 664 LYS A CA 1
ATOM 4938 C C . LYS A 1 664 ? 15.865 -12.980 -4.280 1.00 85.44 664 LYS A C 1
ATOM 4940 O O . LYS A 1 664 ? 16.626 -12.785 -5.226 1.00 85.44 664 LYS A O 1
ATOM 4945 N N . PRO A 1 665 ? 14.646 -12.400 -4.210 1.00 86.31 665 PRO A N 1
ATOM 4946 C CA . PRO A 1 665 ? 13.979 -11.688 -5.315 1.00 86.31 665 PRO A CA 1
ATOM 4947 C C . PRO A 1 665 ? 14.826 -10.668 -6.081 1.00 86.31 665 PRO A C 1
ATOM 4949 O O . PRO A 1 665 ? 14.789 -10.614 -7.303 1.00 86.31 665 PRO A O 1
ATOM 4952 N N . TYR A 1 666 ? 15.613 -9.867 -5.367 1.00 87.00 666 TYR A N 1
ATOM 4953 C CA . TYR A 1 666 ? 16.391 -8.768 -5.949 1.00 87.00 666 TYR A CA 1
ATOM 4954 C C . TYR A 1 666 ? 17.905 -8.953 -5.764 1.00 87.00 666 TYR A C 1
ATOM 4956 O O . TYR A 1 666 ? 18.668 -8.007 -5.928 1.00 87.00 666 TYR A O 1
ATOM 4964 N N . GLY A 1 667 ? 18.350 -10.167 -5.409 1.00 73.00 667 GLY A N 1
ATOM 4965 C CA . GLY A 1 667 ? 19.756 -10.474 -5.127 1.00 73.00 667 GLY A CA 1
ATOM 4966 C C . GLY A 1 667 ? 20.398 -9.567 -4.066 1.00 73.00 667 GLY A C 1
ATOM 4967 O O . GLY A 1 667 ? 19.713 -8.908 -3.282 1.00 73.00 667 GLY A O 1
ATOM 4968 N N . ASP A 1 668 ? 21.730 -9.513 -4.067 1.00 66.50 668 ASP A N 1
ATOM 4969 C CA . ASP A 1 668 ? 22.525 -8.623 -3.212 1.00 66.50 668 ASP A CA 1
ATOM 4970 C C . ASP A 1 668 ? 22.866 -7.318 -3.955 1.00 66.50 668 ASP A C 1
ATOM 4972 O O . ASP A 1 668 ? 24.023 -6.932 -4.095 1.00 66.50 668 ASP A O 1
ATOM 4976 N N . GLN A 1 669 ? 21.848 -6.607 -4.452 1.00 67.44 669 GLN A N 1
ATOM 4977 C CA . GLN A 1 669 ? 22.019 -5.331 -5.173 1.00 67.44 669 GLN A CA 1
ATOM 4978 C C . GLN A 1 669 ? 22.504 -4.165 -4.282 1.00 67.44 669 GLN A C 1
ATOM 4980 O O . GLN A 1 669 ? 22.576 -3.026 -4.738 1.00 67.44 669 GLN A O 1
ATOM 4985 N N . GLY A 1 670 ? 22.803 -4.415 -3.002 1.00 66.81 670 GLY A N 1
ATOM 4986 C CA . GLY A 1 670 ? 23.280 -3.405 -2.050 1.00 66.81 670 GLY A CA 1
ATOM 4987 C C . GLY A 1 670 ? 22.267 -2.300 -1.725 1.00 66.81 670 GLY A C 1
ATOM 4988 O O . GLY A 1 670 ? 22.609 -1.350 -1.023 1.00 66.81 670 GLY A O 1
ATOM 4989 N N . MET A 1 671 ? 21.029 -2.409 -2.218 1.00 78.62 671 MET A N 1
ATOM 4990 C CA . MET A 1 671 ? 19.968 -1.446 -1.947 1.00 78.62 671 MET A CA 1
ATOM 4991 C C . MET A 1 671 ? 19.469 -1.582 -0.515 1.00 78.62 671 MET A C 1
ATOM 4993 O O . MET A 1 671 ? 19.166 -2.677 -0.038 1.00 78.62 671 MET A O 1
ATOM 4997 N N . ASN A 1 672 ? 19.320 -0.448 0.163 1.00 80.31 672 ASN A N 1
ATOM 4998 C CA . ASN A 1 672 ? 18.599 -0.424 1.428 1.00 80.31 672 ASN A CA 1
ATOM 4999 C C . ASN A 1 672 ? 17.077 -0.603 1.189 1.00 80.31 672 ASN A C 1
ATOM 5001 O O . ASN A 1 672 ? 16.594 -0.371 0.076 1.00 80.31 672 ASN A O 1
ATOM 5005 N N . PRO A 1 673 ? 16.297 -0.976 2.222 1.00 78.19 673 PRO A N 1
ATOM 5006 C CA . PRO A 1 673 ? 14.843 -1.140 2.135 1.00 78.19 673 PRO A CA 1
ATOM 5007 C C . PRO A 1 673 ? 14.084 -0.032 1.395 1.00 78.19 673 PRO A C 1
ATOM 5009 O O . PRO A 1 673 ? 13.203 -0.320 0.589 1.00 78.19 673 PRO A O 1
ATOM 5012 N N . PHE A 1 674 ? 14.427 1.234 1.642 1.00 77.88 674 PHE A N 1
ATOM 5013 C CA . PHE A 1 674 ? 13.738 2.382 1.051 1.00 77.88 674 PHE A CA 1
ATOM 5014 C C . PHE A 1 674 ? 14.048 2.541 -0.443 1.00 77.88 674 PHE A C 1
ATOM 5016 O O . PHE A 1 674 ? 13.150 2.796 -1.249 1.00 77.88 674 PHE A O 1
ATOM 5023 N N . GLN A 1 675 ? 15.312 2.341 -0.824 1.00 83.75 675 GLN A N 1
ATOM 5024 C CA . GLN A 1 675 ? 15.742 2.331 -2.224 1.00 83.75 675 GLN A CA 1
ATOM 5025 C C . GLN A 1 675 ? 15.051 1.215 -3.002 1.00 83.75 675 GLN A C 1
ATOM 5027 O O . GLN A 1 675 ? 14.554 1.460 -4.099 1.00 83.75 675 GLN A O 1
ATOM 5032 N N . LEU A 1 676 ? 14.957 0.023 -2.406 1.00 84.56 676 LEU A N 1
ATOM 5033 C CA . LEU A 1 676 ? 14.271 -1.104 -3.023 1.00 84.56 676 LEU A CA 1
ATOM 5034 C C . LEU A 1 676 ? 12.782 -0.808 -3.237 1.00 84.56 676 LEU A C 1
ATOM 5036 O O . LEU A 1 676 ? 12.293 -0.976 -4.349 1.00 84.56 676 LEU A O 1
ATOM 5040 N N . MET A 1 677 ? 12.076 -0.304 -2.219 1.00 82.19 677 MET A N 1
ATOM 5041 C CA . MET A 1 677 ? 10.663 0.077 -2.361 1.00 82.19 677 MET A CA 1
ATOM 5042 C C . MET A 1 677 ? 10.465 1.123 -3.463 1.00 82.19 677 MET A C 1
ATOM 5044 O O . MET A 1 677 ? 9.580 0.974 -4.301 1.00 82.19 677 MET A O 1
ATOM 5048 N N . THR A 1 678 ? 11.329 2.141 -3.519 1.00 83.00 678 THR A N 1
ATOM 5049 C CA . THR A 1 678 ? 11.281 3.173 -4.568 1.00 83.00 678 THR A CA 1
ATOM 5050 C C . THR A 1 678 ? 11.483 2.568 -5.958 1.00 83.00 678 THR A C 1
ATOM 5052 O O . THR A 1 678 ? 10.753 2.894 -6.892 1.00 83.00 678 THR A O 1
ATOM 5055 N N . ALA A 1 679 ? 12.446 1.659 -6.112 1.00 87.75 679 ALA A N 1
ATOM 5056 C CA . ALA A 1 679 ? 12.695 0.986 -7.380 1.00 87.75 679 ALA A CA 1
ATOM 5057 C C . ALA A 1 679 ? 11.509 0.102 -7.802 1.00 87.75 679 ALA A C 1
ATOM 5059 O O . ALA A 1 679 ? 11.115 0.131 -8.965 1.00 87.75 679 ALA A O 1
ATOM 5060 N N . VAL A 1 680 ? 10.899 -0.634 -6.866 1.00 88.38 680 VAL A N 1
ATOM 5061 C CA . VAL A 1 680 ? 9.718 -1.482 -7.113 1.00 88.38 680 VAL A CA 1
ATOM 5062 C C . VAL A 1 680 ? 8.499 -0.657 -7.530 1.00 88.38 680 VAL A C 1
ATOM 5064 O O . VAL A 1 680 ? 7.798 -1.047 -8.469 1.00 88.38 680 VAL A O 1
ATOM 5067 N N . VAL A 1 681 ? 8.278 0.502 -6.896 1.00 85.50 681 VAL A N 1
ATOM 5068 C CA . VAL A 1 681 ? 7.247 1.480 -7.297 1.00 85.50 681 VAL A CA 1
ATOM 5069 C C . VAL A 1 681 ? 7.502 1.999 -8.715 1.00 85.50 681 VAL A C 1
ATOM 5071 O O . VAL A 1 681 ? 6.564 2.127 -9.493 1.00 85.50 681 VAL A O 1
ATOM 5074 N N . ASN A 1 682 ? 8.768 2.194 -9.092 1.00 87.81 682 ASN A N 1
ATOM 5075 C CA . ASN A 1 682 ? 9.176 2.589 -10.444 1.00 87.81 682 ASN A CA 1
ATOM 5076 C C . ASN A 1 682 ? 9.241 1.422 -11.452 1.00 87.81 682 ASN A C 1
ATOM 5078 O O . ASN A 1 682 ? 9.770 1.590 -12.549 1.00 87.81 682 ASN A O 1
ATOM 5082 N N . GLY A 1 683 ? 8.718 0.243 -11.103 1.00 89.38 683 GLY A N 1
ATOM 5083 C CA . GLY A 1 683 ? 8.592 -0.891 -12.021 1.00 89.38 683 GLY A CA 1
ATOM 5084 C C . GLY A 1 683 ? 9.697 -1.945 -11.935 1.00 89.38 683 GLY A C 1
ATOM 5085 O O . GLY A 1 683 ? 9.687 -2.879 -12.732 1.00 89.38 683 GLY A O 1
ATOM 5086 N N . LEU A 1 684 ? 10.623 -1.868 -10.970 1.00 91.88 684 LEU A N 1
ATOM 5087 C CA . LEU A 1 684 ? 11.600 -2.940 -10.753 1.00 91.88 684 LEU A CA 1
ATOM 5088 C C . LEU A 1 684 ? 10.886 -4.252 -10.396 1.00 91.88 684 LEU A C 1
ATOM 5090 O O . LEU A 1 684 ? 10.058 -4.300 -9.479 1.00 91.88 684 LEU A O 1
ATOM 5094 N N . ARG A 1 685 ? 11.249 -5.334 -11.084 1.00 93.50 685 ARG A N 1
ATOM 5095 C CA . ARG A 1 685 ? 10.797 -6.704 -10.808 1.00 93.50 685 ARG A CA 1
ATOM 5096 C C . ARG A 1 685 ? 11.989 -7.675 -10.832 1.00 93.50 685 ARG A C 1
ATOM 5098 O O . ARG A 1 685 ? 12.994 -7.360 -11.473 1.00 93.50 685 ARG A O 1
ATOM 5105 N N . PRO A 1 686 ? 11.911 -8.816 -10.122 1.00 91.06 686 PRO A N 1
ATOM 5106 C CA . PRO A 1 686 ? 12.904 -9.887 -10.214 1.00 91.06 686 PRO A CA 1
ATOM 5107 C C . PRO A 1 686 ? 13.110 -10.381 -11.651 1.00 91.06 686 PRO A C 1
ATOM 5109 O O . PRO A 1 686 ? 12.155 -10.482 -12.420 1.00 91.06 686 PRO A O 1
ATOM 5112 N N . VAL A 1 687 ? 14.351 -10.720 -12.009 1.00 89.81 687 VAL A N 1
ATOM 5113 C CA . VAL A 1 687 ? 14.680 -11.267 -13.336 1.00 89.81 687 VAL A CA 1
ATOM 5114 C C . VAL A 1 687 ? 14.401 -12.766 -13.339 1.00 89.81 687 VAL A C 1
ATOM 5116 O O . VAL A 1 687 ? 15.162 -13.531 -12.752 1.00 89.81 687 VAL A O 1
ATOM 5119 N N . ILE A 1 688 ? 13.317 -13.185 -13.994 1.00 88.69 688 ILE A N 1
ATOM 5120 C CA . ILE A 1 688 ? 12.924 -14.598 -14.075 1.00 88.69 688 ILE A CA 1
ATOM 5121 C C . ILE A 1 688 ? 14.009 -15.402 -14.825 1.00 88.69 688 ILE A C 1
ATOM 5123 O O . ILE A 1 688 ? 14.438 -14.987 -15.904 1.00 88.69 688 ILE A O 1
ATOM 5127 N N . PRO A 1 689 ? 14.480 -16.540 -14.276 1.00 85.12 689 PRO A N 1
ATOM 5128 C CA . PRO A 1 689 ? 15.448 -17.402 -14.951 1.00 85.12 689 PRO A CA 1
ATOM 5129 C C . PRO A 1 689 ? 14.939 -17.937 -16.299 1.00 85.12 689 PRO A C 1
ATOM 5131 O O . PRO A 1 689 ? 13.775 -18.307 -16.419 1.00 85.12 689 PRO A O 1
ATOM 5134 N N . ILE A 1 690 ? 15.834 -18.067 -17.288 1.00 81.62 690 ILE A N 1
ATOM 5135 C CA . ILE A 1 690 ? 15.513 -18.528 -18.661 1.00 81.62 690 ILE A CA 1
ATOM 5136 C C . ILE A 1 690 ? 14.886 -19.935 -18.683 1.00 81.62 690 ILE A C 1
ATOM 5138 O O . ILE A 1 690 ? 14.156 -20.281 -19.604 1.00 81.62 690 ILE A O 1
ATOM 5142 N N . ASN A 1 691 ? 15.161 -20.758 -17.671 1.00 82.25 691 ASN A N 1
ATOM 5143 C CA . ASN A 1 691 ? 14.615 -22.108 -17.543 1.00 82.25 691 ASN A CA 1
ATOM 5144 C C . ASN A 1 691 ? 13.245 -22.159 -16.838 1.00 82.25 691 ASN A C 1
ATOM 5146 O O . ASN A 1 691 ? 12.808 -23.240 -16.453 1.00 82.25 691 ASN A O 1
ATOM 5150 N N . CYS A 1 692 ? 12.584 -21.021 -16.616 1.00 88.00 692 CYS A N 1
ATOM 5151 C CA . CYS A 1 692 ? 11.230 -20.985 -16.073 1.00 88.00 692 CYS A CA 1
ATOM 5152 C C . CYS A 1 692 ? 10.203 -21.436 -17.131 1.00 88.00 692 CYS A C 1
ATOM 5154 O O . CYS A 1 692 ? 10.198 -20.887 -18.234 1.00 88.00 692 CYS A O 1
ATOM 5156 N N . PRO A 1 693 ? 9.320 -22.405 -16.824 1.00 90.75 693 PRO A N 1
ATOM 5157 C CA . PRO A 1 693 ? 8.220 -22.783 -17.696 1.00 90.75 693 PRO A CA 1
ATOM 5158 C C . PRO A 1 693 ? 7.333 -21.575 -18.028 1.00 90.75 693 PRO A C 1
ATOM 5160 O O . PRO A 1 693 ? 6.959 -20.832 -17.113 1.00 90.75 693 PRO A O 1
ATOM 5163 N N . PRO A 1 694 ? 6.915 -21.392 -19.294 1.00 90.81 694 PRO A N 1
ATOM 5164 C CA . PRO A 1 694 ? 6.110 -20.237 -19.689 1.00 90.81 694 PRO A CA 1
ATOM 5165 C C . PRO A 1 694 ? 4.782 -20.115 -18.929 1.00 90.81 694 PRO A C 1
ATOM 5167 O O . PRO A 1 694 ? 4.286 -19.010 -18.720 1.00 90.81 694 PRO A O 1
ATOM 5170 N N . GLY A 1 695 ? 4.177 -21.239 -18.525 1.00 92.44 695 GLY A N 1
ATOM 5171 C CA . GLY A 1 695 ? 2.958 -21.242 -17.711 1.00 92.44 695 GLY A CA 1
ATOM 5172 C C . GLY A 1 695 ? 3.181 -20.599 -16.343 1.00 92.44 695 GLY A C 1
ATOM 5173 O O . GLY A 1 695 ? 2.458 -19.677 -15.959 1.00 92.44 695 GLY A O 1
ATOM 5174 N N . LEU A 1 696 ? 4.231 -21.036 -15.649 1.00 94.25 696 LEU A N 1
ATOM 5175 C CA . LEU A 1 696 ? 4.631 -20.487 -14.362 1.00 94.25 696 LEU A CA 1
ATOM 5176 C C . LEU A 1 696 ? 5.082 -19.023 -14.473 1.00 94.25 696 LEU A C 1
ATOM 5178 O O . LEU A 1 696 ? 4.676 -18.208 -13.648 1.00 94.25 696 LEU A O 1
ATOM 5182 N N . GLU A 1 697 ? 5.858 -18.668 -15.500 1.00 94.38 697 GLU A N 1
ATOM 5183 C CA . GLU A 1 697 ? 6.264 -17.283 -15.772 1.00 94.38 697 GLU A CA 1
ATOM 5184 C C . GLU A 1 697 ? 5.048 -16.357 -15.898 1.00 94.38 697 GLU A C 1
ATOM 5186 O O . GLU A 1 697 ? 4.979 -15.330 -15.218 1.00 94.38 697 GLU A O 1
ATOM 5191 N N . ARG A 1 698 ? 4.044 -16.744 -16.699 1.00 95.00 698 ARG A N 1
ATOM 5192 C CA . ARG A 1 698 ? 2.802 -15.971 -16.848 1.00 95.00 698 ARG A CA 1
ATOM 5193 C C . ARG A 1 698 ? 2.057 -15.816 -15.527 1.00 95.00 698 ARG A C 1
ATOM 5195 O O . ARG A 1 698 ? 1.585 -14.718 -15.239 1.00 95.00 698 ARG A O 1
ATOM 5202 N N . LEU A 1 699 ? 1.970 -16.873 -14.717 1.00 96.00 699 LEU A N 1
ATOM 5203 C CA . LEU A 1 699 ? 1.325 -16.802 -13.404 1.00 96.00 699 LEU A CA 1
ATOM 5204 C C . LEU A 1 699 ? 2.074 -15.846 -12.463 1.00 96.00 699 LEU A C 1
ATOM 5206 O O . LEU A 1 699 ? 1.439 -15.002 -11.827 1.00 96.00 699 LEU A O 1
ATOM 5210 N N . MET A 1 700 ? 3.409 -15.936 -12.395 1.00 96.44 700 MET A N 1
ATOM 5211 C CA . MET A 1 700 ? 4.233 -15.013 -11.603 1.00 96.44 700 MET A CA 1
ATOM 5212 C C . MET A 1 700 ? 3.999 -13.567 -12.043 1.00 96.44 700 MET A C 1
ATOM 5214 O O . MET A 1 700 ? 3.746 -12.700 -11.203 1.00 96.44 700 MET A O 1
ATOM 5218 N N . MET A 1 701 ? 4.018 -13.325 -13.359 1.00 96.19 701 MET A N 1
ATOM 5219 C CA . MET A 1 701 ? 3.830 -11.994 -13.924 1.00 96.19 701 MET A CA 1
ATOM 5220 C C . MET A 1 701 ? 2.441 -11.417 -13.671 1.00 96.19 701 MET A C 1
ATOM 5222 O O . MET A 1 701 ? 2.328 -10.255 -13.282 1.00 96.19 701 MET A O 1
ATOM 5226 N N . ALA A 1 702 ? 1.397 -12.233 -13.805 1.00 97.00 702 ALA A N 1
ATOM 5227 C CA . ALA A 1 702 ? 0.034 -11.834 -13.478 1.00 97.00 702 ALA A CA 1
ATOM 5228 C C . ALA A 1 702 ? -0.119 -11.500 -11.985 1.00 97.00 702 ALA A C 1
ATOM 5230 O O . ALA A 1 702 ? -0.825 -10.560 -11.624 1.00 97.00 702 ALA A O 1
ATOM 5231 N N . CYS A 1 703 ? 0.558 -12.236 -11.098 1.00 97.50 703 CYS A N 1
ATOM 5232 C CA . CYS A 1 703 ? 0.480 -12.000 -9.658 1.00 97.50 703 CYS A CA 1
ATOM 5233 C C . CYS A 1 703 ? 1.157 -10.691 -9.227 1.00 97.50 703 CYS A C 1
ATOM 5235 O O . CYS A 1 703 ? 0.648 -10.029 -8.327 1.00 97.50 703 CYS A O 1
ATOM 5237 N N . TRP A 1 704 ? 2.267 -10.285 -9.855 1.00 95.75 704 TRP A N 1
ATOM 5238 C CA . TRP A 1 704 ? 3.014 -9.073 -9.476 1.00 95.75 704 TRP A CA 1
ATOM 5239 C C . TRP A 1 704 ? 2.769 -7.852 -10.381 1.00 95.75 704 TRP A C 1
ATOM 5241 O O . TRP A 1 704 ? 3.601 -6.931 -10.442 1.00 95.75 704 TRP A O 1
ATOM 5251 N N . ASP A 1 705 ? 1.644 -7.853 -11.102 1.00 95.44 705 ASP A N 1
ATOM 5252 C CA . ASP A 1 705 ? 1.237 -6.760 -11.986 1.00 95.44 705 ASP A CA 1
ATOM 5253 C C . ASP A 1 705 ? 1.236 -5.414 -11.238 1.00 95.44 705 ASP A C 1
ATOM 5255 O O . ASP A 1 705 ? 0.939 -5.334 -10.035 1.00 95.44 705 ASP A O 1
ATOM 5259 N N . ALA A 1 706 ? 1.616 -4.341 -11.934 1.00 90.06 706 ALA A N 1
ATOM 5260 C CA . ALA A 1 706 ? 1.650 -3.001 -11.356 1.00 90.06 706 ALA A CA 1
ATOM 5261 C C . ALA A 1 706 ? 0.260 -2.545 -10.883 1.00 90.06 706 ALA A C 1
ATOM 5263 O O . ALA A 1 706 ? 0.159 -1.886 -9.849 1.00 90.06 706 ALA A O 1
ATOM 5264 N N . SER A 1 707 ? -0.800 -2.940 -11.590 1.00 90.62 707 SER A N 1
ATOM 5265 C CA . SER A 1 707 ? -2.187 -2.688 -11.220 1.00 90.62 707 SER A CA 1
ATOM 5266 C C . SER A 1 707 ? -2.711 -3.773 -10.267 1.00 90.62 707 SER A C 1
ATOM 5268 O O . SER A 1 707 ? -2.823 -4.936 -10.660 1.00 90.62 707 SER A O 1
ATOM 5270 N N . PRO A 1 708 ? -3.127 -3.431 -9.031 1.00 92.00 708 PRO A N 1
ATOM 5271 C CA . PRO A 1 708 ? -3.683 -4.410 -8.095 1.00 92.00 708 PRO A CA 1
ATOM 5272 C C . PRO A 1 708 ? -4.934 -5.120 -8.625 1.00 92.00 708 PRO A C 1
ATOM 5274 O O . PRO A 1 708 ? -5.153 -6.289 -8.321 1.00 92.00 708 PRO A O 1
ATOM 5277 N N . THR A 1 709 ? -5.754 -4.441 -9.430 1.00 90.81 709 THR A N 1
ATOM 5278 C CA . THR A 1 709 ? -7.001 -5.003 -9.974 1.00 90.81 709 THR A CA 1
ATOM 5279 C C . THR A 1 709 ? -6.770 -6.005 -11.101 1.00 90.81 709 THR A C 1
ATOM 5281 O O . THR A 1 709 ? -7.630 -6.852 -11.316 1.00 90.81 709 THR A O 1
ATOM 5284 N N . ALA A 1 710 ? -5.623 -5.940 -11.786 1.00 93.94 710 ALA A N 1
ATOM 5285 C CA . ALA A 1 710 ? -5.258 -6.879 -12.847 1.00 93.94 710 ALA A CA 1
ATOM 5286 C C . ALA A 1 710 ? -4.757 -8.225 -12.302 1.00 93.94 710 ALA A C 1
ATOM 5288 O O . ALA A 1 710 ? -4.792 -9.234 -13.004 1.00 93.94 710 ALA A O 1
ATOM 5289 N N . ARG A 1 711 ? -4.310 -8.256 -11.041 1.00 96.81 711 ARG A N 1
ATOM 5290 C CA . ARG A 1 711 ? -3.813 -9.478 -10.402 1.00 96.81 711 ARG A CA 1
ATOM 5291 C C . ARG A 1 711 ? -4.965 -10.462 -10.186 1.00 96.81 711 ARG A C 1
ATOM 5293 O O . ARG A 1 711 ? -6.040 -10.023 -9.766 1.00 96.81 711 ARG A O 1
ATOM 5300 N N . PRO A 1 712 ? -4.771 -11.776 -10.374 1.00 97.19 712 PRO A N 1
ATOM 5301 C CA . PRO A 1 712 ? -5.801 -12.768 -10.077 1.00 97.19 712 PRO A CA 1
ATOM 5302 C C . PRO A 1 712 ? -6.088 -12.841 -8.568 1.00 97.19 712 PRO A C 1
ATOM 5304 O O . PRO A 1 712 ? -5.366 -12.307 -7.732 1.00 97.19 712 PRO A O 1
ATOM 5307 N N . SER A 1 713 ? -7.196 -13.447 -8.180 1.00 96.56 713 SER A N 1
ATOM 5308 C CA . SER A 1 713 ? -7.509 -13.841 -6.805 1.00 96.56 713 SER A CA 1
ATOM 5309 C C . SER A 1 713 ? -6.984 -15.252 -6.523 1.00 96.56 713 SER A C 1
ATOM 5311 O O . SER A 1 713 ? -6.788 -16.033 -7.450 1.00 96.56 713 SER A O 1
ATOM 5313 N N . PHE A 1 714 ? -6.779 -15.627 -5.256 1.00 97.44 714 PHE A N 1
ATOM 5314 C CA . PHE A 1 714 ? -6.342 -16.993 -4.924 1.00 97.44 714 PHE A CA 1
ATOM 5315 C C . PHE A 1 714 ? -7.264 -18.105 -5.471 1.00 97.44 714 PHE A C 1
ATOM 5317 O O . PHE A 1 714 ? -6.731 -19.115 -5.928 1.00 97.44 714 PHE A O 1
ATOM 5324 N N . PRO A 1 715 ? -8.604 -17.947 -5.525 1.00 96.19 715 PRO A N 1
ATOM 5325 C CA . PRO A 1 715 ? -9.468 -18.892 -6.238 1.00 96.19 715 PRO A CA 1
ATOM 5326 C C . PRO A 1 715 ? -9.166 -19.005 -7.740 1.00 96.19 715 PRO A C 1
ATOM 5328 O O . PRO A 1 715 ? -9.115 -20.113 -8.269 1.00 96.19 715 PRO A O 1
ATOM 5331 N N . GLU A 1 716 ? -8.914 -17.887 -8.428 1.00 96.56 716 GLU A N 1
ATOM 5332 C CA . GLU A 1 716 ? -8.534 -17.888 -9.851 1.00 96.56 716 GLU A CA 1
ATOM 5333 C C . GLU A 1 716 ? -7.149 -18.509 -10.066 1.00 96.56 716 GLU A C 1
ATOM 5335 O O . GLU A 1 716 ? -6.963 -19.286 -10.998 1.00 96.56 716 GLU A O 1
ATOM 5340 N N . ILE A 1 717 ? -6.191 -18.229 -9.176 1.00 97.81 717 ILE A N 1
ATOM 5341 C CA . ILE A 1 717 ? -4.873 -18.880 -9.170 1.00 97.81 717 ILE A CA 1
ATOM 5342 C C . ILE A 1 717 ? -5.047 -20.388 -8.986 1.00 97.81 717 ILE A C 1
ATOM 5344 O O . ILE A 1 717 ? -4.463 -21.164 -9.732 1.00 97.81 717 ILE A O 1
ATOM 5348 N N . SER A 1 718 ? -5.891 -20.821 -8.047 1.00 95.75 718 SER A N 1
ATOM 5349 C CA . SER A 1 718 ? -6.142 -22.243 -7.809 1.00 95.75 718 SER A CA 1
ATOM 5350 C C . SER A 1 718 ? -6.719 -22.958 -9.029 1.00 95.75 718 SER A C 1
ATOM 5352 O O . SER A 1 718 ? -6.473 -24.152 -9.170 1.00 95.75 718 SER A O 1
ATOM 5354 N N . LEU A 1 719 ? -7.479 -22.267 -9.885 1.00 94.19 719 LEU A N 1
ATOM 5355 C CA . LEU A 1 719 ? -7.944 -22.808 -11.165 1.00 94.19 719 LEU A CA 1
ATOM 5356 C C . LEU A 1 719 ? -6.798 -22.906 -12.179 1.00 94.19 719 LEU A C 1
ATOM 5358 O O . LEU A 1 719 ? -6.675 -23.922 -12.850 1.00 94.19 719 LEU A O 1
ATOM 5362 N N . GLN A 1 720 ? -5.930 -21.894 -12.258 1.00 93.56 720 GLN A N 1
ATOM 5363 C CA . GLN A 1 720 ? -4.757 -21.924 -13.144 1.00 93.56 720 GLN A CA 1
ATOM 5364 C C . GLN A 1 720 ? -3.771 -23.039 -12.767 1.00 93.56 720 GLN A C 1
ATOM 5366 O O . GLN A 1 720 ? -3.228 -23.697 -13.645 1.00 93.56 720 GLN A O 1
ATOM 5371 N N . LEU A 1 721 ? -3.580 -23.300 -11.470 1.00 93.25 721 LEU A N 1
ATOM 5372 C CA . LEU A 1 721 ? -2.708 -24.373 -10.973 1.00 93.25 721 LEU A CA 1
ATOM 5373 C C . LEU A 1 721 ? -3.213 -25.791 -11.307 1.00 93.25 721 LEU A C 1
ATOM 5375 O O . LEU A 1 721 ? -2.460 -26.744 -11.124 1.00 93.25 721 LEU A O 1
ATOM 5379 N N . GLN A 1 722 ? -4.464 -25.952 -11.759 1.00 91.12 722 GLN A N 1
ATOM 5380 C CA . GLN A 1 722 ? -4.993 -27.248 -12.211 1.00 91.12 722 GLN A CA 1
ATOM 5381 C C . GLN A 1 722 ? -4.525 -27.615 -13.623 1.00 91.12 722 GLN A C 1
ATOM 5383 O O . GLN A 1 722 ? -4.672 -28.770 -14.019 1.00 91.12 722 GLN A O 1
ATOM 5388 N N . ASP A 1 723 ? -3.980 -26.658 -14.377 1.00 89.00 723 ASP A N 1
ATOM 5389 C CA . ASP A 1 723 ? -3.428 -26.915 -15.701 1.00 89.00 723 ASP A CA 1
ATOM 5390 C C . ASP A 1 723 ? -2.099 -27.687 -15.574 1.00 89.00 723 ASP A C 1
ATOM 5392 O O . ASP A 1 723 ? -1.123 -27.137 -15.049 1.00 89.00 723 ASP A O 1
ATOM 5396 N N . PRO A 1 724 ? -2.013 -28.948 -16.048 1.00 79.25 724 PRO A N 1
ATOM 5397 C CA . PRO A 1 724 ? -0.770 -29.715 -15.994 1.00 79.25 724 PRO A CA 1
ATOM 5398 C C . PRO A 1 724 ? 0.357 -29.057 -16.803 1.00 79.25 724 PRO A C 1
ATOM 5400 O O . PRO A 1 724 ? 1.528 -29.239 -16.466 1.00 79.25 724 PRO A O 1
ATOM 5403 N N . ALA A 1 725 ? 0.021 -28.226 -17.797 1.00 84.38 725 ALA A N 1
ATOM 5404 C CA . ALA A 1 725 ? 0.988 -27.519 -18.626 1.00 84.38 725 ALA A CA 1
ATOM 5405 C C . ALA A 1 725 ? 1.694 -26.364 -17.900 1.00 84.38 725 ALA A C 1
ATOM 5407 O O . ALA A 1 725 ? 2.605 -25.742 -18.452 1.00 84.38 725 ALA A O 1
ATOM 5408 N N . ILE A 1 726 ? 1.323 -26.061 -16.650 1.00 89.62 726 ILE A N 1
ATOM 5409 C CA . ILE A 1 726 ? 1.903 -24.936 -15.912 1.00 89.62 726 ILE A CA 1
ATOM 5410 C C . ILE A 1 726 ? 3.419 -25.070 -15.701 1.00 89.62 726 ILE A C 1
ATOM 5412 O O . ILE A 1 726 ? 4.125 -24.059 -15.710 1.00 89.62 726 ILE A O 1
ATOM 5416 N N . LEU A 1 727 ? 3.920 -26.304 -15.567 1.00 88.88 727 LEU A N 1
ATOM 5417 C CA . LEU A 1 727 ? 5.349 -26.618 -15.462 1.00 88.88 727 LEU A CA 1
ATOM 5418 C C . LEU A 1 727 ? 5.942 -27.235 -16.742 1.00 88.88 727 LEU A C 1
ATOM 5420 O O . LEU A 1 727 ? 7.099 -27.653 -16.731 1.00 88.88 727 LEU A O 1
ATOM 5424 N N . GLU A 1 728 ? 5.194 -27.298 -17.846 1.00 84.75 728 GLU A N 1
ATOM 5425 C CA . GLU A 1 728 ? 5.701 -27.849 -19.107 1.00 84.75 728 GLU A CA 1
ATOM 5426 C C . GLU A 1 728 ? 6.603 -26.836 -19.833 1.00 84.75 728 GLU A C 1
ATOM 5428 O O . GLU A 1 728 ? 6.242 -25.673 -20.036 1.00 84.75 728 GLU A O 1
ATOM 5433 N N . CYS A 1 729 ? 7.795 -27.280 -20.249 1.00 72.19 729 CYS A N 1
ATOM 5434 C CA . CYS A 1 729 ? 8.665 -26.507 -21.138 1.00 72.19 729 CYS A CA 1
ATOM 5435 C C . CYS A 1 729 ? 8.270 -26.806 -22.606 1.00 72.19 729 CYS A C 1
ATOM 5437 O O . CYS A 1 729 ? 7.965 -27.958 -22.926 1.00 72.19 729 CYS A O 1
ATOM 5439 N N . PRO A 1 730 ? 8.261 -25.813 -23.515 1.00 57.97 730 PRO A N 1
ATOM 5440 C CA . PRO A 1 730 ? 7.850 -26.018 -24.904 1.00 57.97 730 PRO A CA 1
ATOM 5441 C C . PRO A 1 730 ? 8.746 -27.040 -25.618 1.00 57.97 730 PRO A C 1
ATOM 5443 O O . PRO A 1 730 ? 9.971 -27.013 -25.481 1.00 57.97 730 PRO A O 1
ATOM 5446 N N . THR A 1 731 ? 8.136 -27.939 -26.395 1.00 53.22 731 THR A N 1
ATOM 5447 C CA . THR A 1 731 ? 8.872 -28.924 -27.195 1.00 53.22 731 THR A CA 1
ATOM 5448 C C . THR A 1 731 ? 9.626 -28.237 -28.344 1.00 53.22 731 THR A C 1
ATOM 5450 O O . THR A 1 731 ? 9.156 -27.223 -28.872 1.00 53.22 731 THR A O 1
ATOM 5453 N N . PRO A 1 732 ? 10.778 -28.782 -28.786 1.00 49.19 732 PRO A N 1
ATOM 5454 C CA . PRO A 1 732 ? 11.595 -28.179 -29.846 1.00 49.19 732 PRO A CA 1
ATOM 5455 C C . PRO A 1 732 ? 10.848 -27.924 -31.167 1.00 49.19 732 PRO A C 1
ATOM 5457 O O . PRO A 1 732 ? 11.249 -27.067 -31.948 1.00 49.19 732 PRO A O 1
ATOM 5460 N N . GLU A 1 733 ? 9.753 -28.643 -31.423 1.00 41.38 733 GLU A N 1
ATOM 5461 C CA . GLU A 1 733 ? 8.987 -28.565 -32.672 1.00 41.38 733 GLU A CA 1
ATOM 5462 C C . GLU A 1 733 ? 8.077 -27.321 -32.750 1.00 41.38 733 GLU A C 1
ATOM 5464 O O . GLU A 1 733 ? 7.832 -26.807 -33.843 1.00 41.38 733 GLU A O 1
ATOM 5469 N N . ALA A 1 734 ? 7.654 -26.756 -31.611 1.00 41.97 734 ALA A N 1
ATOM 5470 C CA . ALA A 1 734 ? 6.733 -25.612 -31.554 1.00 41.97 734 ALA A CA 1
ATOM 5471 C C . ALA A 1 734 ? 7.397 -24.240 -31.806 1.00 41.97 734 ALA A C 1
ATOM 5473 O O . ALA A 1 734 ? 6.710 -23.231 -31.957 1.00 41.97 734 ALA A O 1
ATOM 5474 N N . VAL A 1 735 ? 8.731 -24.182 -31.884 1.00 43.22 735 VAL A N 1
ATOM 5475 C CA . VAL A 1 735 ? 9.495 -22.931 -32.077 1.00 43.22 735 VAL A CA 1
ATOM 5476 C C . VAL A 1 735 ? 9.500 -22.473 -33.549 1.00 43.22 735 VAL A C 1
ATOM 5478 O O . VAL A 1 735 ? 9.879 -21.347 -33.859 1.00 43.22 735 VAL A O 1
ATOM 5481 N N . SER A 1 736 ? 9.026 -23.311 -34.476 1.00 36.28 736 SER A N 1
ATOM 5482 C CA . SER A 1 736 ? 9.126 -23.067 -35.921 1.00 36.28 736 SER A CA 1
ATOM 5483 C C . SER A 1 736 ? 8.011 -22.199 -36.536 1.00 36.28 736 SER A C 1
ATOM 5485 O O . SER A 1 736 ? 8.120 -21.843 -37.707 1.00 36.28 736 SER A O 1
ATOM 5487 N N . THR A 1 737 ? 6.975 -21.795 -35.787 1.00 35.19 737 THR A N 1
ATOM 5488 C CA . THR A 1 737 ? 5.798 -21.099 -36.362 1.00 35.19 737 THR A CA 1
ATOM 5489 C C . THR A 1 737 ? 5.482 -19.704 -35.810 1.00 35.19 737 THR A C 1
ATOM 5491 O O . THR A 1 737 ? 4.433 -19.166 -36.147 1.00 35.19 737 THR A O 1
ATOM 5494 N N . VAL A 1 738 ? 6.341 -19.078 -34.993 1.00 35.44 738 VAL A N 1
ATOM 5495 C CA . VAL A 1 738 ? 6.043 -17.743 -34.400 1.00 35.44 738 VAL A CA 1
ATOM 5496 C C . VAL A 1 738 ? 7.157 -16.707 -34.621 1.00 35.44 738 VAL A C 1
ATOM 5498 O O . VAL A 1 738 ? 7.191 -15.662 -33.981 1.00 35.44 738 VAL A O 1
ATOM 5501 N N . ALA A 1 739 ? 8.070 -16.941 -35.564 1.00 35.09 739 ALA A N 1
ATOM 5502 C CA . ALA A 1 739 ? 9.127 -15.984 -35.899 1.00 35.09 739 ALA A CA 1
ATOM 5503 C C . ALA A 1 739 ? 8.633 -14.830 -36.803 1.00 35.09 739 ALA A C 1
ATOM 5505 O O . ALA A 1 739 ? 9.248 -14.563 -37.822 1.00 35.09 739 ALA A O 1
ATOM 5506 N N . GLU A 1 740 ? 7.537 -14.153 -36.445 1.00 35.94 740 GLU A N 1
ATOM 5507 C CA . GLU A 1 740 ? 7.101 -12.871 -37.033 1.00 35.94 740 GLU A CA 1
ATOM 5508 C C . GLU A 1 740 ? 6.305 -12.053 -35.991 1.00 35.94 740 GLU A C 1
ATOM 5510 O O . GLU A 1 740 ? 5.091 -11.901 -36.073 1.00 35.94 740 GLU A O 1
ATOM 5515 N N . ALA A 1 741 ? 6.996 -11.548 -34.965 1.00 33.16 741 ALA A N 1
ATOM 5516 C CA . ALA A 1 741 ? 6.608 -10.353 -34.205 1.00 33.16 741 ALA A CA 1
ATOM 5517 C C . ALA A 1 741 ? 7.803 -9.905 -33.343 1.00 33.16 741 ALA A C 1
ATOM 5519 O O . ALA A 1 741 ? 8.181 -10.583 -32.389 1.00 33.16 741 ALA A O 1
ATOM 5520 N N . GLU A 1 742 ? 8.430 -8.782 -33.696 1.00 30.39 742 GLU A N 1
ATOM 5521 C CA . GLU A 1 742 ? 9.533 -8.202 -32.923 1.00 30.39 742 GLU A CA 1
ATOM 5522 C C . GLU A 1 742 ? 9.077 -7.724 -31.529 1.00 30.39 742 GLU A C 1
ATOM 5524 O O . GLU A 1 742 ? 8.067 -7.022 -31.428 1.00 30.39 742 GLU A O 1
ATOM 5529 N N . PRO A 1 743 ? 9.845 -7.993 -30.454 1.00 32.66 743 PRO A N 1
ATOM 5530 C CA . PRO A 1 743 ? 9.708 -7.287 -29.192 1.00 32.66 743 PRO A CA 1
ATOM 5531 C C . PRO A 1 743 ? 10.675 -6.094 -29.127 1.00 32.66 743 PRO A C 1
ATOM 5533 O O . PRO A 1 743 ? 11.897 -6.224 -29.232 1.00 32.66 743 PRO A O 1
ATOM 5536 N N . THR A 1 744 ? 10.118 -4.912 -28.881 1.00 27.88 744 THR A N 1
ATOM 5537 C CA . THR A 1 744 ? 10.824 -3.676 -28.532 1.00 27.88 744 THR A CA 1
ATOM 5538 C C . THR A 1 744 ? 11.522 -3.819 -27.174 1.00 27.88 744 THR A C 1
ATOM 5540 O O . THR A 1 744 ? 10.924 -3.635 -26.117 1.00 27.88 744 THR A O 1
ATOM 5543 N N . VAL A 1 745 ? 12.820 -4.132 -27.192 1.00 29.55 745 VAL A N 1
ATOM 5544 C CA . VAL A 1 745 ? 13.683 -4.134 -25.999 1.00 29.55 745 VAL A CA 1
ATOM 5545 C C . VAL A 1 745 ? 14.305 -2.749 -25.801 1.00 29.55 745 VAL A C 1
ATOM 5547 O O . VAL A 1 745 ? 15.269 -2.372 -26.470 1.00 29.55 745 VAL A O 1
ATOM 5550 N N . THR A 1 746 ? 13.809 -1.995 -24.824 1.00 26.98 746 THR A N 1
ATOM 5551 C CA . THR A 1 746 ? 14.483 -0.809 -24.279 1.00 26.98 746 THR A CA 1
ATOM 5552 C C . THR A 1 746 ? 15.646 -1.243 -23.382 1.00 26.98 746 THR A C 1
ATOM 5554 O O . THR A 1 746 ? 15.485 -1.589 -22.214 1.00 26.98 746 THR A O 1
ATOM 5557 N N . ARG A 1 747 ? 16.862 -1.221 -23.941 1.00 27.16 747 ARG A N 1
ATOM 5558 C CA . ARG A 1 747 ? 18.126 -1.371 -23.201 1.00 27.16 747 ARG A CA 1
ATOM 5559 C C . ARG A 1 747 ? 18.349 -0.172 -22.268 1.00 27.16 747 ARG A C 1
ATOM 5561 O O . ARG A 1 747 ? 18.650 0.922 -22.740 1.00 27.16 747 ARG A O 1
ATOM 5568 N N . PHE A 1 748 ? 18.320 -0.386 -20.954 1.00 25.80 748 PHE A N 1
ATOM 5569 C CA . PHE A 1 748 ? 18.962 0.522 -19.997 1.00 25.80 748 PHE A CA 1
ATOM 5570 C C . PHE A 1 748 ? 20.471 0.225 -19.935 1.00 25.80 748 PHE A C 1
ATOM 5572 O O . PHE A 1 748 ? 20.886 -0.877 -19.582 1.00 25.80 748 PHE A O 1
ATOM 5579 N N . ARG A 1 749 ? 21.307 1.215 -20.282 1.00 23.41 749 ARG A N 1
ATOM 5580 C CA . ARG A 1 749 ? 22.756 1.208 -20.011 1.00 23.41 749 ARG A CA 1
ATOM 5581 C C . ARG A 1 749 ? 22.996 1.566 -18.541 1.00 23.41 749 ARG A C 1
ATOM 5583 O O . ARG A 1 749 ? 22.706 2.688 -18.139 1.00 23.41 749 ARG A O 1
ATOM 5590 N N . LEU A 1 750 ? 23.609 0.662 -17.779 1.00 29.25 750 LEU A N 1
ATOM 5591 C CA . LEU A 1 750 ? 24.286 0.973 -16.517 1.00 29.25 750 LEU A CA 1
ATOM 5592 C C . LEU A 1 750 ? 25.802 0.926 -16.751 1.00 29.25 750 LEU A C 1
ATOM 5594 O O . LEU A 1 750 ? 26.363 -0.123 -17.058 1.00 29.25 750 LEU A O 1
ATOM 5598 N N . ASN A 1 751 ? 26.464 2.076 -16.615 1.00 27.34 751 ASN A N 1
ATOM 5599 C CA . ASN A 1 751 ? 27.917 2.156 -16.472 1.00 27.34 751 ASN A CA 1
ATOM 5600 C C . ASN A 1 751 ? 28.281 1.819 -15.017 1.00 27.34 751 ASN A C 1
ATOM 5602 O O . ASN A 1 751 ? 27.926 2.597 -14.137 1.00 27.34 751 ASN A O 1
ATOM 5606 N N . SER A 1 752 ? 28.984 0.708 -14.770 1.00 30.27 752 SER A N 1
ATOM 5607 C CA . SER A 1 752 ? 30.334 0.655 -14.161 1.00 30.27 752 SER A CA 1
ATOM 5608 C C . SER A 1 752 ? 30.659 -0.741 -13.593 1.00 30.27 752 SER A C 1
ATOM 5610 O O . SER A 1 752 ? 29.982 -1.209 -12.687 1.00 30.27 752 SER A O 1
ATOM 5612 N N . ARG A 1 753 ? 31.756 -1.322 -14.105 1.00 27.61 753 ARG A N 1
ATOM 5613 C CA . ARG A 1 753 ? 32.687 -2.312 -13.515 1.00 27.61 753 ARG A CA 1
ATOM 5614 C C . ARG A 1 753 ? 32.145 -3.618 -12.903 1.00 27.61 753 ARG A C 1
ATOM 5616 O O . ARG A 1 753 ? 31.768 -3.677 -11.742 1.00 27.61 753 ARG A O 1
ATOM 5623 N N . ASP A 1 754 ? 32.302 -4.673 -13.705 1.00 32.00 754 ASP A N 1
ATOM 5624 C CA . ASP A 1 754 ? 32.815 -6.010 -13.371 1.00 32.00 754 ASP A CA 1
ATOM 5625 C C . ASP A 1 754 ? 32.319 -6.705 -12.093 1.00 32.00 754 ASP A C 1
ATOM 5627 O O . ASP A 1 754 ? 32.985 -6.697 -11.063 1.00 32.00 754 ASP A O 1
ATOM 5631 N N . HIS A 1 755 ? 31.255 -7.496 -12.253 1.00 26.16 755 HIS A N 1
ATOM 5632 C CA . HIS A 1 755 ? 31.251 -8.893 -11.812 1.00 26.16 755 HIS A CA 1
ATOM 5633 C C . HIS A 1 755 ? 30.457 -9.734 -12.819 1.00 26.16 755 HIS A C 1
ATOM 5635 O O . HIS A 1 755 ? 29.232 -9.809 -12.779 1.00 26.16 755 HIS A O 1
ATOM 5641 N N . TYR A 1 756 ? 31.183 -10.361 -13.748 1.00 23.11 756 TYR A N 1
ATOM 5642 C CA . TYR A 1 756 ? 30.690 -11.523 -14.478 1.00 23.11 756 TYR A CA 1
ATOM 5643 C C . TYR A 1 756 ? 30.435 -12.639 -13.458 1.00 23.11 756 TYR A C 1
ATOM 5645 O O . TYR A 1 756 ? 31.377 -13.186 -12.888 1.00 23.11 756 TYR A O 1
ATOM 5653 N N . ILE A 1 757 ? 29.166 -12.962 -13.216 1.00 25.80 757 ILE A N 1
ATOM 5654 C CA . ILE A 1 757 ? 28.788 -14.250 -12.636 1.00 25.80 757 ILE A CA 1
ATOM 5655 C C . ILE A 1 757 ? 28.687 -15.212 -13.819 1.00 25.80 757 ILE A C 1
ATOM 5657 O O . ILE A 1 757 ? 27.836 -15.040 -14.690 1.00 25.80 757 ILE A O 1
ATOM 5661 N N . GLU A 1 758 ? 29.596 -16.185 -13.884 1.00 22.30 758 GLU A N 1
ATOM 5662 C CA . GLU A 1 758 ? 29.511 -17.280 -14.850 1.00 22.30 758 GLU A CA 1
ATOM 5663 C C . GLU A 1 758 ? 28.160 -18.007 -14.715 1.00 22.30 758 GLU A C 1
ATOM 5665 O O . GLU A 1 758 ? 27.745 -18.315 -13.591 1.00 22.30 758 GLU A O 1
ATOM 5670 N N . PRO A 1 759 ? 27.486 -18.356 -15.828 1.00 28.88 759 PRO A N 1
ATOM 5671 C CA . PRO A 1 759 ? 26.324 -19.228 -15.800 1.00 28.88 759 PRO A CA 1
ATOM 5672 C C . PRO A 1 759 ? 26.799 -20.660 -15.526 1.00 28.88 759 PRO A C 1
ATOM 5674 O O . PRO A 1 759 ? 26.981 -21.471 -16.431 1.00 28.88 759 PRO A O 1
ATOM 5677 N N . THR A 1 760 ? 27.043 -20.979 -14.259 1.00 30.84 760 THR A N 1
ATOM 5678 C CA . THR A 1 760 ? 27.315 -22.351 -13.832 1.00 30.84 760 THR A CA 1
ATOM 5679 C C . THR A 1 760 ? 25.992 -23.060 -13.547 1.00 30.84 760 THR A C 1
ATOM 5681 O O . THR A 1 760 ? 25.353 -22.835 -12.527 1.00 30.84 760 THR A O 1
ATOM 5684 N N . ASN A 1 761 ? 25.581 -23.890 -14.512 1.00 32.59 761 ASN A N 1
ATOM 5685 C CA . ASN A 1 761 ? 24.713 -25.068 -14.385 1.00 32.59 761 ASN A CA 1
ATOM 5686 C C . ASN A 1 761 ? 23.649 -25.039 -13.268 1.00 32.59 761 ASN A C 1
ATOM 5688 O O . ASN A 1 761 ? 23.830 -25.636 -12.207 1.00 32.59 761 ASN A O 1
ATOM 5692 N N . TYR A 1 762 ? 22.478 -24.473 -13.563 1.00 35.81 762 TYR A N 1
ATOM 5693 C CA . TYR A 1 762 ? 21.241 -24.829 -12.867 1.00 35.81 762 TYR A CA 1
ATOM 5694 C C . TYR A 1 762 ? 20.212 -25.328 -13.883 1.00 35.81 762 TYR A C 1
ATOM 5696 O O . TYR A 1 762 ? 19.657 -24.546 -14.643 1.00 35.81 762 TYR A O 1
ATOM 5704 N N . GLY A 1 763 ? 20.002 -26.649 -13.880 1.00 34.97 763 GLY A N 1
ATOM 5705 C CA . GLY A 1 763 ? 18.811 -27.340 -14.383 1.00 34.97 763 GLY A CA 1
ATOM 5706 C C . GLY A 1 763 ? 18.410 -27.049 -15.828 1.00 34.97 763 GLY A C 1
ATOM 5707 O O . GLY A 1 763 ? 17.642 -26.128 -16.095 1.00 34.97 763 GLY A O 1
ATOM 5708 N N . SER A 1 764 ? 18.862 -27.903 -16.745 1.00 31.50 764 SER A N 1
ATOM 5709 C CA . SER A 1 764 ? 18.234 -28.056 -18.058 1.00 31.50 764 SER A CA 1
ATOM 5710 C C . SER A 1 764 ? 16.761 -28.477 -17.886 1.00 31.50 764 SER A C 1
ATOM 5712 O O . SER A 1 764 ? 16.490 -29.373 -17.087 1.00 31.50 764 SER A O 1
ATOM 5714 N N . CYS A 1 765 ? 15.830 -27.886 -18.650 1.00 38.50 765 CYS A N 1
ATOM 5715 C CA . CYS A 1 765 ? 14.468 -28.408 -18.896 1.00 38.50 765 CYS A CA 1
ATOM 5716 C C . CYS A 1 765 ? 14.527 -29.739 -19.694 1.00 38.50 765 CYS A C 1
ATOM 5718 O O . CYS A 1 765 ? 13.815 -29.917 -20.678 1.00 38.50 765 CYS A O 1
ATOM 5720 N N . ASN A 1 766 ? 15.408 -30.677 -19.343 1.00 35.53 766 ASN A N 1
ATOM 5721 C CA . ASN A 1 766 ? 15.492 -31.967 -20.021 1.00 35.53 766 ASN A CA 1
ATOM 5722 C C . ASN A 1 766 ? 14.614 -32.979 -19.284 1.00 35.53 766 ASN A C 1
ATOM 5724 O O . ASN A 1 766 ? 15.085 -33.736 -18.438 1.00 35.53 766 ASN A O 1
ATOM 5728 N N . ASN A 1 767 ? 13.334 -33.019 -19.655 1.00 35.88 767 ASN A N 1
ATOM 5729 C CA . ASN A 1 767 ? 12.502 -34.203 -19.459 1.00 35.88 767 ASN A CA 1
ATOM 5730 C C . ASN A 1 767 ? 12.926 -35.272 -20.476 1.00 35.88 767 ASN A C 1
ATOM 5732 O O . ASN A 1 767 ? 12.274 -35.475 -21.496 1.00 35.88 767 ASN A O 1
ATOM 5736 N N . THR A 1 768 ? 14.034 -35.956 -20.211 1.00 28.98 768 THR A N 1
ATOM 5737 C CA . THR A 1 768 ? 14.306 -37.261 -20.825 1.00 28.98 768 THR A CA 1
ATOM 5738 C C . THR A 1 768 ? 14.269 -38.314 -19.725 1.00 28.98 768 THR A C 1
ATOM 5740 O O . THR A 1 768 ? 15.065 -38.208 -18.787 1.00 28.98 768 THR A O 1
ATOM 5743 N N . PRO A 1 769 ? 13.373 -39.314 -19.799 1.00 34.38 769 PRO A N 1
ATOM 5744 C CA . PRO A 1 769 ? 13.392 -40.422 -18.862 1.00 34.38 769 PRO A CA 1
ATOM 5745 C C . PRO A 1 769 ? 14.664 -41.230 -19.124 1.00 34.38 769 PRO A C 1
ATOM 5747 O O . PRO A 1 769 ? 14.851 -41.786 -20.205 1.00 34.38 769 PRO A O 1
ATOM 5750 N N . HIS A 1 770 ? 15.563 -41.272 -18.145 1.00 29.12 770 HIS A N 1
ATOM 5751 C CA . HIS A 1 770 ? 16.552 -42.337 -18.097 1.00 29.12 770 HIS A CA 1
ATOM 5752 C C . HIS A 1 770 ? 15.817 -43.607 -17.655 1.00 29.12 770 HIS A C 1
ATOM 5754 O O . HIS A 1 770 ? 15.527 -43.785 -16.475 1.00 29.12 770 HIS A O 1
ATOM 5760 N N . ASP A 1 771 ? 15.451 -44.426 -18.642 1.00 27.23 771 ASP A N 1
ATOM 5761 C CA . ASP A 1 771 ? 15.124 -45.844 -18.463 1.00 27.23 771 ASP A CA 1
ATOM 5762 C C . ASP A 1 771 ? 16.340 -46.592 -17.855 1.00 27.23 771 ASP A C 1
ATOM 5764 O O . ASP A 1 771 ? 17.475 -46.130 -18.016 1.00 27.23 771 ASP A O 1
ATOM 5768 N N . PRO A 1 772 ? 16.102 -47.713 -17.149 1.00 40.34 772 PRO A N 1
ATOM 5769 C CA . PRO A 1 772 ? 16.632 -48.011 -15.810 1.00 40.34 772 PRO A CA 1
ATOM 5770 C C . PRO A 1 772 ? 18.123 -48.345 -15.688 1.00 40.34 772 PRO A C 1
ATOM 5772 O O . PRO A 1 772 ? 18.708 -48.930 -16.629 1.00 40.34 772 PRO A O 1
#

Sequence (772 aa):
MAGINGTGDCACPAGFDPDTRCATCLPSHYGPQCLPCRECHFPHGNCNDGIQGNGLCSCAVGYNASVDCADCMDSFFGPTCAPCKSCHAQGVCNHGLAGDGACLCREGFDADTRCTNCSTNYFGANCTRCASCHGRGYCNDTLVGDGQCVCDVGYTPASRCVLCDDGWDFNPTTMSCQCAPNHYGPSCRSCPICAPHGRCNAGNDGTLSSSYHPSPHRASGDGRCICDPGWSDSTNCVTCMSGYFGLDCALCRKCGNGRCDDSSRGTGQCICSRGYSTESDCYNCAQGFFGANCTACPQDCGHGTCSSGMLGSGTCSCDEGWAWSRQNPCTTCLPGYIGPDCVLCPGYLESGLLCSGHGVCVPHANRSVGICECDARYTGIGCEVYEFPLALVCGLGLIVLATLGFCMCSMRRLARQTQIFHPQVLRRGSTFPGYLEISDVSDLEFFVSADSRDWLIPFEALTLQREVGNGTSGQVFQSLYHSGGGNSVVAVKRLYSPVTGQEYFQSFFRREVSILSKLHHPHVVRFYGVSYYSRILYIVTDFCQTSLSHLIENPQTKGPFEPTFFMKVVVQITSGMGFLHSRSVVHRDLKPANVLLTDTDDVNICDFGLSRLIDPETTSMTAEVGTPSYMAPEMATMGGTQTSTKGDVYSFGILLYSMWSRSKPYGDQGMNPFQLMTAVVNGLRPVIPINCPPGLERLMMACWDASPTARPSFPEISLQLQDPAILECPTPEAVSTVAEAEPTVTRFRLNSRDHYIEPTNYGSCNNTPHDP

pLDDT: mean 75.61, std 19.14, range [22.3, 98.19]

InterPro domains:
  IPR000719 Protein kinase domain [PS50011] (462-726)
  IPR000719 Protein kinase domain [SM00220] (462-726)
  IPR000742 EGF-like domain [PS00022] (372-383)
  IPR000742 EGF-like domain [PS50026] (347-384)
  IPR000742 EGF-like domain [SM00181] (80-116)
  IPR000742 EGF-like domain [SM00181] (126-162)
  IPR000742 EGF-like domain [SM00181] (187-238)
  IPR000742 EGF-like domain [SM00181] (248-283)
  IPR000742 EGF-like domain [SM00181] (296-334)
  IPR000742 EGF-l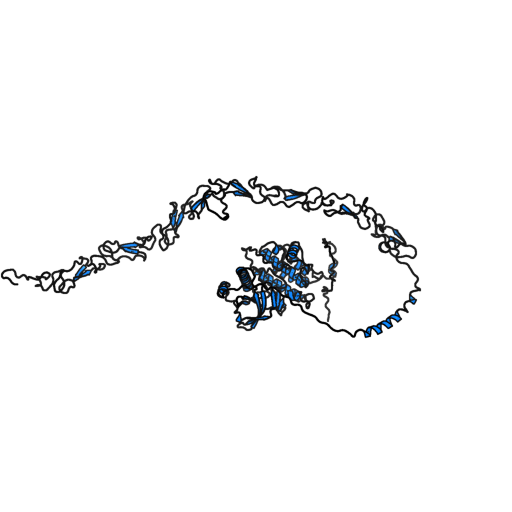ike domain [SM00181] (341-384)
  IPR001245 Serine-threonine/tyrosine-protein kinase, catalytic domain [PF07714] (462-720)
  IPR001245 Serine-threonine/tyrosine-protein kinase, catalytic domain [PR00109] (579-597)
  IPR001245 Serine-threonine/tyrosine-protein kinase, catalytic domain [PR00109] (647-669)
  IPR001245 Serine-threonine/tyrosine-protein kinase, catalytic domain [PR00109] (692-714)
  IPR002049 Laminin-type EGF domain [PS01248] (22-57)
  IPR008271 Serine/threonine-protein kinase, active site [PS00108] (585-597)
  IPR011009 Protein kinase-like domain superfamily [SSF56112] (453-721)
  IPR017441 Protein kinase, ATP binding site [PS00107] (468-493)
  IPR051681 Serine/Threonine Kinases and Pseudokinases [PTHR44329] (297-722)